Protein AF-A0A7J7JG21-F1 (afdb_monomer)

Radius of gyration: 38.75 Å; Cα contacts (8 Å, |Δi|>4): 1604; chains: 1; bounding box: 91×123×87 Å

Sequence (891 aa):
MLPPEIGNLVDLEYLNMSETSIKSLPPEIAFCEKLQELNMYGNILEMLPETMRELHELTELKINARSFHSNLDDYMNKLLRNGNIKSQHIPSVLFDIPELRTLDLDGTRINSLPEKNSCKLEELYLSNNYFLSVPKGLQTLPYLVMVDMSHNFLPAIPDNIQEFLPSIRILRLNYNLLTSLPHGLCNLITLEELELSNNKQLPQGIGNLTQLRVLRAANNRIYSLPNSLCDLLDLETLELTNNRLAELPVTMFNLTKLTHMHTFSHMKPVGLWLHKNPITEPPEIKRTEHLQPVKLILLGQQGCGKTTLNRTISSAAKCPTSSDNTQKASLHNYLSAEEKSNLMKRLPRDELIENIEEPNSYDLGGADMYKVLHQHMLDKEALTLLVYDHSQFSQQPETYHSQIGYWIDLLHLHVPGAVVKLVGTHRDLLTPESVDSSQVQESVKRQIDEYRAYLATELSKLKEKIEKVKAKSEANVQRPSSNLTEFDPMANILQLEYQAKQMKNLLDNPLKIMPKIALVSCTEGVEGVLELISDMEMIAINKELMPTGQRYIPMSWQKLKGAIKKRPGYKLNWAQVKDLGVKYKIQGEILTDALEYAHNCGDVLWLQNHHKLKEVVFHKPFKLIEALRGIIHHDISNILDFDGNKSFSSIGKLSKEQFEECRNRMLTHGEISRQLLLGLWYYLPFSTDREQLAVTYELIKDFELAYLIPQSDLPTSKTYCEPLMVVPWYVSIDSTPSDIEIYWDRAAEDGMREMEIVYTFPHTFPEGIFERMSTQLQQDADIRLDWANTIYIEAKDKKTLVRRFVNQTSSEINVQIQVRNSELRGAVQHLAQLHQIWINILGSVPGIIWKILHYTAKKLHADKLYSANTPLSATPSARYSSTATSQMSNI

Mean predicted aligned error: 18.16 Å

Nearest PDB structures (foldseek):
  7txh-assembly2_E  TM=5.819E-01  e=6.387E-11  Homo sapiens
  7sd1-assembly2_B  TM=5.349E-01  e=6.388E-10  Homo sapiens
  8ben-assembly1_A  TM=6.641E-01  e=7.359E-08  Mus musculus
  8ben-assembly4_D  TM=4.459E-01  e=7.357E-09  Mus musculus
  1gwb-assembly2_B  TM=4.276E-01  e=7.363E-06  Homo sapiens

pLDDT: mean 77.06, std 17.21, range [22.64, 97.5]

InterPro domains:
  IPR001611 Leucine-rich repeat [PF00560] (120-141)
  IPR001611 Leucine-rich repeat [PS51450] (120-142)
  IPR003591 Leucine-rich repeat, typical subtype [SM00369] (9-32)
  IPR003591 Leucine-rich repeat, typical subtype [SM00369] (97-121)
  IPR003591 Leucine-rich repeat, typical subtype [SM00369] (141-163)
  IPR003591 Leucine-rich repeat, typical subtype [SM00369] (165-188)
  IPR003591 Leucine-rich repeat, typical subtype [SM00369] (209-231)
  IPR003591 Leucine-rich repeat, typical subtype [SM00369] (232-255)
  IPR027417 P-loop containing nucleoside triphosphate hydrolase [G3DSA:3.40.50.300] (298-486)
  IPR027417 P-loop containing nucleoside triphosphate hydrolase [SSF52540] (293-445)
  IPR032675 Leucine-rich repeat domain superfamily [G3DSA:3.80.10.10] (1-297)
  IPR050216 Leucine-rich repeat domain-containing protein [PTHR48051] (120-455)

Foldseek 3Di:
DDDLCCLVPLCAQEAACALVQDAEDDLSPLSVQNHAEDHHENYQHQDYDLSLLSNQNHAYYHYYLNYLVVVDDPVNLVCLLVVVDFDPSDDLSLQNNANHAEDANANVQGAEHDLDGRYQYQEYEQHQYRHQADHNNLLNNANHAEYAHANYAHQAYDQQVCSSHVNYAYYHHHHYAHQDYHPNVLVNLNHAEYHHAPYEDDDLSVLSNLNHAYYAHANYAYAAHHLSVLNNCNHFADHHHQYAHQDYDPSVVSNVNLPDEDQDDDDDRTHHYYHNYNHPDDDDPDFDLAWFAFQEEEAWAPPLCRVLLLVLLLVVLPDDDDDDPPPPPPDDDDDDPVVVVVVVVSDDPNRRSVLSDVLRYHHLYHFPLSLLVCLQQDDQLHEYEQGFALLVCLVPVVCLCRTPVVVLVSCLWRHFQHEYAYEHEPLVVDDPVSPDCVSVLVVVVVSLVVVLVVLVVVLVVLVVVLVVLVVVVVVCVVDDDDDPPDDDSVVVSVVSVVQSVLSVVNNVGHYNYDNDHQYFYSPPDRPRSVVVVVVVVVQLPDCVSNVLRGDIDDPLLVVLLVVLLPDPDFKDFQVRLQVSCVVSVHDDVSSVVSLVSCCSSSQWRARCVQPQGNRMIGRRVVLVVLLSCLLDPSPVLVVLDCVVQVLLCPVLVDDPVQSVVQSVCCQAFVFHFPSNSRSSCVRSPSDPDPVVSVVSVVVCLSSLQKAADDPPDDDPDPPDRDGGIGGLVNNAAADPDPCVCVVVPVPQPQQKKKKKWKKWFLRDDRPCLVSSLVSVPDDPFQAWDHHNFWTWTHDDFKIWIWGWDQDPPRRIIMIMIMMIGNDPVVRVVVVVVSVVSSVVSSVSTSSTNMDTPDMDMDRRHDDDDDDDDDDDPDDDDGDHHPDDDDDDDDD

Secondary structure (DSSP, 8-state):
---GGGGG-TT--EEE-TTS---B--GGGGG-TT--EEE-TT----B--GGGGG-TT--EEE--TTTTGGG--HHHHHHHHTTSS---SS-GGGG--TT--EEE-TTS------S------SEEE-TTS--SS--GGGGG-TT--EEE--SS------TTHHHH-TT-SEEE--SS--S---GGGGG-TT--EEE-TTSS---TTGGG-TT--EEE-TTS------GGGGG-TT--EEE--SS--S---GGGGG-TT---EE-SSSS-S-EEE-TTS------------PPPPPPEEEE--TTSSHHHHHHHHHHHHTS---S--TT-SS---SS-HHHHHHHHTT--THHHHHT--GGGEEE--SSTHHHHHHHHH--TTSEEEEEEEHHHHHH-GGGHIIIIIHHHHHHHHH-TT-EEEEEEE-GGG--GGG---HHHHHHHHHHHHHHHHHHHHHHHHHHHHHHHHHHHHHHHTT-----TTS--HHHHHHHHHHHHHHHHHHHHS--EE-SSPEE--SSSTTTTHHHHHHHHHHHHH-TTT-SSTT----HHHHHHHHHHHTSSSS-EEHHHHHHHHHHTT--THHHHHHHHHHHHTTS-EE-TT-TTTTTEEES-HHHHHHHHHTTS-TTHHHH--TTT-THHHHTS---HHHHHHHHHHHHHHEEEEHHHHHHHHHHTTS-S-HHHHHHHHHHHHHTTS-EEPP-TT----TT---EEEEEEEEE---S--HHHHHHHHS---TTPEEEEEEEEESSPPPTTHHHHHHHH-----SEEEEETTEEEEEETTEEEEEEEEE-TTT--EEEEEEEEESSHHHHHHHHHHHHHHHHHHHHTSTT---EEEEEEEEE---------------PPPPS------------

Structure (mmCIF, N/CA/C/O backbone):
data_AF-A0A7J7JG21-F1
#
_entry.id   AF-A0A7J7JG21-F1
#
loop_
_atom_site.group_PDB
_atom_site.id
_atom_site.type_symbol
_atom_site.label_atom_id
_atom_site.label_alt_id
_atom_site.label_comp_id
_atom_site.label_asym_id
_atom_site.label_entity_id
_atom_site.label_seq_id
_atom_site.pdbx_PDB_ins_code
_atom_site.Cartn_x
_atom_site.Cartn_y
_atom_site.Cartn_z
_atom_site.occupancy
_atom_site.B_iso_or_equiv
_atom_site.auth_seq_id
_atom_site.auth_comp_id
_atom_site.auth_asym_id
_atom_site.auth_atom_id
_atom_site.pdbx_PDB_model_num
ATOM 1 N N . MET A 1 1 ? -42.193 -43.171 38.718 1.00 70.06 1 MET A N 1
ATOM 2 C CA . MET A 1 1 ? -40.838 -42.991 39.279 1.00 70.06 1 MET A CA 1
ATOM 3 C C . MET A 1 1 ? -40.101 -44.300 39.110 1.00 70.06 1 MET A C 1
ATOM 5 O O . MET A 1 1 ? -40.761 -45.335 39.132 1.00 70.06 1 MET A O 1
ATOM 9 N N . LEU A 1 2 ? -38.788 -44.249 38.906 1.00 83.94 2 LEU A N 1
ATOM 10 C CA . LEU A 1 2 ? -37.967 -45.455 38.877 1.00 83.94 2 LEU A CA 1
ATOM 11 C C . LEU A 1 2 ? -37.884 -46.050 40.300 1.00 83.94 2 LEU A C 1
ATOM 13 O O . LEU A 1 2 ? -37.748 -45.270 41.246 1.00 83.94 2 LEU A O 1
ATOM 17 N N . PRO A 1 3 ? -38.004 -47.376 40.474 1.00 88.88 3 PRO A N 1
ATOM 18 C CA . PRO A 1 3 ? -37.833 -48.016 41.777 1.00 88.88 3 PRO A CA 1
ATOM 19 C C . PRO A 1 3 ? -36.402 -47.840 42.334 1.00 88.88 3 PRO A C 1
ATOM 21 O O . PRO A 1 3 ? -35.455 -47.894 41.544 1.00 88.88 3 PRO A O 1
ATOM 24 N N . PRO A 1 4 ? -36.219 -47.678 43.664 1.00 91.25 4 PRO A N 1
ATOM 25 C CA . PRO A 1 4 ? -34.901 -47.660 44.318 1.00 91.25 4 PRO A CA 1
ATOM 26 C C . PRO A 1 4 ? -34.033 -48.885 43.998 1.00 91.25 4 PRO A C 1
ATOM 28 O O . PRO A 1 4 ? -32.808 -48.795 43.955 1.00 91.25 4 PRO A O 1
ATOM 31 N N . GLU A 1 5 ? -34.662 -50.023 43.701 1.00 94.06 5 GLU A N 1
ATOM 32 C CA . GLU A 1 5 ? -34.011 -51.281 43.335 1.00 94.06 5 GLU A CA 1
ATOM 33 C C . GLU A 1 5 ? -33.149 -51.187 42.065 1.00 94.06 5 GLU A C 1
ATOM 35 O O . GLU A 1 5 ? -32.357 -52.097 41.821 1.00 94.06 5 GLU A O 1
ATOM 40 N N . ILE A 1 6 ? -33.245 -50.100 41.282 1.00 91.62 6 ILE A N 1
ATOM 41 C CA . ILE A 1 6 ? -32.312 -49.824 40.179 1.00 91.62 6 ILE A CA 1
ATOM 42 C C . ILE A 1 6 ? -30.852 -49.838 40.649 1.00 91.62 6 ILE A C 1
ATOM 44 O O . ILE A 1 6 ? -29.991 -50.316 39.919 1.00 91.62 6 ILE A O 1
ATOM 48 N N . GLY A 1 7 ? -30.586 -49.407 41.889 1.00 89.00 7 GLY A N 1
ATOM 49 C CA . GLY A 1 7 ? -29.244 -49.403 42.472 1.00 89.00 7 GLY A CA 1
ATOM 50 C C . GLY A 1 7 ? -28.634 -50.798 42.645 1.00 89.00 7 GLY A C 1
ATOM 51 O O . GLY A 1 7 ? -27.430 -50.916 42.832 1.00 89.00 7 GLY A O 1
ATOM 52 N N . ASN A 1 8 ? -29.432 -51.868 42.534 1.00 93.12 8 ASN A N 1
ATOM 53 C CA . ASN A 1 8 ? -28.918 -53.239 42.536 1.00 93.12 8 ASN A CA 1
ATOM 54 C C . ASN A 1 8 ? -28.250 -53.622 41.203 1.00 93.12 8 ASN A C 1
ATOM 56 O O . ASN A 1 8 ? -27.559 -54.639 41.140 1.00 93.12 8 ASN A O 1
ATOM 60 N N . LEU A 1 9 ? -28.461 -52.846 40.133 1.00 93.44 9 LEU A N 1
ATOM 61 C CA . LEU A 1 9 ? -27.853 -53.077 38.823 1.00 93.44 9 LEU A CA 1
ATOM 62 C C . LEU A 1 9 ? -26.431 -52.487 38.773 1.00 93.44 9 LEU A C 1
ATOM 64 O O . LEU A 1 9 ? -26.136 -51.617 37.964 1.00 93.44 9 LEU A O 1
ATOM 68 N N . VAL A 1 10 ? -25.540 -52.969 39.640 1.00 91.50 10 VAL A N 1
ATOM 69 C CA . VAL A 1 10 ? -24.163 -52.449 39.798 1.00 91.50 10 VAL A CA 1
ATOM 70 C C . VAL A 1 10 ? -23.302 -52.550 38.529 1.00 91.50 10 VAL A C 1
ATOM 72 O O . VAL A 1 10 ? -22.371 -51.772 38.350 1.00 91.50 10 VAL A O 1
ATOM 75 N N . ASP A 1 11 ? -23.631 -53.482 37.630 1.00 93.88 11 ASP A N 1
ATOM 76 C CA . ASP A 1 11 ? -22.958 -53.677 36.339 1.00 93.88 11 ASP A CA 1
ATOM 77 C C . ASP A 1 11 ? -23.616 -52.900 35.179 1.00 93.88 11 ASP A C 1
ATOM 79 O O . ASP A 1 11 ? -23.301 -53.138 34.014 1.00 93.88 11 ASP A O 1
ATOM 83 N N . LEU A 1 12 ? -24.576 -52.015 35.463 1.00 95.25 12 LEU A N 1
ATOM 84 C CA . LEU A 1 12 ? -25.290 -51.255 34.439 1.00 95.25 12 LEU A CA 1
ATOM 85 C C . LEU A 1 12 ? -24.385 -50.184 33.822 1.00 95.25 12 LEU A C 1
ATOM 87 O O . LEU A 1 12 ? -24.085 -49.193 34.474 1.00 95.25 12 LEU 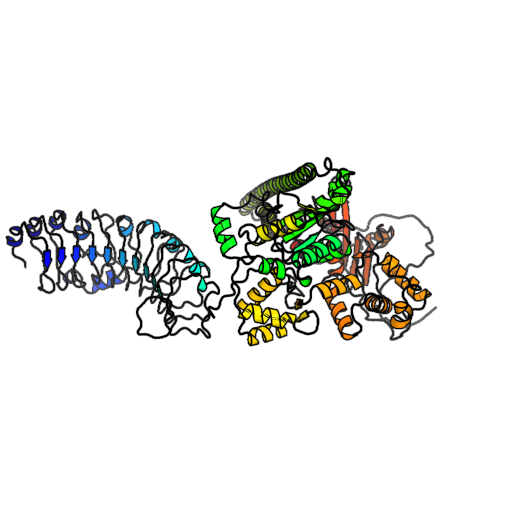A O 1
ATOM 91 N N . GLU A 1 13 ? -24.015 -50.360 32.553 1.00 95.81 13 GLU A N 1
ATOM 92 C CA . GLU A 1 13 ? -23.175 -49.410 31.803 1.00 95.81 13 GLU A CA 1
ATOM 93 C C . GLU A 1 13 ? -23.987 -48.365 31.021 1.00 95.81 13 GLU A C 1
ATOM 95 O O . GLU A 1 13 ? -23.569 -47.218 30.872 1.00 95.81 13 GLU A O 1
ATOM 100 N N . TYR A 1 14 ? -25.178 -48.730 30.543 1.00 95.88 14 TYR A N 1
ATOM 101 C CA . TYR A 1 14 ? -26.011 -47.879 29.689 1.00 95.88 14 TYR A CA 1
ATOM 102 C C . TYR A 1 14 ? -27.464 -47.944 30.141 1.00 95.88 14 TYR A C 1
ATOM 104 O O . TYR A 1 14 ? -28.067 -49.021 30.193 1.00 95.88 14 TYR A O 1
ATOM 112 N N . LEU A 1 15 ? -28.050 -46.781 30.416 1.00 94.19 15 LEU A N 1
ATOM 113 C CA . LEU A 1 15 ? -29.447 -46.661 30.812 1.00 94.19 15 LEU A CA 1
ATOM 114 C C . LEU A 1 15 ? -30.171 -45.668 29.905 1.00 94.19 15 LEU A C 1
ATOM 116 O O . LEU A 1 15 ? -30.048 -44.452 30.042 1.00 94.19 15 LEU A O 1
ATOM 120 N N . ASN A 1 16 ? -30.975 -46.202 28.987 1.00 91.94 16 ASN A N 1
ATOM 121 C CA . ASN A 1 16 ? -31.856 -45.405 28.145 1.00 91.94 16 ASN A CA 1
ATOM 122 C C . ASN A 1 16 ? -33.283 -45.435 28.696 1.00 91.94 16 ASN A C 1
ATOM 124 O O . ASN A 1 16 ? -33.961 -46.461 28.674 1.00 91.94 16 ASN A O 1
ATOM 128 N N . MET A 1 17 ? -33.735 -44.282 29.170 1.00 90.06 17 MET A N 1
ATOM 129 C CA . MET A 1 17 ? -35.090 -44.031 29.650 1.00 90.06 17 MET A CA 1
ATOM 130 C C . MET A 1 17 ? -35.754 -42.909 28.853 1.00 90.06 17 MET A C 1
ATOM 132 O O . MET A 1 17 ? -36.608 -42.187 29.381 1.00 90.06 17 MET A O 1
ATOM 136 N N . SER A 1 18 ? -35.358 -42.731 27.593 1.00 89.88 18 SER A N 1
ATOM 137 C CA . SER A 1 18 ? -35.918 -41.682 26.753 1.00 89.88 18 SER A CA 1
ATOM 138 C C . SER A 1 18 ? -37.426 -41.865 26.534 1.00 89.88 18 SER A C 1
ATOM 140 O O . SER A 1 18 ? -37.914 -42.980 26.374 1.00 89.88 18 SER A O 1
ATOM 142 N N . GLU A 1 19 ? -38.177 -40.763 26.597 1.00 88.25 19 GLU A N 1
ATOM 143 C CA . GLU A 1 19 ? -39.633 -40.706 26.371 1.00 88.25 19 GLU A CA 1
ATOM 144 C C . GLU A 1 19 ? -40.480 -41.592 27.315 1.00 88.25 19 GLU A C 1
ATOM 146 O O . GLU A 1 19 ? -41.630 -41.920 27.026 1.00 88.25 19 GLU A O 1
ATOM 151 N N . THR A 1 20 ? -39.961 -41.937 28.498 1.00 89.12 20 THR A N 1
ATOM 152 C CA . THR A 1 20 ? -40.642 -42.819 29.473 1.00 89.12 20 THR A CA 1
ATOM 153 C C . THR A 1 20 ? -41.570 -42.095 30.459 1.00 89.12 20 THR A C 1
ATOM 155 O O . THR A 1 20 ? -42.153 -42.723 31.344 1.00 89.12 20 THR A O 1
ATOM 158 N N . SER A 1 21 ? -41.746 -40.776 30.320 1.00 86.44 21 SER A N 1
ATOM 159 C CA . SER A 1 21 ? -42.514 -39.915 31.241 1.00 86.44 21 SER A CA 1
ATOM 160 C C . SER A 1 21 ? -42.017 -39.938 32.698 1.00 86.44 21 SER A C 1
ATOM 162 O O . SER A 1 21 ? -42.788 -39.718 33.638 1.00 86.44 21 SER A O 1
ATOM 164 N N . ILE A 1 22 ? -40.723 -40.192 32.908 1.00 87.75 22 ILE A N 1
ATOM 165 C CA . ILE A 1 22 ? -40.097 -40.122 34.232 1.00 87.75 22 ILE A CA 1
ATOM 166 C C . ILE A 1 22 ? -40.035 -38.672 34.728 1.00 87.75 22 ILE A C 1
ATOM 168 O O . ILE A 1 22 ? -39.777 -37.741 33.970 1.00 87.75 22 ILE A O 1
ATOM 172 N N . LYS A 1 23 ? -40.271 -38.501 36.034 1.00 87.12 23 LYS A N 1
ATOM 173 C CA . LYS A 1 23 ? -40.237 -37.204 36.728 1.00 87.12 23 LYS A CA 1
ATOM 174 C C . LYS A 1 23 ? -38.998 -36.999 37.600 1.00 87.12 23 LYS A C 1
ATOM 176 O O . LYS A 1 23 ? -38.598 -35.868 37.830 1.00 87.12 23 LYS A O 1
ATOM 181 N N . SER A 1 24 ? -38.406 -38.068 38.121 1.00 89.12 24 SER A N 1
ATOM 182 C CA . SER A 1 24 ? -37.247 -38.007 39.014 1.00 89.12 24 SER A CA 1
ATOM 183 C C . SER A 1 24 ? -36.516 -39.347 39.039 1.00 89.12 24 SER A C 1
ATOM 185 O O . SER A 1 24 ? -37.099 -40.386 38.701 1.00 89.12 24 SER A O 1
ATOM 187 N N . LEU A 1 25 ? -35.254 -39.307 39.467 1.00 90.75 25 LEU A N 1
ATOM 188 C CA . LEU A 1 25 ? -34.444 -40.486 39.760 1.00 90.75 25 LEU A CA 1
ATOM 189 C C . LEU A 1 25 ? -34.354 -40.725 41.276 1.00 90.75 25 LEU A C 1
ATOM 191 O O . LEU A 1 25 ? -34.291 -39.751 42.033 1.00 90.75 25 LEU A O 1
ATOM 195 N N . PRO A 1 26 ? -34.335 -41.992 41.724 1.00 92.50 26 PRO A N 1
ATOM 196 C CA . PRO A 1 26 ? -34.056 -42.334 43.113 1.00 92.50 26 PRO A CA 1
ATOM 197 C C . PRO A 1 26 ? -32.566 -42.089 43.446 1.00 92.50 26 PRO A C 1
ATOM 199 O O . PRO A 1 26 ? -31.721 -42.271 42.564 1.00 92.50 26 PRO A O 1
ATOM 202 N N . PRO A 1 27 ? -32.209 -41.688 44.683 1.00 92.56 27 PRO A N 1
ATOM 203 C CA . PRO A 1 27 ? -30.812 -41.502 45.099 1.00 92.56 27 PRO A CA 1
ATOM 204 C C . PRO A 1 27 ? -29.912 -42.727 44.885 1.00 92.56 27 PRO A C 1
ATOM 206 O O . PRO A 1 27 ? -28.714 -42.576 44.646 1.00 92.56 27 PRO A O 1
ATOM 209 N N . GLU A 1 28 ? -30.498 -43.922 44.926 1.00 94.50 28 GLU A N 1
ATOM 210 C CA . GLU A 1 28 ? -29.854 -45.224 44.741 1.00 94.50 28 GLU A CA 1
ATOM 211 C C . GLU A 1 28 ? -29.269 -45.427 43.335 1.00 94.50 28 GLU A C 1
ATOM 213 O O . GLU A 1 28 ? -28.475 -46.344 43.141 1.00 94.50 28 GLU A O 1
ATOM 218 N N . ILE A 1 29 ? -29.586 -44.558 42.361 1.00 92.88 29 ILE A N 1
ATOM 219 C CA . ILE A 1 29 ? -28.931 -44.570 41.041 1.00 92.88 29 ILE A CA 1
ATOM 220 C C . ILE A 1 29 ? -27.405 -44.445 41.156 1.00 92.88 29 ILE A C 1
ATOM 222 O O . ILE A 1 29 ? -26.687 -44.981 40.322 1.00 92.88 29 ILE A O 1
ATOM 226 N N . ALA A 1 30 ? -26.915 -43.803 42.223 1.00 91.44 30 ALA A N 1
ATOM 227 C CA . ALA A 1 30 ? -25.494 -43.655 42.518 1.00 91.44 30 ALA A CA 1
ATOM 228 C C . ALA A 1 30 ? -24.753 -44.986 42.738 1.00 91.44 30 ALA A C 1
ATOM 230 O O . ALA A 1 30 ? -23.537 -45.018 42.610 1.00 91.44 30 ALA A O 1
ATOM 231 N N . PHE A 1 31 ? -25.462 -46.083 43.035 1.00 92.69 31 PHE A N 1
ATOM 232 C CA . PHE A 1 31 ? -24.855 -47.413 43.182 1.00 92.69 31 PHE A CA 1
ATOM 233 C C . PHE A 1 31 ? -24.573 -48.111 41.842 1.00 92.69 31 PHE A C 1
ATOM 235 O O . PHE A 1 31 ? -23.910 -49.146 41.814 1.00 92.69 31 PHE A O 1
ATOM 242 N N . CYS A 1 32 ? -25.050 -47.560 40.723 1.00 93.38 32 CYS A N 1
ATOM 243 C CA . CYS A 1 32 ? -24.685 -48.028 39.386 1.00 93.38 32 CYS A CA 1
ATOM 244 C C . CYS A 1 32 ? -23.296 -47.477 39.013 1.00 93.38 32 CYS A C 1
ATOM 246 O O . CYS A 1 32 ? -23.180 -46.617 38.144 1.00 93.38 32 CYS A O 1
ATOM 248 N N . GLU A 1 33 ? -22.246 -47.933 39.704 1.00 88.31 33 GLU A N 1
ATOM 249 C CA . GLU A 1 33 ? -20.886 -47.367 39.619 1.00 88.31 33 GLU A CA 1
ATOM 250 C C . GLU A 1 33 ? -20.284 -47.417 38.204 1.00 88.31 33 GLU A C 1
ATOM 252 O O . GLU A 1 33 ? -19.498 -46.542 37.849 1.00 88.31 33 GLU A O 1
ATOM 257 N N . LYS A 1 34 ? -20.689 -48.398 37.385 1.00 93.62 34 LYS A N 1
ATOM 258 C CA . LYS A 1 34 ? -20.234 -48.567 35.993 1.00 93.62 34 LYS A CA 1
ATOM 259 C C . LYS A 1 34 ? -21.052 -47.793 34.958 1.00 93.62 34 LYS A C 1
ATOM 261 O O . LYS A 1 34 ? -20.835 -47.970 33.762 1.00 93.62 34 LYS A O 1
ATOM 266 N N . LEU A 1 35 ? -22.029 -46.986 35.375 1.00 95.81 35 LEU A N 1
ATOM 267 C CA . LEU A 1 35 ? -22.930 -46.306 34.446 1.00 95.81 35 LEU A CA 1
ATOM 268 C C . LEU A 1 35 ? -22.182 -45.226 33.661 1.00 95.81 35 LEU A C 1
ATOM 270 O O . LEU A 1 35 ? -21.770 -44.222 34.232 1.00 95.81 35 LEU A O 1
ATOM 274 N N . GLN A 1 36 ? -22.068 -45.420 32.348 1.00 94.94 36 GLN A N 1
ATOM 275 C CA . GLN A 1 36 ? -21.315 -44.574 31.420 1.00 94.94 36 GLN A CA 1
ATOM 276 C C . GLN A 1 36 ? -22.201 -43.640 30.597 1.00 94.94 36 GLN A C 1
ATOM 278 O O . GLN A 1 36 ? -21.813 -42.490 30.369 1.00 94.94 36 GLN A O 1
ATOM 283 N N . GLU A 1 37 ? -23.384 -44.102 30.181 1.00 94.38 37 GLU A N 1
ATOM 284 C CA . GLU A 1 37 ? -24.362 -43.301 29.434 1.00 94.38 37 GLU A CA 1
ATOM 285 C C . GLU A 1 37 ? -25.737 -43.347 30.110 1.00 94.38 37 GLU A C 1
ATOM 287 O O . GLU A 1 37 ? -26.325 -44.416 30.322 1.00 94.38 37 GLU A O 1
ATOM 292 N N . LEU A 1 38 ? -26.285 -42.164 30.393 1.00 93.75 38 LEU A N 1
ATOM 293 C CA . LEU A 1 38 ? -27.634 -41.994 30.920 1.00 93.75 38 LEU A CA 1
ATOM 294 C C . LEU A 1 38 ? -28.451 -41.103 29.983 1.00 93.75 38 LEU A C 1
ATOM 296 O O . LEU A 1 38 ? -28.298 -39.880 29.948 1.00 93.75 38 LEU A O 1
ATOM 300 N N . ASN A 1 39 ? -29.371 -41.720 29.244 1.00 90.56 39 ASN A N 1
ATOM 301 C CA . ASN A 1 39 ? -30.266 -41.007 28.342 1.00 90.56 39 ASN A CA 1
ATOM 302 C C . ASN A 1 39 ? -31.662 -40.868 28.955 1.00 90.56 39 ASN A C 1
ATOM 304 O O . ASN A 1 39 ? -32.417 -41.833 29.064 1.00 90.56 39 ASN A O 1
ATOM 308 N N . MET A 1 40 ? -32.020 -39.641 29.323 1.00 90.06 40 MET A N 1
ATOM 309 C CA . MET A 1 40 ? -33.331 -39.259 29.850 1.00 90.06 40 MET A CA 1
ATOM 310 C C . MET A 1 40 ? -34.070 -38.280 28.928 1.00 90.06 40 MET A C 1
ATOM 312 O O . MET A 1 40 ? -34.999 -37.593 29.372 1.00 90.06 40 MET A O 1
ATOM 316 N N . TYR A 1 41 ? -33.694 -38.214 27.650 1.00 86.94 41 TYR A N 1
ATOM 317 C CA . TYR A 1 41 ? -34.334 -37.352 26.660 1.00 86.94 41 TYR A CA 1
ATOM 318 C C . TYR A 1 41 ? -35.858 -37.594 26.584 1.00 86.94 41 TYR A C 1
ATOM 320 O O . TYR A 1 41 ? -36.344 -38.678 26.863 1.00 86.94 41 TYR A O 1
ATOM 328 N N . GLY A 1 42 ? -36.673 -36.594 26.246 1.00 82.81 42 GLY A N 1
ATOM 329 C CA . GLY A 1 42 ? -38.135 -36.759 26.157 1.00 82.81 42 GLY A CA 1
ATOM 330 C C . GLY A 1 42 ? -38.933 -36.817 27.481 1.00 82.81 42 GLY A C 1
ATOM 331 O O . GLY A 1 42 ? -40.154 -36.930 27.424 1.00 82.81 42 GLY A O 1
ATOM 332 N N . ASN A 1 43 ? -38.310 -36.678 28.660 1.00 87.00 43 ASN A N 1
ATOM 333 C CA . ASN A 1 43 ? -38.994 -36.708 29.973 1.00 87.00 43 ASN A CA 1
ATOM 334 C C . ASN A 1 43 ? -39.336 -35.317 30.558 1.00 87.00 43 ASN A C 1
ATOM 336 O O . ASN A 1 43 ? -38.869 -34.305 30.065 1.00 87.00 43 ASN A O 1
ATOM 340 N N . ILE A 1 44 ? -40.157 -35.215 31.610 1.00 85.69 44 ILE A N 1
ATOM 341 C CA . ILE A 1 44 ? -40.412 -33.931 32.308 1.00 85.69 44 ILE A CA 1
ATOM 342 C C . ILE A 1 44 ? -39.840 -34.055 33.717 1.00 85.69 44 ILE A C 1
ATOM 344 O O . ILE A 1 44 ? -40.561 -34.355 34.667 1.00 85.69 44 ILE A O 1
ATOM 348 N N . LEU A 1 45 ? -38.521 -33.893 33.824 1.00 86.62 45 LEU A N 1
ATOM 349 C CA . LEU A 1 45 ? -37.808 -34.027 35.091 1.00 86.62 45 LEU A CA 1
ATOM 350 C C . LEU A 1 45 ? -38.164 -32.865 36.025 1.00 86.62 45 LEU A C 1
ATOM 352 O O . LEU A 1 45 ? -38.099 -31.711 35.622 1.00 86.62 45 LEU A O 1
ATOM 356 N N . GLU A 1 46 ? -38.535 -33.154 37.265 1.00 86.00 46 GLU A N 1
ATOM 357 C CA . GLU A 1 46 ? -38.835 -32.150 38.290 1.00 86.00 46 GLU A CA 1
ATOM 358 C C . GLU A 1 46 ? -37.607 -31.925 39.186 1.00 86.00 46 GLU A C 1
ATOM 360 O O . GLU A 1 46 ? -37.285 -30.784 39.517 1.00 86.00 46 GLU A O 1
ATOM 365 N N . MET A 1 47 ? -36.891 -33.005 39.538 1.00 84.19 47 MET A N 1
ATOM 366 C CA . MET A 1 47 ? -35.714 -32.992 40.420 1.00 84.19 47 MET A CA 1
ATOM 367 C C . MET A 1 47 ? -34.722 -34.110 40.057 1.00 84.19 47 MET A C 1
ATOM 369 O O . MET A 1 47 ? -35.128 -35.167 39.566 1.00 84.19 47 MET A O 1
ATOM 373 N N . LEU A 1 48 ? -33.439 -33.902 40.367 1.00 89.31 48 LEU A N 1
ATOM 374 C CA . LEU A 1 48 ? -32.382 -34.918 40.299 1.00 89.31 48 LEU A CA 1
ATOM 375 C C . LEU A 1 48 ? -31.727 -35.095 41.677 1.00 89.31 48 LEU A C 1
ATOM 377 O O . LEU A 1 48 ? -31.608 -34.110 42.408 1.00 89.31 48 LEU A O 1
ATOM 381 N N . PRO A 1 49 ? -31.327 -36.321 42.057 1.00 90.25 49 PRO A N 1
ATOM 382 C CA . PRO A 1 49 ? -30.727 -36.564 43.356 1.00 90.25 49 PRO A CA 1
ATOM 383 C C . PRO A 1 49 ? -29.287 -36.043 43.410 1.00 90.25 49 PRO A C 1
ATOM 385 O O . PRO A 1 49 ? -28.494 -36.225 42.491 1.00 90.25 49 PRO A O 1
ATOM 388 N N . GLU A 1 50 ? -28.931 -35.459 44.551 1.00 89.44 50 GLU A N 1
ATOM 389 C CA . GLU A 1 50 ? -27.581 -34.967 44.855 1.00 89.44 50 GLU A CA 1
ATOM 390 C C . GLU A 1 50 ? -26.500 -36.060 44.802 1.00 89.44 50 GLU A C 1
ATOM 392 O O . GLU A 1 50 ? -25.316 -35.760 44.659 1.00 89.44 50 GLU A O 1
ATOM 397 N N . THR A 1 51 ? -26.897 -37.329 44.906 1.00 91.75 51 THR A N 1
ATOM 398 C CA . THR A 1 51 ? -26.007 -38.493 44.856 1.00 91.75 51 THR A CA 1
ATOM 399 C C . THR A 1 51 ? -25.443 -38.764 43.460 1.00 91.75 51 THR A C 1
ATOM 401 O O . THR A 1 51 ? -24.483 -39.517 43.347 1.00 91.75 51 THR A O 1
ATOM 404 N N . MET A 1 52 ? -25.949 -38.116 42.399 1.00 91.56 52 MET A N 1
ATOM 405 C CA . MET A 1 52 ? -25.397 -38.264 41.039 1.00 91.56 52 MET A CA 1
ATOM 406 C C . MET A 1 52 ? -23.919 -37.859 40.925 1.00 91.56 52 MET A C 1
ATOM 408 O O . MET A 1 52 ? -23.244 -38.307 40.004 1.00 91.56 52 MET A O 1
ATOM 412 N N . ARG A 1 53 ? -23.401 -37.061 41.867 1.00 89.62 53 ARG A N 1
ATOM 413 C CA . ARG A 1 53 ? -21.974 -36.707 41.962 1.00 89.62 53 ARG A CA 1
ATOM 414 C C . ARG A 1 53 ? -21.040 -37.921 42.138 1.00 89.62 53 ARG A C 1
ATOM 416 O O . ARG A 1 53 ? -19.860 -37.827 41.821 1.00 89.62 53 ARG A O 1
ATOM 423 N N . GLU A 1 54 ? -21.563 -39.035 42.654 1.00 89.62 54 GLU A N 1
ATOM 424 C CA . GLU A 1 54 ? -20.808 -40.270 42.924 1.00 89.62 54 GLU A CA 1
ATOM 425 C C . GLU A 1 54 ? -20.718 -41.185 41.685 1.00 89.62 54 GLU A C 1
ATOM 427 O O . GLU A 1 54 ? -20.049 -42.214 41.714 1.00 89.62 54 GLU A O 1
ATOM 432 N N . LEU A 1 55 ? -21.371 -40.825 40.571 1.00 91.50 55 LEU A N 1
ATOM 433 C CA . LEU A 1 55 ? -21.289 -41.569 39.311 1.00 91.50 55 LEU A CA 1
ATOM 434 C C . LEU A 1 55 ? -19.959 -41.272 38.606 1.00 91.50 55 LEU A C 1
ATOM 436 O O . LEU A 1 55 ? -19.879 -40.440 37.701 1.00 91.50 55 LEU A O 1
ATOM 440 N N . HIS A 1 56 ? -18.900 -41.941 39.055 1.00 89.88 56 HIS A N 1
ATOM 441 C CA . HIS A 1 56 ? -17.530 -41.687 38.611 1.00 89.88 56 HIS A CA 1
ATOM 442 C C . HIS A 1 56 ? -17.221 -42.159 37.186 1.00 89.88 56 HIS A C 1
ATOM 444 O O . HIS A 1 56 ? -16.233 -41.700 36.628 1.00 89.88 56 HIS A O 1
ATOM 450 N N . GLU A 1 57 ? -18.036 -43.028 36.583 1.00 93.12 57 GLU A N 1
ATOM 451 C CA . GLU A 1 57 ? -17.859 -43.457 35.186 1.00 93.12 57 GLU A CA 1
ATOM 452 C C . GLU A 1 57 ? -18.827 -42.778 34.204 1.00 93.12 57 GLU A C 1
ATOM 454 O O . GLU A 1 57 ? -18.721 -43.004 32.999 1.00 93.12 57 GLU A O 1
ATOM 459 N N . LEU A 1 58 ? -19.740 -41.916 34.674 1.00 94.12 58 LEU A N 1
ATOM 460 C CA . LEU A 1 58 ? -20.753 -41.309 33.810 1.00 94.12 58 LEU A CA 1
ATOM 461 C C . LEU A 1 58 ? -20.130 -40.248 32.903 1.00 94.12 58 LEU A C 1
ATOM 463 O O . LEU A 1 58 ? -19.769 -39.160 33.349 1.00 94.12 58 LEU A O 1
ATOM 467 N N . THR A 1 59 ? -20.060 -40.564 31.612 1.00 92.88 59 THR A N 1
ATOM 468 C CA . THR A 1 59 ? -19.437 -39.714 30.589 1.00 92.88 59 THR A CA 1
ATOM 469 C C . THR A 1 59 ? -20.446 -38.923 29.767 1.00 92.88 59 THR A C 1
ATOM 471 O O . THR A 1 59 ? -20.131 -37.816 29.330 1.00 92.88 59 THR A O 1
ATOM 474 N N . GLU A 1 60 ? -21.663 -39.438 29.587 1.00 92.31 60 GLU A N 1
ATOM 475 C CA . GLU A 1 60 ? -22.681 -38.801 28.753 1.00 92.31 60 GLU A CA 1
ATOM 476 C C . GLU A 1 60 ? -24.040 -38.742 29.459 1.00 92.31 60 GLU A C 1
ATOM 478 O O . GLU A 1 60 ? -24.591 -39.757 29.899 1.00 92.31 60 GLU A O 1
ATOM 483 N N . LEU A 1 61 ? -24.597 -37.529 29.538 1.00 92.38 61 LEU A N 1
ATOM 484 C CA . LEU A 1 61 ? -25.901 -37.268 30.135 1.00 92.38 61 LEU A CA 1
ATOM 485 C C . LEU A 1 61 ? -26.780 -36.469 29.171 1.00 92.38 61 LEU A C 1
ATOM 487 O O . LEU A 1 61 ? -26.587 -35.268 28.965 1.00 92.38 61 LEU A O 1
ATOM 491 N N . LYS A 1 62 ? -27.790 -37.145 28.616 1.00 87.56 62 LYS A N 1
ATOM 492 C CA . LYS A 1 62 ? -28.776 -36.545 27.708 1.00 87.56 62 LYS A CA 1
ATOM 493 C C . LYS A 1 62 ? -30.058 -36.248 28.473 1.00 87.56 62 LYS A C 1
ATOM 495 O O . LYS A 1 62 ? -30.755 -37.173 28.898 1.00 87.56 62 LYS A O 1
ATOM 500 N N . ILE A 1 63 ? -30.394 -34.971 28.634 1.00 88.00 63 ILE A N 1
ATOM 501 C CA . ILE A 1 63 ? -31.692 -34.542 29.173 1.00 88.00 63 ILE A CA 1
ATOM 502 C C . ILE A 1 63 ? -32.506 -33.840 28.088 1.00 88.00 63 ILE A C 1
ATOM 504 O O . ILE A 1 63 ? -32.076 -33.750 26.945 1.00 88.00 63 ILE A O 1
ATOM 508 N N . ASN A 1 64 ? -33.731 -33.418 28.397 1.00 78.44 64 ASN A N 1
ATOM 509 C CA . ASN A 1 64 ? -34.600 -32.820 27.387 1.00 78.44 64 ASN A CA 1
ATOM 510 C C . ASN A 1 64 ? -34.892 -31.338 27.647 1.00 78.44 64 ASN A C 1
ATOM 512 O O . ASN A 1 64 ? -34.845 -30.860 28.779 1.00 78.44 64 ASN A O 1
ATOM 516 N N . ALA A 1 65 ? -35.367 -30.666 26.600 1.00 71.06 65 ALA A N 1
ATOM 517 C CA . ALA A 1 65 ? -35.819 -29.280 26.653 1.00 71.06 65 ALA A CA 1
ATOM 518 C C . ALA A 1 65 ? -36.915 -29.010 27.692 1.00 71.06 65 ALA A C 1
ATOM 520 O O . ALA A 1 65 ? -37.024 -27.906 28.194 1.00 71.06 65 ALA A O 1
ATOM 521 N N . ARG A 1 66 ? -37.765 -29.992 28.019 1.00 75.81 66 ARG A N 1
ATOM 522 C CA . ARG A 1 66 ? -38.845 -29.837 29.008 1.00 75.81 66 ARG A CA 1
ATOM 523 C C . ARG A 1 66 ? -38.435 -30.131 30.449 1.00 75.81 66 ARG A C 1
ATOM 525 O O . ARG A 1 66 ? -39.282 -30.040 31.342 1.00 75.81 66 ARG A O 1
ATOM 532 N N . SER A 1 67 ? -37.174 -30.470 30.681 1.00 80.88 67 SER A N 1
ATOM 533 C CA . SER A 1 67 ? -36.661 -30.799 32.000 1.00 80.88 67 SER A CA 1
ATOM 534 C C . SER A 1 67 ? -36.690 -29.541 32.857 1.00 80.88 67 SER A C 1
ATOM 536 O O . SER A 1 67 ? -36.342 -28.449 32.414 1.00 80.88 67 SER A O 1
ATOM 538 N N . PHE A 1 68 ? -37.179 -29.693 34.080 1.00 82.81 68 PHE A N 1
ATOM 539 C CA . PHE A 1 68 ? -37.307 -28.655 35.099 1.00 82.81 68 PHE A CA 1
ATOM 540 C C . PHE A 1 68 ? -38.310 -27.535 34.766 1.00 82.81 68 PHE A C 1
ATOM 542 O O . PHE A 1 68 ? -38.395 -26.542 35.487 1.00 82.81 68 PHE A O 1
ATOM 549 N N . HIS A 1 69 ? -39.131 -27.693 33.719 1.00 79.88 69 HIS A N 1
ATOM 550 C CA . HIS A 1 69 ? -40.173 -26.723 33.362 1.00 79.88 69 HIS A CA 1
ATOM 551 C C . HIS A 1 69 ? -41.260 -26.561 34.425 1.00 79.88 69 HIS A C 1
ATOM 553 O O . HIS A 1 69 ? -41.785 -25.463 34.574 1.00 79.88 69 HIS A O 1
ATOM 559 N N . SER A 1 70 ? -41.606 -27.627 35.155 1.00 79.06 70 SER A N 1
ATOM 560 C CA . SER A 1 70 ? -42.585 -27.579 36.254 1.00 79.06 70 SER A CA 1
ATOM 561 C C . SER A 1 70 ? -42.188 -26.602 37.360 1.00 79.06 70 SER A C 1
ATOM 563 O O . SER A 1 70 ? -43.046 -26.133 38.101 1.00 79.06 70 SER A O 1
ATOM 565 N N . ASN A 1 71 ? -40.895 -26.285 37.454 1.00 78.88 71 ASN A N 1
ATOM 566 C CA . ASN A 1 71 ? -40.338 -25.392 38.462 1.00 78.88 71 ASN A CA 1
ATOM 567 C C . ASN A 1 71 ? -40.433 -23.914 38.031 1.00 78.88 71 ASN A C 1
ATOM 569 O O . ASN A 1 71 ? -39.983 -23.033 38.762 1.00 78.88 71 ASN A O 1
ATOM 573 N N . LEU A 1 72 ? -41.002 -23.633 36.850 1.00 82.88 72 LEU A N 1
ATOM 574 C CA . LEU A 1 72 ? -41.144 -22.297 36.279 1.00 82.88 72 LEU A CA 1
ATOM 575 C C . LEU A 1 72 ? -42.616 -21.983 35.997 1.00 82.88 72 LEU A C 1
ATOM 577 O O . LEU A 1 72 ? -43.241 -22.612 35.145 1.00 82.88 72 LEU A O 1
ATOM 581 N N . ASP A 1 73 ? -43.150 -20.954 36.653 1.00 86.12 73 ASP A N 1
ATOM 582 C CA . ASP A 1 73 ? -44.404 -20.332 36.227 1.00 86.12 73 ASP A CA 1
ATOM 583 C C . ASP A 1 73 ? -44.175 -19.346 35.060 1.00 86.12 73 ASP A C 1
ATOM 585 O O . ASP A 1 73 ? -43.040 -19.003 34.703 1.00 86.12 73 ASP A O 1
ATOM 589 N N . ASP A 1 74 ? -45.261 -18.882 34.434 1.00 87.69 74 ASP A N 1
ATOM 590 C CA . ASP A 1 74 ? -45.194 -17.965 33.286 1.00 87.69 74 ASP A CA 1
ATOM 591 C C . ASP A 1 74 ? -44.488 -16.640 33.619 1.00 87.69 74 ASP A C 1
ATOM 593 O O . ASP A 1 74 ? -43.845 -16.032 32.755 1.00 87.69 74 ASP A O 1
ATOM 597 N N . TYR A 1 75 ? -44.582 -16.188 34.872 1.00 87.19 75 TYR A N 1
ATOM 598 C CA . TYR A 1 75 ? -43.961 -14.949 35.324 1.00 87.19 75 TYR A CA 1
ATOM 599 C C . TYR A 1 75 ? -42.441 -15.104 35.455 1.00 87.19 75 TYR A C 1
ATOM 601 O O . TYR A 1 75 ? -41.691 -14.310 34.882 1.00 87.19 75 TYR A O 1
ATOM 609 N N . MET A 1 76 ? -41.979 -16.161 36.119 1.00 85.56 76 MET A N 1
ATOM 610 C CA . MET A 1 76 ? -40.570 -16.525 36.264 1.00 85.56 76 MET A CA 1
ATOM 611 C C . MET A 1 76 ? -39.930 -16.810 34.910 1.00 85.56 76 MET A C 1
ATOM 613 O O . MET A 1 76 ? -38.829 -16.335 34.641 1.00 85.56 76 MET A O 1
ATOM 617 N N . ASN A 1 77 ? -40.643 -17.498 34.016 1.00 88.56 77 ASN A N 1
ATOM 618 C CA . ASN A 1 77 ? -40.196 -17.720 32.645 1.00 88.56 77 ASN A CA 1
ATOM 619 C C . ASN A 1 77 ? -39.962 -16.386 31.905 1.00 88.56 77 ASN A C 1
ATOM 621 O O . ASN A 1 77 ? -38.918 -16.174 31.284 1.00 88.56 77 ASN A O 1
ATOM 625 N N . LYS A 1 78 ? -40.890 -15.429 32.043 1.00 89.38 78 LYS A N 1
ATOM 626 C CA . LYS A 1 78 ? -40.727 -14.081 31.481 1.00 89.38 78 LYS A CA 1
ATOM 627 C C . LYS A 1 78 ? -39.534 -13.337 32.093 1.00 89.38 78 LYS A C 1
ATOM 629 O O . LYS A 1 78 ? -38.807 -12.668 31.360 1.00 89.38 78 LYS A O 1
ATOM 634 N N . LEU A 1 79 ? -39.317 -13.451 33.404 1.00 88.69 79 LEU A N 1
ATOM 635 C CA . LEU A 1 79 ? -38.168 -12.842 34.080 1.00 88.69 79 LEU A CA 1
ATOM 636 C C . LEU A 1 79 ? -36.834 -13.470 33.643 1.00 88.69 79 LEU A C 1
ATOM 638 O O . LEU A 1 79 ? -35.880 -12.728 33.417 1.00 88.69 79 LEU A O 1
ATOM 642 N N . LEU A 1 80 ? -36.766 -14.796 33.476 1.00 90.31 80 LEU A N 1
ATOM 643 C CA . LEU A 1 80 ? -35.584 -15.495 32.953 1.00 90.31 80 LEU A CA 1
ATOM 644 C C . LEU A 1 80 ? -35.267 -15.044 31.530 1.00 90.31 80 LEU A C 1
ATOM 646 O O . LEU A 1 80 ? -34.135 -14.657 31.240 1.00 90.31 80 LEU A O 1
ATOM 650 N N . ARG A 1 81 ? -36.279 -15.030 30.658 1.00 89.75 81 ARG A N 1
ATOM 651 C CA . ARG A 1 81 ? -36.131 -14.619 29.259 1.00 89.75 81 ARG A CA 1
ATOM 652 C C . ARG A 1 81 ? -35.634 -13.180 29.111 1.00 89.75 81 ARG A C 1
ATOM 654 O O . ARG A 1 81 ? -34.875 -12.887 28.195 1.00 89.75 81 ARG A O 1
ATOM 661 N N . ASN A 1 82 ? -36.053 -12.294 30.012 1.00 89.44 82 ASN A N 1
ATOM 662 C CA . ASN A 1 82 ? -35.625 -10.897 30.026 1.00 89.44 82 ASN A CA 1
ATOM 663 C C . ASN A 1 82 ? -34.298 -10.669 30.780 1.00 89.44 82 ASN A C 1
ATOM 665 O O . ASN A 1 82 ? -33.803 -9.545 30.802 1.00 89.44 82 ASN A O 1
ATOM 669 N N . GLY A 1 83 ? -33.719 -11.707 31.399 1.00 87.06 83 GLY A N 1
ATOM 670 C CA . GLY A 1 83 ? -32.481 -11.609 32.179 1.00 87.06 83 GLY A CA 1
ATOM 671 C C . GLY A 1 83 ? -32.635 -10.954 33.555 1.00 87.06 83 GLY A C 1
ATOM 672 O O . GLY A 1 83 ? -31.637 -10.595 34.174 1.00 87.06 83 GLY A O 1
ATOM 673 N N . ASN A 1 84 ? -33.864 -10.788 34.052 1.00 88.06 84 ASN A N 1
ATOM 674 C CA . ASN A 1 84 ? -34.142 -10.171 35.353 1.00 88.06 84 ASN A CA 1
ATOM 675 C C . ASN A 1 84 ? -33.741 -11.071 36.531 1.00 88.06 84 ASN A C 1
ATOM 677 O O . ASN A 1 84 ? -33.476 -10.571 37.622 1.00 88.06 84 ASN A O 1
ATOM 681 N N . ILE A 1 85 ? -33.731 -12.388 36.321 1.00 90.81 85 ILE A N 1
ATOM 682 C CA . ILE A 1 85 ? -33.315 -13.393 37.302 1.00 90.81 85 ILE A CA 1
ATOM 683 C C . ILE A 1 85 ? -32.382 -14.405 36.638 1.00 90.81 85 ILE A C 1
ATOM 685 O O . ILE A 1 85 ? -32.451 -14.603 35.426 1.00 90.81 85 ILE A O 1
ATOM 689 N N . LYS A 1 86 ? -31.523 -15.051 37.430 1.00 88.38 86 LYS A N 1
ATOM 690 C CA . LYS A 1 86 ? -30.666 -16.157 36.980 1.00 88.38 86 LYS A CA 1
ATOM 691 C C . LYS A 1 86 ? -31.412 -17.491 37.086 1.00 88.38 86 LYS A C 1
ATOM 693 O O . LYS A 1 86 ? -32.178 -17.692 38.027 1.00 88.38 86 LYS A O 1
ATOM 698 N N . SER A 1 87 ? -31.162 -18.400 36.150 1.00 86.88 87 SER A N 1
ATOM 699 C CA . SER A 1 87 ? -31.680 -19.771 36.157 1.00 86.88 87 SER A CA 1
ATOM 700 C C . SER A 1 87 ? -31.154 -20.566 37.354 1.00 86.88 87 SER A C 1
ATOM 702 O O . SER A 1 87 ? -29.986 -20.940 37.389 1.00 86.88 87 SER A O 1
ATOM 704 N N . GLN A 1 88 ? -32.034 -20.826 38.323 1.00 85.00 88 GLN A N 1
ATOM 705 C CA . GLN A 1 88 ? -31.786 -21.690 39.490 1.00 85.00 88 GLN A CA 1
ATOM 706 C C . GLN A 1 88 ? -32.592 -22.997 39.431 1.00 85.00 88 GLN A C 1
ATOM 708 O O . GLN A 1 88 ? -32.475 -23.838 40.314 1.00 85.00 88 GLN A O 1
ATOM 713 N N . HIS A 1 89 ? -33.433 -23.166 38.405 1.00 84.00 89 HIS A N 1
ATOM 714 C CA . HIS A 1 89 ? -34.287 -24.343 38.235 1.00 84.00 89 HIS A CA 1
ATOM 715 C C . HIS A 1 89 ? -33.521 -25.579 37.756 1.00 84.00 89 HIS A C 1
ATOM 717 O O . HIS A 1 89 ? -34.040 -26.684 37.878 1.00 84.00 89 HIS A O 1
ATOM 723 N N . ILE A 1 90 ? -32.308 -25.397 37.228 1.00 86.44 90 ILE A N 1
ATOM 724 C CA . ILE A 1 90 ? -31.422 -26.484 36.812 1.00 86.44 90 ILE A CA 1
ATOM 725 C C . ILE A 1 90 ? -30.521 -26.865 37.994 1.00 86.44 90 ILE A C 1
ATOM 727 O O . ILE A 1 90 ? -29.789 -26.001 38.486 1.00 86.44 90 ILE A O 1
ATOM 731 N N . PRO A 1 91 ? -30.558 -28.129 38.453 1.00 85.44 91 PRO A N 1
ATOM 732 C CA . PRO A 1 91 ? -29.737 -28.598 39.565 1.00 85.44 91 PRO A CA 1
ATOM 733 C C . PRO A 1 91 ? -28.237 -28.425 39.298 1.00 85.44 91 PRO A C 1
ATOM 735 O O . PRO A 1 91 ? -27.741 -28.838 38.249 1.00 85.44 91 PRO A O 1
ATOM 738 N N . SER A 1 92 ? -27.496 -27.871 40.265 1.00 86.06 92 SER A N 1
ATOM 739 C CA . SER A 1 92 ? -26.043 -27.681 40.139 1.00 86.06 92 SER A CA 1
ATOM 740 C C . SER A 1 92 ? -25.275 -28.998 40.046 1.00 86.06 92 SER A C 1
ATOM 742 O O . SER A 1 92 ? -24.240 -29.023 39.392 1.00 86.06 92 SER A O 1
ATOM 744 N N . VAL A 1 93 ? -25.825 -30.088 40.602 1.00 88.50 93 VAL A N 1
ATOM 745 C CA . VAL A 1 93 ? -25.223 -31.433 40.571 1.00 88.50 93 VAL A CA 1
ATOM 746 C C . VAL A 1 93 ? -24.836 -31.884 39.158 1.00 88.50 93 VAL A C 1
ATOM 748 O O . VAL A 1 93 ? -23.860 -32.606 39.006 1.00 88.50 93 VAL A O 1
ATOM 751 N N . LEU A 1 94 ? -25.527 -31.408 38.112 1.00 89.12 94 LEU A N 1
ATOM 752 C CA . LEU A 1 94 ? -25.197 -31.697 36.707 1.00 89.12 94 LEU A CA 1
ATOM 753 C C . LEU A 1 94 ? -23.782 -31.251 36.306 1.00 89.12 94 LEU A C 1
ATOM 755 O O . LEU A 1 94 ? -23.198 -31.820 35.391 1.00 89.12 94 LEU A O 1
ATOM 759 N N . PHE A 1 95 ? -23.241 -30.241 36.985 1.00 89.56 95 PHE A N 1
ATOM 760 C CA . PHE A 1 95 ? -21.913 -29.683 36.734 1.00 89.56 95 PHE A CA 1
ATOM 761 C C . PHE A 1 95 ? -20.849 -30.204 37.714 1.00 89.56 95 PHE A C 1
ATOM 763 O O . PHE A 1 95 ? -19.676 -29.838 37.594 1.00 89.56 95 PHE A O 1
ATOM 770 N N . ASP A 1 96 ? -21.248 -31.069 38.650 1.00 89.69 96 ASP A N 1
ATOM 771 C CA . ASP A 1 96 ? -20.383 -31.641 39.684 1.00 89.69 96 ASP A CA 1
ATOM 772 C C . ASP A 1 96 ? -20.043 -33.126 39.419 1.00 89.69 96 ASP A C 1
ATOM 774 O O . ASP A 1 96 ? -19.296 -33.736 40.183 1.00 89.69 96 ASP A O 1
ATOM 778 N N . ILE A 1 97 ? -20.547 -33.708 38.321 1.00 91.12 97 ILE A N 1
ATOM 779 C CA . ILE A 1 97 ? -20.260 -35.093 37.905 1.00 91.12 97 ILE A CA 1
ATOM 780 C C . ILE A 1 97 ? -18.825 -35.169 37.335 1.00 91.12 97 ILE A C 1
ATOM 782 O O . ILE A 1 97 ? -18.558 -34.528 36.316 1.00 91.12 97 ILE A O 1
ATOM 786 N N . PRO A 1 98 ? -17.886 -35.920 37.948 1.00 88.88 98 PRO A N 1
ATOM 787 C CA . PRO A 1 98 ? -16.448 -35.749 37.697 1.00 88.88 98 PRO A CA 1
ATOM 788 C C . PRO A 1 98 ? -15.986 -36.076 36.270 1.00 88.88 98 PRO A C 1
ATOM 790 O O . PRO A 1 98 ? -15.229 -35.309 35.675 1.00 88.88 98 PRO A O 1
ATOM 793 N N . GLU A 1 99 ? -16.436 -37.204 35.716 1.00 92.56 99 GLU A N 1
ATOM 794 C CA . GLU A 1 99 ? -15.996 -37.702 34.402 1.00 92.56 99 GLU A CA 1
ATOM 795 C C . GLU A 1 99 ? -16.977 -37.366 33.268 1.00 92.56 99 GLU A C 1
ATOM 797 O O . GLU A 1 99 ? -16.833 -37.873 32.156 1.00 92.56 99 GLU A O 1
ATOM 802 N N . LEU A 1 100 ? -17.948 -36.479 33.520 1.00 93.75 100 LEU A N 1
ATOM 803 C CA . LEU A 1 100 ? -18.920 -36.074 32.511 1.00 93.75 100 LEU A CA 1
ATOM 804 C C . LEU A 1 100 ? -18.226 -35.302 31.382 1.00 93.75 100 LEU A C 1
ATOM 806 O O . LEU A 1 100 ? -17.635 -34.246 31.618 1.00 93.75 100 LEU A O 1
ATOM 810 N N . ARG A 1 101 ? -18.331 -35.831 30.160 1.00 93.88 101 ARG A N 1
ATOM 811 C CA . ARG A 1 101 ? -17.742 -35.289 28.925 1.00 93.88 101 ARG A CA 1
ATOM 812 C C . ARG A 1 101 ? -18.772 -34.558 28.081 1.00 93.88 101 ARG A C 1
ATOM 814 O O . ARG A 1 101 ? -18.466 -33.487 27.565 1.00 93.88 101 ARG A O 1
ATOM 821 N N . THR A 1 102 ? -19.984 -35.100 27.990 1.00 93.81 102 THR A N 1
ATOM 822 C CA . THR A 1 102 ? -21.048 -34.556 27.141 1.00 93.81 102 THR A CA 1
ATOM 823 C C . THR A 1 102 ? -22.285 -34.232 27.964 1.00 93.81 102 THR A C 1
ATOM 825 O O . THR A 1 102 ? -22.844 -35.103 28.640 1.00 93.81 102 THR A O 1
ATOM 828 N N . LEU A 1 103 ? -22.728 -32.976 27.876 1.00 92.81 103 LEU A N 1
ATOM 829 C CA . LEU A 1 103 ? -23.933 -32.488 28.540 1.00 92.81 103 LEU A CA 1
ATOM 830 C C . LEU A 1 103 ? -24.830 -31.731 27.555 1.00 92.81 103 LEU A C 1
ATOM 832 O O . LEU A 1 103 ? -24.449 -30.693 27.009 1.00 92.81 103 LEU A O 1
ATOM 836 N N . ASP A 1 104 ? -26.045 -32.245 27.369 1.00 90.12 104 ASP A N 1
ATOM 837 C CA . ASP A 1 104 ? -27.070 -31.633 26.523 1.00 90.12 104 ASP A CA 1
ATOM 838 C C . ASP A 1 104 ? -28.114 -30.890 27.369 1.00 90.12 104 ASP A C 1
ATOM 840 O O . ASP A 1 104 ? -28.891 -31.514 28.093 1.00 90.12 104 ASP A O 1
ATOM 844 N N . LEU A 1 105 ? -28.126 -29.554 27.289 1.00 89.44 105 LEU A N 1
ATOM 845 C CA . LEU A 1 105 ? -29.092 -28.665 27.948 1.00 89.44 105 LEU A CA 1
ATOM 846 C C . LEU A 1 105 ? -29.925 -27.871 26.930 1.00 89.44 105 LEU A C 1
ATOM 848 O O . LEU A 1 105 ? -30.443 -26.785 27.251 1.00 89.44 105 LEU A O 1
ATOM 852 N N . ASP A 1 106 ? -30.073 -28.383 25.712 1.00 89.38 106 ASP A N 1
ATOM 853 C CA . ASP A 1 106 ? -30.822 -27.710 24.662 1.00 89.38 106 ASP A CA 1
ATOM 854 C C . ASP A 1 106 ? -32.289 -27.508 25.053 1.00 89.38 106 ASP A C 1
ATOM 856 O O . ASP A 1 106 ? -32.991 -28.411 25.513 1.00 89.38 106 ASP A O 1
ATOM 860 N N . GLY A 1 107 ? -32.779 -26.284 24.863 1.00 87.69 107 GLY A N 1
ATOM 861 C CA . GLY A 1 107 ? -34.179 -25.939 25.086 1.00 87.69 107 GLY A CA 1
ATOM 862 C C . GLY A 1 107 ? -34.638 -25.905 26.547 1.00 87.69 107 GLY A C 1
ATOM 863 O O . GLY A 1 107 ? -35.838 -25.771 26.771 1.00 87.69 107 GLY A O 1
ATOM 864 N N . THR A 1 108 ? -33.731 -25.991 27.528 1.00 88.62 108 THR A N 1
ATOM 865 C CA . THR A 1 108 ? -34.034 -26.062 28.979 1.00 88.62 108 THR A CA 1
ATOM 866 C C . THR A 1 108 ? -34.391 -24.719 29.637 1.00 88.62 108 THR A C 1
ATOM 868 O O . THR A 1 108 ? -34.564 -24.630 30.860 1.00 88.62 108 THR A O 1
ATOM 871 N N . ARG A 1 109 ? -34.520 -23.648 28.842 1.00 89.50 109 ARG A N 1
ATOM 872 C CA . ARG A 1 109 ? -34.845 -22.276 29.284 1.00 89.50 109 ARG A CA 1
ATOM 873 C C . ARG A 1 109 ? -33.824 -21.691 30.267 1.00 89.50 109 ARG A C 1
ATOM 875 O O . ARG A 1 109 ? -34.167 -20.864 31.117 1.00 89.50 109 ARG A O 1
ATOM 882 N N . ILE A 1 110 ? -32.569 -22.119 30.171 1.00 90.69 110 ILE A N 1
ATOM 883 C CA . ILE A 1 110 ? -31.472 -21.615 31.001 1.00 90.69 110 ILE A CA 1
ATOM 884 C C . ILE A 1 110 ? -30.993 -20.242 30.501 1.00 90.69 110 ILE A C 1
ATOM 886 O O . ILE A 1 110 ? -31.062 -19.947 29.309 1.00 90.69 110 ILE A O 1
ATOM 890 N N . ASN A 1 111 ? -30.519 -19.378 31.403 1.00 92.19 111 ASN A N 1
ATOM 891 C CA . ASN A 1 111 ? -29.897 -18.095 31.038 1.00 92.19 111 ASN A CA 1
ATOM 892 C C . ASN A 1 111 ? -28.569 -17.820 31.769 1.00 92.19 111 ASN A C 1
ATOM 894 O O . ASN A 1 111 ? -27.950 -16.776 31.560 1.00 92.19 111 ASN A O 1
ATOM 898 N N . SER A 1 112 ? -28.132 -18.735 32.637 1.00 92.25 112 SER A N 1
ATOM 899 C CA . SER A 1 112 ? -26.880 -18.644 33.386 1.00 92.25 112 SER A CA 1
ATOM 900 C C . SER A 1 112 ? -26.349 -20.034 33.736 1.00 92.25 112 SER A C 1
ATOM 902 O O . SER A 1 112 ? -27.131 -20.949 33.963 1.00 92.25 112 SER A O 1
ATOM 904 N N . LEU A 1 113 ? -25.026 -20.173 33.802 1.00 91.19 113 LEU A N 1
ATOM 905 C CA . LEU A 1 113 ? -24.338 -21.380 34.270 1.00 91.19 113 LEU A CA 1
ATOM 906 C C . LEU A 1 113 ? -23.750 -21.141 35.670 1.00 91.19 113 LEU A C 1
ATOM 908 O O . LEU A 1 113 ? -23.451 -19.984 35.998 1.00 91.19 113 LEU A O 1
ATOM 912 N N . PRO A 1 114 ? -23.567 -22.192 36.491 1.00 88.00 114 PRO A N 1
ATOM 913 C CA . PRO A 1 114 ? -22.892 -22.062 37.777 1.00 88.00 114 PRO A CA 1
ATOM 914 C C . PRO A 1 114 ? -21.438 -21.605 37.598 1.00 88.00 114 PRO A C 1
ATOM 916 O O . PRO A 1 114 ? -20.771 -21.942 36.624 1.00 88.00 114 PRO A O 1
ATOM 919 N N . GLU A 1 115 ? -20.944 -20.810 38.550 1.00 84.44 115 GLU A N 1
ATOM 920 C CA . GLU A 1 115 ? -19.587 -20.240 38.494 1.00 84.44 115 GLU A CA 1
ATOM 921 C C . GLU A 1 115 ? -18.502 -21.239 38.924 1.00 84.44 115 GLU A C 1
ATOM 923 O O . GLU A 1 115 ? -17.328 -21.028 38.641 1.00 84.44 115 GLU A O 1
ATOM 928 N N . LYS A 1 116 ? -18.885 -22.329 39.593 1.00 82.69 116 LYS A N 1
ATOM 929 C CA . LYS A 1 116 ? -18.000 -23.429 39.985 1.00 82.69 116 LYS A CA 1
ATOM 930 C C . LYS A 1 116 ? -18.543 -24.729 39.408 1.00 82.69 116 LYS A C 1
ATOM 932 O O . LYS A 1 116 ? -19.751 -24.939 39.443 1.00 82.69 116 LYS A O 1
ATOM 937 N N . ASN A 1 117 ? -17.645 -25.557 38.894 1.00 83.44 117 ASN A N 1
ATOM 938 C CA . ASN A 1 117 ? -17.918 -26.893 38.380 1.00 83.44 117 ASN A CA 1
ATOM 939 C C . ASN A 1 117 ? -16.679 -27.772 38.612 1.00 83.44 117 ASN A C 1
ATOM 941 O O . ASN A 1 117 ? -15.572 -27.257 38.803 1.00 83.44 117 ASN A O 1
ATOM 945 N N . SER A 1 118 ? -16.881 -29.086 38.653 1.00 82.25 118 SER A N 1
ATOM 946 C CA . SER A 1 118 ? -15.811 -30.088 38.795 1.00 82.25 118 SER A CA 1
ATOM 947 C C . SER A 1 118 ? -15.817 -31.135 37.680 1.00 82.25 118 SER A C 1
ATOM 949 O O . SER A 1 118 ? -15.066 -32.105 37.750 1.00 82.25 118 SER A O 1
ATOM 951 N N . CYS A 1 119 ? -16.657 -30.942 36.663 1.00 85.44 119 CYS A N 1
ATOM 952 C CA . CYS A 1 119 ? -16.783 -31.829 35.514 1.00 85.44 119 CYS A CA 1
ATOM 953 C C . CYS A 1 119 ? -15.711 -31.564 34.446 1.00 85.44 119 CYS A C 1
ATOM 955 O O . CYS A 1 119 ? -15.230 -30.442 34.265 1.00 85.44 119 CYS A O 1
ATOM 957 N N . LYS A 1 120 ? -15.360 -32.611 33.697 1.00 91.06 120 LYS A N 1
ATOM 958 C CA . LYS A 1 120 ? -14.409 -32.562 32.576 1.00 91.06 120 LYS A CA 1
ATOM 959 C C . LYS A 1 120 ? -15.126 -32.443 31.228 1.00 91.06 120 LYS A C 1
ATOM 961 O O . LYS A 1 120 ? -14.821 -33.186 30.299 1.00 91.06 120 LYS A O 1
ATOM 966 N N . LEU A 1 121 ? -16.083 -31.518 31.127 1.00 93.75 121 LEU A N 1
ATOM 967 C CA . LEU A 1 121 ? -16.898 -31.374 29.920 1.00 93.75 121 LEU A CA 1
ATOM 968 C C . LEU A 1 121 ? -16.044 -31.031 28.694 1.00 93.75 121 LEU A C 1
ATOM 970 O O . LEU A 1 121 ? -15.278 -30.066 28.701 1.00 93.75 121 LEU A O 1
ATOM 974 N N . GLU A 1 122 ? -16.245 -31.811 27.638 1.00 95.25 122 GLU A N 1
ATOM 975 C CA . GLU A 1 122 ? -15.656 -31.661 26.307 1.00 95.25 122 GLU A CA 1
ATOM 976 C C . GLU A 1 122 ? -16.697 -31.104 25.321 1.00 95.25 122 GLU A C 1
ATOM 978 O O . GLU A 1 122 ? -16.357 -30.262 24.485 1.00 95.25 122 GLU A O 1
ATOM 983 N N . GLU A 1 123 ? -17.970 -31.492 25.466 1.00 95.94 123 GLU A N 1
ATOM 984 C CA . GLU A 1 123 ? -19.088 -31.039 24.632 1.00 95.94 123 GLU A CA 1
ATOM 985 C C . GLU A 1 123 ? -20.249 -30.496 25.475 1.00 95.94 123 GLU A C 1
ATOM 987 O O . GLU A 1 123 ? -20.763 -31.167 26.376 1.00 95.94 123 GLU A O 1
ATOM 992 N N . LEU A 1 124 ? -20.693 -29.277 25.157 1.00 95.12 124 LEU A N 1
ATOM 993 C CA . LEU A 1 124 ? -21.800 -28.619 25.847 1.00 95.12 124 LEU A CA 1
ATOM 994 C C . LEU A 1 124 ? -22.800 -28.020 24.851 1.00 95.12 124 LEU A C 1
ATOM 996 O O . LEU A 1 124 ? -22.476 -27.095 24.096 1.00 95.12 124 LEU A O 1
ATOM 1000 N N . TYR A 1 125 ? -24.034 -28.518 24.898 1.00 94.31 125 TYR A N 1
ATOM 1001 C CA . TYR A 1 125 ? -25.136 -28.061 24.052 1.00 94.31 125 TYR A CA 1
ATOM 1002 C C . TYR A 1 125 ? -26.059 -27.138 24.863 1.00 94.31 125 TYR A C 1
ATOM 1004 O O . TYR A 1 125 ? -26.581 -27.510 25.916 1.00 94.31 125 TYR A O 1
ATOM 1012 N N . LEU A 1 126 ? -26.177 -25.884 24.421 1.00 94.25 126 LEU A N 1
ATOM 1013 C CA . LEU A 1 126 ? -26.940 -24.800 25.054 1.00 94.25 126 LEU A CA 1
ATOM 1014 C C . LEU A 1 126 ? -27.885 -24.116 24.059 1.00 94.25 126 LEU A C 1
ATOM 1016 O O . LEU A 1 126 ? -28.306 -22.969 24.278 1.00 94.25 126 LEU A O 1
ATOM 1020 N N . SER A 1 127 ? -28.227 -24.782 22.964 1.00 93.69 127 SER A N 1
ATOM 1021 C CA . SER A 1 127 ? -29.080 -24.232 21.927 1.00 93.69 127 SER A CA 1
ATOM 1022 C C . SER A 1 127 ? -30.512 -23.990 22.427 1.00 93.69 127 SER A C 1
ATOM 1024 O O . SER A 1 127 ? -30.987 -24.620 23.372 1.00 93.69 127 SER A O 1
ATOM 1026 N N . ASN A 1 128 ? -31.231 -23.055 21.801 1.00 92.69 128 ASN A N 1
ATOM 1027 C CA . ASN A 1 128 ? -32.647 -22.772 22.097 1.00 92.69 128 ASN A CA 1
ATOM 1028 C C . ASN A 1 128 ? -32.927 -22.339 23.554 1.00 92.69 128 ASN A C 1
ATOM 1030 O O . ASN A 1 128 ? -33.949 -22.699 24.141 1.00 92.69 128 ASN A O 1
ATOM 1034 N N . ASN A 1 129 ? -32.035 -21.538 24.137 1.00 93.44 129 ASN A N 1
ATOM 1035 C CA . ASN A 1 129 ? -32.120 -21.069 25.520 1.00 93.44 129 ASN A CA 1
ATOM 1036 C C . ASN A 1 129 ? -32.303 -19.539 25.612 1.00 93.44 129 ASN A C 1
ATOM 1038 O O . ASN A 1 129 ? -32.669 -18.869 24.642 1.00 93.44 129 ASN A O 1
ATOM 1042 N N . TYR A 1 130 ? -32.138 -18.975 26.812 1.00 94.00 130 TYR A N 1
ATOM 1043 C CA . TYR A 1 130 ? -32.382 -17.561 27.121 1.00 94.00 130 TYR A CA 1
ATOM 1044 C C . TYR A 1 130 ? -31.099 -16.775 27.419 1.00 94.00 130 TYR A C 1
ATOM 1046 O O . TYR A 1 130 ? -31.139 -15.773 28.136 1.00 94.00 130 TYR A O 1
ATOM 1054 N N . PHE A 1 131 ? -29.949 -17.192 26.881 1.00 94.81 131 PHE A N 1
ATOM 1055 C CA . PHE A 1 131 ? -28.700 -16.464 27.096 1.00 94.81 131 PHE A CA 1
ATOM 1056 C C . PHE A 1 131 ? -28.724 -15.093 26.401 1.00 94.81 131 PHE A C 1
ATOM 1058 O O . PHE A 1 131 ? -28.904 -14.991 25.187 1.00 94.81 131 PHE A O 1
ATOM 1065 N N . LEU A 1 132 ? -28.514 -14.039 27.196 1.00 93.62 132 LEU A N 1
ATOM 1066 C CA . LEU A 1 132 ? -28.353 -12.644 26.755 1.00 93.62 132 LEU A CA 1
ATOM 1067 C C . LEU A 1 132 ? -26.882 -12.198 26.742 1.00 93.62 132 LEU A C 1
ATOM 1069 O O . LEU A 1 132 ? -26.564 -11.097 26.302 1.00 93.62 132 LEU A O 1
ATOM 1073 N N . SER A 1 133 ? -25.979 -13.036 27.242 1.00 92.81 133 SER A N 1
ATOM 1074 C CA . SER A 1 133 ? -24.531 -12.859 27.190 1.00 92.81 133 SER A CA 1
ATOM 1075 C C . SER A 1 133 ? -23.848 -14.221 27.291 1.00 92.81 133 SER A C 1
ATOM 1077 O O . SER A 1 133 ? -24.461 -15.198 27.727 1.00 92.81 133 SER A O 1
ATOM 1079 N N . VAL A 1 134 ? -22.578 -14.292 26.885 1.00 93.19 134 VAL A N 1
ATOM 1080 C CA . VAL A 1 134 ? -21.762 -15.497 27.077 1.00 93.19 134 VAL A CA 1
ATOM 1081 C C . VAL A 1 134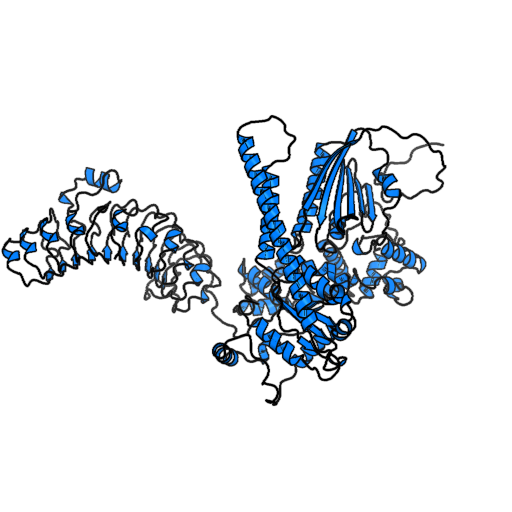 ? -21.592 -15.740 28.588 1.00 93.19 134 VAL A C 1
ATOM 1083 O O . VAL A 1 134 ? -21.117 -14.841 29.294 1.00 93.19 134 VAL A O 1
ATOM 1086 N N . PRO A 1 135 ? -22.003 -16.905 29.122 1.00 91.06 135 PRO A N 1
ATOM 1087 C CA . PRO A 1 135 ? -22.030 -17.138 30.562 1.00 91.06 135 PRO A CA 1
ATOM 1088 C C . PRO A 1 135 ? -20.622 -17.305 31.151 1.00 91.06 135 PRO A C 1
ATOM 1090 O O . PRO A 1 135 ? -19.803 -18.065 30.644 1.00 91.06 135 PRO A O 1
ATOM 1093 N N . LYS A 1 136 ? -20.365 -16.648 32.292 1.00 88.12 136 LYS A N 1
ATOM 1094 C CA . LYS A 1 136 ? -19.073 -16.714 33.009 1.00 88.12 136 LYS A CA 1
ATOM 1095 C C . LYS A 1 136 ? -18.667 -18.122 33.444 1.00 88.12 136 LYS A C 1
ATOM 1097 O O . LYS A 1 136 ? -17.479 -18.398 33.512 1.00 88.12 136 LYS A O 1
ATOM 1102 N N . GLY A 1 137 ? -19.633 -19.010 33.684 1.00 88.00 137 GLY A N 1
ATOM 1103 C CA . GLY A 1 137 ? -19.372 -20.409 34.034 1.00 88.00 137 GLY A CA 1
ATOM 1104 C C . GLY A 1 137 ? -18.632 -21.212 32.956 1.00 88.00 137 GLY A C 1
ATOM 1105 O O . GLY A 1 137 ? -18.100 -22.267 33.268 1.00 88.00 137 GLY A O 1
ATOM 1106 N N . LEU A 1 138 ? -18.538 -20.724 31.709 1.00 91.88 138 LEU A N 1
ATOM 1107 C CA . LEU A 1 138 ? -17.706 -21.372 30.683 1.00 91.88 138 LEU A CA 1
ATOM 1108 C C . LEU A 1 138 ? -16.208 -21.259 30.990 1.00 91.88 138 LEU A C 1
ATOM 1110 O O . LEU A 1 138 ? -15.457 -22.171 30.675 1.00 91.88 138 LEU A O 1
ATOM 1114 N N . GLN A 1 139 ? -15.783 -20.187 31.668 1.00 88.81 139 GLN A N 1
ATOM 1115 C CA . GLN A 1 139 ? -14.375 -19.957 32.009 1.00 88.81 139 GLN A CA 1
ATOM 1116 C C . GLN A 1 139 ? -13.798 -21.044 32.930 1.00 88.81 139 GLN A C 1
ATOM 1118 O O . GLN A 1 139 ? -12.587 -21.250 32.969 1.00 88.81 139 GLN A O 1
ATOM 1123 N N . THR A 1 140 ? -14.650 -21.738 33.683 1.00 87.50 140 THR A N 1
ATOM 1124 C CA . THR A 1 140 ? -14.248 -22.811 34.597 1.00 87.50 140 THR A CA 1
ATOM 1125 C C . THR A 1 140 ? -14.262 -24.201 33.958 1.00 87.50 140 THR A C 1
ATOM 1127 O O . THR A 1 140 ? -13.878 -25.150 34.628 1.00 87.50 140 THR A O 1
ATOM 1130 N N . LEU A 1 141 ? -14.598 -24.319 32.664 1.00 90.44 141 LEU A N 1
ATOM 1131 C CA . LEU A 1 141 ? -14.593 -25.567 31.887 1.00 90.44 141 LEU A CA 1
ATOM 1132 C C . LEU A 1 141 ? -13.400 -25.603 30.901 1.00 90.44 141 LEU A C 1
ATOM 1134 O O . LEU A 1 141 ? -13.569 -25.348 29.709 1.00 90.44 141 LEU A O 1
ATOM 1138 N N . PRO A 1 142 ? -12.167 -25.910 31.352 1.00 85.69 142 PRO A N 1
ATOM 1139 C CA . PRO A 1 142 ? -10.960 -25.774 30.526 1.00 85.69 142 PRO A CA 1
ATOM 1140 C C . PRO A 1 142 ? -10.829 -26.822 29.406 1.00 85.69 142 PRO A C 1
ATOM 1142 O O . PRO A 1 142 ? -10.059 -26.618 28.464 1.00 85.69 142 PRO A O 1
ATOM 1145 N N . TYR A 1 143 ? -11.556 -27.939 29.509 1.00 91.12 143 TYR A N 1
ATOM 1146 C CA . TYR A 1 143 ? -11.505 -29.065 28.567 1.00 91.12 143 TYR A CA 1
ATOM 1147 C C . TYR A 1 143 ? -12.497 -28.940 27.409 1.00 91.12 143 TYR A C 1
ATOM 1149 O O . TYR A 1 143 ? -12.572 -29.830 26.570 1.00 91.12 143 TYR A O 1
ATOM 1157 N N . LEU A 1 144 ? -13.241 -27.838 27.347 1.00 94.81 144 LEU A N 1
ATOM 1158 C CA . LEU A 1 144 ? -14.342 -27.683 26.415 1.00 94.81 144 LEU A CA 1
ATOM 1159 C C . LEU A 1 144 ? -13.834 -27.533 24.974 1.00 94.81 144 LEU A C 1
ATOM 1161 O O . LEU A 1 144 ? -13.142 -26.570 24.631 1.00 94.81 144 LEU A O 1
ATOM 1165 N N . VAL A 1 145 ? -14.197 -28.498 24.133 1.00 96.62 145 VAL A N 1
ATOM 1166 C CA . VAL A 1 145 ? -13.807 -28.596 22.721 1.00 96.62 145 VAL A CA 1
ATOM 1167 C C . VAL A 1 145 ? -14.941 -28.138 21.807 1.00 96.62 145 VAL A C 1
ATOM 1169 O O . VAL A 1 145 ? -14.679 -27.532 20.762 1.00 96.62 145 VAL A O 1
ATOM 1172 N N . MET A 1 146 ? -16.190 -28.384 22.204 1.00 96.88 146 MET A N 1
ATOM 1173 C CA . MET A 1 146 ? -17.380 -28.036 21.437 1.00 96.88 146 MET A CA 1
ATOM 1174 C C . MET A 1 146 ? -18.403 -27.296 22.301 1.00 96.88 146 MET A C 1
ATOM 1176 O O . MET A 1 146 ? -18.784 -27.763 23.374 1.00 96.88 146 MET A O 1
ATOM 1180 N N . VAL A 1 147 ? -18.888 -26.159 21.798 1.00 96.75 147 VAL A N 1
ATOM 1181 C CA . VAL A 1 147 ? -20.014 -25.429 22.392 1.00 96.75 147 VAL A CA 1
ATOM 1182 C C . VAL A 1 147 ? -21.018 -25.049 21.323 1.00 96.75 147 VAL A C 1
ATOM 1184 O O . VAL A 1 147 ? -20.669 -24.397 20.333 1.00 96.75 147 VAL A O 1
ATOM 1187 N N . ASP A 1 148 ? -22.282 -25.380 21.574 1.00 96.75 148 ASP A N 1
ATOM 1188 C CA . ASP A 1 148 ? -23.406 -24.862 20.804 1.00 96.75 148 ASP A CA 1
ATOM 1189 C C . ASP A 1 148 ? -24.224 -23.871 21.632 1.00 96.75 148 ASP A C 1
ATOM 1191 O O . ASP A 1 148 ? -24.885 -24.244 22.591 1.00 96.75 148 ASP A O 1
ATOM 1195 N N . MET A 1 149 ? -24.195 -22.593 21.256 1.00 95.62 149 MET A N 1
ATOM 1196 C CA . MET A 1 149 ? -25.045 -21.537 21.821 1.00 95.62 149 MET A CA 1
ATOM 1197 C C . MET A 1 149 ? -25.995 -20.961 20.758 1.00 95.62 149 MET A C 1
ATOM 1199 O O . MET A 1 149 ? -26.415 -19.800 20.838 1.00 95.62 149 MET A O 1
ATOM 1203 N N . SER A 1 150 ? -26.347 -21.749 19.742 1.00 96.00 150 SER A N 1
ATOM 1204 C CA . SER A 1 150 ? -27.274 -21.338 18.685 1.00 96.00 150 SER A CA 1
ATOM 1205 C C . SER A 1 150 ? -28.686 -21.069 19.225 1.00 96.00 150 SER A C 1
ATOM 1207 O O . SER A 1 150 ? -29.072 -21.571 20.276 1.00 96.00 150 SER A O 1
ATOM 1209 N N . HIS A 1 151 ? -29.496 -20.282 18.516 1.00 94.81 151 HIS A N 1
ATOM 1210 C CA . HIS A 1 151 ? -30.880 -19.978 18.915 1.00 94.81 151 HIS A CA 1
ATOM 1211 C C . HIS A 1 151 ? -31.006 -19.375 20.329 1.00 94.81 151 HIS A C 1
ATOM 1213 O O . HIS A 1 151 ? -31.916 -19.709 21.087 1.00 94.81 151 HIS A O 1
ATOM 1219 N N . ASN A 1 152 ? -30.088 -18.476 20.677 1.00 95.38 152 ASN A N 1
ATOM 1220 C CA . ASN A 1 152 ? -30.137 -17.670 21.894 1.00 95.38 152 ASN A CA 1
ATOM 1221 C C . ASN A 1 152 ? -30.371 -16.189 21.545 1.00 95.38 152 ASN A C 1
ATOM 1223 O O . ASN A 1 152 ? -30.699 -15.828 20.412 1.00 95.38 152 ASN A O 1
ATOM 1227 N N . PHE A 1 153 ? -30.241 -15.307 22.535 1.00 93.62 153 PHE A N 1
ATOM 1228 C CA . PHE A 1 153 ? -30.479 -13.872 22.389 1.00 93.62 153 PHE A CA 1
ATOM 1229 C C . PHE A 1 153 ? -29.191 -13.060 22.567 1.00 93.62 153 PHE A C 1
ATOM 1231 O O . PHE A 1 153 ? -29.251 -11.918 23.021 1.00 93.62 153 PHE A O 1
ATOM 1238 N N . LEU A 1 154 ? -28.030 -13.626 22.212 1.00 93.44 154 LEU A N 1
ATOM 1239 C CA . LEU A 1 154 ? -26.728 -12.976 22.387 1.00 93.44 154 LEU A CA 1
ATOM 1240 C C . LEU A 1 154 ? -26.626 -11.724 21.493 1.00 93.44 154 LEU A C 1
ATOM 1242 O O . LEU A 1 154 ? -26.641 -11.867 20.267 1.00 93.44 154 LEU A O 1
ATOM 1246 N N . PRO A 1 155 ? -26.501 -10.505 22.055 1.00 90.81 155 PRO A N 1
ATOM 1247 C CA . PRO A 1 155 ? -26.333 -9.284 21.269 1.00 90.81 155 PRO A CA 1
ATOM 1248 C C . PRO A 1 155 ? -24.874 -9.063 20.844 1.00 90.81 155 PRO A C 1
ATOM 1250 O O . PRO A 1 155 ? -24.617 -8.419 19.828 1.00 90.81 155 PRO A O 1
ATOM 1253 N N . ALA A 1 156 ? -23.922 -9.589 21.620 1.00 91.50 156 ALA A N 1
ATOM 1254 C CA . ALA A 1 156 ? -22.487 -9.484 21.390 1.00 91.50 156 ALA A CA 1
ATOM 1255 C C . ALA A 1 156 ? -21.735 -10.641 22.071 1.00 91.50 156 ALA A C 1
ATOM 1257 O O . ALA A 1 156 ? -22.255 -11.288 22.984 1.00 91.50 156 ALA A O 1
ATOM 1258 N N . ILE A 1 157 ? -20.492 -10.854 21.641 1.00 91.56 157 ILE A N 1
ATOM 1259 C CA . ILE A 1 157 ? -19.516 -11.758 22.263 1.00 91.56 157 ILE A CA 1
ATOM 1260 C C . ILE A 1 157 ? -18.468 -10.884 22.974 1.00 91.56 157 ILE A C 1
ATOM 1262 O O . ILE A 1 157 ? -18.102 -9.846 22.420 1.00 91.56 157 ILE A O 1
ATOM 1266 N N . PRO A 1 158 ? -17.994 -11.251 24.178 1.00 90.44 158 PRO A N 1
ATOM 1267 C CA . PRO A 1 158 ? -16.962 -10.492 24.883 1.00 90.44 158 PRO A CA 1
ATOM 1268 C C . PRO A 1 158 ? -15.624 -10.474 24.127 1.00 90.44 158 PRO A C 1
ATOM 1270 O O . PRO A 1 158 ? -15.236 -11.466 23.509 1.00 90.44 158 PRO A O 1
ATOM 1273 N N . ASP A 1 159 ? -14.887 -9.362 24.227 1.00 88.06 159 ASP A N 1
ATOM 1274 C CA . ASP A 1 159 ? -13.591 -9.186 23.551 1.00 88.06 159 ASP A CA 1
ATOM 1275 C C . ASP A 1 159 ? -12.524 -10.189 24.000 1.00 88.06 159 ASP A C 1
ATOM 1277 O O . ASP A 1 159 ? -11.631 -10.518 23.229 1.00 88.06 159 ASP A O 1
ATOM 1281 N N . ASN A 1 160 ? -12.625 -10.714 25.217 1.00 88.81 160 ASN A N 1
ATOM 1282 C CA . ASN A 1 160 ? -11.708 -11.695 25.789 1.00 88.81 160 ASN A CA 1
ATOM 1283 C C . ASN A 1 160 ? -12.253 -13.135 25.724 1.00 88.81 160 ASN A C 1
ATOM 1285 O O . ASN A 1 160 ? -11.948 -13.940 26.597 1.00 88.81 160 ASN A O 1
ATOM 1289 N N . ILE A 1 161 ? -13.047 -13.492 24.705 1.00 91.50 161 ILE A N 1
ATOM 1290 C CA . ILE A 1 161 ? -13.651 -14.836 24.566 1.00 91.50 161 ILE A CA 1
ATOM 1291 C C . ILE A 1 161 ? -12.637 -15.993 24.643 1.00 91.50 161 ILE A C 1
ATOM 1293 O O . ILE A 1 161 ? -12.965 -17.065 25.142 1.00 91.50 161 ILE A O 1
ATOM 1297 N N . GLN A 1 162 ? -11.389 -15.758 24.233 1.00 88.38 162 GLN A N 1
ATOM 1298 C CA . GLN A 1 162 ? -10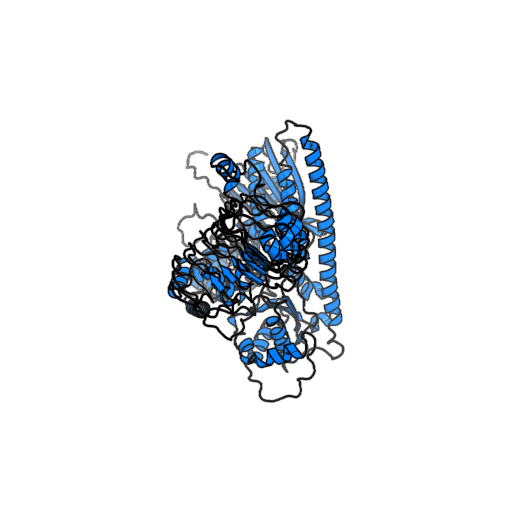.268 -16.696 24.374 1.00 88.38 162 GLN A CA 1
ATOM 1299 C C . GLN A 1 162 ? -9.982 -17.125 25.826 1.00 88.38 162 GLN A C 1
ATOM 1301 O O . GLN A 1 162 ? -9.492 -18.223 26.052 1.00 88.38 162 GLN A O 1
ATOM 1306 N N . GLU A 1 163 ? -10.308 -16.284 26.813 1.00 87.88 163 GLU A N 1
ATOM 1307 C CA . GLU A 1 163 ? -10.178 -16.612 28.239 1.00 87.88 163 GLU A CA 1
ATOM 1308 C C . GLU A 1 163 ? -11.321 -17.512 28.722 1.00 87.88 163 GLU A C 1
ATOM 1310 O O . GLU A 1 163 ? -11.151 -18.247 29.689 1.00 87.88 163 GLU A O 1
ATOM 1315 N N . PHE A 1 164 ? -12.481 -17.456 28.059 1.00 88.44 164 PHE A N 1
ATOM 1316 C CA . PHE A 1 164 ? -13.636 -18.300 28.371 1.00 88.44 164 PHE A CA 1
ATOM 1317 C C . PHE A 1 164 ? -13.528 -19.673 27.707 1.00 88.44 164 PHE A C 1
ATOM 1319 O O . PHE A 1 164 ? -14.044 -20.638 28.252 1.00 88.44 164 PHE A O 1
ATOM 1326 N N . LEU A 1 165 ? -12.909 -19.748 26.524 1.00 91.19 165 LEU A N 1
ATOM 1327 C CA . LEU A 1 165 ? -12.896 -20.931 25.658 1.00 91.19 165 LEU A CA 1
ATOM 1328 C C . LEU A 1 165 ? -11.484 -21.203 25.093 1.00 91.19 165 LEU A C 1
ATOM 1330 O O . LEU A 1 165 ? -11.282 -21.115 23.882 1.00 91.19 165 LEU A O 1
ATOM 1334 N N . PRO A 1 166 ? -10.484 -21.516 25.937 1.00 87.06 166 PRO A N 1
ATOM 1335 C CA . PRO A 1 166 ? -9.086 -21.613 25.505 1.00 87.06 166 PRO A CA 1
ATOM 1336 C C . PRO A 1 166 ? -8.782 -22.814 24.592 1.00 87.06 166 PRO A C 1
ATOM 1338 O O . PRO A 1 166 ? -7.833 -22.757 23.816 1.00 87.06 166 PRO A O 1
ATOM 1341 N N . SER A 1 167 ? -9.575 -23.888 24.680 1.00 90.31 167 SER A N 1
ATOM 1342 C CA . SER A 1 167 ? -9.338 -25.174 23.995 1.00 90.31 167 SER A CA 1
ATOM 1343 C C . SER A 1 167 ? -10.349 -25.472 22.878 1.00 90.31 167 SER A C 1
ATOM 1345 O O . SER A 1 167 ? -10.404 -26.590 22.365 1.00 90.31 167 SER A O 1
ATOM 1347 N N . ILE A 1 168 ? -11.181 -24.493 22.512 1.00 95.81 168 ILE A N 1
ATOM 1348 C CA . ILE A 1 168 ? -12.337 -24.713 21.639 1.00 95.81 168 ILE A CA 1
ATOM 1349 C C . ILE A 1 168 ? -11.914 -25.048 20.205 1.00 95.81 168 ILE A C 1
ATOM 1351 O O . ILE A 1 168 ? -11.040 -24.398 19.625 1.00 95.81 168 ILE A O 1
ATOM 1355 N N . ARG A 1 169 ? -12.568 -26.051 19.617 1.00 96.81 169 ARG A N 1
ATOM 1356 C CA . ARG A 1 169 ? -12.414 -26.448 18.207 1.00 96.81 169 ARG A CA 1
ATOM 1357 C C . ARG A 1 169 ? -13.695 -26.219 17.413 1.00 96.81 169 ARG A C 1
ATOM 1359 O O . ARG A 1 169 ? -13.613 -25.890 16.235 1.00 96.81 169 ARG A O 1
ATOM 1366 N N . ILE A 1 170 ? -14.862 -26.341 18.044 1.00 97.50 170 ILE A N 1
ATOM 1367 C CA . ILE A 1 170 ? -16.165 -26.179 17.390 1.00 97.50 170 ILE A CA 1
ATOM 1368 C C . ILE A 1 170 ? -16.998 -25.159 18.165 1.00 97.50 170 ILE A C 1
ATOM 1370 O O . ILE A 1 170 ? -17.342 -25.381 19.326 1.00 97.50 170 ILE A O 1
ATOM 1374 N N . LEU A 1 171 ? -17.350 -24.050 17.516 1.00 96.56 171 LEU A N 1
ATOM 1375 C CA . LEU A 1 171 ? -18.173 -22.996 18.107 1.00 96.56 171 LEU A CA 1
ATOM 1376 C C . LEU A 1 171 ? -19.380 -22.694 17.217 1.00 96.56 171 LEU A C 1
ATOM 1378 O O . LEU A 1 171 ? -19.233 -22.163 16.111 1.00 96.56 171 LEU A O 1
ATOM 1382 N N . ARG A 1 172 ? -20.582 -22.985 17.725 1.00 96.56 172 ARG A N 1
ATOM 1383 C CA . ARG A 1 172 ? -21.843 -22.711 17.022 1.00 96.56 172 ARG A CA 1
ATOM 1384 C C . ARG A 1 172 ? -22.618 -21.580 17.685 1.00 96.56 172 ARG A C 1
ATOM 1386 O O . ARG A 1 172 ? -22.894 -21.598 18.883 1.00 96.56 172 ARG A O 1
ATOM 1393 N N . LEU A 1 173 ? -22.951 -20.572 16.884 1.00 94.81 173 LEU A N 1
ATOM 1394 C CA . LEU A 1 173 ? -23.585 -19.319 17.305 1.00 94.81 173 LEU A CA 1
ATOM 1395 C C . LEU A 1 173 ? -24.699 -18.897 16.335 1.00 94.81 173 LEU A C 1
ATOM 1397 O O . LEU A 1 173 ? -25.033 -17.709 16.225 1.00 94.81 173 LEU A O 1
ATOM 1401 N N . ASN A 1 174 ? -25.281 -19.852 15.610 1.00 94.25 174 ASN A N 1
ATOM 1402 C CA . ASN A 1 174 ? -26.319 -19.562 14.627 1.00 94.25 174 ASN A CA 1
ATOM 1403 C C . ASN A 1 174 ? -27.553 -18.939 15.292 1.00 94.25 174 ASN A C 1
ATOM 1405 O O . ASN A 1 174 ? -27.853 -19.225 16.448 1.00 94.25 174 ASN A O 1
ATOM 1409 N N . TYR A 1 175 ? -28.312 -18.131 14.550 1.00 93.50 175 TYR A N 1
ATOM 1410 C CA . TYR A 1 175 ? -29.593 -17.584 15.022 1.00 93.50 175 TYR A CA 1
ATOM 1411 C C . TYR A 1 175 ? -29.490 -16.857 16.376 1.00 93.50 175 TYR A C 1
ATOM 1413 O O . TYR A 1 175 ? -30.266 -17.116 17.294 1.00 93.50 175 TYR A O 1
ATOM 1421 N N . ASN A 1 176 ? -28.528 -15.942 16.492 1.00 93.81 176 ASN A N 1
ATOM 1422 C CA . ASN A 1 176 ? -28.402 -15.019 17.619 1.00 93.81 176 ASN A CA 1
ATOM 1423 C C . ASN A 1 176 ? -28.710 -13.575 17.173 1.00 93.81 176 ASN A C 1
ATOM 1425 O O . ASN A 1 176 ? -29.198 -13.327 16.068 1.00 93.81 176 ASN A O 1
ATOM 1429 N N . LEU A 1 177 ? -28.467 -12.596 18.048 1.00 89.75 177 LEU A N 1
ATOM 1430 C CA . LEU A 1 177 ? -28.675 -11.170 17.775 1.00 89.75 177 LEU A CA 1
ATOM 1431 C C . LEU A 1 177 ? -27.352 -10.423 17.539 1.00 89.75 177 LEU A C 1
ATOM 1433 O O . LEU A 1 177 ? -27.306 -9.200 17.692 1.00 89.75 177 LEU A O 1
ATOM 1437 N N . LEU A 1 178 ? -26.293 -11.139 17.141 1.00 89.38 178 LEU A N 1
ATOM 1438 C CA . LEU A 1 178 ? -24.942 -10.595 17.029 1.00 89.38 178 LEU A CA 1
ATOM 1439 C C . LEU A 1 178 ? -24.879 -9.509 15.950 1.00 89.38 178 LEU A C 1
ATOM 1441 O O . LEU A 1 178 ? -25.123 -9.753 14.761 1.00 89.38 178 LEU A O 1
ATOM 1445 N N . THR A 1 179 ? -24.554 -8.287 16.369 1.00 82.38 179 THR A N 1
ATOM 1446 C CA . THR A 1 179 ? -24.377 -7.136 15.470 1.00 82.38 179 THR A CA 1
ATOM 1447 C C . THR A 1 179 ? -22.945 -6.988 14.978 1.00 82.38 179 THR A C 1
ATOM 1449 O O . THR A 1 179 ? -22.748 -6.571 13.837 1.00 82.38 179 THR A O 1
ATOM 1452 N N . SER A 1 180 ? -21.975 -7.356 15.810 1.00 82.88 180 SER A N 1
ATOM 1453 C CA . SER A 1 180 ? -20.542 -7.363 15.524 1.00 82.88 180 SER A CA 1
ATOM 1454 C C . SER A 1 180 ? -19.879 -8.574 16.180 1.00 82.88 180 SER A C 1
ATOM 1456 O O . SER A 1 180 ? -20.424 -9.172 17.110 1.00 82.88 180 SER A O 1
ATOM 1458 N N . LEU A 1 181 ? -18.694 -8.934 15.685 1.00 85.12 181 LEU A N 1
ATOM 1459 C CA . LEU A 1 181 ? -17.851 -9.975 16.265 1.00 85.12 181 LEU A CA 1
ATOM 1460 C C . LEU A 1 181 ? -16.547 -9.345 16.769 1.00 85.12 181 LEU A C 1
ATOM 1462 O O . LEU A 1 181 ? -15.944 -8.562 16.030 1.00 85.12 181 LEU A O 1
ATOM 1466 N N . PRO A 1 182 ? -16.130 -9.644 18.010 1.00 86.25 182 PRO A N 1
ATOM 1467 C CA . PRO A 1 182 ? -14.955 -9.039 18.617 1.00 86.25 182 PRO A CA 1
ATOM 1468 C C . PRO A 1 182 ? -13.662 -9.545 17.975 1.00 86.25 182 PRO A C 1
ATOM 1470 O O . PRO A 1 182 ? -13.596 -10.676 17.489 1.00 86.25 182 PRO A O 1
ATOM 1473 N N . HIS A 1 183 ? -12.595 -8.745 18.053 1.00 82.12 183 HIS A N 1
ATOM 1474 C CA . HIS A 1 183 ? -11.271 -9.165 17.581 1.00 82.12 183 HIS A CA 1
ATOM 1475 C C . HIS A 1 183 ? -10.739 -10.395 18.330 1.00 82.12 183 HIS A C 1
ATOM 1477 O O . HIS A 1 183 ? -10.045 -11.203 17.722 1.00 82.12 183 HIS A O 1
ATOM 1483 N N . GLY A 1 184 ? -11.096 -10.584 19.606 1.00 84.56 184 GLY A N 1
ATOM 1484 C CA . GLY A 1 184 ? -10.664 -11.756 20.372 1.00 84.56 184 GLY A CA 1
ATOM 1485 C C . GLY A 1 184 ? -11.231 -13.088 19.890 1.00 84.56 184 GLY A C 1
ATOM 1486 O O . GLY A 1 184 ? -10.631 -14.123 20.157 1.00 84.56 184 GLY A O 1
ATOM 1487 N N . LEU A 1 185 ? -12.322 -13.091 19.112 1.00 89.69 185 LEU A N 1
ATOM 1488 C CA . LEU A 1 185 ? -12.784 -14.308 18.434 1.00 89.69 185 LEU A CA 1
ATOM 1489 C C . LEU A 1 185 ? -11.698 -14.846 17.490 1.00 89.69 185 LEU A C 1
ATOM 1491 O O . LEU A 1 185 ? -11.495 -16.050 17.396 1.00 89.69 185 LEU A O 1
ATOM 1495 N N . CYS A 1 186 ? -10.962 -13.945 16.836 1.00 88.44 186 CYS A N 1
ATOM 1496 C CA . CYS A 1 186 ? -9.890 -14.272 15.899 1.00 88.44 186 CYS A CA 1
ATOM 1497 C C . CYS A 1 186 ? -8.617 -14.799 16.585 1.00 88.44 186 CYS A C 1
ATOM 1499 O O . CYS A 1 186 ? -7.678 -15.177 15.891 1.00 88.44 186 CYS A O 1
ATOM 1501 N N . ASN A 1 187 ? -8.569 -14.818 17.922 1.00 90.38 187 ASN A N 1
ATOM 1502 C CA . ASN A 1 187 ? -7.452 -15.364 18.696 1.00 90.38 187 ASN A CA 1
ATOM 1503 C C . ASN A 1 187 ? -7.674 -16.832 19.103 1.00 90.38 187 ASN A C 1
ATOM 1505 O O . ASN A 1 187 ? -6.786 -17.438 19.700 1.00 90.38 187 ASN A O 1
ATOM 1509 N N . LEU A 1 188 ? -8.833 -17.418 18.779 1.00 92.31 188 LEU A N 1
ATOM 1510 C CA . LEU A 1 188 ? -9.138 -18.836 18.991 1.00 92.31 188 LEU A CA 1
ATOM 1511 C C . LEU A 1 188 ? -8.414 -19.702 17.943 1.00 92.31 188 LEU A C 1
ATOM 1513 O O . LEU A 1 188 ? -9.034 -20.318 17.083 1.00 92.31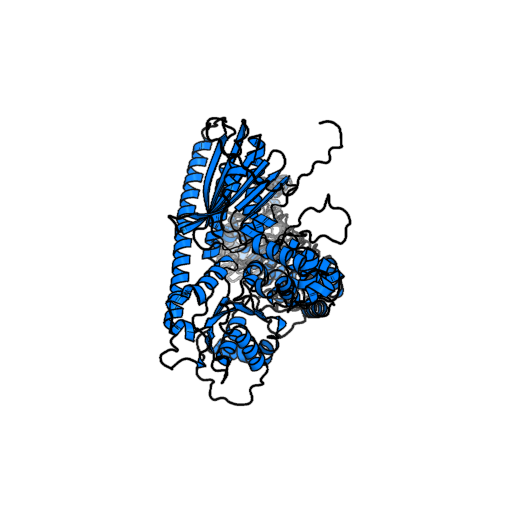 188 LEU A O 1
ATOM 1517 N N . ILE A 1 189 ? -7.082 -19.732 17.984 1.00 89.38 189 ILE A N 1
ATOM 1518 C CA . ILE A 1 189 ? -6.225 -20.380 16.970 1.00 89.38 189 ILE A CA 1
ATOM 1519 C C . ILE A 1 189 ? -6.402 -21.907 16.858 1.00 89.38 189 ILE A C 1
ATOM 1521 O O . ILE A 1 189 ? -5.876 -22.523 15.931 1.00 89.38 189 ILE A O 1
ATOM 1525 N N . THR A 1 190 ? -7.113 -22.525 17.804 1.00 92.56 190 THR A N 1
ATOM 1526 C CA . THR A 1 190 ? -7.491 -23.948 17.810 1.00 92.56 190 THR A CA 1
ATOM 1527 C C . THR A 1 190 ? -8.808 -24.225 17.086 1.00 92.56 190 THR A C 1
ATOM 1529 O O . THR A 1 190 ? -9.171 -25.387 16.923 1.00 92.56 190 THR A O 1
ATOM 1532 N N . LEU A 1 191 ? -9.541 -23.186 16.674 1.00 96.38 191 LEU A N 1
ATOM 1533 C CA . LEU A 1 191 ? -10.878 -23.320 16.110 1.00 96.38 191 LEU A CA 1
ATOM 1534 C C . LEU A 1 191 ? -10.836 -23.952 14.711 1.00 96.38 191 LEU A C 1
ATOM 1536 O O . LEU A 1 191 ? -10.159 -23.457 13.813 1.00 96.38 191 LEU A O 1
ATOM 1540 N N . GLU A 1 192 ? -11.607 -25.022 14.526 1.00 96.62 192 GLU A N 1
ATOM 1541 C CA . GLU A 1 192 ? -11.728 -25.797 13.286 1.00 96.62 192 GLU A CA 1
ATOM 1542 C C . GLU A 1 192 ? -13.089 -25.598 12.605 1.00 96.62 192 GLU A C 1
ATOM 1544 O O . GLU A 1 192 ? -13.165 -25.577 11.374 1.00 96.62 192 GLU A O 1
ATOM 1549 N N . GLU A 1 193 ? -14.159 -25.407 13.382 1.00 96.62 193 GLU A N 1
ATOM 1550 C CA . GLU A 1 193 ? -15.518 -25.161 12.890 1.00 96.62 193 GLU A CA 1
ATOM 1551 C C . GLU A 1 193 ? -16.124 -23.929 13.568 1.00 96.62 193 GLU A C 1
ATOM 1553 O O . GLU A 1 193 ? -16.214 -23.846 14.796 1.00 96.62 193 GLU A O 1
ATOM 1558 N N . LEU A 1 194 ? -16.570 -22.979 12.745 1.00 95.69 194 LEU A N 1
ATOM 1559 C CA . LEU A 1 194 ? -17.255 -21.770 13.185 1.00 95.69 194 LEU A CA 1
ATOM 1560 C C . LEU A 1 194 ? -18.570 -21.596 12.431 1.00 95.69 194 LEU A C 1
ATOM 1562 O O . LEU A 1 194 ? -18.590 -21.427 11.206 1.00 95.69 194 LEU A O 1
ATOM 1566 N N . GLU A 1 195 ? -19.671 -21.561 13.179 1.00 94.75 195 GLU A N 1
ATOM 1567 C CA . GLU A 1 195 ? -21.003 -21.335 12.623 1.00 94.75 195 GLU A CA 1
ATOM 1568 C C . GLU A 1 195 ? -21.631 -20.039 13.143 1.00 94.75 195 GLU A C 1
ATOM 1570 O O . GLU A 1 195 ? -21.844 -19.846 14.340 1.00 94.75 195 GLU A O 1
ATOM 1575 N N . LEU A 1 196 ? -21.938 -19.141 12.210 1.00 93.69 196 LEU A N 1
ATOM 1576 C CA . LEU A 1 196 ? -22.407 -17.773 12.429 1.00 93.69 196 LEU A CA 1
ATOM 1577 C C . LEU A 1 196 ? -23.617 -17.434 11.545 1.00 93.69 196 LEU A C 1
ATOM 1579 O O . LEU A 1 196 ? -23.896 -16.260 11.280 1.00 93.69 196 LEU A O 1
ATOM 1583 N N . SER A 1 197 ? -24.342 -18.431 11.046 1.00 92.50 197 SER A N 1
ATOM 1584 C CA . SER A 1 197 ? -25.477 -18.210 10.149 1.00 92.50 197 SER A CA 1
ATOM 1585 C C . SER A 1 197 ? -26.612 -17.444 10.842 1.00 92.50 197 SER A C 1
ATOM 1587 O O . SER A 1 197 ? -26.878 -17.641 12.026 1.00 92.50 197 SER A O 1
ATOM 1589 N N . ASN A 1 198 ? -27.322 -16.594 10.094 1.00 90.50 198 ASN A N 1
ATOM 1590 C CA . ASN A 1 198 ? -28.400 -15.730 10.603 1.00 90.50 198 ASN A CA 1
ATOM 1591 C C . ASN A 1 198 ? -27.954 -14.730 11.693 1.00 90.50 198 ASN A C 1
ATOM 1593 O O . ASN A 1 198 ? -28.657 -14.527 12.680 1.00 90.50 198 ASN A O 1
ATOM 1597 N N . ASN A 1 199 ? -26.810 -14.074 11.493 1.00 86.38 199 ASN A N 1
ATOM 1598 C CA . ASN A 1 199 ? -26.345 -12.922 12.274 1.00 86.38 199 ASN A CA 1
ATOM 1599 C C . ASN A 1 199 ? -26.173 -11.695 11.342 1.00 86.38 199 ASN A C 1
ATOM 1601 O O . ASN A 1 199 ? -26.928 -11.537 10.371 1.00 86.38 199 ASN A O 1
ATOM 1605 N N . LYS A 1 200 ? -25.223 -10.782 11.614 1.00 74.62 200 LYS A N 1
ATOM 1606 C CA . LYS A 1 200 ? -25.017 -9.584 10.775 1.00 74.62 200 LYS A CA 1
ATOM 1607 C C . LYS A 1 200 ? -23.668 -9.463 10.053 1.00 74.62 200 LYS A C 1
ATOM 1609 O O . LYS A 1 200 ? -23.702 -8.901 8.958 1.00 74.62 200 LYS A O 1
ATOM 1614 N N . GLN A 1 201 ? -22.526 -9.938 10.574 1.00 76.62 201 GLN A N 1
ATOM 1615 C CA . GLN A 1 201 ? -21.188 -9.687 9.980 1.00 76.62 201 GLN A CA 1
ATOM 1616 C C . GLN A 1 201 ? -20.128 -10.761 10.322 1.00 76.62 201 GLN A C 1
ATOM 1618 O O . GLN A 1 201 ? -20.302 -11.504 11.282 1.00 76.62 201 GLN A O 1
ATOM 1623 N N . LEU A 1 202 ? -19.023 -10.795 9.555 1.00 82.56 202 LEU A N 1
ATOM 1624 C CA . LEU A 1 202 ? -17.756 -11.491 9.864 1.00 82.56 202 LEU A CA 1
ATOM 1625 C C . LEU A 1 202 ? -16.705 -10.479 10.382 1.00 82.56 202 LEU A C 1
ATOM 1627 O O . LEU A 1 202 ? -16.732 -9.329 9.936 1.00 82.56 202 LEU A O 1
ATOM 1631 N N . PRO A 1 203 ? -15.763 -10.862 11.268 1.00 82.62 203 PRO A N 1
ATOM 1632 C CA . PRO A 1 203 ? -14.691 -9.973 11.717 1.00 82.62 203 PRO A CA 1
ATOM 1633 C C . PRO A 1 203 ? -13.591 -9.838 10.647 1.00 82.62 203 PRO A C 1
ATOM 1635 O O . PRO A 1 203 ? -13.280 -10.795 9.939 1.00 82.62 203 PRO A O 1
ATOM 1638 N N . GLN A 1 204 ? -12.933 -8.673 10.556 1.00 74.81 204 GLN A N 1
ATOM 1639 C CA . GLN A 1 204 ? -11.827 -8.456 9.599 1.00 74.81 204 GLN A CA 1
ATOM 1640 C C . GLN A 1 204 ? -10.620 -9.386 9.840 1.00 74.81 204 GLN A C 1
ATOM 1642 O O . GLN A 1 204 ? -9.886 -9.704 8.907 1.00 74.81 204 GLN A O 1
ATOM 1647 N N . GLY A 1 205 ? -10.424 -9.841 11.081 1.00 81.94 205 GLY A N 1
ATOM 1648 C CA . GLY A 1 205 ? -9.320 -10.723 11.476 1.00 81.94 205 GLY A CA 1
ATOM 1649 C C . GLY A 1 205 ? -9.572 -12.221 11.277 1.00 81.94 205 GLY A C 1
ATOM 1650 O O . GLY A 1 205 ? -8.814 -13.012 11.825 1.00 81.94 205 GLY A O 1
ATOM 1651 N N . ILE A 1 206 ? -10.619 -12.630 10.546 1.00 89.62 206 ILE A N 1
ATOM 1652 C CA . ILE A 1 206 ? -10.997 -14.050 10.406 1.00 89.62 206 ILE A CA 1
ATOM 1653 C C . ILE A 1 206 ? -9.855 -14.939 9.872 1.00 89.62 206 ILE A C 1
ATOM 1655 O O . ILE A 1 206 ? -9.792 -16.115 10.214 1.00 89.62 206 ILE A O 1
ATOM 1659 N N . GLY A 1 207 ? -8.920 -14.368 9.101 1.00 86.25 207 GLY A N 1
ATOM 1660 C CA . GLY A 1 207 ? -7.728 -15.056 8.592 1.00 86.25 207 GLY A CA 1
ATOM 1661 C C . GLY A 1 207 ? -6.744 -15.559 9.653 1.00 86.25 207 GLY A C 1
ATOM 1662 O O . GLY A 1 207 ? -5.920 -16.414 9.353 1.00 86.25 207 GLY A O 1
ATOM 1663 N N . ASN A 1 208 ? -6.837 -15.087 10.901 1.00 90.19 208 ASN A N 1
ATOM 1664 C CA . ASN A 1 208 ? -5.972 -15.554 11.992 1.00 90.19 208 ASN A CA 1
ATOM 1665 C C . ASN A 1 208 ? -6.333 -16.964 12.491 1.00 90.19 208 ASN A C 1
ATOM 1667 O O . ASN A 1 208 ? -5.539 -17.587 13.195 1.00 90.19 208 ASN A O 1
ATOM 1671 N N . LEU A 1 209 ? -7.519 -17.473 12.146 1.00 93.12 209 LEU A N 1
ATOM 1672 C CA . LEU A 1 209 ? -8.001 -18.794 12.552 1.00 93.12 209 LEU A CA 1
ATOM 1673 C C . LEU A 1 209 ? -7.392 -19.887 11.665 1.00 93.12 209 LEU A C 1
ATOM 1675 O O . LEU A 1 209 ? -8.101 -20.579 10.947 1.00 93.12 209 LEU A O 1
ATOM 1679 N N . THR A 1 210 ? -6.070 -20.030 11.673 1.00 89.06 210 THR A N 1
ATOM 1680 C CA . THR A 1 210 ? -5.326 -20.833 10.685 1.00 89.06 210 THR A CA 1
ATOM 1681 C C . THR A 1 210 ? -5.697 -22.320 10.639 1.00 89.06 210 THR A C 1
ATOM 1683 O O . THR A 1 210 ? -5.441 -22.962 9.626 1.00 89.06 210 THR A O 1
ATOM 1686 N N . GLN A 1 211 ? -6.326 -22.861 11.689 1.00 94.00 211 GLN A N 1
ATOM 1687 C CA . GLN A 1 211 ? -6.829 -24.242 11.736 1.00 94.00 211 GLN A CA 1
ATOM 1688 C C . GLN A 1 211 ? -8.281 -24.401 11.253 1.00 94.00 211 GLN A C 1
ATOM 1690 O O . GLN A 1 211 ? -8.797 -25.521 11.227 1.00 94.00 211 GLN A O 1
ATOM 1695 N N . LEU A 1 212 ? -8.946 -23.313 10.854 1.00 96.00 212 LEU A N 1
ATOM 1696 C CA . LEU A 1 212 ? -10.353 -23.326 10.471 1.00 96.00 212 LEU A CA 1
ATOM 1697 C C . LEU A 1 212 ? -10.565 -24.120 9.177 1.00 96.00 212 LEU A C 1
ATOM 1699 O O . LEU A 1 212 ? -10.020 -23.792 8.123 1.00 96.00 212 LEU A O 1
ATOM 1703 N N . ARG A 1 213 ? -11.416 -25.145 9.254 1.00 94.81 213 ARG A N 1
ATOM 1704 C CA . ARG A 1 213 ? -11.799 -26.020 8.135 1.00 94.81 213 ARG A CA 1
ATOM 1705 C C . ARG A 1 213 ? -13.211 -25.748 7.645 1.00 94.81 213 ARG A C 1
ATOM 1707 O O . ARG A 1 213 ? -13.486 -25.891 6.453 1.00 94.81 213 ARG A O 1
ATOM 1714 N N . VAL A 1 214 ? -14.104 -25.345 8.546 1.00 94.75 214 VAL A N 1
ATOM 1715 C CA . VAL A 1 214 ? -15.520 -25.116 8.251 1.00 94.75 214 VAL A CA 1
ATOM 1716 C C . VAL A 1 214 ? -15.931 -23.733 8.743 1.00 94.75 214 VAL A C 1
ATOM 1718 O O . VAL A 1 214 ? -15.904 -23.452 9.939 1.00 94.75 214 VAL A O 1
ATOM 1721 N N . LEU A 1 215 ? -16.359 -22.876 7.814 1.00 94.94 215 LEU A N 1
ATOM 1722 C CA . LEU A 1 215 ? -16.962 -21.580 8.115 1.00 94.94 215 LEU A CA 1
ATOM 1723 C C . LEU A 1 215 ? -18.361 -21.505 7.504 1.00 94.94 215 LEU A C 1
ATOM 1725 O O . LEU A 1 215 ? -18.508 -21.442 6.280 1.00 94.94 215 LEU A O 1
ATOM 1729 N N . ARG A 1 216 ? -19.391 -21.465 8.356 1.00 93.25 216 ARG A N 1
ATOM 1730 C CA . ARG A 1 216 ? -20.786 -21.283 7.929 1.00 93.25 216 ARG A CA 1
ATOM 1731 C C . ARG A 1 216 ? -21.308 -19.918 8.344 1.00 93.25 216 ARG A C 1
ATOM 1733 O O . ARG A 1 216 ? -21.455 -19.633 9.526 1.00 93.25 216 ARG A O 1
ATOM 1740 N N . ALA A 1 217 ? -21.620 -19.074 7.369 1.00 93.19 217 ALA A N 1
ATOM 1741 C CA . ALA A 1 217 ? -22.144 -17.727 7.575 1.00 93.19 217 ALA A CA 1
ATOM 1742 C C . ALA A 1 217 ? -23.290 -17.414 6.596 1.00 93.19 217 ALA A C 1
ATOM 1744 O O . ALA A 1 217 ? -23.398 -16.304 6.056 1.00 93.19 217 ALA A O 1
ATOM 1745 N N . ALA A 1 218 ? -24.191 -18.376 6.393 1.00 91.19 218 ALA A N 1
ATOM 1746 C CA . ALA A 1 218 ? -25.370 -18.208 5.552 1.00 91.19 218 ALA A CA 1
ATOM 1747 C C . ALA A 1 218 ? -26.391 -17.227 6.160 1.00 91.19 218 ALA A C 1
ATOM 1749 O O . ALA A 1 218 ? -26.465 -17.050 7.376 1.00 91.19 218 ALA A O 1
ATOM 1750 N N . ASN A 1 219 ? -27.233 -16.620 5.318 1.00 91.19 219 ASN A N 1
ATOM 1751 C CA . ASN A 1 219 ? -28.328 -15.729 5.728 1.00 91.19 219 ASN A CA 1
ATOM 1752 C C . ASN A 1 219 ? -27.872 -14.534 6.591 1.00 91.19 219 ASN A C 1
ATOM 1754 O O . ASN A 1 219 ? -28.579 -14.103 7.502 1.00 91.19 219 ASN A O 1
ATOM 1758 N N . ASN A 1 220 ? -26.681 -14.005 6.315 1.00 89.94 220 ASN A N 1
ATOM 1759 C CA . ASN A 1 220 ? -26.151 -12.807 6.959 1.00 89.94 220 ASN A CA 1
ATOM 1760 C C . ASN A 1 220 ? -26.369 -11.563 6.065 1.00 89.94 220 ASN A C 1
ATOM 1762 O O . ASN A 1 220 ? -27.089 -11.587 5.063 1.00 89.94 220 ASN A O 1
ATOM 1766 N N . ARG A 1 221 ? -25.772 -10.426 6.443 1.00 86.94 221 ARG A N 1
ATOM 1767 C CA . ARG A 1 221 ? -25.766 -9.180 5.649 1.00 86.94 221 ARG A CA 1
ATOM 1768 C C . ARG A 1 221 ? -24.355 -8.824 5.171 1.00 86.94 221 ARG A C 1
ATOM 1770 O O . ARG A 1 221 ? -23.989 -7.652 5.179 1.00 86.94 221 ARG A O 1
ATOM 1777 N N . ILE A 1 222 ? -23.562 -9.826 4.793 1.00 88.00 222 ILE A N 1
ATOM 1778 C CA . ILE A 1 222 ? -22.165 -9.643 4.376 1.00 88.00 222 ILE A CA 1
ATOM 1779 C C . ILE A 1 222 ? -22.133 -9.038 2.965 1.00 88.00 222 ILE A C 1
ATOM 1781 O O . ILE A 1 222 ? -22.766 -9.576 2.058 1.00 88.00 222 ILE A O 1
ATOM 1785 N N . TYR A 1 223 ? -21.415 -7.922 2.799 1.00 84.94 223 TYR A N 1
ATOM 1786 C CA . TYR A 1 223 ? -21.275 -7.196 1.523 1.00 84.94 223 TYR A CA 1
ATOM 1787 C C . TYR A 1 223 ? -19.965 -7.503 0.793 1.00 84.94 223 TYR A C 1
ATOM 1789 O O . TYR A 1 223 ? -19.946 -7.565 -0.431 1.00 84.94 223 TYR A O 1
ATOM 1797 N N . SER A 1 224 ? -18.891 -7.727 1.548 1.00 84.69 224 SER A N 1
ATOM 1798 C CA . SER A 1 224 ? -17.570 -8.102 1.051 1.00 84.69 224 SER A CA 1
ATOM 1799 C C . SER A 1 224 ? -16.899 -9.054 2.040 1.00 84.69 224 SER A C 1
ATOM 1801 O O . SER A 1 224 ? -17.281 -9.122 3.214 1.00 84.69 224 SER A O 1
ATOM 1803 N N . LEU A 1 225 ? -15.916 -9.813 1.559 1.00 85.88 225 LEU A N 1
ATOM 1804 C CA . LEU A 1 225 ? -15.082 -10.682 2.387 1.00 85.88 225 LEU A CA 1
ATOM 1805 C C . LEU A 1 225 ? -13.698 -10.042 2.535 1.00 85.88 225 LEU A C 1
ATOM 1807 O O . LEU A 1 225 ? -13.207 -9.457 1.571 1.00 85.88 225 LEU A O 1
ATOM 1811 N N . PRO A 1 226 ? -13.050 -10.143 3.705 1.00 83.56 226 PRO A N 1
ATOM 1812 C CA . PRO A 1 226 ? -11.691 -9.646 3.863 1.00 83.56 226 PRO A CA 1
ATOM 1813 C C . PRO A 1 226 ? -10.698 -10.536 3.099 1.00 83.56 226 PRO A C 1
ATOM 1815 O O . PRO A 1 226 ? -10.841 -11.758 3.095 1.00 83.56 226 PRO A O 1
ATOM 1818 N N . ASN A 1 227 ? -9.650 -9.940 2.517 1.00 78.75 227 ASN A N 1
ATOM 1819 C CA . ASN A 1 227 ? -8.588 -10.687 1.822 1.00 78.75 227 ASN A CA 1
ATOM 1820 C C . ASN A 1 227 ? -7.892 -11.714 2.733 1.00 78.75 227 ASN A C 1
ATOM 1822 O O . ASN A 1 227 ? -7.458 -12.753 2.246 1.00 78.75 227 ASN A O 1
ATOM 1826 N N . SER A 1 228 ? -7.847 -11.451 4.045 1.00 83.81 228 SER A N 1
ATOM 1827 C CA . SER A 1 228 ? -7.283 -12.347 5.063 1.00 83.81 228 SER A CA 1
ATOM 1828 C C . SER A 1 228 ? -8.019 -13.685 5.173 1.00 83.81 228 SER A C 1
ATOM 1830 O O . SER A 1 228 ? -7.426 -14.684 5.560 1.00 83.81 228 SER A O 1
ATOM 1832 N N . LEU A 1 229 ? -9.301 -13.761 4.790 1.00 88.62 229 LEU A N 1
ATOM 1833 C CA . LEU A 1 229 ? -10.031 -15.034 4.747 1.00 88.62 229 LEU A CA 1
ATOM 1834 C C . LEU A 1 229 ? -9.350 -16.039 3.803 1.00 88.62 229 LEU A C 1
ATOM 1836 O O . LEU A 1 229 ? -9.442 -17.246 4.008 1.00 88.62 229 LEU A O 1
ATOM 1840 N N . CYS A 1 230 ? -8.650 -15.543 2.783 1.00 83.62 230 CYS A N 1
ATOM 1841 C CA . CYS A 1 230 ? -7.937 -16.363 1.813 1.00 83.62 230 CYS A CA 1
ATOM 1842 C C . CYS A 1 230 ? -6.617 -16.945 2.346 1.00 83.62 230 CYS A C 1
ATOM 1844 O O . CYS A 1 230 ? -5.994 -17.739 1.645 1.00 83.62 230 CYS A O 1
ATOM 1846 N N . ASP A 1 231 ? -6.210 -16.591 3.567 1.00 85.94 231 ASP A N 1
ATOM 1847 C CA . ASP A 1 231 ? -5.036 -17.159 4.240 1.00 85.94 231 ASP A CA 1
ATOM 1848 C C . ASP A 1 231 ? -5.365 -18.481 4.966 1.00 85.94 231 ASP A C 1
ATOM 1850 O O . ASP A 1 231 ? -4.468 -19.193 5.416 1.00 85.94 231 ASP A O 1
ATOM 1854 N N . LEU A 1 232 ? -6.649 -18.855 5.037 1.00 90.75 232 LEU A N 1
ATOM 1855 C CA . LEU A 1 232 ? -7.141 -20.094 5.646 1.00 90.75 232 LEU A CA 1
ATOM 1856 C C . LEU A 1 232 ? -6.929 -21.301 4.716 1.00 90.75 232 LEU A C 1
ATOM 1858 O O . LEU A 1 232 ? -7.874 -21.865 4.169 1.00 90.75 232 LEU A O 1
ATOM 1862 N N . LEU A 1 233 ? -5.674 -21.697 4.504 1.00 86.88 233 LEU A N 1
ATOM 1863 C CA . LEU A 1 233 ? -5.291 -22.718 3.513 1.00 86.88 233 LEU A CA 1
ATOM 1864 C C . LEU A 1 233 ? -5.939 -24.096 3.746 1.00 86.88 233 LEU A C 1
ATOM 1866 O O . LEU A 1 233 ? -6.079 -24.881 2.803 1.00 86.88 233 LEU A O 1
ATOM 1870 N N . ASP A 1 234 ? -6.349 -24.372 4.985 1.00 90.25 234 ASP A N 1
ATOM 1871 C CA . ASP A 1 234 ? -7.012 -25.609 5.386 1.00 90.25 234 ASP A CA 1
ATOM 1872 C C . ASP A 1 234 ? -8.547 -25.574 5.267 1.00 90.25 234 ASP A C 1
ATOM 1874 O O . ASP A 1 234 ? -9.195 -26.575 5.574 1.00 90.25 234 ASP A O 1
ATOM 1878 N N . LEU A 1 235 ? -9.135 -24.476 4.775 1.00 93.50 235 LEU A N 1
ATOM 1879 C CA . LEU A 1 235 ? -10.585 -24.312 4.674 1.00 93.50 235 LEU A CA 1
ATOM 1880 C C . LEU A 1 235 ? -11.198 -25.245 3.614 1.00 93.50 235 LEU A C 1
ATOM 1882 O O . LEU A 1 235 ? -10.968 -25.109 2.411 1.00 93.50 235 LEU A O 1
ATOM 1886 N N . GLU A 1 236 ? -12.027 -26.181 4.069 1.00 91.00 236 GLU A N 1
ATOM 1887 C CA . GLU A 1 236 ? -12.705 -27.195 3.252 1.00 91.00 236 GLU A CA 1
ATOM 1888 C C . GLU A 1 236 ? -14.143 -26.792 2.904 1.00 91.00 236 GLU A C 1
ATOM 1890 O O . GLU A 1 236 ? -14.675 -27.183 1.860 1.00 91.00 236 GLU A O 1
ATOM 1895 N N . THR A 1 237 ? -14.781 -25.995 3.764 1.00 91.62 237 THR A N 1
ATOM 1896 C CA . THR A 1 237 ? -16.166 -25.545 3.592 1.00 91.62 237 THR A CA 1
ATOM 1897 C C . THR A 1 237 ? -16.298 -24.062 3.907 1.00 91.62 237 THR A C 1
ATOM 1899 O O . THR A 1 237 ? -16.032 -23.636 5.030 1.00 91.62 237 THR A O 1
ATOM 1902 N N . LEU A 1 238 ? -16.774 -23.291 2.926 1.00 93.00 238 LEU A N 1
ATOM 1903 C CA . LEU A 1 238 ? -17.126 -21.883 3.081 1.00 93.00 238 LEU A CA 1
ATOM 1904 C C . LEU A 1 238 ? -18.564 -21.659 2.621 1.00 93.00 238 LEU A C 1
ATOM 1906 O O . LEU A 1 238 ? -18.847 -21.602 1.420 1.00 93.00 238 LEU A O 1
ATOM 1910 N N . GLU A 1 239 ? -19.474 -21.515 3.581 1.00 90.88 239 GLU A N 1
ATOM 1911 C CA . GLU A 1 239 ? -20.889 -21.303 3.306 1.00 90.88 239 GLU A CA 1
ATOM 1912 C C . GLU A 1 239 ? -21.307 -19.840 3.479 1.00 90.88 239 GLU A C 1
ATOM 1914 O O . GLU A 1 239 ? -21.387 -19.327 4.592 1.00 90.88 239 GLU A O 1
ATOM 1919 N N . LEU A 1 240 ? -21.608 -19.166 2.366 1.00 90.81 240 LEU A N 1
ATOM 1920 C CA . LEU A 1 240 ? -21.963 -17.740 2.307 1.00 90.81 240 LEU A CA 1
ATOM 1921 C C . LEU A 1 240 ? -23.297 -17.494 1.591 1.00 90.81 240 LEU A C 1
ATOM 1923 O O . LEU A 1 240 ? -23.598 -16.384 1.143 1.00 90.81 240 LEU A O 1
ATOM 1927 N N . THR A 1 241 ? -24.118 -18.531 1.502 1.00 88.62 241 THR A N 1
ATOM 1928 C CA . THR A 1 241 ? -25.470 -18.514 0.950 1.00 88.62 241 THR A CA 1
ATOM 1929 C C . THR A 1 241 ? -26.319 -17.347 1.471 1.00 88.62 241 THR A C 1
ATOM 1931 O O . THR A 1 241 ? -26.339 -17.075 2.669 1.00 88.62 241 THR A O 1
ATOM 1934 N N . ASN A 1 242 ? -27.095 -16.714 0.584 1.00 89.31 242 ASN A N 1
ATOM 1935 C CA . ASN A 1 242 ? -28.080 -15.675 0.917 1.00 89.31 242 ASN A CA 1
ATOM 1936 C C . ASN A 1 242 ? -27.482 -14.502 1.719 1.00 89.31 242 ASN A C 1
ATOM 1938 O O . ASN A 1 242 ? -27.960 -14.153 2.798 1.00 89.31 242 ASN A O 1
ATOM 1942 N N . ASN A 1 243 ? -26.410 -13.922 1.182 1.00 90.31 243 ASN A N 1
ATOM 1943 C CA . ASN A 1 243 ? -25.777 -12.699 1.668 1.00 90.31 243 ASN A CA 1
ATOM 1944 C C . ASN A 1 243 ? -25.975 -11.558 0.646 1.00 90.31 243 ASN A C 1
ATOM 1946 O O . ASN A 1 243 ? -26.857 -11.610 -0.213 1.00 90.31 243 ASN A O 1
ATOM 1950 N N . ARG A 1 244 ? -25.190 -10.482 0.759 1.00 86.88 244 ARG A N 1
ATOM 1951 C CA . ARG A 1 244 ? -25.207 -9.322 -0.146 1.00 86.88 244 ARG A CA 1
ATOM 1952 C C . ARG A 1 244 ? -23.872 -9.151 -0.875 1.00 86.88 244 ARG A C 1
ATOM 1954 O O . ARG A 1 244 ? -23.519 -8.030 -1.228 1.00 86.88 244 ARG A O 1
ATOM 1961 N N . LEU A 1 245 ? -23.139 -10.247 -1.080 1.00 84.88 245 LEU A N 1
ATOM 1962 C CA . LEU A 1 245 ? -21.836 -10.231 -1.741 1.00 84.88 245 LEU A CA 1
ATOM 1963 C C . LEU A 1 245 ? -22.000 -9.841 -3.211 1.00 84.88 245 LEU A C 1
ATOM 1965 O O . LEU A 1 245 ? -22.676 -10.543 -3.961 1.00 84.88 245 LEU A O 1
ATOM 1969 N N . ALA A 1 246 ? -21.394 -8.728 -3.615 1.00 77.88 246 ALA A N 1
ATOM 1970 C CA . ALA A 1 246 ? -21.338 -8.315 -5.019 1.00 77.88 246 ALA A CA 1
ATOM 1971 C C . ALA A 1 246 ? -20.097 -8.876 -5.735 1.00 77.88 246 ALA A C 1
ATOM 1973 O O . ALA A 1 246 ? -20.127 -9.113 -6.942 1.00 77.88 246 ALA A O 1
ATOM 1974 N N . GLU A 1 247 ? -19.031 -9.129 -4.976 1.00 73.19 247 GLU A N 1
ATOM 1975 C CA . GLU A 1 247 ? -17.729 -9.586 -5.454 1.00 73.19 247 GLU A CA 1
ATOM 1976 C C . GLU A 1 247 ? -17.064 -10.523 -4.435 1.00 73.19 247 GLU A C 1
ATOM 1978 O O . GLU A 1 247 ? -17.482 -10.616 -3.276 1.00 73.19 247 GLU A O 1
ATOM 1983 N N . LEU A 1 248 ? -16.031 -11.235 -4.883 1.00 77.19 248 LEU A N 1
ATOM 1984 C CA . LEU A 1 248 ? -15.192 -12.102 -4.059 1.00 77.19 248 LEU A CA 1
ATOM 1985 C C . LEU A 1 248 ? -13.746 -11.588 -4.101 1.00 77.19 248 LEU A C 1
ATOM 1987 O O . LEU A 1 248 ? -13.327 -11.114 -5.158 1.00 77.19 248 LEU A O 1
ATOM 1991 N N . PRO A 1 249 ? -12.968 -11.727 -3.010 1.00 74.19 249 PRO A N 1
ATOM 1992 C CA . PRO A 1 249 ? -11.547 -11.407 -3.000 1.00 74.19 249 PRO A CA 1
ATOM 1993 C C . PRO A 1 249 ? -10.807 -12.042 -4.171 1.00 74.19 249 PRO A C 1
ATOM 1995 O O . PRO A 1 249 ? -10.962 -13.237 -4.441 1.00 74.19 249 PRO A O 1
ATOM 1998 N N . VAL A 1 250 ? -9.940 -11.267 -4.823 1.00 62.28 250 VAL A N 1
ATOM 1999 C CA . VAL A 1 250 ? -9.093 -11.778 -5.909 1.00 62.28 250 VAL A CA 1
ATOM 2000 C C . VAL A 1 250 ? -8.213 -12.935 -5.441 1.00 62.28 250 VAL A C 1
ATOM 2002 O O . VAL A 1 250 ? -7.928 -13.819 -6.234 1.00 62.28 250 VAL A O 1
ATOM 2005 N N . THR A 1 251 ? -7.851 -12.981 -4.155 1.00 66.44 251 THR A N 1
ATOM 2006 C CA . THR A 1 251 ? -7.033 -14.023 -3.516 1.00 66.44 251 THR A CA 1
ATOM 2007 C C . THR A 1 251 ? -7.797 -15.295 -3.141 1.00 66.44 251 THR A C 1
ATOM 2009 O O . THR A 1 251 ? -7.182 -16.230 -2.631 1.00 66.44 251 THR A O 1
ATOM 2012 N N . MET A 1 252 ? -9.104 -15.403 -3.431 1.00 75.75 252 MET A N 1
ATOM 2013 C CA . MET A 1 252 ? -9.922 -16.586 -3.093 1.00 75.75 252 MET A CA 1
ATOM 2014 C C . MET A 1 252 ? -9.346 -17.900 -3.655 1.00 75.75 252 MET A C 1
ATOM 2016 O O . MET A 1 252 ? -9.593 -18.975 -3.113 1.00 75.75 252 MET A O 1
ATOM 2020 N N . PHE A 1 253 ? -8.526 -17.826 -4.708 1.00 63.59 253 PHE A N 1
ATOM 2021 C CA . PHE A 1 253 ? -7.827 -18.980 -5.279 1.00 63.59 253 PHE A CA 1
ATOM 2022 C C . PHE A 1 253 ? -6.816 -19.653 -4.331 1.00 63.59 253 PHE A C 1
ATOM 2024 O O . PHE A 1 253 ? -6.432 -20.793 -4.597 1.00 63.59 253 PHE A O 1
ATOM 2031 N N . ASN A 1 254 ? -6.375 -18.993 -3.252 1.00 70.00 254 ASN A N 1
ATOM 2032 C CA . ASN A 1 254 ? -5.480 -19.591 -2.250 1.00 70.00 254 ASN A CA 1
ATOM 2033 C C . ASN A 1 254 ? -6.137 -20.763 -1.499 1.00 70.00 254 ASN A C 1
ATOM 2035 O O . ASN A 1 254 ? -5.443 -21.656 -1.010 1.00 70.00 254 ASN A O 1
ATOM 2039 N N . LEU A 1 255 ? -7.472 -20.797 -1.446 1.00 81.81 255 LEU A N 1
ATOM 2040 C CA . LEU A 1 255 ? -8.261 -21.803 -0.737 1.00 81.81 255 LEU A CA 1
ATOM 2041 C C . LEU A 1 255 ? -8.379 -23.098 -1.552 1.00 81.81 255 LEU A C 1
ATOM 2043 O O . LEU A 1 255 ? -9.449 -23.487 -2.019 1.00 81.81 255 LEU A O 1
ATOM 2047 N N . THR A 1 256 ? -7.247 -23.773 -1.748 1.00 76.50 256 THR A N 1
ATOM 2048 C CA . THR A 1 256 ? -7.128 -24.941 -2.641 1.00 76.50 256 THR A CA 1
ATOM 2049 C C . THR A 1 256 ? -7.965 -26.153 -2.221 1.00 76.50 256 THR A C 1
ATOM 2051 O O . THR A 1 256 ? -8.262 -27.003 -3.062 1.00 76.50 256 THR A O 1
ATOM 2054 N N . LYS A 1 257 ? -8.378 -26.230 -0.949 1.00 81.00 257 LYS A N 1
ATOM 2055 C CA . LYS A 1 257 ? -9.244 -27.294 -0.421 1.00 81.00 257 LYS A CA 1
ATOM 2056 C C . LYS A 1 257 ? -10.738 -27.071 -0.678 1.00 81.00 257 LYS A C 1
ATOM 2058 O O . LYS A 1 257 ? -11.518 -28.014 -0.529 1.00 81.00 257 LYS A O 1
ATOM 2063 N N . LEU A 1 258 ? -11.150 -25.889 -1.147 1.00 81.38 258 LEU A N 1
ATOM 2064 C CA . LEU A 1 258 ? -12.513 -25.650 -1.630 1.00 81.38 258 LEU A CA 1
ATOM 2065 C C . LEU A 1 258 ? -12.695 -26.318 -3.001 1.00 81.38 258 LEU A C 1
ATOM 2067 O O . LEU A 1 258 ? -12.614 -25.694 -4.055 1.00 81.38 258 LEU A O 1
ATOM 2071 N N . THR A 1 259 ? -12.915 -27.631 -2.980 1.00 64.25 259 THR A N 1
ATOM 2072 C CA . THR A 1 259 ? -12.898 -28.487 -4.179 1.00 64.25 259 THR A CA 1
ATOM 2073 C C . THR A 1 259 ? -14.065 -28.257 -5.144 1.00 64.25 259 THR A C 1
ATOM 2075 O O . THR A 1 259 ? -13.954 -28.591 -6.321 1.00 64.25 259 THR A O 1
ATOM 2078 N N . HIS A 1 260 ? -15.184 -27.701 -4.673 1.00 66.94 260 HIS A N 1
ATOM 2079 C CA . HIS A 1 260 ? -16.409 -27.530 -5.456 1.00 66.94 260 HIS A CA 1
ATOM 2080 C C . HIS A 1 260 ? -17.046 -26.167 -5.171 1.00 66.94 260 HIS A C 1
ATOM 2082 O O . HIS A 1 260 ? -17.044 -25.712 -4.032 1.00 66.94 260 HIS A O 1
ATOM 2088 N N . MET A 1 261 ? -17.610 -25.516 -6.191 1.00 64.25 261 MET A N 1
ATOM 2089 C CA . MET A 1 261 ? -18.382 -24.279 -6.035 1.00 64.25 261 MET A CA 1
ATOM 2090 C C . MET A 1 261 ? -19.859 -24.568 -6.302 1.00 64.25 261 MET A C 1
ATOM 2092 O O . MET A 1 261 ? -20.209 -25.066 -7.372 1.00 64.25 261 MET A O 1
ATOM 2096 N N . HIS A 1 262 ? -20.718 -24.245 -5.337 1.00 64.56 262 HIS A N 1
ATOM 2097 C CA . HIS A 1 262 ? -22.138 -24.583 -5.353 1.00 64.56 262 HIS A CA 1
ATOM 2098 C C . HIS A 1 262 ? -23.006 -23.335 -5.485 1.00 64.56 262 HIS A C 1
ATOM 2100 O O . HIS A 1 262 ? -22.968 -22.412 -4.665 1.00 64.56 262 HIS A O 1
ATOM 2106 N N . THR A 1 263 ? -23.842 -23.335 -6.520 1.00 55.84 263 THR A N 1
ATOM 2107 C CA . THR A 1 263 ? -24.829 -22.283 -6.806 1.00 55.84 263 THR A CA 1
ATOM 2108 C C . THR A 1 263 ? -26.277 -22.757 -6.619 1.00 55.84 263 THR A C 1
ATOM 2110 O O . THR A 1 263 ? -27.203 -21.968 -6.801 1.00 55.84 263 THR A O 1
ATOM 2113 N N . PHE A 1 264 ? -26.488 -24.015 -6.204 1.00 57.09 264 PHE A N 1
ATOM 2114 C CA . PHE A 1 264 ? -27.799 -24.661 -6.050 1.00 57.09 264 PHE A CA 1
ATOM 2115 C C . PHE A 1 264 ? -27.983 -25.275 -4.649 1.00 57.09 264 PHE A C 1
ATOM 2117 O O . PHE A 1 264 ? -27.013 -25.623 -3.984 1.00 57.09 264 PHE A O 1
ATOM 2124 N N . SER A 1 265 ? -29.232 -25.444 -4.204 1.00 52.44 265 SER A N 1
ATOM 2125 C CA . SER A 1 265 ? -29.607 -25.715 -2.803 1.00 52.44 265 SER A CA 1
ATOM 2126 C C . SER A 1 265 ? -29.574 -27.184 -2.334 1.00 52.44 265 SER A C 1
ATOM 2128 O O . SER A 1 265 ? -30.097 -27.468 -1.261 1.00 52.44 265 SER A O 1
ATOM 2130 N N . HIS A 1 266 ? -29.000 -28.134 -3.089 1.00 53.00 266 HIS A N 1
ATOM 2131 C CA . HIS A 1 266 ? -29.120 -29.580 -2.780 1.00 53.00 266 HIS A CA 1
ATOM 2132 C C . HIS A 1 266 ? -27.827 -30.407 -2.941 1.00 53.00 266 HIS A C 1
ATOM 2134 O O . HIS A 1 266 ? -27.880 -31.566 -3.346 1.00 53.00 266 HIS A O 1
ATOM 2140 N N . MET A 1 267 ? -26.656 -29.840 -2.635 1.00 58.75 267 MET A N 1
ATOM 2141 C CA . MET A 1 267 ? -25.364 -30.549 -2.717 1.00 58.75 267 MET A CA 1
ATOM 2142 C C . MET A 1 267 ? -24.752 -30.864 -1.338 1.00 58.75 267 MET A C 1
ATOM 2144 O O . MET A 1 267 ? -25.222 -30.386 -0.310 1.00 58.75 267 MET A O 1
ATOM 2148 N N . LYS A 1 268 ? -23.720 -31.721 -1.296 1.00 59.94 268 LYS A N 1
ATOM 2149 C CA . LYS A 1 268 ? -22.981 -32.030 -0.055 1.00 59.94 268 LYS A CA 1
ATOM 2150 C C . LYS A 1 268 ? -22.269 -30.768 0.450 1.00 59.94 268 LYS A C 1
ATOM 2152 O O . LYS A 1 268 ? -21.597 -30.160 -0.381 1.00 59.94 268 LYS A O 1
ATOM 2157 N N . PRO A 1 269 ? -22.344 -30.411 1.749 1.00 61.44 269 PRO A N 1
ATOM 2158 C CA . PRO A 1 269 ? -21.897 -29.128 2.311 1.00 61.44 269 PRO A CA 1
ATOM 2159 C C . PRO A 1 269 ? -20.368 -29.022 2.413 1.00 61.44 269 PRO A C 1
ATOM 2161 O O . PRO A 1 269 ? -19.831 -28.808 3.489 1.00 61.44 269 PRO A O 1
ATOM 2164 N N . VAL A 1 270 ? -19.672 -29.209 1.292 1.00 70.38 270 VAL A N 1
ATOM 2165 C CA . VAL A 1 270 ? -18.215 -29.126 1.152 1.00 70.38 270 VAL A CA 1
ATOM 2166 C C . VAL A 1 270 ? -17.912 -28.250 -0.056 1.00 70.38 270 VAL A C 1
ATOM 2168 O O . VAL A 1 270 ? -18.526 -28.428 -1.112 1.00 70.38 270 VAL A O 1
ATOM 2171 N N . GLY A 1 271 ? -16.979 -27.312 0.093 1.00 80.38 271 GLY A N 1
ATOM 2172 C CA . GLY A 1 271 ? -16.639 -26.326 -0.928 1.00 80.38 271 GLY A CA 1
ATOM 2173 C C . GLY A 1 271 ? -17.244 -24.939 -0.687 1.00 80.38 271 GLY A C 1
ATOM 2174 O O . GLY A 1 271 ? -17.605 -24.584 0.434 1.00 80.38 271 GLY A O 1
ATOM 2175 N N . LEU A 1 272 ? -17.307 -24.130 -1.745 1.00 85.38 272 LEU A N 1
ATOM 2176 C CA . LEU A 1 272 ? -17.701 -22.721 -1.721 1.00 85.38 272 LEU A CA 1
ATOM 2177 C C . LEU A 1 272 ? -19.176 -22.547 -2.096 1.00 85.38 272 LEU A C 1
ATOM 2179 O O . LEU A 1 272 ? -19.559 -22.830 -3.231 1.00 85.38 272 LEU A O 1
ATOM 2183 N N . TRP A 1 273 ? -19.995 -22.024 -1.186 1.00 84.88 273 TRP A N 1
ATOM 2184 C CA . TRP A 1 273 ? -21.434 -21.846 -1.401 1.00 84.88 273 TRP A CA 1
ATOM 2185 C C . TRP A 1 273 ? -21.826 -20.377 -1.466 1.00 84.88 273 TRP A C 1
ATOM 2187 O O . TRP A 1 273 ? -21.644 -19.633 -0.502 1.00 84.88 273 TRP A O 1
ATOM 2197 N N . LEU A 1 274 ? -22.401 -19.966 -2.597 1.00 82.81 274 LEU A N 1
ATOM 2198 C CA . LEU A 1 274 ? -22.624 -18.547 -2.904 1.00 82.81 274 LEU A CA 1
ATOM 2199 C C . LEU A 1 274 ? -24.035 -18.220 -3.393 1.00 82.81 274 LEU A C 1
ATOM 2201 O O . LEU A 1 274 ? -24.316 -17.072 -3.741 1.00 82.81 274 LEU A O 1
ATOM 2205 N N . HIS A 1 275 ? -24.942 -19.195 -3.440 1.00 81.75 275 HIS A N 1
ATOM 2206 C CA . HIS A 1 275 ? -26.262 -18.977 -4.024 1.00 81.75 275 HIS A CA 1
ATOM 2207 C C . HIS A 1 275 ? -27.040 -17.853 -3.313 1.00 81.75 275 HIS A C 1
ATOM 2209 O O . HIS A 1 275 ? -26.880 -17.627 -2.114 1.00 81.75 275 HIS A O 1
ATOM 2215 N N . LYS A 1 276 ? -27.916 -17.154 -4.053 1.00 80.06 276 LYS A N 1
ATOM 2216 C CA . LYS A 1 276 ? -28.674 -15.977 -3.572 1.00 80.06 276 LYS A CA 1
ATOM 2217 C C . LYS A 1 276 ? -27.800 -14.791 -3.110 1.00 80.06 276 LYS A C 1
ATOM 2219 O O . LYS A 1 276 ? -28.232 -14.018 -2.265 1.00 80.06 276 LYS A O 1
ATOM 2224 N N . ASN A 1 277 ? -26.609 -14.623 -3.684 1.00 80.12 277 ASN A N 1
ATOM 2225 C CA . ASN A 1 277 ? -25.840 -13.375 -3.618 1.00 80.12 277 ASN A CA 1
ATOM 2226 C C . ASN A 1 277 ? -25.927 -12.614 -4.958 1.00 80.12 277 ASN A C 1
ATOM 2228 O O . ASN A 1 277 ? -26.061 -13.264 -5.997 1.00 80.12 277 ASN A O 1
ATOM 2232 N N . PRO A 1 278 ? -25.821 -11.272 -4.978 1.00 75.25 278 PRO A N 1
ATOM 2233 C CA . PRO A 1 278 ? -25.796 -10.460 -6.201 1.00 75.25 278 PRO A CA 1
ATOM 2234 C C . PRO A 1 278 ? -24.457 -10.533 -6.974 1.00 75.25 278 PRO A C 1
ATOM 2236 O O . PRO A 1 278 ? -24.029 -9.546 -7.569 1.00 75.25 278 PRO A O 1
ATOM 2239 N N . ILE A 1 279 ? -23.792 -11.693 -6.979 1.00 67.94 279 ILE A N 1
ATOM 2240 C CA . ILE A 1 279 ? -22.511 -11.904 -7.666 1.00 67.94 279 ILE A CA 1
ATOM 2241 C C . ILE A 1 279 ? -22.778 -12.010 -9.165 1.00 67.94 279 ILE A C 1
ATOM 2243 O O . ILE A 1 279 ? -23.564 -12.849 -9.608 1.00 67.94 279 ILE A O 1
ATOM 2247 N N . THR A 1 280 ? -22.131 -11.150 -9.946 1.00 54.94 280 THR A N 1
ATOM 2248 C CA . THR A 1 280 ? -22.390 -11.027 -11.387 1.00 54.94 280 THR A CA 1
ATOM 2249 C C . THR A 1 280 ? -21.509 -11.931 -12.255 1.00 54.94 280 THR A C 1
ATOM 2251 O O . THR A 1 280 ? -21.959 -12.298 -13.337 1.00 54.94 280 THR A O 1
ATOM 2254 N N . GLU A 1 281 ? -20.335 -12.387 -11.786 1.00 50.31 281 GLU A N 1
ATOM 2255 C CA . GLU A 1 281 ? -19.499 -13.400 -12.463 1.00 50.31 281 GLU A CA 1
ATOM 2256 C C . GLU A 1 281 ? -18.673 -14.254 -11.461 1.00 50.31 281 GLU A C 1
ATOM 2258 O O . GLU A 1 281 ? -18.228 -13.730 -10.439 1.00 50.31 281 GLU A O 1
ATOM 2263 N N . PRO A 1 282 ? -18.441 -15.562 -11.715 1.00 44.84 282 PRO A N 1
ATOM 2264 C CA . PRO A 1 282 ? -17.488 -16.375 -10.951 1.00 44.84 282 PRO A CA 1
ATOM 2265 C C . PRO A 1 282 ? -16.029 -16.092 -11.380 1.00 44.84 282 PRO A C 1
ATOM 2267 O O . PRO A 1 282 ? -15.792 -15.804 -12.555 1.00 44.84 282 PRO A O 1
ATOM 2270 N N . PRO A 1 283 ? -15.029 -16.212 -10.482 1.00 47.38 283 PRO A N 1
ATOM 2271 C CA . PRO A 1 283 ? -13.630 -15.949 -10.821 1.00 47.38 283 PRO A CA 1
ATOM 2272 C C . PRO A 1 283 ? -13.093 -16.979 -11.830 1.00 47.38 283 PRO A C 1
ATOM 2274 O O . PRO A 1 283 ? -13.175 -18.187 -11.608 1.00 47.38 283 PRO A O 1
ATOM 2277 N N . GLU A 1 284 ? -12.520 -16.517 -12.946 1.00 42.50 284 GLU A N 1
ATOM 2278 C CA . GLU A 1 284 ? -11.822 -17.381 -13.906 1.00 42.50 284 GLU A CA 1
ATOM 2279 C C . GLU A 1 284 ? -10.528 -17.940 -13.278 1.00 42.50 284 GLU A C 1
ATOM 2281 O O . GLU A 1 284 ? -9.491 -17.281 -13.243 1.00 42.50 284 GLU A O 1
ATOM 2286 N N . ILE A 1 285 ? -10.567 -19.195 -12.819 1.00 44.22 285 ILE A N 1
ATOM 2287 C CA . ILE A 1 285 ? -9.412 -19.943 -12.285 1.00 44.22 285 ILE A CA 1
ATOM 2288 C C . ILE A 1 285 ? -8.573 -20.517 -13.447 1.00 44.22 285 ILE A C 1
ATOM 2290 O O . ILE A 1 285 ? -8.412 -21.732 -13.578 1.00 44.22 285 ILE A O 1
ATOM 2294 N N . LYS A 1 286 ? -8.065 -19.678 -14.359 1.00 40.12 286 LYS A N 1
ATOM 2295 C CA . LYS A 1 286 ? -7.081 -20.114 -15.373 1.00 40.12 286 LYS A CA 1
ATOM 2296 C C . LYS A 1 286 ? -5.744 -19.406 -15.168 1.00 40.12 286 LYS A C 1
ATOM 2298 O O . LYS A 1 286 ? -5.648 -18.189 -15.298 1.00 40.12 286 LYS A O 1
ATOM 2303 N N . ARG A 1 287 ? -4.743 -20.225 -14.821 1.00 44.75 287 ARG A N 1
ATOM 2304 C CA . ARG A 1 287 ? -3.358 -19.875 -14.468 1.00 44.75 287 ARG A CA 1
ATOM 2305 C C . ARG A 1 287 ? -2.525 -19.513 -15.701 1.00 44.75 287 ARG A C 1
ATOM 2307 O O . ARG A 1 287 ? -2.758 -20.056 -16.778 1.00 44.75 287 ARG A O 1
ATOM 2314 N N . THR A 1 288 ? -1.497 -18.695 -15.493 1.00 42.41 288 THR A N 1
ATOM 2315 C CA . THR A 1 288 ? -0.282 -18.657 -16.320 1.00 42.41 288 THR A CA 1
ATOM 2316 C C . THR A 1 288 ? 0.849 -19.286 -15.512 1.00 42.41 288 THR A C 1
ATOM 2318 O O . THR A 1 288 ? 1.012 -18.936 -14.345 1.00 42.41 288 THR A O 1
ATOM 2321 N N . GLU A 1 289 ? 1.615 -20.205 -16.098 1.00 44.69 289 GLU A N 1
ATOM 2322 C CA . GLU A 1 289 ? 2.796 -20.817 -15.455 1.00 44.69 289 GLU A CA 1
ATOM 2323 C C . GLU A 1 289 ? 4.024 -19.883 -15.449 1.00 44.69 289 GLU A C 1
ATOM 2325 O O . GLU A 1 289 ? 5.040 -20.200 -14.844 1.00 44.69 289 GLU A O 1
ATOM 2330 N N . HIS A 1 290 ? 3.909 -18.709 -16.073 1.00 50.25 290 HIS A N 1
ATOM 2331 C CA . HIS A 1 290 ? 5.013 -17.779 -16.288 1.00 50.25 290 HIS A CA 1
ATOM 2332 C C . HIS A 1 290 ? 5.292 -16.896 -15.065 1.00 50.25 290 HIS A C 1
ATOM 2334 O O . HIS A 1 290 ? 4.372 -16.301 -14.490 1.00 50.25 290 HIS A O 1
ATOM 2340 N N . LEU A 1 291 ? 6.574 -16.783 -14.705 1.00 52.66 291 LEU A N 1
ATOM 2341 C CA . LEU A 1 291 ? 7.070 -15.809 -13.732 1.00 52.66 291 LEU A CA 1
ATOM 2342 C C . LEU A 1 291 ? 6.881 -14.372 -14.230 1.00 52.66 291 LEU A C 1
ATOM 2344 O O . LEU A 1 291 ? 6.794 -14.107 -15.431 1.00 52.66 291 LEU A O 1
ATOM 2348 N N . GLN A 1 292 ? 6.827 -13.432 -13.288 1.00 62.41 292 GLN A N 1
ATOM 2349 C CA . GLN A 1 292 ? 6.669 -12.022 -13.618 1.00 62.41 292 GLN A CA 1
ATOM 2350 C C . GLN A 1 292 ? 7.976 -11.424 -14.159 1.00 62.41 292 GLN A C 1
ATOM 2352 O O . GLN A 1 292 ? 9.042 -11.694 -13.598 1.00 62.41 292 GLN A O 1
ATOM 2357 N N . PRO A 1 293 ? 7.916 -10.559 -15.187 1.00 67.06 293 PRO A N 1
ATOM 2358 C CA . PRO A 1 293 ? 9.067 -9.763 -15.580 1.00 67.06 293 PRO A CA 1
ATOM 2359 C C . PRO A 1 293 ? 9.379 -8.715 -14.513 1.00 67.06 293 PRO A C 1
ATOM 2361 O O . PRO A 1 293 ? 8.488 -7.997 -14.052 1.00 67.06 293 PRO A O 1
ATOM 2364 N N . VAL A 1 294 ? 10.656 -8.611 -14.152 1.00 73.62 294 VAL A N 1
ATOM 2365 C CA . VAL A 1 294 ? 11.154 -7.602 -13.214 1.00 73.62 294 VAL A CA 1
ATOM 2366 C C . VAL A 1 294 ? 11.568 -6.349 -13.980 1.00 73.62 294 VAL A C 1
ATOM 2368 O O . VAL A 1 294 ? 12.358 -6.418 -14.922 1.00 73.62 294 VAL A O 1
ATOM 2371 N N . LYS A 1 295 ? 11.061 -5.191 -13.550 1.00 81.56 295 LYS A N 1
ATOM 2372 C CA . LYS A 1 295 ? 11.488 -3.879 -14.048 1.00 81.56 295 LYS A CA 1
ATOM 2373 C C . LYS A 1 295 ? 12.945 -3.622 -13.666 1.00 81.56 295 LYS A C 1
ATOM 2375 O O . LYS A 1 295 ? 13.311 -3.761 -12.498 1.00 81.56 295 LYS A O 1
ATOM 2380 N N . LEU A 1 296 ? 13.761 -3.229 -14.644 1.00 83.75 296 LEU A N 1
ATOM 2381 C CA . LEU A 1 296 ? 15.193 -2.985 -14.463 1.00 83.75 296 LEU A CA 1
ATOM 2382 C C . LEU A 1 296 ? 15.497 -1.487 -14.556 1.00 83.75 296 LEU A C 1
ATOM 2384 O O . LEU A 1 296 ? 15.145 -0.831 -15.539 1.00 83.75 296 LEU A O 1
ATOM 2388 N N . ILE A 1 297 ? 16.185 -0.942 -13.557 1.00 86.50 297 ILE A N 1
ATOM 2389 C CA . ILE A 1 297 ? 16.606 0.465 -13.536 1.00 86.50 297 ILE A CA 1
ATOM 2390 C C . ILE A 1 297 ? 18.133 0.532 -13.512 1.00 86.50 297 ILE A C 1
ATOM 2392 O O . ILE A 1 297 ? 18.764 -0.078 -12.654 1.00 86.50 297 ILE A O 1
ATOM 2396 N N . LEU A 1 298 ? 18.728 1.287 -14.437 1.00 87.38 298 LEU A N 1
ATOM 2397 C CA . LEU A 1 298 ? 20.171 1.521 -14.519 1.00 87.38 298 LEU A CA 1
ATOM 2398 C C . LEU A 1 298 ? 20.496 2.933 -14.014 1.00 87.38 298 LEU A C 1
ATOM 2400 O O . LEU A 1 298 ? 20.028 3.926 -14.580 1.00 87.38 298 LEU A O 1
ATOM 2404 N N . LEU A 1 299 ? 21.327 3.024 -12.974 1.00 90.00 299 LEU A N 1
ATOM 2405 C CA . LEU A 1 299 ? 21.819 4.280 -12.395 1.00 90.00 299 LEU A CA 1
ATOM 2406 C C . LEU A 1 299 ? 23.346 4.322 -12.401 1.00 90.00 299 LEU A C 1
ATOM 2408 O O . LEU A 1 299 ? 23.993 3.282 -12.403 1.00 90.00 299 LEU A O 1
ATOM 2412 N N . GLY A 1 300 ? 23.927 5.522 -12.422 1.00 88.38 300 GLY A N 1
ATOM 2413 C CA . GLY A 1 300 ? 25.380 5.707 -12.453 1.00 88.38 300 GLY A CA 1
ATOM 2414 C C . GLY A 1 300 ? 25.811 6.957 -13.214 1.00 88.38 300 GLY A C 1
ATOM 2415 O O . GLY A 1 300 ? 25.048 7.490 -14.026 1.00 88.38 300 GLY A O 1
ATOM 2416 N N . GLN A 1 301 ? 27.043 7.412 -12.985 1.00 87.12 301 GLN A N 1
ATOM 2417 C CA . GLN A 1 301 ? 27.615 8.626 -13.587 1.00 87.12 301 GLN A CA 1
ATOM 2418 C C . GLN A 1 301 ? 27.649 8.585 -15.131 1.00 87.12 301 GLN A C 1
ATOM 2420 O O . GLN A 1 301 ? 27.543 7.526 -15.755 1.00 87.12 301 GLN A O 1
ATOM 2425 N N . GLN A 1 302 ? 27.751 9.744 -15.788 1.00 84.19 302 GLN A N 1
ATOM 2426 C CA . GLN A 1 302 ? 27.951 9.799 -17.239 1.00 84.19 302 GLN A CA 1
ATOM 2427 C C . GLN A 1 302 ? 29.194 8.996 -17.637 1.00 84.19 302 GLN A C 1
ATOM 2429 O O . GLN A 1 302 ? 30.212 9.062 -16.960 1.00 84.19 302 GLN A O 1
ATOM 2434 N N . GLY A 1 303 ? 29.112 8.237 -18.729 1.00 80.62 303 GLY A N 1
ATOM 2435 C CA . GLY A 1 303 ? 30.266 7.509 -19.262 1.00 80.62 303 GLY A CA 1
ATOM 2436 C C . GLY A 1 303 ? 30.621 6.194 -18.558 1.00 80.62 303 GLY A C 1
ATOM 2437 O O . GLY A 1 303 ? 31.392 5.435 -19.125 1.00 80.62 303 GLY A O 1
ATOM 2438 N N . CYS A 1 304 ? 30.002 5.829 -17.426 1.00 85.56 304 CYS A N 1
ATOM 2439 C CA . CYS A 1 304 ? 30.332 4.591 -16.692 1.00 85.56 304 CYS A CA 1
ATOM 2440 C C . CYS A 1 304 ? 29.879 3.270 -17.363 1.00 85.56 304 CYS A C 1
ATOM 2442 O O . CYS A 1 304 ? 29.775 2.244 -16.705 1.00 85.56 304 CYS A O 1
ATOM 2444 N N . GLY A 1 305 ? 29.541 3.272 -18.657 1.00 82.06 305 GLY A N 1
ATOM 2445 C CA . GLY A 1 305 ? 29.230 2.045 -19.403 1.00 82.06 305 GLY A CA 1
ATOM 2446 C C . GLY A 1 305 ? 27.792 1.507 -19.309 1.00 82.06 305 GLY A C 1
ATOM 2447 O O . GLY A 1 305 ? 27.550 0.407 -19.793 1.00 82.06 305 GLY A O 1
ATOM 2448 N N . LYS A 1 306 ? 26.816 2.250 -18.760 1.00 84.38 306 LYS A N 1
ATOM 2449 C CA . LYS A 1 306 ? 25.399 1.813 -18.631 1.00 84.38 306 LYS A CA 1
ATOM 2450 C C . LYS A 1 306 ? 24.751 1.349 -19.939 1.00 84.38 306 LYS A C 1
ATOM 2452 O O . LYS A 1 306 ? 24.173 0.268 -20.000 1.00 84.38 306 LYS A O 1
ATOM 2457 N N . THR A 1 307 ? 24.835 2.168 -20.988 1.00 78.62 307 THR A N 1
ATOM 2458 C CA . THR A 1 307 ? 24.229 1.874 -22.297 1.00 78.62 307 THR A CA 1
ATOM 2459 C C . THR A 1 307 ? 24.867 0.650 -22.940 1.00 78.62 307 THR A C 1
ATOM 2461 O O . THR A 1 307 ? 24.162 -0.180 -23.514 1.00 78.62 307 THR A O 1
ATOM 2464 N N . THR A 1 308 ? 26.187 0.514 -22.814 1.00 80.56 308 THR A N 1
ATOM 2465 C CA . THR A 1 308 ? 26.934 -0.657 -23.276 1.00 80.56 308 THR A CA 1
ATOM 2466 C C . THR A 1 308 ? 26.527 -1.900 -22.491 1.00 80.56 308 THR A C 1
ATOM 2468 O O . THR A 1 308 ? 26.161 -2.895 -23.105 1.00 80.56 308 THR A O 1
ATOM 2471 N N . LEU A 1 309 ? 26.466 -1.819 -21.158 1.00 82.75 309 LEU A N 1
ATOM 2472 C CA . LEU A 1 309 ? 26.025 -2.911 -20.291 1.00 82.75 309 LEU A CA 1
ATOM 2473 C C . LEU A 1 309 ? 24.616 -3.396 -20.657 1.00 82.75 309 LEU A C 1
ATOM 2475 O O . LEU A 1 309 ? 24.408 -4.596 -20.797 1.00 82.75 309 LEU A O 1
ATOM 2479 N N . ASN A 1 310 ? 23.665 -2.481 -20.872 1.00 80.25 310 ASN A N 1
ATOM 2480 C CA . ASN A 1 310 ? 22.295 -2.848 -21.235 1.00 80.25 310 ASN A CA 1
ATOM 2481 C C . ASN A 1 310 ? 22.230 -3.611 -22.568 1.00 80.25 310 ASN A C 1
ATOM 2483 O O . ASN A 1 310 ? 21.525 -4.614 -22.689 1.00 80.25 310 ASN A O 1
ATOM 2487 N N . ARG A 1 311 ? 23.007 -3.167 -23.568 1.00 76.00 311 ARG A N 1
ATOM 2488 C CA . ARG A 1 311 ? 23.117 -3.862 -24.861 1.00 76.00 311 ARG A CA 1
ATOM 2489 C C . ARG A 1 311 ? 23.745 -5.243 -24.701 1.00 76.00 311 ARG A C 1
ATOM 2491 O O . ARG A 1 311 ? 23.254 -6.186 -25.313 1.00 76.00 311 ARG A O 1
ATOM 2498 N N . THR A 1 312 ? 24.786 -5.366 -23.878 1.00 76.25 312 THR A N 1
ATOM 2499 C CA . THR A 1 312 ? 25.486 -6.635 -23.634 1.00 76.25 312 THR A CA 1
ATOM 2500 C C . THR A 1 312 ? 24.622 -7.629 -22.860 1.00 76.25 312 THR A C 1
ATOM 2502 O O . THR A 1 312 ? 24.598 -8.804 -23.207 1.00 76.25 312 THR A O 1
ATOM 2505 N N . ILE A 1 313 ? 23.854 -7.176 -21.863 1.00 76.44 313 ILE A N 1
ATOM 2506 C CA . ILE A 1 313 ? 22.861 -8.016 -21.172 1.00 76.44 313 ILE A CA 1
ATOM 2507 C C . ILE A 1 313 ? 21.803 -8.487 -22.175 1.00 76.44 313 ILE A C 1
ATOM 2509 O O . ILE A 1 313 ? 21.522 -9.678 -22.249 1.00 76.44 313 ILE A O 1
ATOM 2513 N N . SER A 1 314 ? 21.278 -7.575 -22.998 1.00 72.38 314 SER A N 1
ATOM 2514 C CA . SER A 1 314 ? 20.240 -7.884 -23.992 1.00 72.38 314 SER A CA 1
ATOM 2515 C C . SER A 1 314 ? 20.720 -8.833 -25.097 1.00 72.38 314 SER A C 1
ATOM 2517 O O . SER A 1 314 ? 19.925 -9.610 -25.623 1.00 72.38 314 SER A O 1
ATOM 2519 N N . SER A 1 315 ? 21.996 -8.773 -25.490 1.00 69.56 315 SER A N 1
ATOM 2520 C CA . SER A 1 315 ? 22.571 -9.689 -26.482 1.00 69.56 315 SER A CA 1
ATOM 2521 C C . SER A 1 315 ? 22.918 -11.048 -25.873 1.00 69.56 315 SER A C 1
ATOM 2523 O O . SER A 1 315 ? 22.592 -12.070 -26.474 1.00 69.56 315 SER A O 1
ATOM 2525 N N . ALA A 1 316 ? 23.503 -11.077 -24.671 1.00 65.69 316 ALA A N 1
ATOM 2526 C CA . ALA A 1 316 ? 23.818 -12.309 -23.947 1.00 65.69 316 ALA A CA 1
ATOM 2527 C C . ALA A 1 316 ? 22.550 -13.096 -23.576 1.00 65.69 316 ALA A C 1
ATOM 2529 O O . ALA A 1 316 ? 22.532 -14.319 -23.695 1.00 65.69 316 ALA A O 1
ATOM 2530 N N . ALA A 1 317 ? 21.475 -12.389 -23.219 1.00 59.72 317 ALA A N 1
ATOM 2531 C CA . ALA A 1 317 ? 20.147 -12.938 -22.958 1.00 59.72 317 ALA A CA 1
ATOM 2532 C C . ALA A 1 317 ? 19.540 -13.689 -24.160 1.00 59.72 317 ALA A C 1
ATOM 2534 O O . ALA A 1 317 ? 18.806 -14.656 -23.984 1.00 59.72 317 ALA A O 1
ATOM 2535 N N . LYS A 1 318 ? 19.854 -13.268 -25.392 1.00 56.72 318 LYS A N 1
ATOM 2536 C CA . LYS A 1 318 ? 19.301 -13.843 -26.632 1.00 56.72 318 LYS A CA 1
ATOM 2537 C C . LYS A 1 318 ? 20.088 -15.052 -27.157 1.00 56.72 318 LYS A C 1
ATOM 2539 O O . LYS A 1 318 ? 19.665 -15.659 -28.139 1.00 56.72 318 LYS A O 1
ATOM 2544 N N . CYS A 1 319 ? 21.230 -15.396 -26.556 1.00 46.72 319 CYS A N 1
ATOM 2545 C CA . CYS A 1 319 ? 22.051 -16.528 -26.988 1.00 46.72 319 CYS A CA 1
ATOM 2546 C C . CYS A 1 319 ? 21.573 -17.841 -26.336 1.00 46.72 319 CYS A C 1
ATOM 2548 O O . CYS A 1 319 ? 21.762 -18.017 -25.131 1.00 46.72 319 CYS A O 1
ATOM 2550 N N . PRO A 1 320 ? 21.027 -18.812 -27.098 1.00 39.88 320 PRO A N 1
ATOM 2551 C CA . PRO A 1 320 ? 20.739 -20.137 -26.563 1.00 39.88 320 PRO A CA 1
ATOM 2552 C C . PRO A 1 320 ? 22.063 -20.818 -26.205 1.00 39.88 320 PRO A C 1
ATOM 2554 O O . PRO A 1 320 ? 22.923 -21.033 -27.063 1.00 39.88 320 PRO A O 1
ATOM 2557 N N . THR A 1 321 ? 22.255 -21.139 -24.926 1.00 39.31 321 THR A N 1
ATOM 2558 C CA . THR A 1 321 ? 23.470 -21.824 -24.468 1.00 39.31 321 THR A CA 1
ATOM 2559 C C . THR A 1 321 ? 23.511 -23.246 -25.032 1.00 39.31 321 THR A C 1
ATOM 2561 O O . THR A 1 321 ? 22.905 -24.179 -24.511 1.00 39.31 321 THR A O 1
ATOM 2564 N N . SER A 1 322 ? 24.249 -23.424 -26.128 1.00 34.75 322 SER A N 1
ATOM 2565 C CA . SER A 1 322 ? 24.721 -24.737 -26.554 1.00 34.75 322 SER A CA 1
ATOM 2566 C C . SER A 1 322 ? 25.863 -25.163 -25.631 1.00 34.75 322 SER A C 1
ATOM 2568 O O . SER A 1 322 ? 26.873 -24.483 -25.508 1.00 34.75 322 SER A O 1
ATOM 2570 N N . SER A 1 323 ? 25.632 -26.267 -24.920 1.00 37.56 323 SER A N 1
ATOM 2571 C CA . SER A 1 323 ? 26.635 -27.228 -24.449 1.00 37.56 323 SER A CA 1
ATOM 2572 C C . SER A 1 323 ? 28.031 -26.693 -24.086 1.00 37.56 323 SER A C 1
ATOM 2574 O O . SER A 1 323 ? 28.975 -26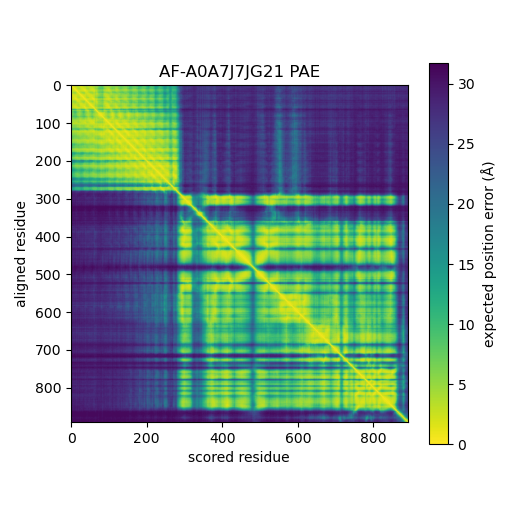.945 -24.821 1.00 37.56 323 SER A O 1
ATOM 2576 N N . ASP A 1 324 ? 28.202 -26.108 -22.899 1.00 30.06 324 ASP A N 1
ATOM 2577 C CA . ASP A 1 324 ? 29.447 -26.331 -22.156 1.00 30.06 324 ASP A CA 1
ATOM 2578 C C . ASP A 1 324 ? 29.217 -26.296 -20.639 1.00 30.06 324 ASP A C 1
ATOM 2580 O O . ASP A 1 324 ? 28.799 -25.310 -20.033 1.00 30.06 324 ASP A O 1
ATOM 2584 N N . ASN A 1 325 ? 29.423 -27.458 -20.017 1.00 32.62 325 ASN A N 1
ATOM 2585 C CA . ASN A 1 325 ? 29.120 -27.753 -18.613 1.00 32.62 325 ASN A CA 1
ATOM 2586 C C . ASN A 1 325 ? 30.280 -27.416 -17.655 1.00 32.62 325 ASN A C 1
ATOM 2588 O O . ASN A 1 325 ? 30.232 -27.791 -16.485 1.00 32.62 325 ASN A O 1
ATOM 2592 N N . THR A 1 326 ? 31.324 -26.723 -18.108 1.00 30.22 326 THR A N 1
ATOM 2593 C CA . THR A 1 326 ? 32.608 -26.630 -17.388 1.00 30.22 326 THR A CA 1
ATOM 2594 C C . THR A 1 326 ? 32.826 -25.346 -16.581 1.00 30.22 326 THR A C 1
ATOM 2596 O O . THR A 1 326 ? 33.764 -25.300 -15.795 1.00 30.22 326 THR A O 1
ATOM 2599 N N . GLN A 1 327 ? 31.930 -24.353 -16.641 1.00 33.31 327 GLN A N 1
ATOM 2600 C CA . GLN A 1 327 ? 31.979 -23.149 -15.780 1.00 33.31 327 GLN A CA 1
ATOM 2601 C C . GLN A 1 327 ? 30.868 -23.096 -14.709 1.00 33.31 327 GLN A C 1
ATOM 2603 O O . GLN A 1 327 ? 30.561 -22.045 -14.156 1.00 33.31 327 GLN A O 1
ATOM 2608 N N . LYS A 1 328 ? 30.250 -24.237 -14.371 1.00 34.44 328 LYS A N 1
ATOM 2609 C CA . LYS A 1 328 ? 29.129 -24.322 -13.406 1.00 34.44 328 LYS A CA 1
ATOM 2610 C C . LYS A 1 328 ? 29.536 -24.442 -11.923 1.00 34.44 328 LYS A C 1
ATOM 2612 O O . LYS A 1 328 ? 28.672 -24.698 -11.090 1.00 34.44 328 LYS A O 1
ATOM 2617 N N . ALA A 1 329 ? 30.811 -24.276 -11.568 1.00 30.64 329 ALA A N 1
ATOM 2618 C CA . ALA A 1 329 ? 31.327 -24.678 -10.250 1.00 30.64 329 ALA A CA 1
ATOM 2619 C C . ALA A 1 329 ? 31.460 -23.567 -9.183 1.00 30.64 329 ALA A C 1
ATOM 2621 O O . ALA A 1 329 ? 31.913 -23.860 -8.080 1.00 30.64 329 ALA A O 1
ATOM 2622 N N . SER A 1 330 ? 31.040 -22.323 -9.443 1.00 34.72 330 SER A N 1
ATOM 2623 C CA . SER A 1 330 ? 31.384 -21.197 -8.549 1.00 34.72 330 SER A CA 1
ATOM 2624 C C . SER A 1 330 ? 30.213 -20.269 -8.202 1.00 34.72 330 SER A C 1
ATOM 2626 O O . SER A 1 330 ? 30.381 -19.057 -8.190 1.00 34.72 330 SER A O 1
ATOM 2628 N N . LEU A 1 331 ? 29.008 -20.783 -7.929 1.00 34.38 331 LEU A N 1
ATOM 2629 C CA . LEU A 1 331 ? 27.871 -19.938 -7.516 1.00 34.38 331 LEU A CA 1
ATOM 2630 C C . LEU A 1 331 ? 26.980 -20.636 -6.488 1.00 34.38 331 LEU A C 1
ATOM 2632 O O . LEU A 1 331 ? 25.935 -21.211 -6.797 1.00 34.38 331 LEU A O 1
ATOM 2636 N N . HIS A 1 332 ? 27.376 -20.579 -5.224 1.00 43.47 332 HIS A N 1
ATOM 2637 C CA . HIS A 1 332 ? 26.597 -21.148 -4.132 1.00 43.47 332 HIS A CA 1
ATOM 2638 C C . HIS A 1 332 ? 26.672 -20.201 -2.944 1.00 43.47 332 HIS A C 1
ATOM 2640 O O . HIS A 1 332 ? 27.749 -20.144 -2.380 1.00 43.47 332 HIS A O 1
ATOM 2646 N N . ASN A 1 333 ? 25.594 -19.464 -2.597 1.00 40.69 333 ASN A N 1
ATOM 2647 C CA . ASN A 1 333 ? 25.381 -18.954 -1.219 1.00 40.69 333 ASN A CA 1
ATOM 2648 C C . ASN A 1 333 ? 24.031 -18.272 -0.861 1.00 40.69 333 ASN A C 1
ATOM 2650 O O . ASN A 1 333 ? 23.972 -17.649 0.189 1.00 40.69 333 ASN A O 1
ATOM 2654 N N . TYR A 1 334 ? 22.925 -18.406 -1.614 1.00 36.62 334 TYR A N 1
ATOM 2655 C CA . TYR A 1 334 ? 21.662 -17.723 -1.221 1.00 36.62 334 TYR A CA 1
ATOM 2656 C C . TYR A 1 334 ? 20.407 -18.596 -1.033 1.00 36.62 334 TYR A C 1
ATOM 2658 O O . TYR A 1 334 ? 19.362 -18.058 -0.703 1.00 36.62 334 TYR A O 1
ATOM 2666 N N . LEU A 1 335 ? 20.484 -19.926 -1.187 1.00 40.78 335 LEU A N 1
ATOM 2667 C CA . LEU A 1 335 ? 19.361 -20.859 -0.942 1.00 40.78 335 LEU A CA 1
ATOM 2668 C C . LEU A 1 335 ? 19.878 -22.226 -0.453 1.00 40.78 335 LEU A C 1
ATOM 2670 O O . LEU A 1 335 ? 21.027 -22.588 -0.758 1.00 40.78 335 LEU A O 1
ATOM 2674 N N . SER A 1 336 ? 19.049 -23.015 0.238 1.00 42.78 336 SER A N 1
ATOM 2675 C CA . SER A 1 336 ? 19.383 -24.405 0.592 1.00 42.78 336 SER A CA 1
ATOM 2676 C C . SER A 1 336 ? 19.442 -25.307 -0.659 1.00 42.78 336 SER A C 1
ATOM 2678 O O . SER A 1 336 ? 18.860 -25.000 -1.702 1.00 42.78 336 SER A O 1
ATOM 2680 N N . ALA A 1 337 ? 20.190 -26.416 -0.611 1.00 41.44 337 ALA A N 1
ATOM 2681 C CA . ALA A 1 337 ? 20.349 -27.328 -1.758 1.00 41.44 337 ALA A CA 1
ATOM 2682 C C . ALA A 1 337 ? 19.019 -27.958 -2.227 1.00 41.44 337 ALA A C 1
ATOM 2684 O O . ALA A 1 337 ? 18.850 -28.273 -3.407 1.00 41.44 337 ALA A O 1
ATOM 2685 N N . GLU A 1 338 ? 18.066 -28.094 -1.310 1.00 39.28 338 GLU A N 1
ATOM 2686 C CA . GLU A 1 338 ? 16.775 -28.746 -1.520 1.00 39.28 338 GLU A CA 1
ATOM 2687 C C . GLU A 1 338 ? 15.759 -27.804 -2.191 1.00 39.28 338 GLU A C 1
ATOM 2689 O O . GLU A 1 338 ? 15.094 -28.185 -3.159 1.00 39.28 338 GLU A O 1
ATOM 2694 N N . GLU A 1 339 ? 15.734 -26.530 -1.781 1.00 42.28 339 GLU A N 1
ATOM 2695 C CA . GLU A 1 339 ? 14.947 -25.473 -2.433 1.00 42.28 339 GLU A CA 1
ATOM 2696 C C . GLU A 1 339 ? 15.410 -25.240 -3.875 1.00 42.28 339 GLU A C 1
ATOM 2698 O O . GLU A 1 339 ? 14.582 -25.125 -4.778 1.00 42.28 339 GLU A O 1
ATOM 2703 N N . LYS A 1 340 ? 16.728 -25.268 -4.121 1.00 46.75 340 LYS A N 1
ATOM 2704 C CA . LYS A 1 340 ? 17.334 -25.129 -5.460 1.00 46.75 340 LYS A CA 1
ATOM 2705 C C . LYS A 1 340 ? 16.908 -26.236 -6.425 1.00 46.75 340 LYS A C 1
ATOM 2707 O O . LYS A 1 340 ? 16.590 -25.954 -7.578 1.00 46.75 340 LYS A O 1
ATOM 2712 N N . SER A 1 341 ? 16.908 -27.489 -5.963 1.00 42.28 341 SER A N 1
ATOM 2713 C CA . SER A 1 341 ? 16.516 -28.656 -6.769 1.00 42.28 341 SER A CA 1
ATOM 2714 C C . SER A 1 341 ? 15.029 -28.615 -7.132 1.00 42.28 341 SER A C 1
ATOM 2716 O O . SER A 1 341 ? 14.650 -28.919 -8.265 1.00 42.28 341 SER A O 1
ATOM 2718 N N . ASN A 1 342 ? 14.185 -28.164 -6.200 1.00 43.59 342 ASN A N 1
ATOM 2719 C CA . ASN A 1 342 ? 12.747 -28.024 -6.424 1.00 43.59 342 ASN A CA 1
ATOM 2720 C C . ASN A 1 342 ? 12.381 -26.801 -7.289 1.00 43.59 342 ASN A C 1
ATOM 2722 O O . ASN A 1 342 ? 11.419 -26.879 -8.054 1.00 43.59 342 ASN A O 1
ATOM 2726 N N . LEU A 1 343 ? 13.149 -25.705 -7.224 1.00 44.28 343 LEU A N 1
ATOM 2727 C CA . LEU A 1 343 ? 12.980 -24.509 -8.066 1.00 44.28 343 LEU A CA 1
ATOM 2728 C C . LEU A 1 343 ? 13.482 -24.718 -9.501 1.00 44.28 343 LEU A C 1
ATOM 2730 O O . LEU A 1 343 ? 12.762 -24.394 -10.442 1.00 44.28 343 LEU A O 1
ATOM 2734 N N . MET A 1 344 ? 14.660 -25.326 -9.694 1.00 39.94 344 MET A N 1
ATOM 2735 C CA . MET A 1 344 ? 15.196 -25.598 -11.040 1.00 39.94 344 MET A CA 1
ATOM 2736 C C . MET A 1 344 ? 14.388 -26.643 -11.821 1.00 39.94 344 MET A C 1
ATOM 2738 O O . MET A 1 344 ? 14.419 -26.641 -13.045 1.00 39.94 344 MET A O 1
ATOM 2742 N N . LYS A 1 345 ? 13.627 -27.513 -11.143 1.00 42.19 345 LYS A N 1
ATOM 2743 C CA . LYS A 1 345 ? 12.671 -28.424 -11.799 1.00 42.19 345 LYS A CA 1
ATOM 2744 C C . LYS A 1 345 ? 11.377 -27.738 -12.254 1.00 42.19 345 LYS A C 1
ATOM 2746 O O . LYS A 1 345 ? 10.628 -28.339 -13.015 1.00 42.19 345 LYS A O 1
ATOM 2751 N N . ARG A 1 346 ? 11.091 -26.524 -11.768 1.00 40.81 346 ARG A N 1
ATOM 2752 C CA . ARG A 1 346 ? 9.842 -25.780 -12.015 1.00 40.81 346 ARG A CA 1
ATOM 2753 C C . ARG A 1 346 ? 9.983 -24.627 -13.014 1.00 40.81 346 ARG A C 1
ATOM 2755 O O . ARG A 1 346 ? 8.973 -24.016 -13.332 1.00 40.81 346 ARG A O 1
ATOM 2762 N N . LEU A 1 347 ? 11.193 -24.320 -13.483 1.00 42.28 347 LEU A N 1
ATOM 2763 C CA . LEU A 1 347 ? 11.481 -23.118 -14.267 1.00 42.28 347 LEU A CA 1
ATOM 2764 C C . LEU A 1 347 ? 12.294 -23.455 -15.523 1.00 42.28 347 LEU A C 1
ATOM 2766 O O . LEU A 1 347 ? 13.459 -23.843 -15.397 1.00 42.28 347 LEU A O 1
ATOM 2770 N N . PRO A 1 348 ? 11.742 -23.278 -16.735 1.00 42.75 348 PRO A N 1
ATOM 2771 C CA . PRO A 1 348 ? 12.562 -23.111 -17.925 1.00 42.75 348 PRO A CA 1
ATOM 2772 C C . PRO A 1 348 ? 13.342 -21.798 -17.767 1.00 42.75 348 PRO A C 1
ATOM 2774 O O . PRO A 1 348 ? 12.742 -20.736 -17.610 1.00 42.75 348 PRO A O 1
ATOM 2777 N N . ARG A 1 349 ? 14.681 -21.856 -17.784 1.00 41.81 349 ARG A N 1
ATOM 2778 C CA . ARG A 1 349 ? 15.552 -20.660 -17.728 1.00 41.81 349 ARG A CA 1
ATOM 2779 C C . ARG A 1 349 ? 15.241 -19.646 -18.837 1.00 41.81 349 ARG A C 1
ATOM 2781 O O . ARG A 1 349 ? 15.487 -18.460 -18.669 1.00 41.81 349 ARG A O 1
ATOM 2788 N N . ASP A 1 350 ? 14.655 -20.118 -19.929 1.00 42.41 350 ASP A N 1
ATOM 2789 C CA . ASP A 1 350 ? 14.382 -19.328 -21.122 1.00 42.41 350 ASP A CA 1
ATOM 2790 C C . ASP A 1 350 ? 13.302 -18.242 -20.886 1.00 42.41 350 ASP A C 1
ATOM 2792 O O . ASP A 1 350 ? 13.357 -17.184 -21.504 1.00 42.41 350 ASP A O 1
ATOM 2796 N N . GLU A 1 351 ? 12.381 -18.410 -19.923 1.00 44.78 351 GLU A N 1
ATOM 2797 C CA . GLU A 1 351 ? 11.230 -17.496 -19.760 1.00 44.78 351 GLU A CA 1
ATOM 2798 C C . GLU A 1 351 ? 11.506 -16.228 -18.927 1.00 44.78 351 GLU A C 1
ATOM 2800 O O . GLU A 1 351 ? 10.848 -15.202 -19.114 1.00 44.78 351 GLU A O 1
ATOM 2805 N N . LEU A 1 352 ? 12.466 -16.261 -17.998 1.00 48.09 352 LEU A N 1
ATOM 2806 C CA . LEU A 1 352 ? 12.842 -15.088 -17.186 1.00 48.09 352 LEU A CA 1
ATOM 2807 C C . LEU A 1 352 ? 13.662 -14.089 -18.019 1.00 48.09 352 LEU A C 1
ATOM 2809 O O . LEU A 1 352 ? 13.507 -12.876 -17.873 1.00 48.09 352 LEU A O 1
ATOM 2813 N N . ILE A 1 353 ? 14.492 -14.628 -18.918 1.00 45.34 353 ILE A N 1
ATOM 2814 C CA . ILE A 1 353 ? 15.434 -13.906 -19.776 1.00 45.34 353 ILE A CA 1
ATOM 2815 C C . ILE A 1 353 ? 14.759 -13.390 -21.058 1.00 45.34 353 ILE A C 1
ATOM 2817 O O . ILE A 1 353 ? 15.006 -12.242 -21.430 1.00 45.34 353 ILE A O 1
ATOM 2821 N N . GLU A 1 354 ? 13.865 -14.159 -21.702 1.00 41.75 354 GLU A N 1
ATOM 2822 C CA . GLU A 1 354 ? 13.113 -13.685 -22.886 1.00 41.75 354 GLU A CA 1
ATOM 2823 C C . GLU A 1 354 ? 12.267 -12.435 -22.593 1.00 41.75 354 GLU A C 1
ATOM 2825 O O . GLU A 1 354 ? 12.012 -11.634 -23.490 1.00 41.75 354 GLU A O 1
ATOM 2830 N N . ASN A 1 355 ? 11.875 -12.225 -21.333 1.00 42.66 355 ASN A N 1
ATOM 2831 C CA . ASN A 1 355 ? 11.104 -11.058 -20.914 1.00 42.66 355 ASN A CA 1
ATOM 2832 C C . ASN A 1 355 ? 11.953 -9.831 -20.522 1.00 42.66 355 ASN A C 1
ATOM 2834 O O . ASN A 1 355 ? 11.385 -8.759 -20.271 1.00 42.66 355 ASN A O 1
ATOM 2838 N N . ILE A 1 356 ? 13.290 -9.937 -20.527 1.00 48.12 356 ILE A N 1
ATOM 2839 C CA . ILE A 1 356 ? 14.198 -8.778 -20.583 1.00 48.12 356 ILE A CA 1
ATOM 2840 C C . ILE A 1 356 ? 14.224 -8.291 -22.041 1.00 48.12 356 ILE A C 1
ATOM 2842 O O . ILE A 1 356 ? 15.251 -8.237 -22.714 1.00 48.12 356 ILE A O 1
ATOM 2846 N N . GLU A 1 357 ? 13.048 -7.980 -22.583 1.00 42.75 357 GLU A N 1
ATOM 2847 C CA . GLU A 1 357 ? 12.973 -7.200 -23.804 1.00 42.75 357 GLU A CA 1
ATOM 2848 C C . GLU A 1 357 ? 13.509 -5.783 -23.488 1.00 42.75 357 GLU A C 1
ATOM 2850 O O . GLU A 1 357 ? 13.337 -5.254 -22.383 1.00 42.75 357 GLU A O 1
ATOM 2855 N N . GLU A 1 358 ? 14.053 -5.098 -24.496 1.00 49.97 358 GLU A N 1
ATOM 2856 C CA . GLU A 1 358 ? 14.515 -3.702 -24.410 1.00 49.97 358 GLU A CA 1
ATOM 2857 C C . GLU A 1 358 ? 13.514 -2.660 -23.818 1.00 49.97 358 GLU A C 1
ATOM 2859 O O . GLU A 1 358 ? 14.000 -1.640 -23.322 1.00 49.97 358 GLU A O 1
ATOM 2864 N N . PRO A 1 359 ? 12.161 -2.814 -23.794 1.00 47.72 359 PRO A N 1
ATOM 2865 C CA . PRO A 1 359 ? 11.273 -1.780 -23.263 1.00 47.72 359 PRO A CA 1
ATOM 2866 C C . PRO A 1 359 ? 11.155 -1.727 -21.728 1.00 47.72 359 PRO A C 1
ATOM 2868 O O . PRO A 1 359 ? 10.575 -0.759 -21.239 1.00 47.72 359 PRO A O 1
ATOM 2871 N N . ASN A 1 360 ? 11.685 -2.699 -20.969 1.00 58.53 360 ASN A N 1
ATOM 2872 C CA . ASN A 1 360 ? 11.548 -2.735 -19.497 1.00 58.53 360 ASN A CA 1
ATOM 2873 C C . ASN A 1 360 ? 12.784 -2.214 -18.733 1.00 58.53 360 ASN A C 1
ATOM 2875 O O . ASN A 1 360 ? 12.787 -2.202 -17.498 1.00 58.53 360 ASN A O 1
ATOM 2879 N N . SER A 1 361 ? 13.827 -1.786 -19.453 1.00 64.81 361 SER A N 1
ATOM 2880 C CA . SER A 1 361 ? 15.033 -1.179 -18.880 1.00 64.81 361 SER A CA 1
ATOM 2881 C C . SER A 1 361 ? 14.982 0.348 -18.958 1.00 64.81 361 SER A C 1
ATOM 2883 O O . SER A 1 361 ? 14.786 0.904 -20.041 1.00 64.81 361 SER A O 1
ATOM 2885 N N . TYR A 1 362 ? 15.216 1.031 -17.837 1.00 70.56 362 TYR A N 1
ATOM 2886 C CA . TYR A 1 362 ? 15.292 2.493 -17.780 1.00 70.56 362 TYR A CA 1
ATOM 2887 C C . TYR A 1 362 ? 16.732 2.955 -17.526 1.00 70.56 362 TYR A C 1
ATOM 2889 O O . TYR A 1 362 ? 17.277 2.706 -16.453 1.00 70.56 362 TYR A O 1
ATOM 2897 N N . ASP A 1 363 ? 17.338 3.657 -18.490 1.00 73.31 363 ASP A N 1
ATOM 2898 C CA . ASP A 1 363 ? 18.604 4.376 -18.287 1.00 73.31 363 ASP A CA 1
ATOM 2899 C C . ASP A 1 363 ? 18.305 5.789 -17.780 1.00 73.31 363 ASP A C 1
ATOM 2901 O O . ASP A 1 363 ? 17.949 6.683 -18.552 1.00 73.31 363 ASP A O 1
ATOM 2905 N N . LEU A 1 364 ? 18.381 5.952 -16.459 1.00 67.94 364 LEU A N 1
ATOM 2906 C CA . LEU A 1 364 ? 18.068 7.201 -15.759 1.00 67.94 364 LEU A CA 1
ATOM 2907 C C . LEU A 1 364 ? 19.327 7.840 -15.156 1.00 67.94 364 LEU A C 1
ATOM 2909 O O . LEU A 1 364 ? 19.231 8.814 -14.415 1.00 67.94 364 LEU A O 1
ATOM 2913 N N . GLY A 1 365 ? 20.515 7.298 -15.427 1.00 63.66 365 GLY A N 1
ATOM 2914 C CA . GLY A 1 365 ? 21.765 7.751 -14.821 1.00 63.66 365 GLY A CA 1
ATOM 2915 C C . GLY A 1 365 ? 22.593 8.670 -15.721 1.00 63.66 365 GLY A C 1
ATOM 2916 O O . GLY A 1 365 ? 22.654 8.504 -16.937 1.00 63.66 365 GLY A O 1
ATOM 2917 N N . GLY A 1 366 ? 23.343 9.586 -15.112 1.00 63.12 366 GLY A N 1
ATOM 2918 C CA . GLY A 1 366 ? 24.491 10.234 -15.750 1.00 63.12 366 GLY A CA 1
ATOM 2919 C C . GLY A 1 366 ? 24.215 11.445 -16.639 1.00 63.12 366 GLY A C 1
ATOM 2920 O O . GLY A 1 366 ? 25.162 11.968 -17.198 1.00 63.12 366 GLY A O 1
ATOM 2921 N N . ALA A 1 367 ? 22.979 11.920 -16.767 1.00 63.16 367 ALA A N 1
ATOM 2922 C CA . ALA A 1 367 ? 22.697 13.231 -17.356 1.00 63.16 367 ALA A CA 1
ATOM 2923 C C . ALA A 1 367 ? 21.778 14.016 -16.413 1.00 63.16 367 ALA A C 1
ATOM 2925 O O . ALA A 1 367 ? 20.812 13.444 -15.905 1.00 63.16 367 ALA A O 1
ATOM 2926 N N . ASP A 1 368 ? 22.051 15.307 -16.201 1.00 60.50 368 ASP A N 1
ATOM 2927 C CA . ASP A 1 368 ? 21.334 16.140 -15.215 1.00 60.50 368 ASP A CA 1
ATOM 2928 C C . ASP A 1 368 ? 19.822 16.210 -15.462 1.00 60.50 368 ASP A C 1
ATOM 2930 O O . ASP A 1 368 ? 19.026 16.254 -14.530 1.00 60.50 368 ASP A O 1
ATOM 2934 N N . MET A 1 369 ? 19.408 16.088 -16.721 1.00 63.59 369 MET A N 1
ATOM 2935 C CA . MET A 1 369 ? 18.008 15.972 -17.131 1.00 63.59 369 MET A CA 1
ATOM 2936 C C . MET A 1 369 ? 17.232 14.869 -16.397 1.00 63.59 369 MET A C 1
ATOM 2938 O O . MET A 1 369 ? 16.046 15.034 -16.114 1.00 63.59 369 MET A O 1
ATOM 2942 N N . TYR A 1 370 ? 17.853 13.718 -16.121 1.00 70.88 370 TYR A N 1
ATOM 2943 C CA . TYR A 1 370 ? 17.128 12.607 -15.501 1.00 70.88 370 TYR A CA 1
ATOM 2944 C C . TYR A 1 370 ? 16.805 12.858 -14.040 1.00 70.88 370 TYR A C 1
ATOM 2946 O O . TYR A 1 370 ? 15.879 12.232 -13.530 1.00 70.88 370 TYR A O 1
ATOM 2954 N N . LYS A 1 371 ? 17.507 13.789 -13.392 1.00 72.12 371 LYS A N 1
ATOM 2955 C CA . LYS A 1 371 ? 17.285 14.126 -11.987 1.00 72.12 371 LYS A CA 1
ATOM 2956 C C . LYS A 1 371 ? 15.852 14.578 -11.736 1.00 72.12 371 LYS A C 1
ATOM 2958 O O . LYS A 1 371 ? 15.250 14.200 -10.738 1.00 72.12 371 LYS A O 1
ATOM 2963 N N . VAL A 1 372 ? 15.250 15.256 -12.714 1.00 67.62 372 VAL A N 1
ATOM 2964 C CA . VAL A 1 372 ? 13.836 15.646 -12.649 1.00 67.62 372 VAL A CA 1
ATOM 2965 C C . VAL A 1 372 ? 12.886 14.452 -12.763 1.00 67.62 372 VAL A C 1
ATOM 2967 O O . VAL A 1 372 ? 11.787 14.447 -12.215 1.00 67.62 372 VAL A O 1
ATOM 2970 N N . LEU A 1 373 ? 13.307 13.420 -13.490 1.00 72.62 373 LEU A N 1
ATOM 2971 C CA . LEU A 1 373 ? 12.504 12.229 -13.752 1.00 72.62 373 LEU A CA 1
ATOM 2972 C C . LEU A 1 373 ? 12.643 11.180 -12.654 1.00 72.62 373 LEU A C 1
ATOM 2974 O O . LEU A 1 373 ? 11.762 10.330 -12.537 1.00 72.62 373 LEU A O 1
ATOM 2978 N N . HIS A 1 374 ? 13.704 11.228 -11.844 1.00 78.06 374 HIS A N 1
ATOM 2979 C CA . HIS A 1 374 ? 13.947 10.264 -10.767 1.00 78.06 374 HIS A CA 1
ATOM 2980 C C . HIS A 1 374 ? 12.763 10.163 -9.815 1.00 78.06 374 HIS A C 1
ATOM 2982 O O . HIS A 1 374 ? 12.342 9.057 -9.487 1.00 78.06 374 HIS A O 1
ATOM 2988 N N . GLN A 1 375 ? 12.148 11.295 -9.476 1.00 74.88 375 GLN A N 1
ATOM 2989 C CA . GLN A 1 375 ? 10.974 11.331 -8.609 1.00 74.88 375 GLN A CA 1
ATOM 2990 C C . GLN A 1 375 ? 9.769 10.544 -9.164 1.00 74.88 375 GLN A C 1
ATOM 2992 O O . GLN A 1 375 ? 8.920 10.087 -8.401 1.00 74.88 375 GLN A O 1
ATOM 2997 N N . HIS A 1 376 ? 9.670 10.399 -10.486 1.00 75.75 376 HIS A N 1
ATOM 2998 C CA . HIS A 1 376 ? 8.519 9.785 -11.152 1.00 75.75 376 HIS A CA 1
ATOM 2999 C C . HIS A 1 376 ? 8.813 8.405 -11.746 1.00 75.75 376 HIS A C 1
ATOM 3001 O O . HIS A 1 376 ? 7.882 7.641 -11.987 1.00 75.75 376 HIS A O 1
ATOM 3007 N N . MET A 1 377 ? 10.080 8.099 -12.026 1.00 77.00 377 MET A N 1
ATOM 3008 C CA . MET A 1 377 ? 10.493 6.895 -12.754 1.00 77.00 377 MET A CA 1
ATOM 3009 C C . MET A 1 377 ? 11.153 5.846 -11.856 1.00 77.00 377 MET A C 1
ATOM 3011 O O . MET A 1 377 ? 11.139 4.664 -12.211 1.00 77.00 377 MET A O 1
ATOM 3015 N N . LEU A 1 378 ? 11.729 6.257 -10.717 1.00 84.44 378 LEU A N 1
ATOM 3016 C CA . LEU A 1 378 ? 12.270 5.318 -9.738 1.00 84.44 378 LEU A CA 1
ATOM 3017 C C . LEU A 1 378 ? 11.142 4.558 -9.049 1.00 84.44 378 LEU A C 1
ATOM 3019 O O . LEU A 1 378 ? 10.071 5.097 -8.784 1.00 84.44 378 LEU A O 1
ATOM 3023 N N . ASP A 1 379 ? 11.406 3.290 -8.765 1.00 82.62 379 ASP A N 1
ATOM 3024 C CA . ASP A 1 379 ? 10.408 2.360 -8.264 1.00 82.62 379 ASP A CA 1
ATOM 3025 C C . ASP A 1 379 ? 11.036 1.429 -7.230 1.00 82.62 379 ASP A C 1
ATOM 3027 O O . ASP A 1 379 ? 12.097 0.849 -7.464 1.00 82.62 379 ASP A O 1
ATOM 3031 N N . LYS A 1 380 ? 10.380 1.299 -6.075 1.00 83.19 380 LYS A N 1
ATOM 3032 C CA . LYS A 1 380 ? 10.839 0.448 -4.970 1.00 83.19 380 LYS A CA 1
ATOM 3033 C C . LYS A 1 380 ? 10.734 -1.045 -5.298 1.00 83.19 380 LYS A C 1
ATOM 3035 O O . LYS A 1 380 ? 11.418 -1.843 -4.664 1.00 83.19 380 LYS A O 1
ATOM 3040 N N . GLU A 1 381 ? 9.870 -1.417 -6.245 1.00 81.31 381 GLU A N 1
ATOM 3041 C CA . GLU A 1 381 ? 9.660 -2.805 -6.674 1.00 81.31 381 GLU A CA 1
ATOM 3042 C C . GLU A 1 381 ? 10.497 -3.184 -7.902 1.00 81.31 381 GLU A C 1
ATOM 3044 O O . GLU A 1 381 ? 10.395 -4.304 -8.398 1.00 81.31 381 GLU A O 1
ATOM 3049 N N . ALA A 1 382 ? 11.336 -2.270 -8.394 1.00 86.06 382 ALA A N 1
ATOM 3050 C CA . ALA A 1 382 ? 12.270 -2.537 -9.477 1.00 86.06 382 ALA A CA 1
ATOM 3051 C C . ALA A 1 382 ? 13.625 -3.034 -8.955 1.00 86.06 382 ALA A C 1
ATOM 3053 O O . ALA A 1 382 ? 14.094 -2.639 -7.883 1.00 86.06 382 ALA A O 1
ATOM 3054 N N . LEU A 1 383 ? 14.305 -3.843 -9.768 1.00 88.38 383 LEU A N 1
ATOM 3055 C CA . LEU A 1 383 ? 15.709 -4.168 -9.547 1.00 88.38 383 LEU A CA 1
ATOM 3056 C C . LEU A 1 383 ? 16.573 -3.010 -10.053 1.00 88.38 383 LEU A C 1
ATOM 3058 O O . LEU A 1 383 ? 16.601 -2.718 -11.250 1.00 88.38 383 LEU A O 1
ATOM 3062 N N . THR A 1 384 ? 17.296 -2.358 -9.145 1.00 91.75 384 THR A N 1
ATOM 3063 C CA . THR A 1 384 ? 18.187 -1.247 -9.491 1.00 91.75 384 THR A CA 1
ATOM 3064 C C . THR A 1 384 ? 19.621 -1.746 -9.637 1.00 91.75 384 THR A C 1
ATOM 3066 O O . THR A 1 384 ? 20.212 -2.238 -8.675 1.00 91.75 384 THR A O 1
ATOM 3069 N N . LEU A 1 385 ? 20.211 -1.596 -10.824 1.00 92.19 385 LEU A N 1
ATOM 3070 C CA . LEU A 1 385 ? 21.646 -1.780 -11.032 1.00 92.19 385 LEU A CA 1
ATOM 3071 C C . LEU A 1 385 ? 22.343 -0.427 -10.891 1.00 92.19 385 LEU A C 1
ATOM 3073 O O . LEU A 1 385 ? 22.120 0.485 -11.693 1.00 92.19 385 LEU A O 1
ATOM 3077 N N . LEU A 1 386 ? 23.197 -0.306 -9.878 1.00 93.81 386 LEU A N 1
ATOM 3078 C CA . LEU A 1 386 ? 24.053 0.860 -9.698 1.00 93.81 386 LEU A CA 1
ATOM 3079 C C . LEU A 1 386 ? 25.408 0.580 -10.353 1.00 93.81 386 LEU A C 1
ATOM 3081 O O . LEU A 1 386 ? 26.194 -0.237 -9.869 1.00 93.81 386 LEU A O 1
ATOM 3085 N N . VAL A 1 387 ? 25.634 1.238 -11.485 1.00 92.19 387 VAL A N 1
ATOM 3086 C CA . VAL A 1 387 ? 26.745 1.011 -12.404 1.00 92.19 387 VAL A CA 1
ATOM 3087 C C . VAL A 1 387 ? 27.820 2.069 -12.192 1.00 92.19 387 VAL A C 1
ATOM 3089 O O . VAL A 1 387 ? 27.545 3.268 -12.268 1.00 92.19 387 VAL A O 1
ATOM 3092 N N . TYR A 1 388 ? 29.057 1.632 -11.987 1.00 92.12 388 TYR A N 1
ATOM 3093 C CA . TYR A 1 388 ? 30.209 2.518 -11.839 1.00 92.12 388 TYR A CA 1
ATOM 3094 C C . TYR A 1 388 ? 31.393 2.033 -12.679 1.00 92.12 388 TYR A C 1
ATOM 3096 O O . TYR A 1 388 ? 31.415 0.889 -13.148 1.00 92.12 388 TYR A O 1
ATOM 3104 N N . ASP A 1 389 ? 32.359 2.919 -12.912 1.00 89.94 389 ASP A N 1
ATOM 3105 C CA . ASP A 1 389 ? 33.598 2.571 -13.602 1.00 89.94 389 ASP A CA 1
ATOM 3106 C C . ASP A 1 389 ? 34.605 2.062 -12.568 1.00 89.94 389 ASP A C 1
ATOM 3108 O O . ASP A 1 389 ? 35.159 2.826 -11.772 1.00 89.94 389 ASP A O 1
ATOM 3112 N N . HIS A 1 390 ? 34.820 0.747 -12.557 1.00 88.75 390 HIS A N 1
ATOM 3113 C CA . HIS A 1 390 ? 35.724 0.148 -11.586 1.00 88.75 390 HIS A CA 1
ATOM 3114 C C . HIS A 1 390 ? 37.185 0.501 -11.885 1.00 88.75 390 HIS A C 1
ATOM 3116 O O . HIS A 1 390 ? 37.955 0.703 -10.954 1.00 88.75 390 HIS A O 1
ATOM 3122 N N . SER A 1 391 ? 37.561 0.646 -13.158 1.00 84.75 391 SER A N 1
ATOM 3123 C CA . SER A 1 391 ? 38.919 1.040 -13.549 1.00 84.75 391 SER A CA 1
ATOM 3124 C C . SER A 1 391 ? 39.259 2.439 -13.045 1.00 84.75 391 SER A C 1
ATOM 3126 O O . SER A 1 391 ? 40.302 2.641 -12.414 1.00 84.75 391 SER A O 1
ATOM 3128 N N . GLN A 1 392 ? 38.342 3.388 -13.236 1.00 84.31 392 GLN A N 1
ATOM 3129 C CA . GLN A 1 392 ? 38.509 4.750 -12.739 1.00 84.31 392 GLN A CA 1
ATOM 3130 C C . GLN A 1 392 ? 38.527 4.798 -11.206 1.00 84.31 392 GLN A C 1
ATOM 3132 O O . GLN A 1 392 ? 39.359 5.497 -10.623 1.00 84.31 392 GLN A O 1
ATOM 3137 N N . PHE A 1 393 ? 37.640 4.049 -10.543 1.00 84.69 393 PHE A N 1
ATOM 3138 C CA . PHE A 1 393 ? 37.597 3.999 -9.081 1.00 84.69 393 PHE A CA 1
ATOM 3139 C C . PHE A 1 393 ? 38.891 3.431 -8.480 1.00 84.69 393 PHE A C 1
ATOM 3141 O O . PHE A 1 393 ? 39.443 4.033 -7.560 1.00 84.69 393 PHE A O 1
ATOM 3148 N N . SER A 1 394 ? 39.412 2.325 -9.024 1.00 79.56 394 SER A N 1
ATOM 3149 C CA . SER A 1 394 ? 40.644 1.690 -8.533 1.00 79.56 394 SER A CA 1
ATOM 3150 C C . SER A 1 394 ? 41.867 2.605 -8.649 1.00 79.56 394 SER A C 1
ATOM 3152 O O . SER A 1 394 ? 42.792 2.503 -7.846 1.00 79.56 394 SER A O 1
ATOM 3154 N N . GLN A 1 395 ? 41.873 3.528 -9.616 1.00 79.94 395 GLN A N 1
ATOM 3155 C CA . GLN A 1 395 ? 42.928 4.537 -9.761 1.00 79.94 395 GLN A CA 1
ATOM 3156 C C . GLN A 1 395 ? 42.706 5.768 -8.869 1.00 79.94 395 GLN A C 1
ATOM 3158 O O . GLN A 1 395 ? 43.676 6.393 -8.438 1.00 79.94 395 GLN A O 1
ATOM 3163 N N . GLN A 1 396 ? 41.449 6.140 -8.605 1.00 82.94 396 GLN A N 1
ATOM 3164 C CA . GLN A 1 396 ? 41.074 7.349 -7.863 1.00 82.94 396 GLN A CA 1
ATOM 3165 C C . GLN A 1 396 ? 39.950 7.076 -6.840 1.00 82.94 396 GLN A C 1
ATOM 3167 O O . GLN A 1 396 ? 38.794 7.455 -7.073 1.00 82.94 396 GLN A O 1
ATOM 3172 N N . PRO A 1 397 ? 40.270 6.496 -5.665 1.00 79.69 397 PRO A N 1
ATOM 3173 C CA . PRO A 1 397 ? 39.268 6.161 -4.645 1.00 79.69 397 PRO A CA 1
ATOM 3174 C C . PRO A 1 397 ? 38.510 7.371 -4.074 1.00 79.69 397 PRO A C 1
ATOM 3176 O O . PRO A 1 397 ? 37.389 7.236 -3.588 1.00 79.69 397 PRO A O 1
ATOM 3179 N N . GLU A 1 398 ? 39.082 8.577 -4.170 1.00 83.75 398 GLU A N 1
ATOM 3180 C CA . GLU A 1 398 ? 38.443 9.832 -3.741 1.00 83.75 398 GLU A CA 1
ATOM 3181 C C . GLU A 1 398 ? 37.163 10.157 -4.538 1.00 83.75 398 GLU A C 1
ATOM 3183 O O . GLU A 1 398 ? 36.307 10.909 -4.073 1.00 83.75 398 GLU A O 1
ATOM 3188 N N . THR A 1 399 ? 36.973 9.533 -5.706 1.00 85.00 399 THR A N 1
ATOM 3189 C CA . THR A 1 399 ? 35.773 9.693 -6.546 1.00 85.00 399 THR A CA 1
ATOM 3190 C C . THR A 1 399 ? 34.568 8.869 -6.071 1.00 85.00 399 THR A C 1
ATOM 3192 O O . THR A 1 399 ? 33.524 8.864 -6.728 1.00 85.00 399 THR A O 1
ATOM 3195 N N . TYR A 1 400 ? 34.662 8.198 -4.912 1.00 89.44 400 TYR A N 1
ATOM 3196 C CA . TYR A 1 400 ? 33.577 7.392 -4.336 1.00 89.44 400 TYR A CA 1
ATOM 3197 C C . TYR A 1 400 ? 32.225 8.117 -4.334 1.00 89.44 400 TYR A C 1
ATOM 3199 O O . TYR A 1 400 ? 31.220 7.572 -4.797 1.00 89.44 400 TYR A O 1
ATOM 3207 N N . HIS A 1 401 ? 32.192 9.357 -3.833 1.00 88.38 401 HIS A N 1
ATOM 3208 C CA . HIS A 1 401 ? 30.940 10.095 -3.693 1.00 88.38 401 HIS A CA 1
ATOM 3209 C C . HIS A 1 401 ? 30.300 10.398 -5.056 1.00 88.38 401 HIS A C 1
ATOM 3211 O O . HIS A 1 401 ? 29.100 10.214 -5.214 1.00 88.38 401 HIS A O 1
ATOM 3217 N N . SER A 1 402 ? 31.075 10.802 -6.068 1.00 87.62 402 SER A N 1
ATOM 3218 C CA . SER A 1 402 ? 30.530 11.109 -7.400 1.00 87.62 402 SER A CA 1
ATOM 3219 C C . SER A 1 402 ? 30.066 9.862 -8.157 1.00 87.62 402 SER A C 1
ATOM 3221 O O . SER A 1 402 ? 29.065 9.911 -8.874 1.00 87.62 402 SER A O 1
ATOM 3223 N N . GLN A 1 403 ? 30.779 8.744 -7.998 1.00 86.81 403 GLN A N 1
ATOM 3224 C CA . GLN A 1 403 ? 30.493 7.515 -8.738 1.00 86.81 403 GLN A CA 1
ATOM 3225 C C . GLN A 1 403 ? 29.387 6.668 -8.100 1.00 86.81 403 GLN A C 1
ATOM 3227 O O . GLN A 1 403 ? 28.584 6.075 -8.820 1.00 86.81 403 GLN A O 1
ATOM 3232 N N . ILE A 1 404 ? 29.345 6.600 -6.765 1.00 91.50 404 ILE A N 1
ATOM 3233 C CA . ILE A 1 404 ? 28.492 5.669 -6.010 1.00 91.50 404 ILE A CA 1
ATOM 3234 C C . ILE A 1 404 ? 27.693 6.410 -4.935 1.00 91.50 404 ILE A C 1
ATOM 3236 O O . ILE A 1 404 ? 26.467 6.295 -4.908 1.00 91.50 404 ILE A O 1
ATOM 3240 N N . GLY A 1 405 ? 28.366 7.184 -4.076 1.00 90.88 405 GLY A N 1
ATOM 3241 C CA . GLY A 1 405 ? 27.756 7.752 -2.868 1.00 90.88 405 GLY A CA 1
ATOM 3242 C C . GLY A 1 405 ? 26.531 8.628 -3.141 1.00 90.88 405 GLY A C 1
ATOM 3243 O O . GLY A 1 405 ? 25.479 8.402 -2.547 1.00 90.88 405 GLY A O 1
ATOM 3244 N N . TYR A 1 406 ? 26.625 9.529 -4.118 1.00 90.38 406 TYR A N 1
ATOM 3245 C CA . TYR A 1 406 ? 25.529 10.390 -4.568 1.00 90.38 406 TYR A CA 1
ATOM 3246 C C . TYR A 1 406 ? 24.286 9.588 -4.979 1.00 90.38 406 TYR A C 1
ATOM 3248 O O . TYR A 1 406 ? 23.163 9.942 -4.629 1.00 90.38 406 TYR A O 1
ATOM 3256 N N . TRP A 1 407 ? 24.469 8.477 -5.698 1.00 90.88 407 TRP A N 1
ATOM 3257 C CA . TRP A 1 407 ? 23.358 7.646 -6.167 1.00 90.88 407 TRP A CA 1
ATOM 3258 C C . TRP A 1 407 ? 22.702 6.860 -5.032 1.00 90.88 407 TRP A C 1
ATOM 3260 O O . TRP A 1 407 ? 21.491 6.650 -5.057 1.00 90.88 407 TRP A O 1
ATOM 3270 N N . ILE A 1 408 ? 23.477 6.450 -4.026 1.00 92.25 408 ILE A N 1
ATOM 3271 C CA . ILE A 1 408 ? 22.943 5.821 -2.813 1.00 92.25 408 ILE A CA 1
ATOM 3272 C C . ILE A 1 408 ? 22.088 6.819 -2.029 1.00 92.25 408 ILE A C 1
ATOM 3274 O O . ILE A 1 408 ? 20.981 6.470 -1.615 1.00 92.25 408 ILE A O 1
ATOM 3278 N N . ASP A 1 409 ? 22.555 8.055 -1.858 1.00 90.25 409 ASP A N 1
ATOM 3279 C CA . ASP A 1 409 ? 21.787 9.110 -1.184 1.00 90.25 409 ASP A CA 1
ATOM 3280 C C . ASP A 1 409 ? 20.494 9.427 -1.948 1.00 90.25 409 ASP A C 1
ATOM 3282 O O . ASP A 1 409 ? 19.419 9.548 -1.358 1.00 90.25 409 ASP A O 1
ATOM 3286 N N . LEU A 1 410 ? 20.567 9.459 -3.281 1.00 89.50 410 LEU A N 1
ATOM 3287 C CA . LEU A 1 410 ? 19.415 9.659 -4.158 1.00 89.50 410 LEU A CA 1
ATOM 3288 C C . LEU A 1 410 ? 18.372 8.536 -4.028 1.00 89.50 410 LEU A C 1
ATOM 3290 O O . LEU A 1 410 ? 17.168 8.802 -3.988 1.00 89.50 410 LEU A O 1
ATOM 3294 N N . LEU A 1 411 ? 18.813 7.279 -3.922 1.00 91.31 411 LEU A N 1
ATOM 3295 C CA . LEU A 1 411 ? 17.923 6.136 -3.708 1.00 91.31 411 LEU A CA 1
ATOM 3296 C C . LEU A 1 411 ? 17.272 6.165 -2.321 1.00 91.31 411 LEU A C 1
ATOM 3298 O O . LEU A 1 411 ? 16.068 5.925 -2.225 1.00 91.31 411 LEU A O 1
ATOM 3302 N N . HIS A 1 412 ? 18.016 6.516 -1.266 1.00 90.19 412 HIS A N 1
ATOM 3303 C CA . HIS A 1 412 ? 17.435 6.725 0.067 1.00 90.19 412 HIS A CA 1
ATOM 3304 C C . HIS A 1 412 ? 16.353 7.810 0.050 1.00 90.19 412 HIS A C 1
ATOM 3306 O O . HIS A 1 412 ? 15.332 7.679 0.726 1.00 90.19 412 HIS A O 1
ATOM 3312 N N . LEU A 1 413 ? 16.566 8.860 -0.746 1.00 88.38 413 LEU A N 1
ATOM 3313 C CA . LEU A 1 413 ? 15.678 10.009 -0.850 1.00 88.38 413 LEU A CA 1
ATOM 3314 C C . LEU A 1 413 ? 14.369 9.696 -1.592 1.00 88.38 413 LEU A C 1
ATOM 3316 O O . LEU A 1 413 ? 13.295 10.095 -1.140 1.00 88.38 413 LEU A O 1
ATOM 3320 N N . HIS A 1 414 ? 14.435 8.988 -2.721 1.00 86.81 414 HIS A N 1
ATOM 3321 C CA . HIS A 1 414 ? 13.264 8.767 -3.579 1.00 86.81 414 HIS A CA 1
ATOM 3322 C C . HIS A 1 414 ? 12.577 7.410 -3.381 1.00 86.81 414 HIS A C 1
ATOM 3324 O O . HIS A 1 414 ? 11.352 7.343 -3.483 1.00 86.81 414 HIS A O 1
ATOM 3330 N N . VAL A 1 415 ? 13.325 6.341 -3.093 1.00 89.75 415 VAL A N 1
ATOM 3331 C CA . VAL A 1 415 ? 12.810 4.959 -3.050 1.00 89.75 415 VAL A CA 1
ATOM 3332 C C . VAL A 1 415 ? 13.411 4.160 -1.881 1.00 89.75 415 VAL A C 1
ATOM 3334 O O . VAL A 1 415 ? 14.154 3.195 -2.092 1.00 89.75 415 VAL A O 1
ATOM 3337 N N . PRO A 1 416 ? 13.087 4.519 -0.622 1.00 89.12 416 PRO A N 1
ATOM 3338 C CA . PRO A 1 416 ? 13.514 3.731 0.531 1.00 89.12 416 PRO A CA 1
ATOM 3339 C C . PRO A 1 416 ? 13.025 2.280 0.403 1.00 89.12 416 PRO A C 1
ATOM 3341 O O . PRO A 1 416 ? 11.907 2.019 -0.046 1.00 89.12 416 PRO A O 1
ATOM 3344 N N . GLY A 1 417 ? 13.879 1.326 0.775 1.00 89.44 417 GLY A N 1
ATOM 3345 C CA . GLY A 1 417 ? 13.607 -0.108 0.643 1.00 89.44 417 GLY A CA 1
ATOM 3346 C C . GLY A 1 417 ? 13.950 -0.730 -0.716 1.00 89.44 417 GLY A C 1
ATOM 3347 O O . GLY A 1 417 ? 13.780 -1.943 -0.863 1.00 89.44 417 GLY A O 1
ATOM 3348 N N . ALA A 1 418 ? 14.440 0.050 -1.690 1.00 91.19 418 ALA A N 1
ATOM 3349 C CA . ALA A 1 418 ? 14.792 -0.457 -3.018 1.00 91.19 418 ALA A CA 1
ATOM 3350 C C . ALA A 1 418 ? 15.884 -1.542 -2.979 1.00 91.19 418 ALA A C 1
ATOM 3352 O O . ALA A 1 418 ? 16.796 -1.521 -2.141 1.00 91.19 418 ALA A O 1
ATOM 3353 N N . VAL A 1 419 ? 15.798 -2.481 -3.925 1.00 91.44 419 VAL A N 1
ATOM 3354 C CA . VAL A 1 419 ? 16.782 -3.553 -4.122 1.00 91.44 419 VAL A CA 1
ATOM 3355 C C . VAL A 1 419 ? 17.865 -3.077 -5.082 1.00 91.44 419 VAL A C 1
ATOM 3357 O O . VAL A 1 419 ? 17.579 -2.737 -6.232 1.00 91.44 419 VAL A O 1
ATOM 3360 N N . VAL A 1 420 ? 19.115 -3.066 -4.613 1.00 94.06 420 VAL A N 1
ATOM 3361 C CA . VAL A 1 420 ? 20.249 -2.495 -5.350 1.00 94.06 420 VAL A CA 1
ATOM 3362 C C . VAL A 1 420 ? 21.343 -3.536 -5.553 1.00 94.06 420 VAL A C 1
ATOM 3364 O O . VAL A 1 420 ? 21.837 -4.137 -4.597 1.00 94.06 420 VAL A O 1
ATOM 3367 N N . LYS A 1 421 ? 21.776 -3.718 -6.800 1.00 93.44 421 LYS A N 1
ATOM 3368 C CA . LYS A 1 421 ? 22.942 -4.527 -7.171 1.00 93.44 421 LYS A CA 1
ATOM 3369 C C . LYS A 1 421 ? 24.030 -3.614 -7.730 1.00 93.44 421 LYS A C 1
ATOM 3371 O O . LYS A 1 421 ? 23.813 -2.913 -8.714 1.00 93.44 421 LYS A O 1
ATOM 3376 N N . LEU A 1 422 ? 25.201 -3.631 -7.100 1.00 93.88 422 LEU A N 1
ATOM 3377 C CA . LEU A 1 422 ? 26.373 -2.890 -7.565 1.00 93.88 422 LEU A CA 1
ATOM 3378 C C . LEU A 1 422 ? 27.044 -3.623 -8.731 1.00 93.88 422 LEU A C 1
ATOM 3380 O O . LEU A 1 422 ? 27.306 -4.830 -8.640 1.00 93.88 422 LEU A O 1
ATOM 3384 N N . VAL A 1 423 ? 27.338 -2.880 -9.798 1.00 92.06 423 VAL A N 1
ATOM 3385 C CA . VAL A 1 423 ? 27.989 -3.389 -11.010 1.00 92.06 423 VAL A CA 1
ATOM 3386 C C . VAL A 1 423 ? 29.180 -2.502 -11.371 1.00 92.06 423 VAL A C 1
ATOM 3388 O O . VAL A 1 423 ? 29.010 -1.344 -11.745 1.00 92.06 423 VAL A O 1
ATOM 3391 N N . GLY A 1 424 ? 30.388 -3.051 -11.267 1.00 91.44 424 GLY A N 1
ATOM 3392 C CA . GLY A 1 424 ? 31.614 -2.402 -11.723 1.00 91.44 424 GLY A CA 1
ATOM 3393 C C . GLY A 1 424 ? 31.905 -2.773 -13.174 1.00 91.44 424 GLY A C 1
ATOM 3394 O O . GLY A 1 424 ? 32.013 -3.952 -13.504 1.00 91.44 424 GLY A O 1
ATOM 3395 N N . THR A 1 425 ? 32.009 -1.775 -14.043 1.00 88.94 425 THR A N 1
ATOM 3396 C CA . THR A 1 425 ? 32.314 -1.943 -15.475 1.00 88.94 425 THR A CA 1
ATOM 3397 C C . THR A 1 425 ? 33.807 -1.779 -15.756 1.00 88.94 425 THR A C 1
ATOM 3399 O O . THR A 1 425 ? 34.576 -1.461 -14.849 1.00 88.94 425 THR A O 1
ATOM 3402 N N . HIS A 1 426 ? 34.207 -1.972 -17.019 1.00 86.62 426 HIS A N 1
ATOM 3403 C CA . HIS A 1 426 ? 35.589 -1.819 -17.494 1.00 86.62 426 HIS A CA 1
ATOM 3404 C C . HIS A 1 426 ? 36.577 -2.776 -16.816 1.00 86.62 426 HIS A C 1
ATOM 3406 O O . HIS A 1 426 ? 37.756 -2.463 -16.644 1.00 86.62 426 HIS A O 1
ATOM 3412 N N . ARG A 1 427 ? 36.104 -3.973 -16.445 1.00 82.94 427 ARG A N 1
ATOM 3413 C CA . ARG A 1 427 ? 36.949 -5.028 -15.868 1.00 82.94 427 ARG A CA 1
ATOM 3414 C C . ARG A 1 427 ? 38.111 -5.421 -16.785 1.00 82.94 427 ARG A C 1
ATOM 3416 O O . ARG A 1 427 ? 39.176 -5.771 -16.295 1.00 82.94 427 ARG A O 1
ATOM 3423 N N . ASP A 1 428 ? 37.910 -5.332 -18.095 1.00 80.50 428 ASP A N 1
ATOM 3424 C CA . ASP A 1 428 ? 38.914 -5.570 -19.139 1.00 80.50 428 ASP A CA 1
ATOM 3425 C C . ASP A 1 428 ? 40.148 -4.662 -19.038 1.00 80.50 428 ASP A C 1
ATOM 3427 O O . ASP A 1 428 ? 41.216 -5.026 -19.523 1.00 80.50 428 ASP A O 1
ATOM 3431 N N . LEU A 1 429 ? 40.030 -3.508 -18.377 1.00 81.06 429 LEU A N 1
ATOM 3432 C CA . LEU A 1 429 ? 41.129 -2.559 -18.197 1.00 81.06 429 LEU A CA 1
ATOM 3433 C C . LEU A 1 429 ? 41.921 -2.789 -16.895 1.00 81.06 429 LEU A C 1
ATOM 3435 O O . LEU A 1 429 ? 42.822 -2.007 -16.586 1.00 81.06 429 LEU A O 1
ATOM 3439 N N . LEU A 1 430 ? 41.583 -3.818 -16.109 1.00 78.19 430 LEU A N 1
ATOM 3440 C CA . LEU A 1 430 ? 42.161 -4.083 -14.788 1.00 78.19 430 LEU A CA 1
ATOM 3441 C C . LEU A 1 430 ? 43.210 -5.200 -14.823 1.00 78.19 430 LEU A C 1
ATOM 3443 O O . LEU A 1 430 ? 43.062 -6.212 -15.505 1.00 78.19 430 LEU A O 1
ATOM 3447 N N . THR A 1 431 ? 44.249 -5.061 -14.000 1.00 73.25 431 THR A N 1
ATOM 3448 C CA . THR A 1 431 ? 45.169 -6.162 -13.671 1.00 73.25 431 THR A CA 1
ATOM 3449 C C . THR A 1 431 ? 44.559 -7.063 -12.584 1.00 73.25 431 THR A C 1
ATOM 3451 O O . THR A 1 431 ? 43.777 -6.559 -11.778 1.00 73.25 431 THR A O 1
ATOM 3454 N N . PRO A 1 432 ? 44.929 -8.357 -12.469 1.00 66.69 432 PRO A N 1
ATOM 3455 C CA . PRO A 1 432 ? 44.356 -9.292 -11.484 1.00 66.69 432 PRO A CA 1
ATOM 3456 C C . PRO A 1 432 ? 44.413 -8.832 -10.015 1.00 66.69 432 PRO A C 1
ATOM 3458 O O . PRO A 1 432 ? 43.557 -9.215 -9.224 1.00 66.69 432 PRO A O 1
ATOM 3461 N N . GLU A 1 433 ? 45.390 -7.995 -9.654 1.00 58.78 433 GLU A N 1
ATOM 3462 C CA . GLU A 1 433 ? 45.549 -7.404 -8.314 1.00 58.78 433 GLU A CA 1
ATOM 3463 C C . GLU A 1 433 ? 44.594 -6.218 -8.057 1.00 58.78 433 GLU A C 1
ATOM 3465 O O . GLU A 1 433 ? 44.309 -5.897 -6.909 1.00 58.78 433 GLU A O 1
ATOM 3470 N N . SER A 1 434 ? 44.064 -5.589 -9.113 1.00 62.16 434 SER A N 1
ATOM 3471 C CA . SER A 1 434 ? 43.181 -4.406 -9.060 1.00 62.16 434 SER A CA 1
ATOM 3472 C C . SER A 1 434 ? 41.686 -4.722 -9.225 1.00 62.16 434 SER A C 1
ATOM 3474 O O . SER A 1 434 ? 40.872 -3.809 -9.325 1.00 62.16 434 SER A O 1
ATOM 3476 N N . VAL A 1 435 ? 41.329 -6.013 -9.241 1.00 67.00 435 VAL A N 1
ATOM 3477 C CA . VAL A 1 435 ? 39.942 -6.524 -9.321 1.00 67.00 435 VAL A CA 1
ATOM 3478 C C . VAL A 1 435 ? 39.264 -6.547 -7.937 1.00 67.00 435 VAL A C 1
ATOM 3480 O O . VAL A 1 435 ? 38.102 -6.934 -7.810 1.00 67.00 435 VAL A O 1
ATOM 3483 N N . ASP A 1 436 ? 39.971 -6.162 -6.869 1.00 75.75 436 ASP A N 1
ATOM 3484 C CA . ASP A 1 436 ? 39.397 -6.155 -5.526 1.00 75.75 436 ASP A CA 1
ATOM 3485 C C . ASP A 1 436 ? 38.299 -5.088 -5.385 1.00 75.75 436 ASP A C 1
ATOM 3487 O O . ASP A 1 436 ? 38.484 -3.906 -5.662 1.00 75.75 436 ASP A O 1
ATOM 3491 N N . SER A 1 437 ? 37.134 -5.523 -4.911 1.00 80.38 437 SER A N 1
ATOM 3492 C CA . SER A 1 437 ? 35.958 -4.675 -4.694 1.00 80.38 437 SER A CA 1
ATOM 3493 C C . SER A 1 437 ? 35.644 -4.461 -3.207 1.00 80.38 437 SER A C 1
ATOM 3495 O O . SER A 1 437 ? 34.658 -3.799 -2.873 1.00 80.38 437 SER A O 1
ATOM 3497 N N . SER A 1 438 ? 36.505 -4.961 -2.311 1.00 84.56 438 SER A N 1
ATOM 3498 C CA . SER A 1 438 ? 36.340 -4.879 -0.853 1.00 84.56 438 SER A CA 1
ATOM 3499 C C . SER A 1 438 ? 36.269 -3.434 -0.352 1.00 84.56 438 SER A C 1
ATOM 3501 O O . SER A 1 438 ? 35.415 -3.112 0.473 1.00 84.56 438 SER A O 1
ATOM 3503 N N . GLN A 1 439 ? 37.090 -2.535 -0.907 1.00 83.94 439 GLN A N 1
ATOM 3504 C CA . GLN A 1 439 ? 37.067 -1.113 -0.546 1.00 83.94 439 GLN A CA 1
ATOM 3505 C C . GLN A 1 439 ? 35.713 -0.462 -0.867 1.00 83.94 439 GLN A C 1
ATOM 3507 O O . GLN A 1 439 ? 35.171 0.279 -0.049 1.00 83.94 439 GLN A O 1
ATOM 3512 N N . VAL A 1 440 ? 35.127 -0.776 -2.029 1.00 85.88 440 VAL A N 1
ATOM 3513 C CA . VAL A 1 440 ? 33.798 -0.273 -2.412 1.00 85.88 440 VAL A CA 1
ATOM 3514 C C . VAL A 1 440 ? 32.732 -0.804 -1.456 1.00 85.88 440 VAL A C 1
ATOM 3516 O O . VAL A 1 440 ? 31.893 -0.035 -0.989 1.00 85.88 440 VAL A O 1
ATOM 3519 N N . GLN A 1 441 ? 32.774 -2.099 -1.126 1.00 87.38 441 GLN A N 1
ATOM 3520 C CA . GLN A 1 441 ? 31.836 -2.705 -0.175 1.00 87.38 441 GLN A CA 1
ATOM 3521 C C . GLN A 1 441 ? 31.912 -2.039 1.204 1.00 87.38 441 GLN A C 1
ATOM 3523 O O . GLN A 1 441 ? 30.873 -1.764 1.808 1.00 87.38 441 GLN A O 1
ATOM 3528 N N . GLU A 1 442 ? 33.121 -1.756 1.694 1.00 88.12 442 GLU A N 1
ATOM 3529 C CA . GLU A 1 442 ? 33.332 -1.095 2.982 1.00 88.12 442 GLU A CA 1
ATOM 3530 C C . GLU A 1 442 ? 32.825 0.352 2.971 1.00 88.12 442 GLU A C 1
ATOM 3532 O O . GLU A 1 442 ? 32.090 0.741 3.882 1.00 88.12 442 GLU A O 1
ATOM 3537 N N . SER A 1 443 ? 33.133 1.132 1.928 1.00 89.31 443 SER A N 1
ATOM 3538 C CA . SER A 1 443 ? 32.641 2.511 1.788 1.00 89.31 443 SER A CA 1
ATOM 3539 C C . SER A 1 443 ? 31.112 2.580 1.710 1.00 89.31 443 SER A C 1
ATOM 3541 O O . SER A 1 443 ? 30.503 3.407 2.390 1.00 89.31 443 SER A O 1
ATOM 3543 N N . VAL A 1 444 ? 30.484 1.671 0.957 1.00 91.25 444 VAL A N 1
ATOM 3544 C CA . VAL A 1 444 ? 29.018 1.572 0.855 1.00 91.25 444 VAL A CA 1
ATOM 3545 C C . VAL A 1 444 ? 28.394 1.207 2.194 1.00 91.25 444 VAL A C 1
ATOM 3547 O O . VAL A 1 444 ? 27.441 1.852 2.634 1.00 91.25 444 VAL A O 1
ATOM 3550 N N . LYS A 1 445 ? 28.943 0.196 2.874 1.00 91.12 445 LYS A N 1
ATOM 3551 C CA . LYS A 1 445 ? 28.464 -0.211 4.196 1.00 91.12 445 LYS A CA 1
ATOM 3552 C C . LYS A 1 445 ? 28.571 0.939 5.197 1.00 91.12 445 LYS A C 1
ATOM 3554 O O . LYS A 1 445 ? 27.602 1.226 5.895 1.00 91.12 445 LYS A O 1
ATOM 3559 N N . ARG A 1 446 ? 29.714 1.629 5.214 1.00 92.44 446 ARG A N 1
ATOM 3560 C CA . ARG A 1 446 ? 29.957 2.784 6.078 1.00 92.44 446 ARG A CA 1
ATOM 3561 C C . ARG A 1 446 ? 28.924 3.889 5.855 1.00 92.44 446 ARG A C 1
ATOM 3563 O O . ARG A 1 446 ? 28.347 4.357 6.830 1.00 92.44 446 ARG A O 1
ATOM 3570 N N . GLN A 1 447 ? 28.646 4.257 4.605 1.00 92.31 447 GLN A N 1
ATOM 3571 C CA . GLN A 1 447 ? 27.650 5.286 4.282 1.00 92.31 447 GLN A CA 1
ATOM 3572 C C . GLN A 1 447 ? 26.245 4.913 4.791 1.00 92.31 447 GLN A C 1
ATOM 3574 O O . GLN A 1 447 ? 25.556 5.744 5.381 1.00 92.31 447 GLN A O 1
ATOM 3579 N N . ILE A 1 448 ? 25.823 3.654 4.614 1.00 90.56 448 ILE A N 1
ATOM 3580 C CA . ILE A 1 448 ? 24.514 3.173 5.095 1.00 90.56 448 ILE A CA 1
ATOM 3581 C C . ILE A 1 448 ? 24.448 3.192 6.625 1.00 90.56 448 ILE A C 1
ATOM 3583 O O . ILE A 1 448 ? 23.440 3.619 7.194 1.00 90.56 448 ILE A O 1
ATOM 3587 N N . ASP A 1 449 ? 25.501 2.724 7.294 1.00 91.44 449 ASP A N 1
ATOM 3588 C CA . ASP A 1 449 ? 25.561 2.667 8.755 1.00 91.44 449 ASP A CA 1
ATOM 3589 C C . ASP A 1 449 ? 25.563 4.082 9.365 1.00 91.44 449 ASP A C 1
ATOM 3591 O O . ASP A 1 449 ? 24.831 4.338 10.327 1.00 91.44 449 ASP A O 1
ATOM 3595 N N . GLU A 1 450 ? 26.301 5.026 8.769 1.00 91.12 450 GLU A N 1
ATOM 3596 C CA . GLU A 1 450 ? 26.307 6.444 9.157 1.00 91.12 450 GLU A CA 1
ATOM 3597 C C . GLU A 1 450 ? 24.913 7.080 8.997 1.00 91.12 450 GLU A C 1
ATOM 3599 O O . GLU A 1 450 ? 24.412 7.718 9.931 1.00 91.12 450 GLU A O 1
ATOM 3604 N N . TYR A 1 451 ? 24.233 6.844 7.868 1.00 89.62 451 TYR A N 1
ATOM 3605 C CA . TYR A 1 451 ? 22.876 7.351 7.633 1.00 89.62 451 TYR A CA 1
ATOM 3606 C C . TYR A 1 451 ? 21.851 6.772 8.626 1.00 89.62 451 TYR A C 1
ATOM 3608 O O . TYR A 1 451 ? 21.029 7.503 9.191 1.00 89.62 451 TYR A O 1
ATOM 3616 N N . ARG A 1 452 ? 21.927 5.468 8.922 1.00 90.94 452 ARG A N 1
ATOM 3617 C CA . ARG A 1 452 ? 21.065 4.815 9.926 1.00 90.94 452 ARG A CA 1
ATOM 3618 C C . ARG A 1 452 ? 21.305 5.360 11.335 1.00 90.94 452 ARG A C 1
ATOM 3620 O O . ARG A 1 452 ? 20.341 5.626 12.057 1.00 90.94 452 ARG A O 1
ATOM 3627 N N . ALA A 1 453 ? 22.565 5.544 11.729 1.00 92.06 453 ALA A N 1
ATOM 3628 C CA . ALA A 1 453 ? 22.921 6.099 13.035 1.00 92.06 453 ALA A CA 1
ATOM 3629 C C . ALA A 1 453 ? 22.407 7.538 13.200 1.00 92.06 453 ALA A C 1
ATOM 3631 O O . ALA A 1 453 ? 21.882 7.902 14.260 1.00 92.06 453 ALA A O 1
ATOM 3632 N N . TYR A 1 454 ? 22.493 8.336 12.134 1.00 89.81 454 TYR A N 1
ATOM 3633 C CA . TYR A 1 454 ? 21.915 9.673 12.087 1.00 89.81 454 TYR A CA 1
ATOM 3634 C C . TYR A 1 454 ? 20.392 9.640 12.284 1.00 89.81 454 TYR A C 1
ATOM 3636 O O . TYR A 1 454 ? 19.877 10.280 13.206 1.00 89.81 454 TYR A O 1
ATOM 3644 N N . LEU A 1 455 ? 19.675 8.842 11.482 1.00 88.94 455 LEU A N 1
ATOM 3645 C CA . LEU A 1 455 ? 18.217 8.696 11.568 1.00 88.94 455 LEU A CA 1
ATOM 3646 C C . LEU A 1 455 ? 17.753 8.262 12.966 1.00 88.94 455 LEU A C 1
ATOM 3648 O O . LEU A 1 455 ? 16.796 8.823 13.503 1.00 88.94 455 LEU A O 1
ATOM 3652 N N . ALA A 1 456 ? 18.441 7.297 13.579 1.00 91.56 456 ALA A N 1
ATOM 3653 C CA . ALA A 1 456 ? 18.123 6.817 14.923 1.00 91.56 456 ALA A CA 1
ATOM 3654 C C . ALA A 1 456 ? 18.316 7.911 15.985 1.00 91.56 456 ALA A C 1
ATOM 3656 O O . ALA A 1 456 ? 17.468 8.091 16.866 1.00 91.56 456 ALA A O 1
ATOM 3657 N N . THR A 1 457 ? 19.402 8.678 15.870 1.00 91.88 457 THR A N 1
ATOM 3658 C CA . THR A 1 457 ? 19.714 9.785 16.780 1.00 91.88 457 THR A CA 1
ATOM 3659 C C . THR A 1 457 ? 18.667 10.895 16.675 1.00 91.88 457 THR A C 1
ATOM 3661 O O . THR A 1 457 ? 18.165 11.384 17.691 1.00 91.88 457 THR A O 1
ATOM 3664 N N . GLU A 1 458 ? 18.289 11.280 15.457 1.00 87.44 458 GLU A N 1
ATOM 3665 C CA . GLU A 1 458 ? 17.286 12.322 15.225 1.00 87.44 458 GLU A CA 1
ATOM 3666 C C . GLU A 1 458 ? 15.878 11.889 15.631 1.00 87.44 458 GLU A C 1
ATOM 3668 O O . GLU A 1 458 ? 15.161 12.667 16.265 1.00 87.44 458 GLU A O 1
ATOM 3673 N N . LEU A 1 459 ? 15.506 10.631 15.379 1.00 90.06 459 LEU A N 1
ATOM 3674 C CA . LEU A 1 459 ? 14.244 10.075 15.860 1.00 90.06 459 LEU A CA 1
ATOM 3675 C C . LEU A 1 459 ? 14.165 10.114 17.395 1.00 90.06 459 LEU A C 1
ATOM 3677 O O . LEU A 1 459 ? 13.111 10.441 17.944 1.00 90.06 459 LEU A O 1
ATOM 3681 N N . SER A 1 460 ? 15.269 9.824 18.093 1.00 91.00 460 SER A N 1
ATOM 3682 C CA . SER A 1 460 ? 15.336 9.922 19.557 1.00 91.00 460 SER A CA 1
ATOM 3683 C C . SER A 1 460 ? 15.117 11.358 20.042 1.00 91.00 460 SER A C 1
ATOM 3685 O O . SER A 1 460 ? 14.277 11.590 20.913 1.00 91.00 460 SER A O 1
ATOM 3687 N N . LYS A 1 461 ? 15.809 12.338 19.443 1.00 88.88 461 LYS A N 1
ATOM 3688 C CA . LYS A 1 461 ? 15.637 13.766 19.776 1.00 88.88 461 LYS A CA 1
ATOM 3689 C C . LYS A 1 461 ? 14.204 14.241 19.528 1.00 88.88 461 LYS A C 1
ATOM 3691 O O . LYS A 1 461 ? 13.660 15.024 20.308 1.00 88.88 461 LYS A O 1
ATOM 3696 N N . LEU A 1 462 ? 13.583 13.779 18.443 1.00 85.69 462 LEU A N 1
ATOM 3697 C CA . LEU A 1 462 ? 12.222 14.168 18.092 1.00 85.69 462 LEU A CA 1
ATOM 3698 C C . LEU A 1 462 ? 11.194 13.580 19.067 1.00 85.69 462 LEU A C 1
ATOM 3700 O O . LEU A 1 462 ? 10.290 14.299 19.488 1.00 85.69 462 LEU A O 1
ATOM 3704 N N . LYS A 1 463 ? 11.360 12.315 19.478 1.00 87.94 463 LYS A N 1
ATOM 3705 C CA . LYS A 1 463 ? 10.529 11.682 20.518 1.00 87.94 463 LYS A CA 1
ATOM 3706 C C . LYS A 1 463 ? 10.611 12.440 21.841 1.00 87.94 463 LYS A C 1
ATOM 3708 O O . LYS A 1 463 ? 9.573 12.787 22.396 1.00 87.94 463 LYS A O 1
ATOM 3713 N N . GLU A 1 464 ? 11.818 12.796 22.278 1.00 88.94 464 GLU A N 1
ATOM 3714 C CA . GLU A 1 464 ? 12.018 13.596 23.493 1.00 88.94 464 GLU A CA 1
ATOM 3715 C C . GLU A 1 464 ? 11.341 14.977 23.380 1.00 88.94 464 GLU A C 1
ATOM 3717 O O . GLU A 1 464 ? 10.715 15.465 24.325 1.00 88.94 464 GLU A O 1
ATOM 3722 N N . LYS A 1 465 ? 11.413 15.617 22.204 1.00 84.06 465 LYS A N 1
ATOM 3723 C CA . LYS A 1 465 ? 10.722 16.889 21.943 1.00 84.06 465 LYS A CA 1
ATOM 3724 C C . LYS A 1 465 ? 9.199 16.731 22.000 1.00 84.06 465 LYS A C 1
ATOM 3726 O O . LYS A 1 465 ? 8.541 17.587 22.590 1.00 84.06 465 LYS A O 1
ATOM 3731 N N . ILE A 1 466 ? 8.647 15.659 21.429 1.00 84.25 466 ILE A N 1
ATOM 3732 C CA . ILE A 1 466 ? 7.208 15.355 21.475 1.00 84.25 466 ILE A CA 1
ATOM 3733 C C . ILE A 1 466 ? 6.753 15.156 22.925 1.00 84.25 466 ILE A C 1
ATOM 3735 O O . ILE A 1 466 ? 5.768 15.769 23.330 1.00 84.25 466 ILE A O 1
ATOM 3739 N N . GLU A 1 467 ? 7.484 14.380 23.727 1.00 85.56 467 GLU A N 1
ATOM 3740 C CA . GLU A 1 467 ? 7.175 14.168 25.150 1.00 85.56 467 GLU A CA 1
ATOM 3741 C C . GLU A 1 467 ? 7.199 15.480 25.944 1.00 85.56 467 GLU A C 1
ATOM 3743 O O . GLU A 1 467 ? 6.264 15.771 26.692 1.00 85.56 467 GLU A O 1
ATOM 3748 N N . LYS A 1 468 ? 8.208 16.334 25.720 1.00 83.88 468 LYS A N 1
ATOM 3749 C CA . LYS A 1 468 ? 8.290 17.663 26.352 1.00 83.88 468 LYS A CA 1
ATOM 3750 C C . LYS A 1 468 ? 7.109 18.564 25.987 1.00 83.88 468 LYS A C 1
ATOM 3752 O O . LYS A 1 468 ? 6.632 19.311 26.841 1.00 83.88 468 LYS A O 1
ATOM 3757 N N . VAL A 1 469 ? 6.655 18.540 24.732 1.00 77.88 469 VAL A N 1
ATOM 3758 C CA . VAL A 1 469 ? 5.500 19.340 24.287 1.00 77.88 469 VAL A CA 1
ATOM 3759 C C . VAL A 1 469 ? 4.195 18.770 24.853 1.00 77.88 469 VAL A C 1
ATOM 3761 O O . VAL A 1 469 ? 3.380 19.548 25.347 1.00 77.88 469 VAL A O 1
ATOM 3764 N N . LYS A 1 470 ? 4.030 17.440 24.881 1.00 79.25 470 LYS A N 1
ATOM 3765 C CA . LYS A 1 470 ? 2.875 16.770 25.506 1.00 79.25 470 LYS A CA 1
ATOM 3766 C C . LYS A 1 470 ? 2.765 17.110 26.993 1.00 79.25 470 LYS A C 1
ATOM 3768 O O . LYS A 1 470 ? 1.731 17.626 27.411 1.00 79.25 470 LYS A O 1
ATOM 3773 N N . ALA A 1 471 ? 3.860 16.992 27.744 1.00 78.94 471 ALA A N 1
ATOM 3774 C CA . ALA A 1 471 ? 3.906 17.351 29.163 1.00 78.94 471 ALA A CA 1
ATOM 3775 C C . ALA A 1 471 ? 3.557 18.834 29.422 1.00 78.94 471 ALA A C 1
ATOM 3777 O O . ALA A 1 471 ? 2.860 19.158 30.382 1.00 78.94 471 ALA A O 1
ATOM 3778 N N . LYS A 1 472 ? 3.997 19.756 28.550 1.00 71.06 472 LYS A N 1
ATOM 3779 C CA . LYS A 1 472 ? 3.623 21.183 28.632 1.00 71.06 472 LYS A CA 1
ATOM 3780 C C . LYS A 1 472 ? 2.155 21.436 28.280 1.00 71.06 472 LYS A C 1
ATOM 3782 O O . LYS A 1 472 ? 1.536 22.307 28.886 1.00 71.06 472 LYS A O 1
ATOM 3787 N N . SER A 1 473 ? 1.602 20.698 27.317 1.00 64.38 473 SER A N 1
ATOM 3788 C CA . SER A 1 473 ? 0.187 20.811 26.946 1.00 64.38 473 SER A CA 1
ATOM 3789 C C . SER A 1 473 ? -0.731 20.333 28.074 1.00 64.38 473 SER A C 1
ATOM 3791 O O . SER A 1 473 ? -1.674 21.038 28.420 1.00 64.38 473 SER A O 1
ATOM 3793 N N . GLU A 1 474 ? -0.388 19.226 28.738 1.00 63.59 474 GLU A N 1
ATOM 3794 C CA . GLU A 1 474 ? -1.112 18.699 29.902 1.00 63.59 474 GLU A CA 1
ATOM 3795 C C . GLU A 1 474 ? -1.059 19.664 31.099 1.00 63.59 474 GLU A C 1
ATOM 3797 O O . GLU A 1 474 ? -2.058 19.842 31.797 1.00 63.59 474 GLU A O 1
ATOM 3802 N N . ALA A 1 475 ? 0.062 20.372 31.289 1.00 58.50 475 ALA A N 1
ATOM 3803 C CA . ALA A 1 475 ? 0.197 21.409 32.314 1.00 58.50 475 ALA A CA 1
ATOM 3804 C C . ALA A 1 475 ? -0.642 22.677 32.029 1.00 58.50 475 ALA A C 1
ATOM 3806 O O . ALA A 1 475 ? -1.103 23.334 32.964 1.00 58.50 475 ALA A O 1
ATOM 3807 N N . ASN A 1 476 ? -0.879 23.020 30.755 1.00 54.28 476 ASN A N 1
ATOM 3808 C CA . ASN A 1 476 ? -1.665 24.196 30.354 1.00 54.28 476 ASN A CA 1
ATOM 3809 C C . ASN A 1 476 ? -3.188 23.964 30.355 1.00 54.28 476 ASN A C 1
ATOM 3811 O O . ASN A 1 476 ? -3.939 24.933 30.446 1.00 54.28 476 ASN A O 1
ATOM 3815 N N . VAL A 1 477 ? -3.674 22.714 30.353 1.00 50.84 477 VAL A N 1
ATOM 3816 C CA . VAL A 1 477 ? -5.118 22.407 30.511 1.00 50.84 477 VAL A CA 1
ATOM 3817 C C . VAL A 1 477 ? -5.662 22.882 31.875 1.00 50.84 477 VAL A C 1
ATOM 3819 O O . VAL A 1 477 ? -6.862 23.092 32.031 1.00 50.84 477 VAL A O 1
ATOM 3822 N N . GLN A 1 478 ? -4.790 23.145 32.856 1.00 43.50 478 GLN A N 1
ATOM 3823 C CA . GLN A 1 478 ? -5.172 23.642 34.183 1.00 43.50 478 GLN A CA 1
ATOM 3824 C C . GLN A 1 478 ? -5.261 25.179 34.304 1.00 43.50 478 GLN A C 1
ATOM 3826 O O . GLN A 1 478 ? -5.636 25.672 35.370 1.00 43.50 478 GLN A O 1
ATOM 3831 N N . ARG A 1 479 ? -4.956 25.964 33.255 1.00 43.09 479 ARG A N 1
ATOM 3832 C CA . ARG A 1 479 ? -5.122 27.434 33.266 1.00 43.09 479 ARG A CA 1
ATOM 3833 C C . ARG A 1 479 ? -5.592 27.966 31.904 1.00 43.09 479 ARG A C 1
ATOM 3835 O O . ARG A 1 479 ? -4.804 27.964 30.964 1.00 43.09 479 ARG A O 1
ATOM 3842 N N . PRO A 1 480 ? -6.821 28.500 31.782 1.00 33.19 480 PRO A N 1
ATOM 3843 C CA . PRO A 1 480 ? -7.255 29.141 30.549 1.00 33.19 480 PRO A CA 1
ATOM 3844 C C . PRO A 1 480 ? -6.628 30.541 30.460 1.00 33.19 480 PRO A C 1
ATOM 3846 O O . PRO A 1 480 ? -6.957 31.420 31.258 1.00 33.19 480 PRO A O 1
ATOM 3849 N N . SER A 1 481 ? -5.717 30.766 29.512 1.00 37.25 481 SER A N 1
ATOM 3850 C CA . SER A 1 481 ? -5.221 32.104 29.169 1.00 37.25 481 SER A CA 1
ATOM 3851 C C . SER A 1 481 ? -5.858 32.606 27.868 1.00 37.25 481 SER A C 1
ATOM 3853 O O . SER A 1 481 ? -6.032 31.886 26.890 1.00 37.25 481 SER A O 1
ATOM 3855 N N . SER A 1 482 ? -6.247 33.878 27.890 1.00 35.97 482 SER A N 1
ATOM 3856 C CA . SER A 1 482 ? -7.116 34.568 26.935 1.00 35.97 482 SER A CA 1
ATOM 3857 C C . SER A 1 482 ? -6.373 35.245 25.772 1.00 35.97 482 SER A C 1
ATOM 3859 O O . SER A 1 482 ? -6.751 36.346 25.377 1.00 35.97 482 SER A O 1
ATOM 3861 N N . ASN A 1 483 ? -5.323 34.630 25.220 1.00 36.34 483 ASN A N 1
ATOM 3862 C CA . ASN A 1 483 ? -4.550 35.226 24.122 1.00 36.34 483 ASN A CA 1
ATOM 3863 C C . ASN A 1 483 ? -4.659 34.384 22.840 1.00 36.34 483 ASN A C 1
ATOM 3865 O O . ASN A 1 483 ? -3.957 33.396 22.655 1.00 36.34 483 ASN A O 1
ATOM 3869 N N . LEU A 1 484 ? -5.532 34.823 21.929 1.00 35.06 484 LEU A N 1
ATOM 3870 C CA . LEU A 1 484 ? -5.771 34.280 20.581 1.00 35.06 484 LEU A CA 1
ATOM 3871 C C . LEU A 1 484 ? -4.622 34.585 19.587 1.00 35.06 484 LEU A C 1
ATOM 3873 O O . LEU A 1 484 ? -4.866 35.013 18.460 1.00 35.06 484 LEU A O 1
ATOM 3877 N N . THR A 1 485 ? -3.362 34.404 19.990 1.00 36.38 485 THR A N 1
ATOM 3878 C CA . THR A 1 485 ? -2.188 34.656 19.124 1.00 36.38 485 THR A CA 1
ATOM 3879 C C . THR A 1 485 ? -1.182 33.511 19.061 1.00 36.38 485 THR A C 1
ATOM 3881 O O . THR A 1 485 ? -0.217 33.608 18.307 1.00 36.38 485 THR A O 1
ATOM 3884 N N . GLU A 1 486 ? -1.384 32.420 19.797 1.00 38.16 486 GLU A N 1
ATOM 3885 C CA . GLU A 1 486 ? -0.513 31.248 19.702 1.00 38.16 486 GLU A CA 1
ATOM 3886 C C . GLU A 1 486 ? -1.119 30.216 18.748 1.00 38.16 486 GLU A C 1
ATOM 3888 O O . GLU A 1 486 ? -2.224 29.718 18.951 1.00 38.16 486 GLU A O 1
ATOM 3893 N N . PHE A 1 487 ? -0.381 29.944 17.669 1.00 41.50 487 PHE A N 1
ATOM 3894 C CA . PHE A 1 487 ? -0.570 28.803 16.778 1.00 41.50 487 PHE A CA 1
ATOM 3895 C C . PHE A 1 487 ? -0.848 27.539 17.608 1.00 41.50 487 PHE A C 1
ATOM 3897 O O . PHE A 1 487 ? -0.109 27.246 18.546 1.00 41.50 487 PHE A O 1
ATOM 3904 N N . ASP A 1 488 ? -1.911 26.815 17.257 1.00 43.28 488 ASP A N 1
ATOM 3905 C CA . ASP A 1 488 ? -2.433 25.663 17.995 1.00 43.28 488 ASP A CA 1
ATOM 3906 C C . ASP A 1 488 ? -1.315 24.662 18.386 1.00 43.28 488 ASP A C 1
ATOM 3908 O O . ASP A 1 488 ? -0.687 24.063 17.502 1.00 43.28 488 ASP A O 1
ATOM 3912 N N . PRO A 1 489 ? -1.045 24.445 19.692 1.00 42.59 489 PRO A N 1
ATOM 3913 C CA . PRO A 1 489 ? -0.071 23.459 20.162 1.00 42.59 489 PRO A CA 1
ATOM 3914 C C . PRO A 1 489 ? -0.327 22.056 19.596 1.00 42.59 489 PRO A C 1
ATOM 3916 O O . PRO A 1 489 ? 0.623 21.296 19.387 1.00 42.59 489 PRO A O 1
ATOM 3919 N N . MET A 1 490 ? -1.590 21.725 19.301 1.00 39.38 490 MET A N 1
ATOM 3920 C CA . MET A 1 490 ? -1.986 20.424 18.766 1.00 39.38 490 MET A CA 1
ATOM 3921 C C . MET A 1 490 ? -1.556 20.240 17.302 1.00 39.38 490 MET A C 1
ATOM 3923 O O . MET A 1 490 ? -1.111 19.156 16.922 1.00 39.38 490 MET A O 1
ATOM 3927 N N . ALA A 1 491 ? -1.577 21.307 16.494 1.00 49.22 491 ALA A N 1
ATOM 3928 C CA . ALA A 1 491 ? -1.065 21.280 15.121 1.00 49.22 491 ALA A CA 1
ATOM 3929 C C . ALA A 1 491 ? 0.459 21.043 15.082 1.00 49.22 491 ALA A C 1
ATOM 3931 O O . ALA A 1 491 ? 0.963 20.336 14.209 1.00 49.22 491 ALA A O 1
ATOM 3932 N N . ASN A 1 492 ? 1.188 21.568 16.074 1.00 62.84 492 ASN A N 1
ATOM 3933 C CA . ASN A 1 492 ? 2.637 21.395 16.203 1.00 62.84 492 ASN A CA 1
ATOM 3934 C C . ASN A 1 492 ? 3.015 19.960 16.634 1.00 62.84 492 ASN A C 1
ATOM 3936 O O . ASN A 1 492 ? 3.973 19.388 16.115 1.00 62.84 492 ASN A O 1
ATOM 3940 N N . ILE A 1 493 ? 2.236 19.332 17.530 1.00 67.62 493 ILE A N 1
ATOM 3941 C CA . ILE A 1 493 ? 2.436 17.921 17.918 1.00 67.62 493 ILE A CA 1
ATOM 3942 C C . ILE A 1 493 ? 2.207 16.992 16.724 1.00 67.62 493 ILE A C 1
ATOM 3944 O O . ILE A 1 493 ? 3.060 16.152 16.455 1.00 67.62 493 ILE A O 1
ATOM 3948 N N . LEU A 1 494 ? 1.110 17.165 15.979 1.00 66.38 494 LEU A N 1
ATOM 3949 C CA . LEU A 1 494 ? 0.796 16.326 14.815 1.00 66.38 494 LEU A CA 1
ATOM 3950 C C . LEU A 1 494 ? 1.887 16.398 13.736 1.00 66.38 494 LEU A C 1
ATOM 3952 O O . LEU A 1 494 ? 2.245 15.380 13.143 1.00 66.38 494 LEU A O 1
ATOM 3956 N N . GLN A 1 495 ? 2.457 17.584 13.508 1.00 69.94 495 GLN A N 1
ATOM 3957 C CA . GLN A 1 495 ? 3.565 17.767 12.570 1.00 69.94 495 GLN A CA 1
ATOM 3958 C C . GLN A 1 495 ? 4.843 17.054 13.037 1.00 69.94 495 GLN A C 1
ATOM 3960 O O . GLN A 1 495 ? 5.504 16.385 12.238 1.00 69.94 495 GLN A O 1
ATOM 3965 N N . LEU A 1 496 ? 5.185 17.157 14.325 1.00 73.75 496 LEU A N 1
ATOM 3966 C CA . LEU A 1 496 ? 6.328 16.440 14.897 1.00 73.75 496 LEU A CA 1
ATOM 3967 C C . LEU A 1 496 ? 6.099 14.920 14.869 1.00 73.75 496 LEU A C 1
ATOM 3969 O O . LEU A 1 496 ? 6.990 14.167 14.492 1.00 73.75 496 LEU A O 1
ATOM 3973 N N . GLU A 1 497 ? 4.901 14.444 15.198 1.00 78.75 497 GLU A N 1
ATOM 3974 C CA . GLU A 1 497 ? 4.557 13.020 15.119 1.00 78.75 497 GLU A CA 1
ATOM 3975 C C . GLU A 1 497 ? 4.631 12.490 13.682 1.00 78.75 497 GLU A C 1
ATOM 3977 O O . GLU A 1 497 ? 5.140 11.388 13.460 1.00 78.75 497 GLU A O 1
ATOM 3982 N N . TYR A 1 498 ? 4.208 13.287 12.694 1.00 78.69 498 TYR A N 1
ATOM 3983 C CA . TYR A 1 498 ? 4.378 12.961 11.279 1.00 78.69 498 TYR A CA 1
ATOM 3984 C C . TYR A 1 498 ? 5.859 12.818 10.907 1.00 78.69 498 TYR A C 1
ATOM 3986 O O . TYR A 1 498 ? 6.243 11.815 10.305 1.00 78.69 498 TYR A O 1
ATOM 3994 N N . GLN A 1 499 ? 6.711 13.761 11.319 1.00 77.75 499 GLN A N 1
ATOM 3995 C CA . GLN A 1 499 ? 8.156 13.689 11.078 1.00 77.75 499 GLN A CA 1
ATOM 3996 C C . GLN A 1 499 ? 8.800 12.460 11.746 1.00 77.75 499 GLN A C 1
ATOM 3998 O O . GLN A 1 499 ? 9.596 11.769 11.108 1.00 77.75 499 GLN A O 1
ATOM 4003 N N . ALA A 1 500 ? 8.412 12.120 12.982 1.00 83.88 500 ALA A N 1
ATOM 4004 C CA . ALA A 1 500 ? 8.874 10.898 13.652 1.00 83.88 500 ALA A CA 1
ATOM 4005 C C . ALA A 1 500 ? 8.435 9.640 12.900 1.00 83.88 500 ALA A C 1
ATOM 4007 O O . ALA A 1 500 ? 9.219 8.701 12.754 1.00 83.88 500 ALA A O 1
ATOM 4008 N N . LYS A 1 501 ? 7.189 9.613 12.415 1.00 85.50 501 LYS A N 1
ATOM 4009 C CA . LYS A 1 501 ? 6.661 8.490 11.637 1.00 85.50 501 LYS A CA 1
ATOM 4010 C C . LYS A 1 501 ? 7.435 8.305 10.332 1.00 85.50 501 LYS A C 1
ATOM 4012 O O . LYS A 1 501 ? 7.760 7.168 10.004 1.00 85.50 501 LYS A O 1
ATOM 4017 N N . GLN A 1 502 ? 7.767 9.391 9.631 1.00 83.62 502 GLN A N 1
ATOM 4018 C CA . GLN A 1 502 ? 8.587 9.333 8.416 1.00 83.62 502 GLN A CA 1
ATOM 4019 C C . GLN A 1 502 ? 9.997 8.804 8.710 1.00 83.62 502 GLN A C 1
ATOM 4021 O O . GLN A 1 502 ? 10.420 7.834 8.091 1.00 83.62 502 GLN A O 1
ATOM 4026 N N . MET A 1 503 ? 10.692 9.343 9.717 1.00 86.25 503 MET A N 1
ATOM 4027 C CA . MET A 1 503 ? 12.031 8.857 10.097 1.00 86.25 503 MET A CA 1
ATOM 4028 C C . MET A 1 503 ? 12.027 7.385 10.524 1.00 86.25 503 MET A C 1
ATOM 4030 O O . MET A 1 503 ? 12.929 6.633 10.163 1.00 86.25 503 MET A O 1
ATOM 4034 N N . LYS A 1 504 ? 10.998 6.954 11.265 1.00 88.75 504 LYS A N 1
ATOM 4035 C CA . LYS A 1 504 ? 10.821 5.544 11.625 1.00 88.75 504 LYS A CA 1
ATOM 4036 C C . LYS A 1 504 ? 10.619 4.674 10.379 1.00 88.75 504 LYS A C 1
ATOM 4038 O O . LYS A 1 504 ? 11.258 3.639 10.266 1.00 88.75 504 LYS A O 1
ATOM 4043 N N . ASN A 1 505 ? 9.794 5.118 9.431 1.00 88.00 505 ASN A N 1
ATOM 4044 C CA . ASN A 1 505 ? 9.560 4.405 8.176 1.00 88.00 505 ASN A CA 1
ATOM 4045 C C . ASN A 1 505 ? 10.855 4.204 7.362 1.00 88.00 505 ASN A C 1
ATOM 4047 O O . ASN A 1 505 ? 11.056 3.134 6.795 1.00 88.00 505 ASN A O 1
ATOM 4051 N N . LEU A 1 506 ? 11.751 5.199 7.346 1.00 87.88 506 LEU A N 1
ATOM 4052 C CA . LEU A 1 506 ? 13.060 5.095 6.686 1.00 87.88 506 LEU A CA 1
ATOM 4053 C C . LEU A 1 506 ? 14.003 4.104 7.383 1.00 87.88 506 LEU A C 1
ATOM 4055 O O . LEU A 1 506 ? 14.736 3.385 6.710 1.00 87.88 506 LEU A O 1
ATOM 4059 N N . LEU A 1 507 ? 13.963 4.030 8.718 1.00 89.62 507 LEU A N 1
ATOM 4060 C CA . LEU A 1 507 ? 14.717 3.032 9.487 1.00 89.62 507 LEU A CA 1
ATOM 4061 C C . LEU A 1 507 ? 14.178 1.611 9.286 1.00 89.62 507 LEU A C 1
ATOM 4063 O O . LEU A 1 507 ? 14.969 0.673 9.189 1.00 89.62 507 LEU A O 1
ATOM 4067 N N . ASP A 1 508 ? 12.854 1.463 9.214 1.00 89.19 508 ASP A N 1
ATOM 4068 C CA . ASP A 1 508 ? 12.180 0.175 9.029 1.00 89.19 508 ASP A CA 1
ATOM 4069 C C . ASP A 1 508 ? 12.351 -0.359 7.586 1.00 89.19 508 ASP A C 1
ATOM 4071 O O . ASP A 1 508 ? 12.286 -1.567 7.366 1.00 89.19 508 ASP A O 1
ATOM 4075 N N . ASN A 1 509 ? 12.620 0.520 6.607 1.00 88.31 509 ASN A N 1
ATOM 4076 C CA . ASN A 1 509 ? 12.780 0.177 5.186 1.00 88.31 509 ASN A CA 1
ATOM 4077 C C . ASN A 1 509 ? 14.129 0.648 4.603 1.00 88.31 509 ASN A C 1
ATOM 4079 O O . ASN A 1 509 ? 14.163 1.526 3.734 1.00 88.31 509 ASN A O 1
ATOM 4083 N N . PRO A 1 510 ? 15.264 0.073 5.035 1.00 89.94 510 PRO A N 1
ATOM 4084 C CA . PRO A 1 510 ? 16.563 0.435 4.486 1.00 89.94 510 PRO A CA 1
ATOM 4085 C C . PRO A 1 510 ? 16.760 -0.111 3.066 1.00 89.94 510 PRO A C 1
ATOM 4087 O O . PRO A 1 510 ? 16.166 -1.123 2.690 1.00 89.94 510 PRO A O 1
ATOM 4090 N N . LEU A 1 511 ? 17.662 0.507 2.295 1.00 91.75 511 LEU A N 1
ATOM 4091 C CA . LEU A 1 511 ? 18.079 -0.040 1.000 1.00 91.75 511 LEU A CA 1
ATOM 4092 C C . LEU A 1 511 ? 18.630 -1.465 1.154 1.00 91.75 511 LEU A C 1
ATOM 4094 O O . LEU A 1 511 ? 19.438 -1.753 2.044 1.00 91.75 511 LEU A O 1
ATOM 4098 N N . LYS A 1 512 ? 18.206 -2.352 0.253 1.00 91.75 512 LYS A N 1
ATOM 4099 C CA . LYS A 1 512 ? 18.611 -3.760 0.213 1.00 91.75 512 LYS A CA 1
ATOM 4100 C C . LYS A 1 512 ? 19.756 -3.919 -0.790 1.00 91.75 512 LYS A C 1
ATOM 4102 O O . LYS A 1 512 ? 19.532 -4.296 -1.940 1.00 91.75 512 LYS A O 1
ATOM 4107 N N . ILE A 1 513 ? 20.978 -3.589 -0.370 1.00 90.88 513 ILE A N 1
ATOM 4108 C CA . ILE A 1 513 ? 22.166 -3.684 -1.234 1.00 90.88 513 ILE A CA 1
ATOM 4109 C C . ILE A 1 513 ? 22.721 -5.109 -1.232 1.00 90.88 513 ILE A C 1
ATOM 4111 O O . ILE A 1 513 ? 22.977 -5.693 -0.179 1.00 90.88 513 ILE A O 1
ATOM 4115 N N . MET A 1 514 ? 22.921 -5.670 -2.423 1.00 90.75 514 MET A N 1
ATOM 4116 C CA . MET A 1 514 ? 23.495 -7.003 -2.595 1.00 90.75 514 MET A CA 1
ATOM 4117 C C . MET A 1 514 ? 24.996 -6.994 -2.272 1.00 90.75 514 MET A C 1
ATOM 4119 O O . MET A 1 514 ? 25.727 -6.183 -2.841 1.00 90.75 514 MET A O 1
ATOM 4123 N N . PRO A 1 515 ? 25.492 -7.906 -1.415 1.00 80.50 515 PRO A N 1
ATOM 4124 C CA . PRO A 1 515 ? 26.857 -7.820 -0.898 1.00 80.50 515 PRO A CA 1
ATOM 4125 C C . PRO A 1 515 ? 27.911 -8.165 -1.958 1.00 80.50 515 PRO A C 1
ATOM 4127 O O . PRO A 1 515 ? 28.971 -7.551 -1.983 1.00 80.50 515 PRO A O 1
ATOM 4130 N N . LYS A 1 516 ? 27.640 -9.108 -2.876 1.00 85.31 516 LYS A N 1
ATOM 4131 C CA . LYS A 1 516 ? 28.563 -9.432 -3.979 1.00 85.31 516 LYS A CA 1
ATOM 4132 C C . LYS A 1 516 ? 28.467 -8.354 -5.063 1.00 85.31 516 LYS A C 1
ATOM 4134 O O . LYS A 1 516 ? 27.414 -8.227 -5.692 1.00 85.31 516 LYS A O 1
ATOM 4139 N N . ILE A 1 517 ? 29.565 -7.647 -5.324 1.00 88.25 517 ILE A N 1
ATOM 4140 C CA . ILE A 1 517 ? 29.684 -6.720 -6.458 1.00 88.25 517 ILE A CA 1
ATOM 4141 C C . ILE A 1 517 ? 29.942 -7.536 -7.728 1.00 88.25 517 ILE A C 1
ATOM 4143 O O . ILE A 1 517 ? 30.776 -8.443 -7.728 1.00 88.25 517 ILE A O 1
ATOM 4147 N N . ALA A 1 518 ? 29.199 -7.252 -8.798 1.00 87.75 518 ALA A N 1
ATOM 4148 C CA . ALA A 1 518 ? 29.431 -7.883 -10.095 1.00 87.75 518 ALA A CA 1
ATOM 4149 C C . ALA A 1 518 ? 30.435 -7.049 -10.897 1.00 87.75 518 ALA A C 1
ATOM 4151 O O . ALA A 1 518 ? 30.186 -5.872 -11.144 1.00 87.75 518 ALA A O 1
ATOM 4152 N N . LEU A 1 519 ? 31.555 -7.647 -11.303 1.00 87.19 519 LEU A N 1
ATOM 4153 C CA . LEU A 1 519 ? 32.558 -6.991 -12.142 1.00 87.19 519 LEU A CA 1
ATOM 4154 C C . LEU A 1 519 ? 32.470 -7.530 -13.564 1.00 87.19 519 LEU A C 1
ATOM 4156 O O . LEU A 1 519 ? 32.672 -8.730 -13.784 1.00 87.19 519 LEU A O 1
ATOM 4160 N N . VAL A 1 520 ? 32.177 -6.638 -14.506 1.00 85.75 520 VAL A N 1
ATOM 4161 C CA . VAL A 1 520 ? 31.828 -6.980 -15.886 1.00 85.75 520 VAL A CA 1
ATOM 4162 C C . VAL A 1 520 ? 32.736 -6.286 -16.896 1.00 85.75 520 VAL A C 1
ATOM 4164 O O . VAL A 1 520 ? 33.123 -5.127 -16.716 1.00 85.75 520 VAL A O 1
ATOM 4167 N N . SER A 1 521 ? 33.054 -6.997 -17.978 1.00 80.50 521 SER A N 1
ATOM 4168 C CA . SER A 1 521 ? 33.630 -6.392 -19.181 1.00 80.50 521 SER A CA 1
ATOM 4169 C C . SER A 1 521 ? 32.529 -6.063 -20.190 1.00 80.50 521 SER A C 1
ATOM 4171 O O . SER A 1 521 ? 31.596 -6.843 -20.398 1.00 80.50 521 SER A O 1
ATOM 4173 N N . CYS A 1 522 ? 32.644 -4.891 -20.816 1.00 67.81 522 CYS A N 1
ATOM 4174 C CA . CYS A 1 522 ? 31.641 -4.350 -21.734 1.00 67.81 522 CYS A CA 1
ATOM 4175 C C . CYS A 1 522 ? 32.114 -4.287 -23.202 1.00 67.81 522 CYS A C 1
ATOM 4177 O O . CYS A 1 522 ? 31.358 -3.805 -24.044 1.00 67.81 522 CYS A O 1
ATOM 4179 N N . THR A 1 523 ? 33.334 -4.738 -23.514 1.00 62.84 523 THR A N 1
ATOM 4180 C CA . THR A 1 523 ? 34.012 -4.528 -24.811 1.00 62.84 523 THR A CA 1
ATOM 4181 C C . THR A 1 523 ? 34.373 -5.848 -25.506 1.00 62.84 523 THR A C 1
ATOM 4183 O O . THR A 1 523 ? 33.900 -6.081 -26.618 1.00 62.84 523 THR A O 1
ATOM 4186 N N . GLU A 1 524 ? 35.129 -6.742 -24.854 1.00 54.78 524 GLU A N 1
ATOM 4187 C CA . GLU A 1 524 ? 35.541 -8.054 -25.384 1.00 54.78 524 GLU A CA 1
ATOM 4188 C C . GLU A 1 524 ? 35.418 -9.165 -24.317 1.00 54.78 524 GLU A C 1
ATOM 4190 O O . GLU A 1 524 ? 35.661 -8.952 -23.135 1.00 54.78 524 GLU A O 1
ATOM 4195 N N . GLY A 1 525 ? 34.983 -10.368 -24.717 1.00 56.47 525 GLY A N 1
ATOM 4196 C CA . GLY A 1 525 ? 34.889 -11.551 -23.840 1.00 56.47 525 GLY A CA 1
ATOM 4197 C C . GLY A 1 525 ? 33.626 -11.669 -22.972 1.00 56.47 525 GLY A C 1
ATOM 4198 O O . GLY A 1 525 ? 33.313 -12.772 -22.531 1.00 56.47 525 GLY A O 1
ATOM 4199 N N . VAL A 1 526 ? 32.861 -10.582 -22.768 1.00 65.75 526 VAL A N 1
ATOM 4200 C CA . VAL A 1 526 ? 31.591 -10.561 -21.990 1.00 65.75 526 VAL A CA 1
ATOM 4201 C C . VAL A 1 526 ? 31.766 -11.179 -20.585 1.00 65.75 526 VAL A C 1
ATOM 4203 O O . VAL A 1 526 ? 30.850 -11.754 -19.990 1.00 65.75 526 VAL A O 1
ATOM 4206 N N . GLU A 1 527 ? 32.979 -11.072 -20.038 1.00 70.62 527 GLU A N 1
ATOM 4207 C CA . GLU A 1 527 ? 33.328 -11.680 -18.760 1.00 70.62 527 GLU A CA 1
ATOM 4208 C C . GLU A 1 527 ? 32.485 -11.086 -17.628 1.00 70.62 527 GLU A C 1
ATOM 4210 O O . GLU A 1 527 ? 32.289 -9.872 -17.539 1.00 70.62 527 GLU A O 1
ATOM 4215 N N . GLY A 1 528 ? 31.970 -11.951 -16.752 1.00 75.62 528 GLY A N 1
ATOM 4216 C CA . GLY A 1 528 ? 31.154 -11.563 -15.598 1.00 75.62 528 GLY A CA 1
ATOM 4217 C C . GLY A 1 528 ? 29.693 -11.207 -15.906 1.00 75.62 528 GLY A C 1
ATOM 4218 O O . GLY A 1 528 ? 28.883 -11.186 -14.982 1.00 75.62 528 GLY A O 1
ATOM 4219 N N . VAL A 1 529 ? 29.305 -10.988 -17.169 1.00 77.56 529 VAL A N 1
ATOM 4220 C CA . VAL A 1 529 ? 27.910 -10.639 -17.519 1.00 77.56 529 VAL A CA 1
ATOM 4221 C C . VAL A 1 529 ? 26.962 -11.825 -17.327 1.00 77.56 529 VAL A C 1
ATOM 4223 O O . VAL A 1 529 ? 25.855 -11.641 -16.831 1.00 77.56 529 VAL A O 1
ATOM 4226 N N . LEU A 1 530 ? 27.391 -13.054 -17.637 1.00 74.69 530 LEU A N 1
ATOM 4227 C CA . LEU A 1 530 ? 26.583 -14.256 -17.372 1.00 74.69 530 LEU A CA 1
ATOM 4228 C C . LEU A 1 530 ? 26.372 -14.491 -15.868 1.00 74.69 530 LEU A C 1
ATOM 4230 O O . LEU A 1 530 ? 25.285 -14.889 -15.452 1.00 74.69 530 LEU A O 1
ATOM 4234 N N . GLU A 1 531 ? 27.385 -14.203 -15.042 1.00 78.75 531 GLU A N 1
ATOM 4235 C CA . GLU A 1 531 ? 27.234 -14.235 -13.582 1.00 78.75 531 GLU A CA 1
ATOM 4236 C C . GLU A 1 531 ? 26.252 -13.165 -13.101 1.00 78.75 531 GLU A C 1
ATOM 4238 O O . GLU A 1 531 ? 25.413 -13.451 -12.251 1.00 78.75 531 GLU A O 1
ATOM 4243 N N . LEU A 1 532 ? 26.320 -11.953 -13.665 1.00 82.94 532 LEU A N 1
ATOM 4244 C CA . LEU A 1 532 ? 25.381 -10.875 -13.359 1.00 82.94 532 LEU A CA 1
ATOM 4245 C C . LEU A 1 532 ? 23.939 -11.268 -13.708 1.00 82.94 532 LEU A C 1
ATOM 4247 O O . LEU A 1 532 ? 23.054 -11.056 -12.884 1.00 82.94 532 LEU A O 1
ATOM 4251 N N . ILE A 1 533 ? 23.701 -11.874 -14.876 1.00 76.75 533 ILE A N 1
ATOM 4252 C CA . ILE A 1 533 ? 22.368 -12.360 -15.269 1.00 76.75 533 ILE A CA 1
ATOM 4253 C C . ILE A 1 533 ? 21.869 -13.405 -14.266 1.00 76.75 533 ILE A C 1
ATOM 4255 O O . ILE A 1 533 ? 20.751 -13.286 -13.770 1.00 76.75 533 ILE A O 1
ATOM 4259 N N . SER A 1 534 ? 22.709 -14.372 -13.888 1.00 74.44 534 SER A N 1
ATOM 4260 C CA . SER A 1 534 ? 22.328 -15.380 -12.892 1.00 74.44 534 SER A CA 1
ATOM 4261 C C . SER A 1 534 ? 22.027 -14.763 -11.519 1.00 74.44 534 SER A C 1
ATOM 4263 O O . SER A 1 534 ? 21.061 -15.157 -10.865 1.00 74.44 534 SER A O 1
ATOM 4265 N N . ASP A 1 535 ? 22.804 -13.765 -11.087 1.00 80.75 535 ASP A N 1
ATOM 4266 C CA . ASP A 1 535 ? 22.531 -13.020 -9.855 1.00 80.75 535 ASP A CA 1
ATOM 4267 C C . ASP A 1 535 ? 21.181 -12.278 -9.940 1.00 80.75 535 ASP A C 1
ATOM 4269 O O . ASP A 1 535 ? 20.411 -12.293 -8.979 1.00 80.75 535 ASP A O 1
ATOM 4273 N N . MET A 1 536 ? 20.867 -11.657 -11.083 1.00 80.81 536 MET A N 1
ATOM 4274 C CA . MET A 1 536 ? 19.591 -10.966 -11.313 1.00 80.81 536 MET A CA 1
ATOM 4275 C C . MET A 1 536 ? 18.397 -11.927 -11.248 1.00 80.81 536 MET A C 1
ATOM 4277 O O . MET A 1 536 ? 17.406 -11.611 -10.589 1.00 80.81 536 MET A O 1
ATOM 4281 N N . GLU A 1 537 ? 18.495 -13.109 -11.862 1.00 74.38 537 GLU A N 1
ATOM 4282 C CA . GLU A 1 537 ? 17.456 -14.150 -11.793 1.00 74.38 537 GLU A CA 1
ATOM 4283 C C . GLU A 1 537 ? 17.193 -14.588 -10.349 1.00 74.38 537 GLU A C 1
ATOM 4285 O O . GLU A 1 537 ? 16.047 -14.698 -9.910 1.00 74.38 537 GLU A O 1
ATOM 4290 N N . MET A 1 538 ? 18.262 -14.799 -9.581 1.00 74.81 538 MET A N 1
ATOM 4291 C CA . MET A 1 538 ? 18.159 -15.201 -8.180 1.00 74.81 538 MET A CA 1
ATOM 4292 C C . MET A 1 538 ? 17.483 -14.129 -7.321 1.00 74.81 538 MET A C 1
ATOM 4294 O O . MET A 1 538 ? 16.685 -14.461 -6.443 1.00 74.81 538 MET A O 1
ATOM 4298 N N . ILE A 1 539 ? 17.770 -12.850 -7.582 1.00 79.12 539 ILE A N 1
ATOM 4299 C CA . ILE A 1 539 ? 17.119 -11.726 -6.898 1.00 79.12 539 ILE A CA 1
ATOM 4300 C C . ILE A 1 539 ? 15.639 -11.645 -7.286 1.00 79.12 539 ILE A C 1
ATOM 4302 O O . ILE A 1 539 ? 14.793 -11.501 -6.404 1.00 79.12 539 ILE A O 1
ATOM 4306 N N . ALA A 1 540 ? 15.321 -11.792 -8.575 1.00 74.31 540 ALA A N 1
ATOM 4307 C CA . ALA A 1 540 ? 13.954 -11.757 -9.095 1.00 74.31 540 ALA A CA 1
ATOM 4308 C C . ALA A 1 540 ? 13.059 -12.851 -8.488 1.00 74.31 540 ALA A C 1
ATOM 4310 O O . ALA A 1 540 ? 11.878 -12.621 -8.227 1.00 74.31 540 ALA A O 1
ATOM 4311 N N . ILE A 1 541 ? 13.625 -14.033 -8.228 1.00 70.56 541 ILE A N 1
ATOM 4312 C CA . ILE A 1 541 ? 12.911 -15.165 -7.627 1.00 70.56 541 ILE A CA 1
ATOM 4313 C C . ILE A 1 541 ? 12.802 -15.018 -6.100 1.00 70.56 541 ILE A C 1
ATOM 4315 O O . ILE A 1 541 ? 11.959 -15.660 -5.482 1.00 70.56 541 ILE A O 1
ATOM 4319 N N . ASN A 1 542 ? 13.605 -14.196 -5.433 1.00 73.69 542 ASN A N 1
ATOM 4320 C CA . ASN A 1 542 ? 13.563 -14.124 -3.975 1.00 73.69 542 ASN A CA 1
ATOM 4321 C C . ASN A 1 542 ? 12.321 -13.349 -3.477 1.00 73.69 542 ASN A C 1
ATOM 4323 O O . ASN A 1 542 ? 12.242 -12.135 -3.641 1.00 73.69 542 ASN A O 1
ATOM 4327 N N . LYS A 1 543 ? 11.383 -14.033 -2.799 1.00 69.69 543 LYS A N 1
ATOM 4328 C CA . LYS A 1 543 ? 10.140 -13.434 -2.261 1.00 69.69 543 LYS A CA 1
ATOM 4329 C C . LYS A 1 543 ? 10.364 -12.330 -1.219 1.00 69.69 543 LYS A C 1
ATOM 4331 O O . LYS A 1 543 ? 9.510 -11.461 -1.080 1.00 69.69 543 LYS A O 1
ATOM 4336 N N . GLU A 1 544 ? 11.460 -12.364 -0.464 1.00 77.75 544 GLU A N 1
ATOM 4337 C CA . GLU A 1 544 ? 11.758 -11.352 0.563 1.00 77.75 544 GLU A CA 1
ATOM 4338 C C . GLU A 1 544 ? 12.337 -10.070 -0.054 1.00 77.75 544 GLU A C 1
ATOM 4340 O O . GLU A 1 544 ? 12.090 -8.951 0.416 1.00 77.75 544 GLU A O 1
ATOM 4345 N N . LEU A 1 545 ? 13.116 -10.225 -1.128 1.00 78.00 545 LEU A N 1
ATOM 4346 C CA . LEU A 1 545 ? 13.673 -9.101 -1.878 1.00 78.00 545 LEU A CA 1
ATOM 4347 C C . LEU A 1 545 ? 12.615 -8.499 -2.808 1.00 78.00 545 LEU A C 1
ATOM 4349 O O . LEU A 1 545 ? 12.399 -7.290 -2.758 1.00 78.00 545 LEU A O 1
ATOM 4353 N N . MET A 1 546 ? 11.931 -9.354 -3.574 1.00 74.00 546 MET A N 1
ATOM 4354 C CA . MET A 1 546 ? 10.981 -9.023 -4.640 1.00 74.00 546 MET A CA 1
ATOM 4355 C C . MET A 1 546 ? 9.627 -9.725 -4.397 1.00 74.00 546 MET A C 1
ATOM 4357 O O . MET A 1 546 ? 9.293 -10.706 -5.068 1.00 74.00 546 MET A O 1
ATOM 4361 N N . PRO A 1 547 ? 8.807 -9.247 -3.441 1.00 66.06 547 PRO A N 1
ATOM 4362 C CA . PRO A 1 547 ? 7.542 -9.893 -3.069 1.00 66.06 547 PRO A CA 1
ATOM 4363 C C . PRO A 1 547 ? 6.499 -9.907 -4.193 1.00 66.06 547 PRO A C 1
ATOM 4365 O O . PRO A 1 547 ? 5.585 -10.734 -4.181 1.00 66.06 547 PRO A O 1
ATOM 4368 N N . THR A 1 548 ? 6.615 -9.007 -5.170 1.00 61.28 548 THR A N 1
ATOM 4369 C CA . THR A 1 548 ? 5.709 -8.948 -6.317 1.00 61.28 548 THR A CA 1
ATOM 4370 C C . THR A 1 548 ? 6.076 -9.944 -7.412 1.00 61.28 548 THR A C 1
ATOM 4372 O O . THR A 1 548 ? 5.164 -10.569 -7.944 1.00 61.28 548 THR A O 1
ATOM 4375 N N . GLY A 1 549 ? 7.365 -10.245 -7.616 1.00 56.94 549 GLY A N 1
ATOM 4376 C CA . GLY A 1 549 ? 7.883 -11.091 -8.705 1.00 56.94 549 GLY A CA 1
ATOM 4377 C C . GLY A 1 549 ? 7.367 -12.540 -8.769 1.00 56.94 549 GLY A C 1
ATOM 4378 O O . GLY A 1 549 ? 7.538 -13.209 -9.786 1.00 56.94 549 GLY A O 1
ATOM 4379 N N . GLN A 1 550 ? 6.688 -13.028 -7.723 1.00 55.12 550 GLN A N 1
ATOM 4380 C CA . GLN A 1 550 ? 6.084 -14.368 -7.677 1.00 55.12 550 GLN A CA 1
ATOM 4381 C C . GLN A 1 550 ? 4.543 -14.383 -7.636 1.00 55.12 550 GLN A C 1
ATOM 4383 O O . GLN A 1 550 ? 3.944 -15.426 -7.356 1.00 55.12 550 GLN A O 1
ATOM 4388 N N . ARG A 1 551 ? 3.865 -13.254 -7.878 1.00 56.75 551 ARG A N 1
ATOM 4389 C CA . ARG A 1 551 ? 2.392 -13.237 -7.906 1.00 56.75 551 ARG A CA 1
ATOM 4390 C C . ARG A 1 551 ? 1.865 -13.913 -9.178 1.00 56.75 551 ARG A C 1
ATOM 4392 O O . ARG A 1 551 ? 2.278 -13.587 -10.289 1.00 56.75 551 ARG A O 1
ATOM 4399 N N . TYR A 1 552 ? 0.904 -14.822 -9.024 1.00 58.81 552 TYR A N 1
ATOM 4400 C CA . TYR A 1 552 ? 0.171 -15.396 -10.155 1.00 58.81 552 TYR A CA 1
ATOM 4401 C C . TYR A 1 552 ? -0.737 -14.340 -10.794 1.00 58.81 552 TYR A C 1
ATOM 4403 O O . TYR A 1 552 ? -1.405 -13.590 -10.083 1.00 58.81 552 TYR A O 1
ATOM 4411 N N . ILE A 1 553 ? -0.779 -14.293 -12.128 1.00 63.62 553 ILE A N 1
ATOM 4412 C CA . ILE A 1 553 ? -1.501 -13.251 -12.869 1.00 63.62 553 ILE A CA 1
ATOM 4413 C C . ILE A 1 553 ? -2.682 -13.867 -13.628 1.00 63.62 553 ILE A C 1
ATOM 4415 O O . ILE A 1 553 ? -2.510 -14.876 -14.317 1.00 63.62 553 ILE A O 1
ATOM 4419 N N . PRO A 1 554 ? -3.880 -13.261 -13.575 1.00 66.38 554 PRO A N 1
ATOM 4420 C CA . PRO A 1 554 ? -5.003 -13.688 -14.400 1.00 66.38 554 PRO A CA 1
ATOM 4421 C C . PRO A 1 554 ? -4.731 -13.521 -15.905 1.00 66.38 554 PRO A C 1
ATOM 4423 O O . PRO A 1 554 ? -4.209 -12.498 -16.357 1.00 66.38 554 PRO A O 1
ATOM 4426 N N . MET A 1 555 ? -5.200 -14.464 -16.729 1.00 70.12 555 MET A N 1
ATOM 4427 C CA . MET A 1 555 ? -5.124 -14.351 -18.200 1.00 70.12 555 MET A CA 1
ATOM 4428 C C . MET A 1 555 ? -5.799 -13.082 -18.749 1.00 70.12 555 MET A C 1
ATOM 4430 O O . MET A 1 555 ? -5.404 -12.561 -19.796 1.00 70.12 555 MET A O 1
ATOM 4434 N N . SER A 1 556 ? -6.829 -12.574 -18.068 1.00 73.62 556 SER A N 1
ATOM 4435 C CA . SER A 1 556 ? -7.503 -11.323 -18.425 1.00 73.62 556 SER A CA 1
ATOM 4436 C C . SER A 1 556 ? -6.556 -10.120 -18.329 1.00 73.62 556 SER A C 1
ATOM 4438 O O . SER A 1 556 ? -6.580 -9.264 -19.215 1.00 73.62 556 SER A O 1
ATOM 4440 N N . TRP A 1 557 ? -5.662 -10.087 -17.335 1.00 81.56 557 TRP A N 1
ATOM 4441 C CA . TRP A 1 557 ? -4.683 -9.012 -17.149 1.00 81.56 557 TRP A CA 1
ATOM 4442 C C . TRP A 1 557 ? -3.619 -9.033 -18.243 1.00 81.56 557 TRP A C 1
ATOM 4444 O O . TRP A 1 557 ? -3.294 -7.988 -18.800 1.00 81.56 557 TRP A O 1
ATOM 4454 N N . GLN A 1 558 ? -3.137 -10.217 -18.636 1.00 76.38 558 GLN A N 1
ATOM 4455 C CA . GLN A 1 558 ? -2.217 -10.341 -19.773 1.00 76.38 558 GLN A CA 1
ATOM 4456 C C . GLN A 1 558 ? -2.855 -9.857 -21.083 1.00 76.38 558 GLN A C 1
ATOM 4458 O O . GLN A 1 558 ? -2.225 -9.137 -21.864 1.00 76.38 558 GLN A O 1
ATOM 4463 N N . LYS A 1 559 ? -4.128 -10.201 -21.317 1.00 81.69 559 LYS A N 1
ATOM 4464 C CA . LYS A 1 559 ? -4.884 -9.717 -22.483 1.00 81.69 559 LYS A CA 1
ATOM 4465 C C . LYS A 1 559 ? -5.071 -8.198 -22.450 1.00 81.69 559 LYS A C 1
ATOM 4467 O O . LYS A 1 559 ? -4.878 -7.556 -23.484 1.00 81.69 559 LYS A O 1
ATOM 4472 N N . LEU A 1 560 ? -5.392 -7.626 -21.285 1.00 85.69 560 LEU A N 1
ATOM 4473 C CA . LEU A 1 560 ? -5.498 -6.178 -21.082 1.00 85.69 560 LEU A CA 1
ATOM 4474 C C . LEU A 1 560 ? -4.154 -5.483 -21.347 1.00 85.69 560 LEU A C 1
ATOM 4476 O O . LEU A 1 560 ? -4.102 -4.559 -22.158 1.00 85.69 560 LEU A O 1
ATOM 4480 N N . LYS A 1 561 ? -3.062 -5.975 -20.750 1.00 83.56 561 LYS A N 1
ATOM 4481 C CA . LYS A 1 561 ? -1.684 -5.504 -20.972 1.00 83.56 561 LYS A CA 1
ATOM 4482 C C . LYS A 1 561 ? -1.327 -5.505 -22.460 1.00 83.56 561 LYS A C 1
ATOM 4484 O O . LYS A 1 561 ? -0.912 -4.480 -23.001 1.00 83.56 561 LYS A O 1
ATOM 4489 N N . GLY A 1 562 ? -1.550 -6.623 -23.153 1.00 83.19 562 GLY A N 1
ATOM 4490 C CA . GLY A 1 562 ? -1.302 -6.730 -24.593 1.00 83.19 562 GLY A CA 1
ATOM 4491 C C . GLY A 1 562 ? -2.151 -5.760 -25.423 1.00 83.19 562 GLY A C 1
ATOM 4492 O O . GLY A 1 562 ? -1.674 -5.209 -26.416 1.00 83.19 562 GLY A O 1
ATOM 4493 N N . ALA A 1 563 ? -3.395 -5.506 -25.015 1.00 87.56 563 ALA A N 1
ATOM 4494 C CA . ALA A 1 563 ? -4.273 -4.551 -25.683 1.00 87.56 563 ALA A CA 1
ATOM 4495 C C . ALA A 1 563 ? -3.843 -3.096 -25.470 1.00 87.56 563 ALA A C 1
ATOM 4497 O O . ALA A 1 563 ? -3.882 -2.315 -26.421 1.00 87.56 563 ALA A O 1
ATOM 4498 N N . ILE A 1 564 ? -3.409 -2.749 -24.256 1.00 88.75 564 ILE A N 1
ATOM 4499 C CA . ILE A 1 564 ? -2.867 -1.432 -23.910 1.00 88.75 564 ILE A CA 1
ATOM 4500 C C . ILE A 1 564 ? -1.603 -1.156 -24.737 1.00 88.75 564 ILE A C 1
ATOM 4502 O O . ILE A 1 564 ? -1.540 -0.136 -25.424 1.00 88.75 564 ILE A O 1
ATOM 4506 N N . LYS A 1 565 ? -0.645 -2.095 -24.780 1.00 83.69 565 LYS A N 1
ATOM 4507 C CA . LYS A 1 565 ? 0.600 -1.943 -25.560 1.00 83.69 565 LYS A CA 1
ATOM 4508 C C . LYS A 1 565 ? 0.353 -1.713 -27.057 1.00 83.69 565 LYS A C 1
ATOM 4510 O O . LYS A 1 565 ? 1.040 -0.898 -27.674 1.00 83.69 565 LYS A O 1
ATOM 4515 N N . LYS A 1 566 ? -0.646 -2.391 -27.637 1.00 85.31 566 LYS A N 1
ATOM 4516 C CA . LYS A 1 566 ? -0.991 -2.308 -29.070 1.00 85.31 566 LYS A CA 1
ATOM 4517 C C . LYS A 1 566 ? -1.668 -0.996 -29.484 1.00 85.31 566 LYS A C 1
ATOM 4519 O O . LYS A 1 566 ? -1.826 -0.767 -30.683 1.00 85.31 566 LYS A O 1
ATOM 4524 N N . ARG A 1 567 ? -2.091 -0.137 -28.548 1.00 85.25 567 ARG A N 1
ATOM 4525 C CA . ARG A 1 567 ? -2.749 1.130 -28.902 1.00 85.25 567 ARG A CA 1
ATOM 4526 C C . ARG A 1 567 ? -1.790 2.085 -29.648 1.00 85.25 567 ARG A C 1
ATOM 4528 O O . ARG A 1 567 ? -0.580 2.100 -29.384 1.00 85.25 567 ARG A O 1
ATOM 4535 N N . PRO A 1 568 ? -2.306 2.877 -30.609 1.00 79.31 568 PRO A N 1
ATOM 4536 C CA . PRO A 1 568 ? -1.541 3.963 -31.213 1.00 79.31 568 PRO A CA 1
ATOM 4537 C C . PRO A 1 568 ? -1.283 5.071 -30.178 1.00 79.31 568 PRO A C 1
ATOM 4539 O O . PRO A 1 568 ? -2.021 5.197 -29.207 1.00 79.31 568 PRO A O 1
ATOM 4542 N N . GLY A 1 569 ? -0.235 5.871 -30.386 1.00 77.56 569 GLY A N 1
ATOM 4543 C CA . GLY A 1 569 ? 0.203 6.883 -29.416 1.00 77.56 569 GLY A CA 1
ATOM 4544 C C . GLY A 1 569 ? 1.131 6.323 -28.332 1.00 77.56 569 GLY A C 1
ATOM 4545 O O . GLY A 1 569 ? 1.715 5.247 -28.509 1.00 77.56 569 GLY A O 1
ATOM 4546 N N . TYR A 1 570 ? 1.320 7.097 -27.261 1.00 78.56 570 TYR A N 1
ATOM 4547 C CA . TYR A 1 570 ? 2.203 6.778 -26.128 1.00 78.56 570 TYR A CA 1
ATOM 4548 C C . TYR A 1 570 ? 1.521 6.873 -24.750 1.00 78.56 570 TYR A C 1
ATOM 4550 O O . TYR A 1 570 ? 2.104 6.443 -23.751 1.00 78.56 570 TYR A O 1
ATOM 4558 N N . LYS A 1 571 ? 0.291 7.404 -24.688 1.00 84.50 571 LYS A N 1
ATOM 4559 C CA . LYS A 1 571 ? -0.521 7.535 -23.472 1.00 84.50 571 LYS A CA 1
ATOM 4560 C C . LYS A 1 571 ? -1.992 7.226 -23.743 1.00 84.50 571 LYS A C 1
ATOM 4562 O O . LYS A 1 571 ? -2.468 7.430 -24.857 1.00 84.50 571 LYS A O 1
ATOM 4567 N N . LEU A 1 572 ? -2.697 6.776 -22.711 1.00 87.88 572 LEU A N 1
ATOM 4568 C CA . LEU A 1 572 ? -4.142 6.558 -22.688 1.00 87.88 572 LEU A CA 1
ATOM 4569 C C . LEU A 1 572 ? -4.751 7.364 -21.541 1.00 87.88 572 LEU A C 1
ATOM 4571 O O . LEU A 1 572 ? -4.150 7.472 -20.471 1.00 87.88 572 LEU A O 1
ATOM 4575 N N . ASN A 1 573 ? -5.941 7.918 -21.759 1.00 88.19 573 ASN A N 1
ATOM 4576 C CA . ASN A 1 573 ? -6.719 8.521 -20.678 1.00 88.19 573 ASN A CA 1
ATOM 4577 C C . ASN A 1 573 ? -7.505 7.448 -19.904 1.00 88.19 573 ASN A C 1
ATOM 4579 O O . ASN A 1 573 ? -7.717 6.331 -20.386 1.00 88.19 573 ASN A O 1
ATOM 4583 N N . TRP A 1 574 ? -7.969 7.793 -18.706 1.00 89.12 574 TRP A N 1
ATOM 4584 C CA . TRP A 1 574 ? -8.673 6.853 -17.838 1.00 89.12 574 TRP A CA 1
ATOM 4585 C C . TRP A 1 574 ? -9.954 6.277 -18.455 1.00 89.12 574 TRP A C 1
ATOM 4587 O O . TRP A 1 574 ? -10.267 5.110 -18.237 1.00 89.12 574 TRP A O 1
ATOM 4597 N N . ALA A 1 575 ? -10.674 7.053 -19.273 1.00 89.38 575 ALA A N 1
ATOM 4598 C CA . ALA A 1 575 ? -11.866 6.574 -19.975 1.00 89.38 575 ALA A CA 1
ATOM 4599 C C . ALA A 1 575 ? -11.526 5.450 -20.972 1.00 89.38 575 ALA A C 1
ATOM 4601 O O . ALA A 1 575 ? -12.134 4.386 -20.935 1.00 89.38 575 ALA A O 1
ATOM 4602 N N . GLN A 1 576 ? -10.481 5.631 -21.782 1.00 90.38 576 GLN A N 1
ATOM 4603 C CA . GLN A 1 576 ? -9.991 4.619 -22.7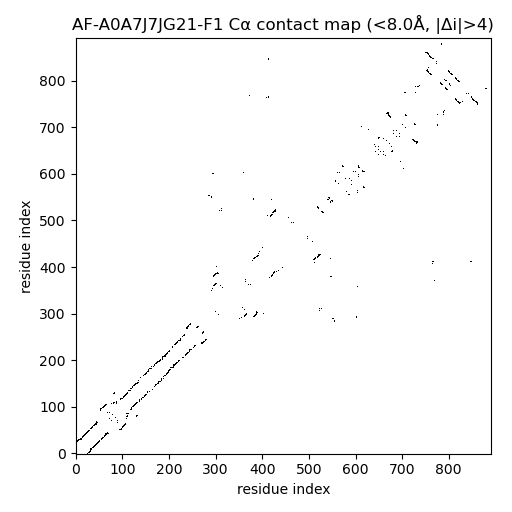23 1.00 90.38 576 GLN A CA 1
ATOM 4604 C C . GLN A 1 576 ? -9.503 3.355 -22.007 1.00 90.38 576 GLN A C 1
ATOM 4606 O O . GLN A 1 576 ? -9.683 2.244 -22.512 1.00 90.38 576 GLN A O 1
ATOM 4611 N N . VAL A 1 577 ? -8.873 3.514 -20.841 1.00 90.38 577 VAL A N 1
ATOM 4612 C CA . VAL A 1 577 ? -8.421 2.392 -20.011 1.00 90.38 577 VAL A CA 1
ATOM 4613 C C . VAL A 1 577 ? -9.612 1.651 -19.402 1.00 90.38 577 VAL A C 1
ATOM 4615 O O . VAL A 1 577 ? -9.638 0.423 -19.448 1.00 90.38 577 VAL A O 1
ATOM 4618 N N . LYS A 1 578 ? -10.636 2.367 -18.924 1.00 89.62 578 LYS A N 1
ATOM 4619 C CA . LYS A 1 578 ? -11.904 1.780 -18.465 1.00 89.62 578 LYS A CA 1
ATOM 4620 C C . LYS A 1 578 ? -12.621 1.019 -19.573 1.00 89.62 578 LYS A C 1
ATOM 4622 O O . LYS A 1 578 ? -13.038 -0.106 -19.333 1.00 89.62 578 LYS A O 1
ATOM 4627 N N . ASP A 1 579 ? -12.700 1.568 -20.783 1.00 90.88 579 ASP A N 1
ATOM 4628 C CA . ASP A 1 579 ? -13.321 0.889 -21.928 1.00 90.88 579 ASP A CA 1
ATOM 4629 C C . ASP A 1 579 ? -12.592 -0.417 -22.277 1.00 90.88 579 ASP A C 1
ATOM 4631 O O . ASP A 1 579 ? -13.212 -1.440 -22.584 1.00 90.88 579 ASP A O 1
ATOM 4635 N N . LEU A 1 580 ? -11.256 -0.406 -22.199 1.00 89.38 580 LEU A N 1
ATOM 4636 C CA . LEU A 1 580 ? -10.446 -1.615 -22.336 1.00 89.38 580 LEU A CA 1
ATOM 4637 C C . LEU A 1 580 ? -10.702 -2.593 -21.184 1.00 89.38 580 LEU A C 1
ATOM 4639 O O . LEU A 1 580 ? -10.880 -3.782 -21.443 1.00 89.38 580 LEU A O 1
ATOM 4643 N N . GLY A 1 581 ? -10.776 -2.107 -19.947 1.00 84.88 581 GLY A N 1
ATOM 4644 C CA . GLY A 1 581 ? -11.144 -2.900 -18.777 1.00 84.88 581 GLY A CA 1
ATOM 4645 C C . GLY A 1 581 ? -12.486 -3.603 -18.971 1.00 84.88 581 GLY A C 1
ATOM 4646 O O . GLY A 1 581 ? -12.547 -4.829 -18.912 1.00 84.88 581 GLY A O 1
ATOM 4647 N N . VAL A 1 582 ? -13.537 -2.864 -19.342 1.00 85.12 582 VAL A N 1
ATOM 4648 C CA . VAL A 1 582 ? -14.876 -3.402 -19.642 1.00 85.12 582 VAL A CA 1
ATOM 4649 C C . VAL A 1 582 ? -14.805 -4.487 -20.717 1.00 85.12 582 VAL A C 1
ATOM 4651 O O . VAL A 1 582 ? -15.376 -5.563 -20.539 1.00 85.12 582 VAL A O 1
ATOM 4654 N N . LYS A 1 583 ? -14.051 -4.257 -21.800 1.00 85.81 583 LYS A N 1
ATOM 4655 C CA . LYS A 1 583 ? -13.864 -5.239 -22.881 1.00 85.81 583 LYS A CA 1
ATOM 4656 C C . LYS A 1 583 ? -13.228 -6.549 -22.399 1.00 85.81 583 LYS A C 1
ATOM 4658 O O . LYS A 1 583 ? -13.578 -7.612 -22.910 1.00 85.81 583 LYS A O 1
ATOM 4663 N N . TYR A 1 584 ? -12.292 -6.478 -21.455 1.00 80.62 584 TYR A N 1
ATOM 4664 C CA . TYR A 1 584 ? -11.621 -7.645 -20.870 1.00 80.62 584 TYR A CA 1
ATOM 4665 C C . TYR A 1 584 ? -12.236 -8.097 -19.540 1.00 80.62 584 TYR A C 1
ATOM 4667 O O . TYR A 1 584 ? -11.642 -8.942 -18.875 1.00 80.62 584 TYR A O 1
ATOM 4675 N N . LYS A 1 585 ? -13.426 -7.583 -19.188 1.00 75.75 585 LYS A N 1
ATOM 4676 C CA . LYS A 1 585 ? -14.162 -7.888 -17.950 1.00 75.75 585 LYS A CA 1
ATOM 4677 C C . LYS A 1 585 ? -13.382 -7.579 -16.663 1.00 75.75 585 LYS A C 1
ATOM 4679 O O . LYS A 1 585 ? -13.511 -8.268 -15.661 1.00 75.75 585 LYS A O 1
ATOM 4684 N N . ILE A 1 586 ? -12.563 -6.533 -16.690 1.00 73.56 586 ILE A N 1
ATOM 4685 C CA . ILE A 1 586 ? -11.799 -6.029 -15.548 1.00 73.56 586 ILE A CA 1
ATOM 4686 C C . ILE A 1 586 ? -12.338 -4.637 -15.213 1.00 73.56 586 ILE A C 1
ATOM 4688 O O . ILE A 1 586 ? -12.225 -3.713 -16.019 1.00 73.56 586 ILE A O 1
ATOM 4692 N N . GLN A 1 587 ? -12.955 -4.481 -14.044 1.00 76.31 587 GLN A N 1
ATOM 4693 C CA . GLN A 1 587 ? -13.602 -3.235 -13.624 1.00 76.31 587 GLN A CA 1
ATOM 4694 C C . GLN A 1 587 ? -13.293 -2.930 -12.153 1.00 76.31 587 GLN A C 1
ATOM 4696 O O . GLN A 1 587 ? -12.800 -3.791 -11.429 1.00 76.31 587 GLN A O 1
ATOM 4701 N N . GLY A 1 588 ? -13.585 -1.702 -11.720 1.00 74.38 588 GLY A N 1
ATOM 4702 C CA . GLY A 1 588 ? -13.400 -1.285 -10.327 1.00 74.38 588 GLY A CA 1
ATOM 4703 C C . GLY A 1 588 ? -11.942 -1.363 -9.870 1.00 74.38 588 GLY A C 1
ATOM 4704 O O . GLY A 1 588 ? -11.037 -1.004 -10.624 1.00 74.38 588 GLY A O 1
ATOM 4705 N N . GLU A 1 589 ? -11.735 -1.841 -8.644 1.00 71.69 589 GLU A N 1
ATOM 4706 C CA . GLU A 1 589 ? -10.415 -1.977 -8.005 1.00 71.69 589 GLU A CA 1
ATOM 4707 C C . GLU A 1 589 ? -9.520 -3.007 -8.721 1.00 71.69 589 GLU A C 1
ATOM 4709 O O . GLU A 1 589 ? -8.312 -2.836 -8.837 1.00 71.69 589 GLU A O 1
ATOM 4714 N N . ILE A 1 590 ? -10.111 -4.015 -9.365 1.00 70.44 590 ILE A N 1
ATOM 4715 C CA . ILE A 1 590 ? -9.347 -5.019 -10.123 1.00 70.44 590 ILE A CA 1
ATOM 4716 C C . ILE A 1 590 ? -8.631 -4.374 -11.324 1.00 70.44 590 ILE A C 1
ATOM 4718 O O . ILE A 1 590 ? -7.554 -4.811 -11.729 1.00 70.44 590 ILE A O 1
ATOM 4722 N N . LEU A 1 591 ? -9.212 -3.320 -11.914 1.00 79.69 591 LEU A N 1
ATOM 4723 C CA . LEU A 1 591 ? -8.566 -2.578 -12.999 1.00 79.69 591 LEU A CA 1
ATOM 4724 C C . LEU A 1 591 ? -7.374 -1.766 -12.494 1.00 79.69 591 LEU A C 1
ATOM 4726 O O . LEU A 1 591 ? -6.370 -1.683 -13.200 1.00 79.69 591 LEU A O 1
ATOM 4730 N N . THR A 1 592 ? -7.473 -1.180 -11.299 1.00 79.50 592 THR A N 1
ATOM 4731 C CA . THR A 1 592 ? -6.345 -0.465 -10.692 1.00 79.50 592 THR A CA 1
ATOM 4732 C C . THR A 1 592 ? -5.218 -1.428 -10.350 1.00 79.50 592 THR A C 1
ATOM 4734 O O . THR A 1 592 ? -4.086 -1.157 -10.738 1.00 79.50 592 THR A O 1
ATOM 4737 N N . ASP A 1 593 ? -5.529 -2.594 -9.783 1.00 78.56 593 ASP A N 1
ATOM 4738 C CA . ASP A 1 593 ? -4.527 -3.612 -9.450 1.00 78.56 593 ASP A CA 1
ATOM 4739 C C . ASP A 1 593 ? -3.828 -4.155 -10.707 1.00 78.56 593 ASP A C 1
ATOM 4741 O O . ASP A 1 593 ? -2.614 -4.356 -10.727 1.00 78.56 593 ASP A O 1
ATOM 4745 N N . ALA A 1 594 ? -4.580 -4.346 -11.799 1.00 80.12 594 ALA A N 1
ATOM 4746 C CA . ALA A 1 594 ? -4.026 -4.791 -13.077 1.00 80.12 594 ALA A CA 1
ATOM 4747 C C . ALA A 1 594 ? -3.057 -3.770 -13.694 1.00 80.12 594 ALA A C 1
ATOM 4749 O O . ALA A 1 594 ? -2.082 -4.150 -14.352 1.00 80.12 594 ALA A O 1
ATOM 4750 N N . LEU A 1 595 ? -3.331 -2.476 -13.515 1.00 83.75 595 LEU A N 1
ATOM 4751 C CA . LEU A 1 595 ? -2.479 -1.391 -14.003 1.00 83.75 595 LEU A CA 1
ATOM 4752 C C . LEU A 1 595 ? -1.272 -1.159 -13.104 1.00 83.75 595 LEU A C 1
ATOM 4754 O O . LEU A 1 595 ? -0.192 -0.912 -13.631 1.00 83.75 595 LEU A O 1
ATOM 4758 N N . GLU A 1 596 ? -1.437 -1.265 -11.787 1.00 82.06 596 GLU A N 1
ATOM 4759 C CA . GLU A 1 596 ? -0.332 -1.250 -10.828 1.00 82.06 596 GLU A CA 1
ATOM 4760 C C . GLU A 1 596 ? 0.627 -2.404 -11.121 1.00 82.06 596 GLU A C 1
ATOM 4762 O O . GLU A 1 596 ? 1.826 -2.199 -11.277 1.00 82.06 596 GLU A O 1
ATOM 4767 N N . TYR A 1 597 ? 0.094 -3.600 -11.367 1.00 78.62 597 TYR A N 1
ATOM 4768 C CA . TYR A 1 597 ? 0.890 -4.731 -11.823 1.00 78.62 597 TYR A CA 1
ATOM 4769 C C . TYR A 1 597 ? 1.663 -4.424 -13.119 1.00 78.62 597 TYR A C 1
ATOM 4771 O O . TYR A 1 597 ? 2.874 -4.633 -13.191 1.00 78.62 597 TYR A O 1
ATOM 4779 N N . ALA A 1 598 ? 0.991 -3.883 -14.140 1.00 79.88 598 ALA A N 1
ATOM 4780 C CA . ALA A 1 598 ? 1.659 -3.499 -15.384 1.00 79.88 598 ALA A CA 1
ATOM 4781 C C . ALA A 1 598 ? 2.716 -2.394 -15.170 1.00 79.88 598 ALA A C 1
ATOM 4783 O O . ALA A 1 598 ? 3.700 -2.333 -15.911 1.00 79.88 598 ALA A O 1
ATOM 4784 N N . HIS A 1 599 ? 2.521 -1.523 -14.177 1.00 84.38 599 HIS A N 1
ATOM 4785 C CA . HIS A 1 599 ? 3.472 -0.484 -13.805 1.00 84.38 599 HIS A CA 1
ATOM 4786 C C . HIS A 1 599 ? 4.735 -1.058 -13.157 1.00 84.38 599 HIS A C 1
ATOM 4788 O O . HIS A 1 599 ? 5.846 -0.720 -13.581 1.00 84.38 599 HIS A O 1
ATOM 4794 N N . ASN A 1 600 ? 4.562 -1.981 -12.213 1.00 78.00 600 ASN A N 1
ATOM 4795 C CA . ASN A 1 600 ? 5.652 -2.611 -11.468 1.00 78.00 600 ASN A CA 1
ATOM 4796 C C . ASN A 1 600 ? 6.495 -3.525 -12.376 1.00 78.00 600 ASN A C 1
ATOM 4798 O O . ASN A 1 600 ? 7.706 -3.634 -12.205 1.00 78.00 600 ASN A O 1
ATOM 4802 N N . CYS A 1 601 ? 5.889 -4.106 -13.417 1.00 74.38 601 CYS A N 1
ATOM 4803 C CA . CYS A 1 601 ? 6.608 -4.819 -14.480 1.00 74.38 601 CYS A CA 1
ATOM 4804 C C . CYS A 1 601 ? 7.366 -3.904 -15.458 1.00 74.38 601 CYS A C 1
ATOM 4806 O O . CYS A 1 601 ? 8.126 -4.393 -16.292 1.00 74.38 601 CYS A O 1
ATOM 4808 N N . GLY A 1 602 ? 7.152 -2.586 -15.400 1.00 74.81 602 GLY A N 1
ATOM 4809 C CA . GLY A 1 602 ? 7.764 -1.619 -16.314 1.00 74.81 602 GLY A CA 1
ATOM 4810 C C . GLY A 1 602 ? 7.079 -1.497 -17.677 1.00 74.81 602 GLY A C 1
ATOM 4811 O O . GLY A 1 602 ? 7.531 -0.702 -18.500 1.00 74.81 602 GLY A O 1
ATOM 4812 N N . ASP A 1 603 ? 5.968 -2.207 -17.907 1.00 77.38 603 ASP A N 1
ATOM 4813 C CA . ASP A 1 603 ? 5.236 -2.188 -19.179 1.00 77.38 603 ASP A CA 1
ATOM 4814 C C . ASP A 1 603 ? 4.500 -0.869 -19.428 1.00 77.38 603 ASP A C 1
ATOM 4816 O O . ASP A 1 603 ? 4.286 -0.473 -20.579 1.00 77.38 603 ASP A O 1
ATOM 4820 N N . VAL A 1 604 ? 4.053 -0.228 -18.348 1.00 84.88 604 VAL A N 1
ATOM 4821 C CA . VAL A 1 604 ? 3.398 1.079 -18.367 1.00 84.88 604 VAL A CA 1
ATOM 4822 C C . VAL A 1 604 ? 3.977 1.969 -17.269 1.00 84.88 604 VAL A C 1
ATOM 4824 O O . VAL A 1 604 ? 4.481 1.506 -16.251 1.00 84.88 604 VAL A O 1
ATOM 4827 N N . LEU A 1 605 ? 3.875 3.278 -17.443 1.00 85.38 605 LEU A N 1
ATOM 4828 C CA . LEU A 1 605 ? 4.123 4.248 -16.386 1.00 85.38 605 LEU A CA 1
ATOM 4829 C C . LEU A 1 605 ? 2.779 4.842 -15.973 1.00 85.38 605 LEU A C 1
ATOM 4831 O O . LEU A 1 605 ? 2.106 5.486 -16.783 1.00 85.38 605 LEU A O 1
ATOM 4835 N N . TRP A 1 606 ? 2.381 4.608 -14.724 1.00 87.62 606 TRP A N 1
ATOM 4836 C CA . TRP A 1 606 ? 1.143 5.135 -14.165 1.00 87.62 606 TRP A CA 1
ATOM 4837 C C . TRP A 1 606 ? 1.430 5.854 -12.847 1.00 87.62 606 TRP A C 1
ATOM 4839 O O . TRP A 1 606 ? 1.870 5.256 -11.873 1.00 87.62 606 TRP A O 1
ATOM 4849 N N . LEU A 1 607 ? 1.203 7.167 -12.833 1.00 82.44 607 LEU A N 1
ATOM 4850 C CA . LEU A 1 607 ? 1.562 8.041 -11.717 1.00 82.44 607 LEU A CA 1
ATOM 4851 C C . LEU A 1 607 ? 0.355 8.261 -10.796 1.00 82.44 607 LEU A C 1
ATOM 4853 O O . LEU A 1 607 ? -0.198 9.359 -10.735 1.00 82.44 607 LEU A O 1
ATOM 4857 N N . GLN A 1 608 ? -0.066 7.214 -10.083 1.00 75.94 608 GLN A N 1
ATOM 4858 C CA . GLN A 1 608 ? -1.282 7.227 -9.253 1.00 75.94 608 GLN A CA 1
ATOM 4859 C C . GLN A 1 608 ? -1.277 8.331 -8.179 1.00 75.94 608 GLN A C 1
ATOM 4861 O O . GLN A 1 608 ? -2.305 8.954 -7.917 1.00 75.94 608 GLN A O 1
ATOM 4866 N N . ASN A 1 609 ? -0.107 8.614 -7.601 1.00 72.50 609 ASN A N 1
ATOM 4867 C CA . ASN A 1 609 ? 0.064 9.621 -6.548 1.00 72.50 609 ASN A CA 1
ATOM 4868 C C . ASN A 1 609 ? 0.193 11.056 -7.089 1.00 72.50 609 ASN A C 1
ATOM 4870 O O . ASN A 1 609 ? 0.302 12.006 -6.314 1.00 72.50 609 ASN A O 1
ATOM 4874 N N . HIS A 1 610 ? 0.182 11.242 -8.413 1.00 76.06 610 HIS A N 1
ATOM 4875 C CA . HIS A 1 610 ? 0.318 12.557 -9.023 1.00 76.06 610 HIS A CA 1
ATOM 4876 C C . HIS A 1 610 ? -1.044 13.241 -9.184 1.00 76.06 610 HIS A C 1
ATOM 4878 O O . HIS A 1 610 ? -1.913 12.771 -9.917 1.00 76.06 610 HIS A O 1
ATOM 4884 N N . HIS A 1 611 ? -1.216 14.410 -8.567 1.00 73.44 611 HIS A N 1
ATOM 4885 C CA . HIS A 1 611 ? -2.490 15.139 -8.525 1.00 73.44 611 HIS A CA 1
ATOM 4886 C C . HIS A 1 611 ? -3.122 15.412 -9.911 1.00 73.44 611 HIS A C 1
ATOM 4888 O O . HIS A 1 611 ? -4.339 15.289 -10.045 1.00 73.44 611 HIS A O 1
ATOM 4894 N N . LYS A 1 612 ? -2.313 15.714 -10.941 1.00 75.12 612 LYS A N 1
ATOM 4895 C CA . LYS A 1 612 ? -2.768 15.928 -12.337 1.00 75.12 612 LYS A CA 1
ATOM 4896 C C . LYS A 1 612 ? -2.733 14.689 -13.243 1.00 75.12 612 LYS A C 1
ATOM 4898 O O . LYS A 1 612 ? -3.534 14.588 -14.162 1.00 75.12 612 LYS A O 1
ATOM 4903 N N . LEU A 1 613 ? -1.821 13.742 -13.001 1.00 80.69 613 LEU A N 1
ATOM 4904 C CA . LEU A 1 613 ? -1.497 12.664 -13.953 1.00 80.69 613 LEU A CA 1
ATOM 4905 C C . LEU A 1 613 ? -2.053 11.297 -13.539 1.00 80.69 613 LEU A C 1
ATOM 4907 O O . LEU A 1 613 ? -1.931 10.341 -14.300 1.00 80.69 613 LEU A O 1
ATOM 4911 N N . LYS A 1 614 ? -2.724 11.200 -12.385 1.00 82.88 614 LYS A N 1
ATOM 4912 C CA . LYS A 1 614 ? -3.344 9.957 -11.894 1.00 82.88 614 LYS A CA 1
ATOM 4913 C C . LYS A 1 614 ? -4.333 9.311 -12.874 1.00 82.88 614 LYS A C 1
ATOM 4915 O O . LYS A 1 614 ? -4.548 8.106 -12.817 1.00 82.88 614 LYS A O 1
ATOM 4920 N N . GLU A 1 615 ? -4.923 10.090 -13.783 1.00 84.81 615 GLU A N 1
ATOM 4921 C CA . GLU A 1 615 ? -5.881 9.613 -14.795 1.00 84.81 615 GLU A CA 1
ATOM 4922 C C . GLU A 1 615 ? -5.236 9.323 -16.163 1.00 84.81 615 GLU A C 1
ATOM 4924 O O . GLU A 1 615 ? -5.935 9.078 -17.151 1.00 84.81 615 GLU A O 1
ATOM 4929 N N . VAL A 1 616 ? -3.905 9.357 -16.245 1.00 86.25 616 VAL A N 1
ATOM 4930 C CA . VAL A 1 616 ? -3.146 9.144 -17.480 1.00 86.25 616 VAL A CA 1
ATOM 4931 C C . VAL A 1 616 ? -2.237 7.930 -17.320 1.00 86.25 616 VAL A C 1
ATOM 4933 O O . VAL A 1 616 ? -1.431 7.859 -16.396 1.00 86.25 616 VAL A O 1
ATOM 4936 N N . VAL A 1 617 ? -2.337 6.983 -18.253 1.00 88.06 617 VAL A N 1
ATOM 4937 C CA . VAL A 1 617 ? -1.491 5.781 -18.299 1.00 88.06 617 VAL A CA 1
ATOM 4938 C C . VAL A 1 617 ? -0.568 5.865 -19.510 1.00 88.06 617 VAL A C 1
ATOM 4940 O O . VAL A 1 617 ? -1.025 5.834 -20.657 1.00 88.06 617 VAL A O 1
ATOM 4943 N N . PHE A 1 618 ? 0.740 5.954 -19.282 1.00 86.44 618 PHE A N 1
ATOM 4944 C CA . PHE A 1 618 ? 1.741 5.984 -20.347 1.00 86.44 618 PHE A CA 1
ATOM 4945 C C . PHE A 1 618 ? 2.144 4.557 -20.719 1.00 86.44 618 PHE A C 1
ATOM 4947 O O . PHE A 1 618 ? 2.946 3.925 -20.042 1.00 86.44 618 PHE A O 1
ATOM 4954 N N . HIS A 1 619 ? 1.599 4.038 -21.815 1.00 84.62 619 HIS A N 1
ATOM 4955 C CA . HIS A 1 619 ? 1.886 2.676 -22.281 1.00 84.62 619 HIS A CA 1
ATOM 4956 C C . HIS A 1 619 ? 3.119 2.572 -23.195 1.00 84.62 619 HIS A C 1
ATOM 4958 O O . HIS A 1 619 ? 3.448 1.484 -23.667 1.00 84.62 619 HIS A O 1
ATOM 4964 N N . LYS A 1 620 ? 3.786 3.702 -23.480 1.00 81.19 620 LYS A N 1
ATOM 4965 C CA . LYS A 1 620 ? 5.132 3.753 -24.081 1.00 81.19 620 LYS A CA 1
ATOM 4966 C C . LYS A 1 620 ? 6.008 4.752 -23.312 1.00 81.19 620 LYS A C 1
ATOM 4968 O O . LYS A 1 620 ? 6.243 5.852 -23.816 1.00 81.19 620 LYS A O 1
ATOM 4973 N N . PRO A 1 621 ? 6.480 4.394 -22.104 1.00 76.81 621 PRO A N 1
ATOM 4974 C CA . PRO A 1 621 ? 7.239 5.294 -21.231 1.00 76.81 621 PRO A CA 1
ATOM 4975 C C . PRO A 1 621 ? 8.500 5.880 -21.882 1.00 76.81 621 PRO A C 1
ATOM 4977 O O . PRO A 1 621 ? 8.800 7.053 -21.687 1.00 76.81 621 PRO A O 1
ATOM 4980 N N . PHE A 1 622 ? 9.195 5.119 -22.735 1.00 73.75 622 PHE A N 1
ATOM 4981 C CA . PHE A 1 622 ? 10.381 5.613 -23.447 1.00 73.75 622 PHE A CA 1
ATOM 4982 C C . PHE A 1 622 ? 10.090 6.845 -24.317 1.00 73.75 622 PHE A C 1
ATOM 4984 O O . PHE A 1 622 ? 10.861 7.797 -24.310 1.00 73.75 622 PHE A O 1
ATOM 4991 N N . LYS A 1 623 ? 8.926 6.889 -24.982 1.00 74.44 623 LYS A N 1
ATOM 4992 C CA . LYS A 1 623 ? 8.518 8.056 -25.780 1.00 74.44 623 LYS A CA 1
ATOM 4993 C C . LYS A 1 623 ? 8.258 9.291 -24.921 1.00 74.44 623 LYS A C 1
ATOM 4995 O O . LYS A 1 623 ? 8.461 10.405 -25.388 1.00 74.44 623 LYS A O 1
ATOM 5000 N N . LEU A 1 624 ? 7.808 9.108 -23.677 1.00 74.56 624 LEU A N 1
ATOM 5001 C CA . LEU A 1 624 ? 7.704 10.204 -22.716 1.00 74.56 624 LEU A CA 1
ATOM 5002 C C . LEU A 1 624 ? 9.099 10.703 -22.330 1.00 74.56 624 LEU A C 1
ATOM 5004 O O . LEU A 1 624 ? 9.320 11.906 -22.324 1.00 74.56 624 LEU A O 1
ATOM 5008 N N . ILE A 1 625 ? 10.045 9.801 -22.056 1.00 72.06 625 ILE A N 1
ATOM 5009 C CA . ILE A 1 625 ? 11.429 10.188 -21.754 1.00 72.06 625 ILE A CA 1
ATOM 5010 C C . ILE A 1 625 ? 12.017 10.980 -22.926 1.00 72.06 625 ILE A C 1
ATOM 5012 O O . ILE A 1 625 ? 12.539 12.066 -22.700 1.00 72.06 625 ILE A O 1
ATOM 5016 N N . GLU A 1 626 ? 11.862 10.506 -24.167 1.00 70.69 626 GLU A N 1
ATOM 5017 C CA . GLU A 1 626 ? 12.256 11.244 -25.379 1.00 70.69 626 GLU A CA 1
ATOM 5018 C C . GLU A 1 626 ? 11.577 12.617 -25.488 1.00 70.69 626 GLU A C 1
ATOM 5020 O O . GLU A 1 626 ? 12.246 13.592 -25.828 1.00 70.69 626 GLU A O 1
ATOM 5025 N N . ALA A 1 627 ? 10.287 12.719 -25.141 1.00 70.25 627 ALA A N 1
ATOM 5026 C CA . ALA A 1 627 ? 9.569 13.996 -25.077 1.00 70.25 627 ALA A CA 1
ATOM 5027 C C . ALA A 1 627 ? 10.267 14.985 -24.157 1.00 70.25 627 ALA A C 1
ATOM 5029 O O . ALA A 1 627 ? 10.504 16.130 -24.532 1.00 70.25 627 ALA A O 1
ATOM 5030 N N . LEU A 1 628 ? 10.601 14.522 -22.955 1.00 71.19 628 LEU A N 1
ATOM 5031 C CA . LEU A 1 628 ? 11.197 15.337 -21.909 1.00 71.19 628 LEU A CA 1
ATOM 5032 C C . LEU A 1 628 ? 12.652 15.698 -22.247 1.00 71.19 628 LEU A C 1
ATOM 5034 O O . LEU A 1 628 ? 13.051 16.837 -21.989 1.00 71.19 628 LEU A O 1
ATOM 5038 N N . ARG A 1 629 ? 13.388 14.815 -22.950 1.00 68.50 629 ARG A N 1
ATOM 5039 C CA . ARG A 1 629 ? 14.706 15.144 -23.537 1.00 68.50 629 ARG A CA 1
ATOM 5040 C C . ARG A 1 629 ? 14.649 16.314 -24.516 1.00 68.50 629 ARG A C 1
ATOM 5042 O O . ARG A 1 629 ? 15.645 17.008 -24.689 1.00 68.50 629 ARG A O 1
ATOM 5049 N N . GLY A 1 630 ? 13.494 16.523 -25.145 1.00 64.38 630 GLY A N 1
ATOM 5050 C CA . GLY A 1 630 ? 13.228 17.631 -26.057 1.00 64.38 630 GLY A CA 1
ATOM 5051 C C . GLY A 1 630 ? 13.310 19.022 -25.423 1.00 64.38 630 GLY A C 1
ATOM 5052 O O . GLY A 1 630 ? 13.541 19.993 -26.139 1.00 64.38 630 GLY A O 1
ATOM 5053 N N . ILE A 1 631 ? 13.097 19.124 -24.106 1.00 68.50 631 ILE A N 1
ATOM 5054 C CA . ILE A 1 631 ? 13.028 20.403 -23.381 1.00 68.50 631 ILE A CA 1
ATOM 5055 C C . ILE A 1 631 ? 14.190 20.543 -22.416 1.00 68.50 631 ILE A C 1
ATOM 5057 O O . ILE A 1 631 ? 14.864 21.564 -22.442 1.00 68.50 631 ILE A O 1
ATOM 5061 N N . ILE A 1 632 ? 14.429 19.525 -21.590 1.00 70.00 632 ILE A N 1
ATOM 5062 C CA . ILE A 1 632 ? 15.524 19.524 -20.626 1.00 70.00 632 ILE A CA 1
ATOM 5063 C C . ILE A 1 632 ? 16.628 18.656 -21.221 1.00 70.00 632 ILE A C 1
ATOM 5065 O O . ILE A 1 632 ? 16.668 17.467 -20.978 1.00 70.00 632 ILE A O 1
ATOM 5069 N N . HIS A 1 633 ? 17.504 19.204 -22.053 1.00 71.69 633 HIS A N 1
ATOM 5070 C CA . HIS A 1 633 ? 18.706 18.517 -22.517 1.00 71.69 633 HIS A CA 1
ATOM 5071 C C . HIS A 1 633 ? 19.937 18.903 -21.679 1.00 71.69 633 HIS A C 1
ATOM 5073 O O . HIS A 1 633 ? 20.147 20.078 -21.379 1.00 71.69 633 HIS A O 1
ATOM 5079 N N . HIS A 1 634 ? 20.775 17.918 -21.340 1.00 67.31 634 HIS A N 1
ATOM 5080 C CA . HIS A 1 634 ? 22.024 18.122 -20.585 1.00 67.31 634 HIS A CA 1
ATOM 5081 C C . HIS A 1 634 ? 23.045 18.995 -21.330 1.00 67.31 634 HIS A C 1
ATOM 5083 O O . HIS A 1 634 ? 23.827 19.701 -20.713 1.00 67.31 634 HIS A O 1
ATOM 5089 N N . ASP A 1 635 ? 23.003 18.967 -22.662 1.00 71.12 635 ASP A N 1
ATOM 5090 C CA . ASP A 1 635 ? 23.879 19.744 -23.541 1.00 71.12 635 ASP A CA 1
ATOM 5091 C C . ASP A 1 635 ? 23.086 20.715 -24.432 1.00 71.12 635 ASP A C 1
ATOM 5093 O O . ASP A 1 635 ? 23.210 20.743 -25.658 1.00 71.12 635 ASP A O 1
ATOM 5097 N N . ILE A 1 636 ? 22.149 21.448 -23.827 1.00 77.00 636 ILE A N 1
ATOM 5098 C CA . ILE A 1 636 ? 21.282 22.368 -24.575 1.00 77.00 636 ILE A CA 1
ATOM 5099 C C . ILE A 1 636 ? 22.087 23.482 -25.265 1.00 77.00 636 ILE A C 1
ATOM 5101 O O . ILE A 1 636 ? 21.747 23.893 -26.371 1.00 77.00 636 ILE A O 1
ATOM 5105 N N . SER A 1 637 ? 23.193 23.918 -24.655 1.00 79.81 637 SER A N 1
ATOM 5106 C CA . SER A 1 637 ? 24.063 24.981 -25.167 1.00 79.81 637 SER A CA 1
ATOM 5107 C C . SER A 1 637 ? 24.666 24.657 -26.533 1.00 79.81 637 SER A C 1
ATOM 5109 O O . SER A 1 637 ? 24.773 25.568 -27.359 1.00 79.81 637 SER A O 1
ATOM 5111 N N . ASN A 1 638 ? 25.019 23.386 -26.771 1.00 81.25 638 ASN A N 1
ATOM 5112 C CA . ASN A 1 638 ? 25.537 22.910 -28.056 1.00 81.25 638 ASN A CA 1
ATOM 5113 C C . ASN A 1 638 ? 24.417 22.570 -29.052 1.00 81.25 638 ASN A C 1
ATOM 5115 O O . ASN A 1 638 ? 24.607 22.721 -30.254 1.00 81.25 638 ASN A O 1
ATOM 5119 N N . ILE A 1 639 ? 23.239 22.139 -28.580 1.00 81.81 639 ILE A N 1
ATOM 5120 C CA . ILE A 1 639 ? 22.071 21.895 -29.452 1.00 81.81 639 ILE A CA 1
ATOM 5121 C C . ILE A 1 639 ? 21.537 23.194 -30.062 1.00 81.81 639 ILE A C 1
ATOM 5123 O O . ILE A 1 639 ? 21.028 23.193 -31.187 1.00 81.81 639 ILE A O 1
ATOM 5127 N N . LEU A 1 640 ? 21.634 24.300 -29.324 1.00 83.81 640 LEU A N 1
ATOM 5128 C CA . LEU A 1 640 ? 21.275 25.635 -29.786 1.00 83.81 640 LEU A CA 1
ATOM 5129 C C . LEU A 1 640 ? 22.343 26.194 -30.746 1.00 83.81 640 LEU A C 1
ATOM 5131 O O . LEU A 1 640 ? 22.960 27.223 -30.469 1.00 83.81 640 LEU A O 1
ATOM 5135 N N . ASP A 1 641 ? 22.513 25.526 -31.888 1.00 84.62 641 ASP A N 1
ATOM 5136 C CA . ASP A 1 641 ? 23.376 25.920 -33.004 1.00 84.62 641 ASP A CA 1
ATOM 5137 C C . ASP A 1 641 ? 22.530 26.250 -34.244 1.00 84.62 641 ASP A C 1
ATOM 5139 O O . ASP A 1 641 ? 21.916 25.375 -34.860 1.00 84.62 641 ASP A O 1
ATOM 5143 N N . PHE A 1 642 ? 22.500 27.529 -34.624 1.00 85.38 642 PHE A N 1
ATOM 5144 C CA . PHE A 1 642 ? 21.735 28.001 -35.780 1.00 85.38 642 PHE A CA 1
ATOM 5145 C C . PHE A 1 642 ? 22.249 27.446 -37.113 1.00 85.38 642 PHE A C 1
ATOM 5147 O O . PHE A 1 642 ? 21.457 27.191 -38.025 1.00 85.38 642 PHE A O 1
ATOM 5154 N N . ASP A 1 643 ? 23.568 27.288 -37.247 1.00 83.38 643 ASP A N 1
ATOM 5155 C CA . ASP A 1 643 ? 24.206 26.930 -38.514 1.00 83.38 643 ASP A CA 1
ATOM 5156 C C . ASP A 1 643 ? 24.207 25.399 -38.701 1.00 83.38 643 ASP A C 1
ATOM 5158 O O . ASP A 1 643 ? 23.935 24.905 -39.804 1.00 83.38 643 ASP A O 1
ATOM 5162 N N . GLY A 1 644 ? 24.433 24.643 -37.619 1.00 81.25 644 GLY A N 1
ATOM 5163 C CA . GLY A 1 644 ? 24.354 23.179 -37.597 1.00 81.25 644 GLY A CA 1
ATOM 5164 C C . GLY A 1 644 ? 22.925 22.632 -37.659 1.00 81.25 644 GLY A C 1
ATOM 5165 O O . GLY A 1 644 ? 22.696 21.572 -38.251 1.00 81.25 644 GLY A O 1
ATOM 5166 N N . ASN A 1 645 ? 21.940 23.366 -37.128 1.00 82.38 645 ASN A N 1
ATOM 5167 C CA . ASN A 1 645 ? 20.546 22.938 -37.101 1.00 82.38 645 ASN A CA 1
ATOM 5168 C C . ASN A 1 645 ? 19.609 23.858 -37.907 1.00 82.38 645 ASN A C 1
ATOM 5170 O O . ASN A 1 645 ? 19.024 24.829 -37.420 1.00 82.38 645 ASN A O 1
ATOM 5174 N N . LYS A 1 646 ? 19.347 23.452 -39.154 1.00 83.62 646 LYS A N 1
ATOM 5175 C CA . LYS A 1 646 ? 18.442 24.163 -40.071 1.00 83.62 646 LYS A CA 1
ATOM 5176 C C . LYS A 1 646 ? 16.969 24.156 -39.640 1.00 83.62 646 LYS A C 1
ATOM 5178 O O . LYS A 1 646 ? 16.166 24.841 -40.279 1.00 83.62 646 LYS A O 1
ATOM 5183 N N . SER A 1 647 ? 16.563 23.412 -38.603 1.00 83.56 647 SER A N 1
ATOM 5184 C CA . SER A 1 647 ? 15.171 23.434 -38.124 1.00 83.56 647 SER A CA 1
ATOM 5185 C C . SER A 1 647 ? 14.786 24.808 -37.559 1.00 83.56 647 SER A C 1
ATOM 5187 O O . SER A 1 647 ? 13.653 25.255 -37.750 1.00 83.56 647 SER A O 1
ATOM 5189 N N . PHE A 1 648 ? 15.729 25.531 -36.946 1.00 85.19 648 PHE A N 1
ATOM 5190 C CA . PHE A 1 648 ? 15.478 26.854 -36.369 1.00 85.19 648 PHE A CA 1
ATOM 5191 C C . PHE A 1 648 ? 15.139 27.905 -37.435 1.00 85.19 648 PHE A C 1
ATOM 5193 O O . PHE A 1 648 ? 14.218 28.704 -37.246 1.00 85.19 648 PHE A O 1
ATOM 5200 N N . SER A 1 649 ? 15.803 27.853 -38.593 1.00 85.25 649 SER A N 1
ATOM 5201 C CA . SER A 1 649 ? 15.528 28.750 -39.722 1.00 85.25 649 SER A CA 1
ATOM 5202 C C . SER A 1 649 ? 14.332 28.296 -40.567 1.00 85.25 649 SER A C 1
ATOM 5204 O O . SER A 1 649 ? 13.503 29.117 -40.955 1.00 85.25 649 SER A O 1
ATOM 5206 N N . SER A 1 650 ? 14.188 26.994 -40.831 1.00 82.75 650 SER A N 1
ATOM 5207 C CA . SER A 1 650 ? 13.127 26.472 -41.710 1.00 82.75 650 SER A CA 1
ATOM 5208 C C . SER A 1 650 ? 11.756 26.333 -41.033 1.00 82.75 650 SER A C 1
ATOM 5210 O O . SER A 1 650 ? 10.732 26.617 -41.658 1.00 82.75 650 SER A O 1
ATOM 5212 N N . ILE A 1 651 ? 11.718 25.928 -39.759 1.00 81.62 651 ILE A N 1
ATOM 5213 C CA . ILE A 1 651 ? 10.482 25.622 -39.015 1.00 81.62 651 ILE A CA 1
ATOM 5214 C C . ILE A 1 651 ? 10.201 26.689 -37.970 1.00 81.62 651 ILE A C 1
ATOM 5216 O O . ILE A 1 651 ? 9.090 27.222 -37.932 1.00 81.62 651 ILE A O 1
ATOM 5220 N N . GLY A 1 652 ? 11.214 27.031 -37.170 1.00 78.19 652 GLY A N 1
ATOM 5221 C CA . GLY A 1 652 ? 11.139 28.147 -36.227 1.00 78.19 652 GLY A CA 1
ATOM 5222 C C . GLY A 1 652 ? 10.973 29.497 -36.932 1.00 78.19 652 GLY A C 1
ATOM 5223 O O . GLY A 1 652 ? 10.416 30.422 -36.347 1.00 78.19 652 GLY A O 1
ATOM 5224 N N . LYS A 1 653 ? 11.383 29.590 -38.210 1.00 83.62 653 LYS A N 1
ATOM 5225 C CA . LYS A 1 653 ? 11.383 30.821 -39.020 1.00 83.62 653 LYS A CA 1
ATOM 5226 C C . LYS A 1 653 ? 12.134 31.972 -38.344 1.00 83.62 653 LYS A C 1
ATOM 5228 O O . LYS A 1 653 ? 11.746 33.128 -38.492 1.00 83.62 653 LYS A O 1
ATOM 5233 N N . LEU A 1 654 ? 13.187 31.645 -37.596 1.00 84.31 654 LEU A N 1
ATOM 5234 C CA . LEU A 1 654 ? 14.031 32.621 -36.916 1.00 84.31 654 LEU A CA 1
ATOM 5235 C C . LEU A 1 654 ? 15.102 33.154 -37.871 1.00 84.31 654 LEU A C 1
ATOM 5237 O O . LEU A 1 654 ? 15.733 32.380 -38.598 1.00 84.31 654 LEU A O 1
ATOM 5241 N N . SER A 1 655 ? 15.333 34.469 -37.847 1.00 88.12 655 SER A N 1
ATOM 5242 C CA . SER A 1 655 ? 16.592 35.026 -38.350 1.00 88.12 655 SER A CA 1
ATOM 5243 C C . SER A 1 655 ? 17.741 34.665 -37.399 1.00 88.12 655 SER A C 1
ATOM 5245 O O . SER A 1 655 ? 17.508 34.310 -36.243 1.00 88.12 655 SER A O 1
ATOM 5247 N N . LYS A 1 656 ? 18.991 34.778 -37.862 1.00 87.56 656 LYS A N 1
ATOM 5248 C CA . LYS A 1 656 ? 20.169 34.505 -37.021 1.00 87.56 656 LYS A CA 1
ATOM 5249 C C . LYS A 1 656 ? 20.207 35.407 -35.780 1.00 87.56 656 LYS A C 1
ATOM 5251 O O . LYS A 1 656 ? 20.456 34.932 -34.683 1.00 87.56 656 LYS A O 1
ATOM 5256 N N . GLU A 1 657 ? 19.874 36.686 -35.945 1.00 86.62 657 GLU A N 1
ATOM 5257 C CA . GLU A 1 657 ? 19.802 37.665 -34.850 1.00 86.62 657 GLU A CA 1
ATOM 5258 C C . GLU A 1 657 ? 18.706 37.313 -33.832 1.00 86.62 657 GLU A C 1
ATOM 5260 O O . GLU A 1 657 ? 18.961 37.292 -32.631 1.00 86.62 657 GLU A O 1
ATOM 5265 N N . GLN A 1 658 ? 17.505 36.963 -34.309 1.00 85.94 658 GLN A N 1
ATOM 5266 C CA . GLN A 1 658 ? 16.396 36.543 -33.442 1.00 85.94 658 GLN A CA 1
ATOM 5267 C C . GLN A 1 658 ? 16.704 35.235 -32.709 1.00 85.94 658 GLN A C 1
ATOM 5269 O O . GLN A 1 658 ? 16.292 35.051 -31.564 1.00 85.94 658 GLN A O 1
ATOM 5274 N N . PHE A 1 659 ? 17.410 34.312 -33.367 1.00 89.38 659 PHE A N 1
ATOM 5275 C CA . PHE A 1 659 ? 17.843 33.071 -32.745 1.00 89.38 659 PHE A CA 1
ATOM 5276 C C . PHE A 1 659 ? 18.834 33.329 -31.613 1.00 89.38 659 PHE A C 1
ATOM 5278 O O . PHE A 1 659 ? 18.622 32.801 -30.528 1.00 89.38 659 PHE A O 1
ATOM 5285 N N . GLU A 1 660 ? 19.864 34.152 -31.827 1.00 88.56 660 GLU A N 1
ATOM 5286 C CA . GLU A 1 660 ? 20.846 34.465 -30.780 1.00 88.56 660 GLU A CA 1
ATOM 5287 C C . GLU A 1 660 ? 20.207 35.175 -29.582 1.00 88.56 660 GLU A C 1
ATOM 5289 O O . GLU A 1 660 ? 20.520 34.867 -28.432 1.00 88.56 660 GLU A O 1
ATOM 5294 N N . GLU A 1 661 ? 19.252 36.074 -29.824 1.00 86.62 661 GLU A N 1
ATOM 5295 C CA . GLU A 1 661 ? 18.482 36.698 -28.748 1.00 86.62 661 GLU A CA 1
ATOM 5296 C C . GLU A 1 661 ? 17.697 35.657 -27.933 1.00 86.62 661 GLU A C 1
ATOM 5298 O O . GLU A 1 661 ? 17.797 35.619 -26.705 1.00 86.62 661 GLU A O 1
ATOM 5303 N N . CYS A 1 662 ? 16.956 34.773 -28.606 1.00 86.50 662 CYS A N 1
ATOM 5304 C CA . CYS A 1 662 ? 16.174 33.731 -27.945 1.00 86.50 662 CYS A CA 1
ATOM 5305 C C . CYS A 1 662 ? 17.057 32.648 -27.288 1.00 86.50 662 CYS A C 1
ATOM 5307 O O . CYS A 1 662 ? 16.714 32.162 -26.210 1.00 86.50 662 CYS A O 1
ATOM 5309 N N . ARG A 1 663 ? 18.228 32.335 -27.857 1.00 88.06 663 ARG A N 1
ATOM 5310 C CA . ARG A 1 663 ? 19.259 31.470 -27.262 1.00 88.06 663 ARG A CA 1
ATOM 5311 C C . ARG A 1 663 ? 19.791 32.068 -25.963 1.00 88.06 663 ARG A C 1
ATOM 5313 O O . ARG A 1 663 ? 19.836 31.370 -24.954 1.00 88.06 663 ARG A O 1
ATOM 5320 N N . ASN A 1 664 ? 20.139 33.354 -25.964 1.00 86.12 664 ASN A N 1
ATOM 5321 C CA . ASN A 1 664 ? 20.629 34.033 -24.766 1.00 86.12 664 ASN A CA 1
ATOM 5322 C C . ASN A 1 664 ? 19.569 34.044 -23.662 1.00 86.12 664 ASN A C 1
ATOM 5324 O O . ASN A 1 664 ? 19.872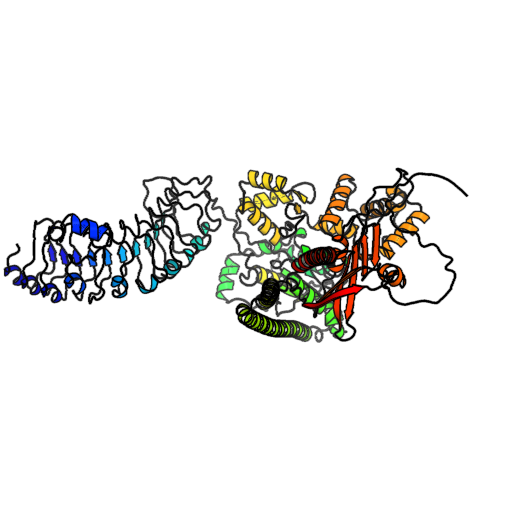 33.637 -22.546 1.00 86.12 664 ASN A O 1
ATOM 5328 N N . ARG A 1 665 ? 18.317 34.409 -23.975 1.00 84.12 665 ARG A N 1
ATOM 5329 C CA . ARG A 1 665 ? 17.219 34.391 -22.990 1.00 84.12 665 ARG A CA 1
ATOM 5330 C C . ARG A 1 665 ? 16.958 32.996 -22.414 1.00 84.12 665 ARG A C 1
ATOM 5332 O O . ARG A 1 665 ? 16.713 32.879 -21.216 1.00 84.12 665 ARG A O 1
ATOM 5339 N N . MET A 1 666 ? 17.052 31.943 -23.226 1.00 85.12 666 MET A N 1
ATOM 5340 C CA . MET A 1 666 ? 16.906 30.567 -22.746 1.00 85.12 666 MET A CA 1
ATOM 5341 C C . MET A 1 666 ? 18.040 30.168 -21.795 1.00 85.12 666 MET A C 1
ATOM 5343 O O . MET A 1 666 ? 17.773 29.606 -20.738 1.00 85.12 666 MET A O 1
ATOM 5347 N N . LEU A 1 667 ? 19.292 30.473 -22.145 1.00 83.88 667 LEU A N 1
ATOM 5348 C CA . LEU A 1 667 ? 20.458 30.085 -21.346 1.00 83.88 667 LEU A CA 1
ATOM 5349 C C . LEU A 1 667 ? 20.617 30.909 -20.059 1.00 83.88 667 LEU A C 1
ATOM 5351 O O . LEU A 1 667 ? 21.196 30.410 -19.097 1.00 83.88 667 LEU A O 1
ATOM 5355 N N . THR A 1 668 ? 20.130 32.155 -20.026 1.00 81.31 668 THR A N 1
ATOM 5356 C CA . THR A 1 668 ? 20.228 33.023 -18.839 1.00 81.31 668 THR A CA 1
ATOM 5357 C C . THR A 1 668 ? 18.984 32.969 -17.957 1.00 81.31 668 THR A C 1
ATOM 5359 O O . THR A 1 668 ? 19.095 32.910 -16.734 1.00 81.31 668 THR A O 1
ATOM 5362 N N . HIS A 1 669 ? 17.795 33.000 -18.559 1.00 80.50 669 HIS A N 1
ATOM 5363 C CA . HIS A 1 669 ? 16.519 33.149 -17.854 1.00 80.50 669 HIS A CA 1
ATOM 5364 C C . HIS A 1 669 ? 15.623 31.909 -17.950 1.00 80.50 669 HIS A C 1
ATOM 5366 O O . HIS A 1 669 ? 14.513 31.928 -17.428 1.00 80.50 669 HIS A O 1
ATOM 5372 N N . GLY A 1 670 ? 16.052 30.843 -18.633 1.00 84.62 670 GLY A N 1
ATOM 5373 C CA . GLY A 1 670 ? 15.209 29.670 -18.875 1.00 84.62 670 GLY A CA 1
ATOM 5374 C C . GLY A 1 670 ? 13.980 29.958 -19.745 1.00 84.62 670 GLY A C 1
ATOM 5375 O O . GLY A 1 670 ? 13.063 29.139 -19.795 1.00 84.62 670 GLY A O 1
ATOM 5376 N N . GLU A 1 671 ? 13.929 31.114 -20.414 1.00 86.44 671 GLU A N 1
ATOM 5377 C CA . GLU A 1 671 ? 12.798 31.548 -21.236 1.00 86.44 671 GLU A CA 1
ATOM 5378 C C . GLU A 1 671 ? 12.820 30.865 -22.605 1.00 86.44 671 GLU A C 1
ATOM 5380 O O . GLU A 1 671 ? 13.778 30.995 -23.368 1.00 86.44 671 GLU A O 1
ATOM 5385 N N . ILE A 1 672 ? 11.732 30.182 -22.960 1.00 85.75 672 ILE A N 1
ATOM 5386 C CA . ILE A 1 672 ? 11.602 29.507 -24.254 1.00 85.75 672 ILE A CA 1
ATOM 5387 C C . ILE A 1 672 ? 10.492 30.174 -25.063 1.00 85.75 672 ILE A C 1
ATOM 5389 O O . ILE A 1 672 ? 9.337 30.221 -24.636 1.00 85.75 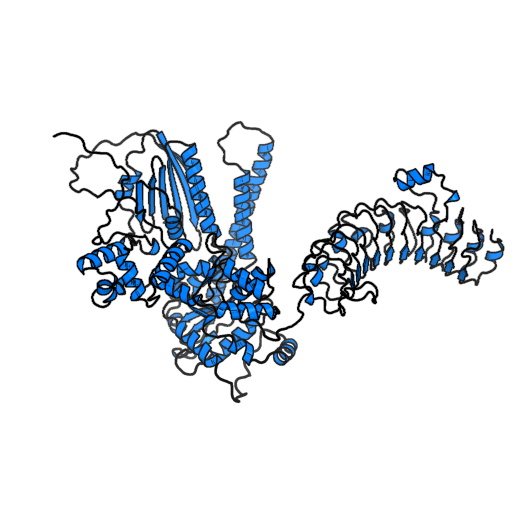672 ILE A O 1
ATOM 5393 N N . SER A 1 673 ? 10.826 30.662 -26.261 1.00 85.25 673 SER A N 1
ATOM 5394 C CA . SER A 1 673 ? 9.852 31.187 -27.223 1.00 85.25 673 SER A CA 1
ATOM 5395 C C . SER A 1 673 ? 9.185 30.072 -28.028 1.00 85.25 673 SER A C 1
ATOM 5397 O O . SER A 1 673 ? 9.728 28.977 -28.202 1.00 85.25 673 SER A O 1
ATOM 5399 N N . ARG A 1 674 ? 8.004 30.354 -28.590 1.00 80.50 674 ARG A N 1
ATOM 5400 C CA . ARG A 1 674 ? 7.273 29.378 -29.415 1.00 80.50 674 ARG A CA 1
ATOM 5401 C C . ARG A 1 674 ? 8.095 28.913 -30.622 1.00 80.50 674 ARG A C 1
ATOM 5403 O O . ARG A 1 674 ? 8.075 27.735 -30.963 1.00 80.50 674 ARG A O 1
ATOM 5410 N N . GLN A 1 675 ? 8.800 29.831 -31.276 1.00 82.56 675 GLN A N 1
ATOM 5411 C CA . GLN A 1 675 ? 9.622 29.567 -32.455 1.00 82.56 675 GLN A CA 1
ATOM 5412 C C . GLN A 1 675 ? 10.829 28.684 -32.119 1.00 82.56 675 GLN A C 1
ATOM 5414 O O . GLN A 1 675 ? 11.120 27.742 -32.859 1.00 82.56 675 GLN A O 1
ATOM 5419 N N . LEU A 1 676 ? 11.494 28.960 -30.992 1.00 84.19 676 LEU A N 1
ATOM 5420 C CA . LEU A 1 676 ? 12.643 28.182 -30.532 1.00 84.19 676 LEU A CA 1
ATOM 5421 C C . LEU A 1 676 ? 12.225 26.756 -30.148 1.00 84.19 676 LEU A C 1
ATOM 5423 O O . LEU A 1 676 ? 12.847 25.790 -30.589 1.00 84.19 676 LEU A O 1
ATOM 5427 N N . LEU A 1 677 ? 11.108 26.625 -29.423 1.00 81.12 677 LEU A N 1
ATOM 5428 C CA . LEU A 1 677 ? 10.536 25.336 -29.029 1.00 81.12 677 LEU A CA 1
ATOM 5429 C C . LEU A 1 677 ? 10.174 24.460 -30.241 1.00 81.12 677 LEU A C 1
ATOM 5431 O O . LEU A 1 677 ? 10.476 23.269 -30.262 1.00 81.12 677 LEU A O 1
ATOM 5435 N N . LEU A 1 678 ? 9.572 25.049 -31.283 1.00 77.94 678 LEU A N 1
ATOM 5436 C CA . LEU A 1 678 ? 9.247 24.336 -32.525 1.00 77.94 678 LEU A CA 1
ATOM 5437 C C . LEU A 1 678 ? 10.497 23.845 -33.269 1.00 77.94 678 LEU A C 1
ATOM 5439 O O . LEU A 1 678 ? 10.474 22.756 -33.843 1.00 77.94 678 LEU A O 1
ATOM 5443 N N . GLY A 1 679 ? 11.580 24.628 -33.261 1.00 79.88 679 GLY A N 1
ATOM 5444 C CA . GLY A 1 679 ? 12.860 24.209 -33.831 1.00 79.88 679 GLY A CA 1
ATOM 5445 C C . GLY A 1 679 ? 13.484 23.038 -33.065 1.00 79.88 679 GLY A C 1
ATOM 5446 O O . GLY A 1 679 ? 13.905 22.060 -33.692 1.00 79.88 679 GLY A O 1
ATOM 5447 N N . LEU A 1 680 ? 13.473 23.097 -31.727 1.00 79.19 680 LEU A N 1
ATOM 5448 C CA . LEU A 1 680 ? 13.988 22.037 -30.850 1.00 79.19 680 LEU A CA 1
ATOM 5449 C C . LEU A 1 680 ? 13.235 20.714 -31.043 1.00 79.19 680 LEU A C 1
ATOM 5451 O O . LEU A 1 680 ? 13.863 19.684 -31.282 1.00 79.19 680 LEU A O 1
ATOM 5455 N N . TRP A 1 681 ? 11.899 20.743 -31.023 1.00 75.19 681 TRP A N 1
ATOM 5456 C CA . TRP A 1 681 ? 11.064 19.541 -31.164 1.00 75.19 681 TRP A CA 1
ATOM 5457 C C . TRP A 1 681 ? 11.124 18.863 -32.531 1.00 75.19 681 TRP A C 1
ATOM 5459 O O . TRP A 1 681 ? 10.760 17.695 -32.643 1.00 75.19 681 TRP A O 1
ATOM 5469 N N . TYR A 1 682 ? 11.533 19.580 -33.578 1.00 73.50 682 TYR A N 1
ATOM 5470 C CA . TYR A 1 682 ? 11.742 18.961 -34.884 1.00 73.50 682 TYR A CA 1
ATOM 5471 C C . TYR A 1 682 ? 13.153 18.388 -35.033 1.00 73.50 682 TYR A C 1
ATOM 5473 O O . TYR A 1 682 ? 13.341 17.382 -35.713 1.00 73.50 682 TYR A O 1
ATOM 5481 N N . TYR A 1 683 ? 14.147 19.033 -34.418 1.00 70.38 683 TYR A N 1
ATOM 5482 C CA . TYR A 1 683 ? 15.535 18.577 -34.458 1.00 70.38 683 TYR A CA 1
ATOM 5483 C C . TYR A 1 683 ? 15.760 17.324 -33.618 1.00 70.38 683 TYR A C 1
ATOM 5485 O O . TYR A 1 683 ? 16.394 16.376 -34.074 1.00 70.38 683 TYR A O 1
ATOM 5493 N N . LEU A 1 684 ? 15.206 17.309 -32.408 1.00 65.88 684 LEU A N 1
ATOM 5494 C CA . LEU A 1 684 ? 15.112 16.121 -31.574 1.00 65.88 684 LEU A CA 1
ATOM 5495 C C . LEU A 1 684 ? 13.870 15.382 -32.079 1.00 65.88 684 LEU A C 1
ATOM 5497 O O . LEU A 1 684 ? 12.789 15.906 -31.843 1.00 65.88 684 LEU A O 1
ATOM 5501 N N . PRO A 1 685 ? 13.983 14.267 -32.831 1.00 57.59 685 PRO A N 1
ATOM 5502 C CA . PRO A 1 685 ? 12.922 13.695 -33.674 1.00 57.59 685 PRO A CA 1
ATOM 5503 C C . PRO A 1 685 ? 11.759 13.115 -32.849 1.00 57.59 685 PRO A C 1
ATOM 5505 O O . PRO A 1 685 ? 11.525 11.910 -32.806 1.00 57.59 685 PRO A O 1
ATOM 5508 N N . PHE A 1 686 ? 11.025 13.993 -32.175 1.00 57.44 686 PHE A N 1
ATOM 5509 C CA . PHE A 1 686 ? 10.008 13.672 -31.193 1.00 57.44 686 PHE A CA 1
ATOM 5510 C C . PHE A 1 686 ? 8.643 13.465 -31.864 1.00 57.44 686 PHE A C 1
ATOM 5512 O O . PHE A 1 686 ? 7.920 12.526 -31.532 1.00 57.44 686 PHE A O 1
ATOM 5519 N N . SER A 1 687 ? 8.296 14.316 -32.838 1.00 53.31 687 SER A N 1
ATOM 5520 C CA . SER A 1 687 ? 7.070 14.204 -33.635 1.00 53.31 687 SER A CA 1
ATOM 5521 C C . SER A 1 687 ? 7.090 15.148 -34.844 1.00 53.31 687 SER A C 1
ATOM 5523 O O . SER A 1 687 ? 7.441 16.319 -34.718 1.00 53.31 687 SER A O 1
ATOM 5525 N N . THR A 1 688 ? 6.629 14.679 -36.008 1.00 51.03 688 THR A N 1
ATOM 5526 C CA . THR A 1 688 ? 6.303 15.532 -37.172 1.00 51.03 688 THR A CA 1
ATOM 5527 C C . THR A 1 688 ? 4.865 16.074 -37.139 1.00 51.03 688 THR A C 1
ATOM 5529 O O . THR A 1 688 ? 4.483 16.879 -37.989 1.00 51.03 688 THR A O 1
ATOM 5532 N N . ASP A 1 689 ? 4.065 15.654 -36.156 1.00 58.09 689 ASP A N 1
ATOM 5533 C CA . ASP A 1 689 ? 2.644 15.956 -35.998 1.00 58.09 689 ASP A CA 1
ATOM 5534 C C . ASP A 1 689 ? 2.408 17.090 -34.981 1.00 58.09 689 ASP A C 1
ATOM 5536 O O . ASP A 1 689 ? 2.845 17.018 -33.826 1.00 58.09 689 ASP A O 1
ATOM 5540 N N . ARG A 1 690 ? 1.686 18.135 -35.412 1.00 59.03 690 ARG A N 1
ATOM 5541 C CA . ARG A 1 690 ? 1.366 19.329 -34.610 1.00 59.03 690 ARG A CA 1
ATOM 5542 C C . ARG A 1 690 ? 0.459 19.024 -33.420 1.00 59.03 690 ARG A C 1
ATOM 5544 O O . ARG A 1 690 ? 0.564 19.730 -32.417 1.00 59.03 690 ARG A O 1
ATOM 5551 N N . GLU A 1 691 ? -0.399 18.008 -33.505 1.00 57.44 691 GLU A N 1
ATOM 5552 C CA . GLU A 1 691 ? -1.269 17.629 -32.383 1.00 57.44 691 GLU A CA 1
ATOM 5553 C C . GLU A 1 691 ? -0.449 17.091 -31.202 1.00 57.44 691 GLU A C 1
ATOM 5555 O O . GLU A 1 691 ? -0.728 17.415 -30.049 1.00 57.44 691 GLU A O 1
ATOM 5560 N N . GLN A 1 692 ? 0.641 16.366 -31.470 1.00 58.38 692 GLN A N 1
ATOM 5561 C CA . GLN A 1 692 ? 1.512 15.825 -30.421 1.00 58.38 692 GLN A CA 1
ATOM 5562 C C . GLN A 1 692 ? 2.305 16.913 -29.682 1.00 58.38 692 GLN A C 1
ATOM 5564 O O . GLN A 1 692 ? 2.601 16.743 -28.503 1.00 58.38 692 GLN A O 1
ATOM 5569 N N . LEU A 1 693 ? 2.592 18.050 -30.328 1.00 62.50 693 LEU A N 1
ATOM 5570 C CA . LEU A 1 693 ? 3.302 19.177 -29.707 1.00 62.50 693 LEU A CA 1
ATOM 5571 C C . LEU A 1 693 ? 2.449 19.876 -28.638 1.00 62.50 693 LEU A C 1
ATOM 5573 O O . LEU A 1 693 ? 2.949 20.195 -27.562 1.00 62.50 693 LEU A O 1
ATOM 5577 N N . ALA A 1 694 ? 1.151 20.063 -28.898 1.00 64.81 694 ALA A N 1
ATOM 5578 C CA . ALA A 1 694 ? 0.217 20.608 -27.908 1.00 64.81 694 ALA A CA 1
ATOM 5579 C C . ALA A 1 694 ? 0.042 19.660 -26.708 1.00 64.81 694 ALA A C 1
ATOM 5581 O O . ALA A 1 694 ? -0.061 20.095 -25.564 1.00 64.81 694 ALA A O 1
ATOM 5582 N N . VAL A 1 695 ? 0.068 18.350 -26.956 1.00 66.25 695 VAL A N 1
ATOM 5583 C CA . VAL A 1 695 ? -0.013 17.338 -25.898 1.00 66.25 695 VAL A CA 1
ATOM 5584 C C . VAL A 1 695 ? 1.252 17.323 -25.033 1.00 66.25 695 VAL A C 1
ATOM 5586 O O . VAL A 1 695 ? 1.143 17.200 -23.815 1.00 66.25 695 VAL A O 1
ATOM 5589 N N . THR A 1 696 ? 2.439 17.462 -25.628 1.00 67.19 696 THR A N 1
ATOM 5590 C CA . THR A 1 696 ? 3.707 17.554 -24.882 1.00 67.19 696 THR A CA 1
ATOM 5591 C C . THR A 1 696 ? 3.800 18.838 -24.078 1.00 67.19 696 THR A C 1
ATOM 5593 O O . THR A 1 696 ? 4.258 18.809 -22.942 1.00 67.19 696 THR A O 1
ATOM 5596 N N . TYR A 1 697 ? 3.298 19.943 -24.623 1.00 70.06 697 TYR A N 1
ATOM 5597 C CA . TYR A 1 697 ? 3.185 21.210 -23.909 1.00 70.06 697 TYR A CA 1
ATOM 5598 C C . TYR A 1 697 ? 2.388 21.084 -22.598 1.00 70.06 697 TYR A C 1
ATOM 5600 O O . TYR A 1 697 ? 2.878 21.493 -21.547 1.00 70.06 697 TYR A O 1
ATOM 5608 N N . GLU A 1 698 ? 1.207 20.454 -22.627 1.00 73.44 698 GLU A N 1
ATOM 5609 C CA . GLU A 1 698 ? 0.431 20.200 -21.401 1.00 73.44 698 GLU A CA 1
ATOM 5610 C C . GLU A 1 698 ? 1.147 19.221 -20.458 1.00 73.44 698 GLU A C 1
ATOM 5612 O O . GLU A 1 698 ? 1.136 19.418 -19.247 1.00 73.44 698 GLU A O 1
ATOM 5617 N N . LEU A 1 699 ? 1.855 18.217 -20.991 1.00 74.94 699 LEU A N 1
ATOM 5618 C CA . LEU A 1 699 ? 2.624 17.282 -20.165 1.00 74.94 699 LEU A CA 1
ATOM 5619 C C . LEU A 1 699 ? 3.738 17.975 -19.372 1.00 74.94 699 LEU A C 1
ATOM 5621 O O . LEU A 1 699 ? 3.898 17.679 -18.196 1.00 74.94 699 LEU A O 1
ATOM 5625 N N . ILE A 1 700 ? 4.479 18.913 -19.964 1.00 77.00 700 ILE A N 1
ATOM 5626 C CA . ILE A 1 700 ? 5.533 19.674 -19.260 1.00 77.00 700 ILE A CA 1
ATOM 5627 C C . ILE A 1 700 ? 4.957 20.410 -18.046 1.00 77.00 700 ILE A C 1
ATOM 5629 O O . ILE A 1 700 ? 5.560 20.418 -16.972 1.00 77.00 700 ILE A O 1
ATOM 5633 N N . LYS A 1 701 ? 3.778 21.012 -18.218 1.00 76.88 701 LYS A N 1
ATOM 5634 C CA . LYS A 1 701 ? 3.052 21.713 -17.155 1.00 76.88 701 LYS A CA 1
ATOM 5635 C C . LYS A 1 701 ? 2.515 20.743 -16.104 1.00 76.88 701 LYS A C 1
ATOM 5637 O O . LYS A 1 701 ? 2.530 21.053 -14.911 1.00 76.88 701 LYS A O 1
ATOM 5642 N N . ASP A 1 702 ? 2.033 19.580 -16.531 1.00 79.12 702 ASP A N 1
ATOM 5643 C CA . ASP A 1 702 ? 1.550 18.544 -15.625 1.00 79.12 702 ASP A CA 1
ATOM 5644 C C . ASP A 1 702 ? 2.684 17.943 -14.790 1.00 79.12 702 ASP A C 1
ATOM 5646 O O . ASP A 1 702 ? 2.464 17.682 -13.615 1.00 79.12 702 ASP A O 1
ATOM 5650 N N . PHE A 1 703 ? 3.886 17.793 -15.357 1.00 79.00 703 PHE A N 1
ATOM 5651 C CA . PHE A 1 703 ? 5.108 17.365 -14.661 1.00 79.00 703 PHE A CA 1
ATOM 5652 C C . PHE A 1 703 ? 5.808 18.489 -13.878 1.00 79.00 703 PHE A C 1
ATOM 5654 O O . PHE A 1 703 ? 6.857 18.245 -13.289 1.00 79.00 703 PHE A O 1
ATOM 5661 N N . GLU A 1 704 ? 5.254 19.708 -13.857 1.00 83.25 704 GLU A N 1
ATOM 5662 C CA . GLU A 1 704 ? 5.809 20.845 -13.102 1.00 83.25 704 GLU A CA 1
ATOM 5663 C C . GLU A 1 704 ? 7.256 21.191 -13.506 1.00 83.25 704 GLU A C 1
ATOM 5665 O O . GLU A 1 704 ? 8.086 21.573 -12.683 1.00 83.25 704 GLU A O 1
ATOM 5670 N N . LEU A 1 705 ? 7.566 21.044 -14.797 1.00 81.81 705 LEU A N 1
ATOM 5671 C CA . LEU A 1 705 ? 8.897 21.319 -15.356 1.00 81.81 705 LEU A CA 1
ATOM 5672 C C . LEU A 1 705 ? 9.057 22.770 -15.813 1.00 81.81 705 LEU A C 1
ATOM 5674 O O . LEU A 1 705 ? 10.171 23.287 -15.875 1.00 81.81 705 LEU A O 1
ATOM 5678 N N . ALA A 1 706 ? 7.942 23.408 -16.165 1.00 85.12 706 ALA A N 1
ATOM 5679 C CA . ALA A 1 706 ? 7.884 24.774 -16.660 1.00 85.12 706 ALA A CA 1
ATOM 5680 C C . ALA A 1 706 ? 6.572 25.440 -16.235 1.00 85.12 706 ALA A C 1
ATOM 5682 O O . ALA A 1 706 ? 5.558 24.762 -16.042 1.00 85.12 706 ALA A O 1
ATOM 5683 N N . TYR A 1 707 ? 6.573 26.770 -16.155 1.00 84.50 707 TYR A N 1
ATOM 5684 C CA . TYR A 1 707 ? 5.355 27.565 -15.988 1.00 84.50 707 TYR A CA 1
ATOM 5685 C C . TYR A 1 707 ? 5.123 28.480 -17.192 1.00 84.50 707 TYR A C 1
ATOM 5687 O O . TYR A 1 707 ? 6.045 28.826 -17.933 1.00 84.50 707 TYR A O 1
ATOM 5695 N N . LEU A 1 708 ? 3.859 28.851 -17.400 1.00 80.88 708 LEU A N 1
ATOM 5696 C CA . LEU A 1 708 ? 3.438 29.661 -18.540 1.00 80.88 708 LEU A CA 1
ATOM 5697 C C . LEU A 1 708 ? 3.471 31.145 -18.210 1.00 80.88 708 LEU A C 1
ATOM 5699 O O . LEU A 1 708 ? 3.065 31.549 -17.119 1.00 80.88 708 LEU A O 1
ATOM 5703 N N . ILE A 1 709 ? 3.885 31.940 -19.192 1.00 78.19 709 ILE A N 1
ATOM 5704 C CA . ILE A 1 709 ? 3.818 33.398 -19.128 1.00 78.19 709 ILE A CA 1
ATOM 5705 C C . ILE A 1 709 ? 2.418 33.825 -19.620 1.00 78.19 709 ILE A C 1
ATOM 5707 O O . ILE A 1 709 ? 2.035 33.435 -20.728 1.00 78.19 709 ILE A O 1
ATOM 5711 N N . PRO A 1 710 ? 1.618 34.570 -18.825 1.00 68.62 710 PRO A N 1
ATOM 5712 C CA . PRO A 1 710 ? 0.296 35.046 -19.243 1.00 68.62 710 PRO A CA 1
ATOM 5713 C C . PRO A 1 710 ? 0.375 35.907 -20.515 1.00 68.62 710 PRO A C 1
ATOM 5715 O O . PRO A 1 710 ? 1.127 36.872 -20.568 1.00 68.62 710 PRO A O 1
ATOM 5718 N N . GLN A 1 711 ? -0.404 35.570 -21.550 1.00 62.47 711 GLN A N 1
ATOM 5719 C CA . GLN A 1 711 ? -0.325 36.204 -22.881 1.00 62.47 711 GLN A CA 1
ATOM 5720 C C . GLN A 1 711 ? -1.365 37.320 -23.118 1.00 62.47 711 GLN A C 1
ATOM 5722 O O . GLN A 1 711 ? -1.727 37.587 -24.262 1.00 62.47 711 GLN A O 1
ATOM 5727 N N . SER A 1 712 ? -1.916 37.941 -22.073 1.00 50.72 712 SER A N 1
ATOM 5728 C CA . SER A 1 712 ? -3.161 38.718 -22.190 1.00 50.72 712 SER A CA 1
ATOM 5729 C C . SER A 1 712 ? -3.082 40.076 -22.907 1.00 50.72 712 SER A C 1
ATOM 5731 O O . SER A 1 712 ? -4.144 40.642 -23.124 1.00 50.72 712 SER A O 1
ATOM 5733 N N . ASP A 1 713 ? -1.921 40.573 -23.355 1.00 44.91 713 ASP A N 1
ATOM 5734 C CA . ASP A 1 713 ? -1.816 41.932 -23.937 1.00 44.91 713 ASP A CA 1
ATOM 5735 C C . ASP A 1 713 ? -0.872 42.083 -25.153 1.00 44.91 713 ASP A C 1
ATOM 5737 O O . ASP A 1 713 ? -0.256 43.134 -25.335 1.00 44.91 713 ASP A O 1
ATOM 5741 N N . LEU A 1 714 ? -0.733 41.076 -26.027 1.00 43.66 714 LEU A N 1
ATOM 5742 C CA . LEU A 1 714 ? 0.201 41.170 -27.167 1.00 43.66 714 LEU A CA 1
ATOM 5743 C C . LEU A 1 714 ? -0.498 41.197 -28.542 1.00 43.66 714 LEU A C 1
ATOM 5745 O O . LEU A 1 714 ? -1.382 40.377 -28.816 1.00 43.66 714 LEU A O 1
ATOM 5749 N N . PRO A 1 715 ? -0.140 42.149 -29.435 1.00 40.06 715 PRO A N 1
ATOM 5750 C CA . PRO A 1 715 ? -0.731 42.250 -30.763 1.00 40.06 715 PRO A CA 1
ATOM 5751 C C . PRO A 1 715 ? -0.373 41.025 -31.610 1.00 40.06 715 PRO A C 1
ATOM 5753 O O . PRO A 1 715 ? 0.724 40.484 -31.540 1.00 40.06 715 PRO A O 1
ATOM 5756 N N . THR A 1 716 ? -1.300 40.628 -32.481 1.00 44.53 716 THR A N 1
ATOM 5757 C CA . THR A 1 716 ? -1.295 39.430 -33.348 1.00 44.53 716 THR A CA 1
ATOM 5758 C C . THR A 1 716 ? -0.240 39.464 -34.475 1.00 44.53 716 THR A C 1
ATOM 5760 O O . THR A 1 716 ? -0.448 38.944 -35.575 1.00 44.53 716 THR A O 1
ATOM 5763 N N . SER A 1 717 ? 0.899 40.111 -34.239 1.00 48.38 717 SER A N 1
ATOM 5764 C CA . SER A 1 717 ? 1.986 40.276 -35.191 1.00 48.38 717 SER A CA 1
ATOM 5765 C C . SER A 1 717 ? 2.885 39.036 -35.198 1.00 48.38 717 SER A C 1
ATOM 5767 O O . SER A 1 717 ? 3.497 38.681 -34.197 1.00 48.38 717 SER A O 1
ATOM 5769 N N . LYS A 1 718 ? 2.996 38.364 -36.349 1.00 48.81 718 LYS A N 1
ATOM 5770 C CA . LYS A 1 718 ? 3.778 37.125 -36.556 1.00 48.81 718 LYS A CA 1
ATOM 5771 C C . LYS A 1 718 ? 5.308 37.287 -36.414 1.00 48.81 718 LYS A C 1
ATOM 5773 O O . LYS A 1 718 ? 6.033 36.353 -36.749 1.00 48.81 718 LYS A O 1
ATOM 5778 N N . THR A 1 719 ? 5.806 38.446 -35.986 1.00 50.50 719 THR A N 1
ATOM 5779 C CA . THR A 1 719 ? 7.217 38.853 -36.113 1.00 50.50 719 THR A CA 1
ATOM 5780 C C . THR A 1 719 ? 8.019 38.911 -34.810 1.00 50.50 719 THR A C 1
ATOM 5782 O O . THR A 1 719 ? 9.215 39.176 -34.892 1.00 50.50 719 THR A O 1
ATOM 5785 N N . TYR A 1 720 ? 7.439 38.625 -33.638 1.00 56.84 720 TYR A N 1
ATOM 5786 C CA . TYR A 1 720 ? 8.157 38.705 -32.354 1.00 56.84 720 TYR A CA 1
ATOM 5787 C C . TYR A 1 720 ? 8.502 37.328 -31.745 1.00 56.84 720 TYR A C 1
ATOM 5789 O O . TYR A 1 720 ? 7.675 36.414 -31.710 1.00 56.84 720 TYR A O 1
ATOM 5797 N N . CYS A 1 721 ? 9.751 37.178 -31.277 1.00 65.94 721 CYS A N 1
ATOM 5798 C CA . CYS A 1 721 ? 10.270 36.011 -30.540 1.00 65.94 721 CYS A CA 1
ATOM 5799 C C . CYS A 1 721 ? 9.915 36.159 -29.047 1.00 65.94 721 CYS A C 1
ATOM 5801 O O . CYS A 1 721 ? 10.775 36.372 -28.195 1.00 65.94 721 CYS A O 1
ATOM 5803 N N . GLU A 1 722 ? 8.619 36.157 -28.740 1.00 72.81 722 GLU A N 1
ATOM 5804 C CA . GLU A 1 722 ? 8.121 36.327 -27.371 1.00 72.81 722 GLU A CA 1
ATOM 5805 C C . GLU A 1 722 ? 8.283 35.048 -26.542 1.00 72.81 722 GLU A C 1
ATOM 5807 O O . GLU A 1 722 ? 8.082 33.941 -27.064 1.00 72.81 722 GLU A O 1
ATOM 5812 N N . PRO A 1 723 ? 8.642 35.176 -25.252 1.00 75.31 723 PRO A N 1
ATOM 5813 C CA . PRO A 1 723 ? 8.777 34.034 -24.368 1.00 75.31 723 PRO A CA 1
ATOM 5814 C C . PRO A 1 723 ? 7.390 33.441 -24.080 1.00 75.31 723 PRO A C 1
ATOM 5816 O O . PRO A 1 723 ? 6.435 34.140 -23.752 1.00 75.31 723 PRO A O 1
ATOM 5819 N N . LEU A 1 724 ? 7.269 32.127 -24.250 1.00 79.75 724 LEU A N 1
ATOM 5820 C CA . LEU A 1 724 ? 6.029 31.371 -24.061 1.00 79.75 724 LEU A CA 1
ATOM 5821 C C . LEU A 1 724 ? 5.959 30.773 -22.651 1.00 79.75 724 LEU A C 1
ATOM 5823 O O . LEU A 1 724 ? 4.906 30.754 -22.014 1.00 79.75 724 LEU A O 1
ATOM 5827 N N . MET A 1 725 ? 7.089 30.251 -22.188 1.00 84.06 725 MET A N 1
ATOM 5828 C CA . MET A 1 725 ? 7.222 29.560 -20.913 1.00 84.06 725 MET A CA 1
ATOM 5829 C C . MET A 1 725 ? 8.604 29.803 -20.325 1.00 84.06 725 MET A C 1
ATOM 5831 O O . MET A 1 725 ? 9.544 30.136 -21.052 1.00 84.06 725 MET A O 1
ATOM 5835 N N . VAL A 1 726 ? 8.721 29.563 -19.027 1.00 85.88 726 VAL A N 1
ATOM 5836 C CA . VAL A 1 726 ? 10.001 29.539 -18.322 1.00 85.88 726 VAL A CA 1
ATOM 5837 C C . VAL A 1 726 ? 10.230 28.142 -17.774 1.00 85.88 726 VAL A C 1
ATOM 5839 O O . VAL A 1 726 ? 9.337 27.566 -17.149 1.00 85.88 726 VAL A O 1
ATOM 5842 N N . VAL A 1 727 ? 11.427 27.613 -18.007 1.00 86.25 727 VAL A N 1
ATOM 5843 C CA . VAL A 1 727 ? 11.926 26.354 -17.450 1.00 86.25 727 VAL A CA 1
ATOM 5844 C C . VAL A 1 727 ? 12.923 26.710 -16.341 1.00 86.25 727 VAL A C 1
ATOM 5846 O O . VAL A 1 727 ? 14.075 27.020 -16.655 1.00 86.25 727 VAL A O 1
ATOM 5849 N N . PRO A 1 728 ? 12.524 26.681 -15.050 1.00 85.81 728 PRO A N 1
ATOM 5850 C CA . PRO A 1 728 ? 13.368 27.161 -13.948 1.00 85.81 728 PRO A CA 1
ATOM 5851 C C . PRO A 1 728 ? 14.734 26.466 -13.856 1.00 85.81 728 PRO A C 1
ATOM 5853 O O . PRO A 1 728 ? 15.702 27.057 -13.397 1.00 85.81 728 PRO A O 1
ATOM 5856 N N . TRP A 1 729 ? 14.827 25.237 -14.365 1.00 80.44 729 TRP A N 1
ATOM 5857 C CA . TRP A 1 729 ? 16.047 24.430 -14.429 1.00 80.44 729 TRP A CA 1
ATOM 5858 C C . TRP A 1 729 ? 17.196 25.052 -15.232 1.00 80.44 729 TRP A C 1
ATOM 5860 O O . TRP A 1 729 ? 18.346 24.689 -15.013 1.00 80.44 729 TRP A O 1
ATOM 5870 N N . TYR A 1 730 ? 16.900 25.959 -16.166 1.00 79.75 730 TYR A N 1
ATOM 5871 C CA . TYR A 1 730 ? 17.908 26.645 -16.983 1.00 79.75 730 TYR A CA 1
ATOM 5872 C C . TYR A 1 730 ? 18.234 28.058 -16.506 1.00 79.75 730 TYR A C 1
ATOM 5874 O O . TYR A 1 730 ? 19.026 28.756 -17.138 1.00 79.75 730 TYR A O 1
ATOM 5882 N N . VAL A 1 731 ? 17.632 28.500 -15.403 1.00 81.44 731 VAL A N 1
ATOM 5883 C CA . VAL A 1 731 ? 17.927 29.811 -14.830 1.00 81.44 731 VAL A CA 1
ATOM 5884 C C . VAL A 1 731 ? 19.314 29.745 -14.189 1.00 81.44 731 VAL A C 1
ATOM 5886 O O . VAL A 1 731 ? 19.483 29.188 -13.110 1.00 81.44 731 VAL A O 1
ATOM 5889 N N . SER A 1 732 ? 20.311 30.306 -14.873 1.00 69.38 732 SER A N 1
ATOM 5890 C CA . SER A 1 732 ? 21.736 30.197 -14.520 1.00 69.38 732 SER A CA 1
ATOM 5891 C C . SER A 1 732 ? 22.308 31.443 -13.834 1.00 69.38 732 SER A C 1
ATOM 5893 O O . SER A 1 732 ? 23.502 31.516 -13.553 1.00 69.38 732 SER A O 1
ATOM 5895 N N . ILE A 1 733 ? 21.482 32.460 -13.568 1.00 63.97 733 ILE A N 1
ATOM 5896 C CA . ILE A 1 733 ? 21.935 33.688 -12.903 1.00 63.97 733 ILE A CA 1
ATOM 5897 C C . ILE A 1 733 ? 22.128 33.390 -11.410 1.00 63.97 733 ILE A C 1
ATOM 5899 O O . ILE A 1 733 ? 21.177 33.429 -10.625 1.00 63.97 733 ILE A O 1
ATOM 5903 N N . ASP A 1 734 ? 23.372 33.060 -11.053 1.00 53.16 734 ASP A N 1
ATOM 5904 C CA . ASP A 1 734 ? 23.789 32.612 -9.718 1.00 53.16 734 ASP A CA 1
ATOM 5905 C C . ASP A 1 734 ? 23.810 33.723 -8.658 1.00 53.16 734 ASP A C 1
ATOM 5907 O O . ASP A 1 734 ? 23.642 33.448 -7.467 1.00 53.16 734 ASP A O 1
ATOM 5911 N N . SER A 1 735 ? 24.000 34.985 -9.054 1.00 54.34 735 SER A N 1
ATOM 5912 C CA . SER A 1 735 ? 23.987 36.114 -8.125 1.00 54.34 735 SER A CA 1
ATOM 5913 C C . SER A 1 735 ? 22.566 36.640 -7.936 1.00 54.34 735 SER A C 1
ATOM 5915 O O . SER A 1 735 ? 21.941 37.121 -8.880 1.00 54.34 735 SER A O 1
ATOM 5917 N N . THR A 1 736 ? 22.064 36.620 -6.694 1.00 55.28 736 THR A N 1
ATOM 5918 C CA . THR A 1 736 ? 21.012 37.561 -6.277 1.00 55.28 736 THR A CA 1
ATOM 5919 C C . THR A 1 736 ? 21.498 38.957 -6.652 1.00 55.28 736 THR A C 1
ATOM 5921 O O . THR A 1 736 ? 22.523 39.383 -6.108 1.00 55.28 736 THR A O 1
ATOM 5924 N N . PRO A 1 737 ? 20.853 39.663 -7.591 1.00 58.22 737 PRO A N 1
ATOM 5925 C CA . PRO A 1 737 ? 21.330 40.973 -7.986 1.00 58.22 737 PRO A CA 1
ATOM 5926 C C . PRO A 1 737 ? 21.245 41.910 -6.785 1.00 58.22 737 PRO A C 1
ATOM 5928 O O . PRO A 1 737 ? 20.325 41.784 -5.976 1.00 58.22 737 PRO A O 1
ATOM 5931 N N . SER A 1 738 ? 22.117 42.917 -6.728 1.00 56.53 738 SER A N 1
ATOM 5932 C CA . SER A 1 738 ? 21.895 44.121 -5.909 1.00 56.53 738 SER A CA 1
ATOM 5933 C C . SER A 1 738 ? 20.488 44.704 -6.112 1.00 56.53 738 SER A C 1
ATOM 5935 O O . SER A 1 738 ? 19.937 45.365 -5.241 1.00 56.53 738 SER A O 1
ATOM 5937 N N . ASP A 1 739 ? 19.865 44.405 -7.251 1.00 55.91 739 ASP A N 1
ATOM 5938 C CA . ASP A 1 739 ? 18.509 44.815 -7.580 1.00 55.91 739 ASP A CA 1
ATOM 5939 C C . ASP A 1 739 ? 17.444 44.171 -6.686 1.00 55.91 739 ASP A C 1
ATOM 5941 O O . ASP A 1 739 ? 16.381 44.761 -6.519 1.00 55.91 739 ASP A O 1
ATOM 5945 N N . ILE A 1 740 ? 17.680 43.004 -6.069 1.00 67.75 740 ILE A N 1
ATOM 5946 C CA . ILE A 1 740 ? 16.682 42.450 -5.144 1.00 67.75 740 ILE A CA 1
ATOM 5947 C C . ILE A 1 740 ? 16.558 43.297 -3.882 1.00 67.75 740 ILE A C 1
ATOM 5949 O O . ILE A 1 740 ? 15.454 43.436 -3.366 1.00 67.75 740 ILE A O 1
ATOM 5953 N N . GLU A 1 741 ? 17.649 43.927 -3.439 1.00 65.75 741 GLU A N 1
ATOM 5954 C CA . GLU A 1 741 ? 17.596 44.959 -2.403 1.00 65.75 741 GLU A CA 1
ATOM 5955 C C . GLU A 1 741 ? 16.768 46.149 -2.911 1.00 65.75 741 GLU A C 1
ATOM 5957 O O . GLU A 1 741 ? 15.964 46.699 -2.180 1.00 65.75 741 GLU A O 1
ATOM 5962 N N . ILE A 1 742 ? 16.787 46.481 -4.204 1.00 66.81 742 ILE A N 1
ATOM 5963 C CA . ILE A 1 742 ? 15.899 47.522 -4.754 1.00 66.81 742 ILE A CA 1
ATOM 5964 C C . ILE A 1 742 ? 14.413 47.115 -4.676 1.00 66.81 742 ILE A C 1
ATOM 5966 O O . ILE A 1 742 ? 13.573 47.946 -4.333 1.00 66.81 742 ILE A O 1
ATOM 5970 N N . TYR A 1 743 ? 14.050 45.868 -4.989 1.00 70.94 743 TYR A N 1
ATOM 5971 C CA . TYR A 1 743 ? 12.642 45.425 -4.988 1.00 70.94 743 TYR A CA 1
ATOM 5972 C C . TYR A 1 743 ? 12.117 45.042 -3.596 1.00 70.94 743 TYR A C 1
ATOM 5974 O O . TYR A 1 743 ? 10.937 45.253 -3.294 1.00 70.94 743 TYR A O 1
ATOM 5982 N N . TRP A 1 744 ? 12.981 44.492 -2.744 1.00 76.44 744 TRP A N 1
ATOM 5983 C CA . TRP A 1 744 ? 12.658 44.079 -1.381 1.00 76.44 744 TRP A CA 1
ATOM 5984 C C . TRP A 1 744 ? 12.923 45.194 -0.354 1.00 76.44 744 TRP A C 1
ATOM 5986 O O . TRP A 1 744 ? 12.141 45.300 0.579 1.00 76.44 744 TRP A O 1
ATOM 5996 N N . ASP A 1 745 ? 13.914 46.081 -0.515 1.00 65.75 745 ASP A N 1
ATOM 5997 C CA . ASP A 1 745 ? 14.167 47.225 0.397 1.00 65.75 745 ASP A CA 1
ATOM 5998 C C . ASP A 1 745 ? 13.528 48.550 -0.034 1.00 65.75 745 ASP A C 1
ATOM 6000 O O . ASP A 1 745 ? 13.606 49.512 0.735 1.00 65.75 745 ASP A O 1
ATOM 6004 N N . ARG A 1 746 ? 12.852 48.643 -1.196 1.00 56.97 746 ARG A N 1
ATOM 6005 C CA . ARG A 1 746 ? 11.981 49.799 -1.512 1.00 56.97 746 ARG A CA 1
ATOM 6006 C C . ARG A 1 746 ? 11.069 50.033 -0.311 1.00 56.97 746 ARG A C 1
ATOM 6008 O O . ARG A 1 746 ? 10.215 49.191 -0.041 1.00 56.97 746 ARG A O 1
ATOM 6015 N N . ALA A 1 747 ? 11.366 51.120 0.414 1.00 49.38 747 ALA A N 1
ATOM 6016 C CA . ALA A 1 747 ? 11.012 51.362 1.809 1.00 49.38 747 ALA A CA 1
ATOM 6017 C C . ALA A 1 747 ? 9.701 50.678 2.162 1.00 49.38 747 ALA A C 1
ATOM 6019 O O . ALA A 1 747 ? 8.667 51.060 1.620 1.00 49.38 747 ALA A O 1
ATOM 6020 N N . ALA A 1 748 ? 9.788 49.637 2.998 1.00 52.72 748 ALA A N 1
ATOM 6021 C CA . ALA A 1 748 ? 8.641 48.898 3.491 1.00 52.72 748 ALA A CA 1
ATOM 6022 C C . ALA A 1 748 ? 7.496 49.873 3.750 1.00 52.72 748 ALA A C 1
ATOM 6024 O O . ALA A 1 748 ? 7.612 50.714 4.642 1.00 52.72 748 ALA A O 1
ATOM 6025 N N . GLU A 1 749 ? 6.466 49.821 2.903 1.00 57.03 749 GLU A N 1
ATOM 6026 C CA . GLU A 1 749 ? 5.365 50.770 2.987 1.00 57.03 749 GLU A CA 1
ATOM 6027 C C . GLU A 1 749 ? 4.854 50.759 4.427 1.00 57.03 749 GLU A C 1
ATOM 6029 O O . GLU A 1 749 ? 4.657 49.686 5.014 1.00 57.03 749 GLU A O 1
ATOM 6034 N N . ASP A 1 750 ? 4.753 51.946 5.029 1.00 54.75 750 ASP A N 1
ATOM 6035 C CA . ASP A 1 750 ? 4.478 52.075 6.455 1.00 54.75 750 ASP A CA 1
ATOM 6036 C C . ASP A 1 750 ? 3.187 51.317 6.795 1.00 54.75 750 ASP A C 1
ATOM 6038 O O . ASP A 1 750 ? 2.115 51.599 6.259 1.00 54.75 750 ASP A O 1
ATOM 6042 N N . GLY A 1 751 ? 3.304 50.291 7.644 1.00 61.88 751 GLY A N 1
ATOM 6043 C CA . GLY A 1 751 ? 2.195 49.404 8.001 1.00 61.88 751 GLY A CA 1
ATOM 6044 C C . GLY A 1 751 ? 2.285 47.959 7.498 1.00 61.88 751 GLY A C 1
ATOM 6045 O O . GLY A 1 751 ? 1.574 47.118 8.059 1.00 61.88 751 GLY A O 1
ATOM 6046 N N . MET A 1 752 ? 3.173 47.618 6.553 1.00 71.06 752 MET A N 1
ATOM 6047 C CA . MET A 1 752 ? 3.325 46.224 6.107 1.00 71.06 752 MET A CA 1
ATOM 6048 C C . MET A 1 752 ? 3.838 45.291 7.218 1.00 71.06 752 MET A C 1
ATOM 6050 O O . MET A 1 752 ? 4.698 45.625 8.046 1.00 71.06 752 MET A O 1
ATOM 6054 N N . ARG A 1 753 ? 3.298 44.072 7.228 1.00 76.31 753 ARG A N 1
ATOM 6055 C CA . ARG A 1 753 ? 3.691 42.974 8.115 1.00 76.31 753 ARG A CA 1
ATOM 6056 C C . ARG A 1 753 ? 4.556 41.996 7.350 1.00 76.31 753 ARG A C 1
ATOM 6058 O O . ARG A 1 753 ? 4.121 41.472 6.328 1.00 76.31 753 ARG A O 1
ATOM 6065 N N . GLU A 1 754 ? 5.748 41.734 7.873 1.00 83.50 754 GLU A N 1
ATOM 6066 C CA . GLU A 1 754 ? 6.645 40.713 7.347 1.00 83.50 754 GLU A CA 1
ATOM 6067 C C . GLU A 1 754 ? 6.535 39.446 8.187 1.00 83.50 754 GLU A C 1
ATOM 6069 O O . GLU A 1 754 ? 6.592 39.500 9.421 1.00 83.50 754 GLU A O 1
ATOM 6074 N N . MET A 1 755 ? 6.388 38.308 7.516 1.00 81.50 755 MET A N 1
ATOM 6075 C CA . MET A 1 755 ? 6.513 36.997 8.137 1.00 81.50 755 MET A CA 1
ATOM 6076 C C . MET A 1 755 ? 7.501 36.132 7.378 1.00 81.50 755 MET A C 1
ATOM 6078 O O . MET A 1 755 ? 7.616 36.222 6.157 1.00 81.50 755 MET A O 1
ATOM 6082 N N . GLU A 1 756 ? 8.179 35.271 8.120 1.00 85.62 756 GLU A N 1
ATOM 6083 C CA . GLU A 1 756 ? 9.234 34.418 7.602 1.00 85.62 756 GLU A CA 1
ATOM 6084 C C . GLU A 1 756 ? 9.176 33.026 8.220 1.00 85.62 756 GLU A C 1
ATOM 6086 O O . GLU A 1 756 ? 8.903 32.881 9.414 1.00 85.62 756 GLU A O 1
ATOM 6091 N N . ILE A 1 757 ? 9.508 32.020 7.412 1.00 86.00 757 ILE A N 1
ATOM 6092 C CA . ILE A 1 757 ? 9.819 30.664 7.857 1.00 86.00 757 ILE A CA 1
ATOM 6093 C C . ILE A 1 757 ? 11.091 30.161 7.165 1.00 86.00 757 ILE A C 1
ATOM 6095 O O . ILE A 1 757 ? 11.258 30.333 5.954 1.00 86.00 757 ILE A O 1
ATOM 6099 N N . VAL A 1 758 ? 11.983 29.528 7.931 1.00 87.19 758 VAL A N 1
ATOM 6100 C CA . VAL A 1 758 ? 13.236 28.956 7.416 1.00 87.19 758 VAL A CA 1
ATOM 6101 C C . VAL A 1 758 ? 13.271 27.452 7.664 1.00 87.19 758 VAL A C 1
ATOM 6103 O O . VAL A 1 758 ? 13.184 26.998 8.809 1.00 87.19 758 VAL A O 1
ATOM 6106 N N . TYR A 1 759 ? 13.431 26.687 6.588 1.00 90.25 759 TYR A N 1
ATOM 6107 C CA . TYR A 1 759 ? 13.632 25.241 6.597 1.00 90.25 759 TYR A CA 1
ATOM 6108 C C . TYR A 1 759 ? 15.115 24.920 6.429 1.00 90.25 759 TYR A C 1
ATOM 6110 O O . TYR A 1 759 ? 15.775 25.556 5.612 1.00 90.25 759 TYR A O 1
ATOM 6118 N N . THR A 1 760 ? 15.611 23.916 7.151 1.00 89.25 760 THR A N 1
ATOM 6119 C CA . THR A 1 760 ? 16.944 23.323 6.953 1.00 89.25 760 THR A CA 1
ATOM 6120 C C . THR A 1 760 ? 16.827 21.883 6.465 1.00 89.25 760 THR A C 1
ATOM 6122 O O . THR A 1 760 ? 15.938 21.140 6.906 1.00 89.25 760 THR A O 1
ATOM 6125 N N . PHE A 1 761 ? 17.745 21.507 5.580 1.00 90.19 761 PHE A N 1
ATOM 6126 C CA . PHE A 1 761 ? 17.932 20.180 5.010 1.00 90.19 761 PHE A CA 1
ATOM 6127 C C . PHE A 1 761 ? 19.315 19.663 5.434 1.00 90.19 761 PHE A C 1
ATOM 6129 O O . PHE A 1 761 ? 20.321 20.024 4.824 1.00 90.19 761 PHE A O 1
ATOM 6136 N N . PRO A 1 762 ? 19.381 18.846 6.499 1.00 81.62 762 PRO A N 1
ATOM 6137 C CA . PRO A 1 762 ? 20.637 18.487 7.156 1.00 81.62 762 PRO A CA 1
ATOM 6138 C C . PRO A 1 762 ? 21.455 17.396 6.448 1.00 81.62 762 PRO A C 1
ATOM 6140 O O . PRO A 1 762 ? 22.547 17.071 6.902 1.00 81.62 762 PRO A O 1
ATOM 6143 N N . HIS A 1 763 ? 20.924 16.786 5.387 1.00 80.75 763 HIS A N 1
ATOM 6144 C CA . HIS A 1 763 ? 21.599 15.724 4.642 1.00 80.75 763 HIS A CA 1
ATOM 6145 C C . HIS A 1 763 ? 21.558 16.019 3.138 1.00 80.75 763 HIS A C 1
ATOM 6147 O O . HIS A 1 763 ? 22.234 16.935 2.682 1.00 80.75 763 HIS A O 1
ATOM 6153 N N . THR A 1 764 ? 20.744 15.301 2.367 1.00 82.81 764 THR A N 1
ATOM 6154 C CA . THR A 1 764 ? 20.623 15.500 0.919 1.00 82.81 764 THR A CA 1
ATOM 6155 C C . THR A 1 764 ? 19.446 16.418 0.602 1.00 82.81 764 THR A C 1
ATOM 6157 O O . THR A 1 764 ? 18.311 16.152 1.004 1.00 82.81 764 THR A O 1
ATOM 6160 N N . PHE A 1 765 ? 19.702 17.496 -0.139 1.00 86.25 765 PHE A N 1
ATOM 6161 C CA . PHE A 1 765 ? 18.652 18.326 -0.725 1.00 86.25 765 PHE A CA 1
ATOM 6162 C C . PHE A 1 765 ? 18.314 17.778 -2.119 1.00 86.25 765 PHE A C 1
ATOM 6164 O O . PHE A 1 765 ? 19.206 17.752 -2.968 1.00 86.25 765 PHE A O 1
ATOM 6171 N N . PRO A 1 766 ? 17.072 17.325 -2.373 1.00 82.12 766 PRO A N 1
ATOM 6172 C CA . PRO A 1 766 ? 16.703 16.838 -3.694 1.00 82.12 766 PRO A CA 1
ATOM 6173 C C . PRO A 1 766 ? 16.860 17.937 -4.740 1.00 82.12 766 PRO A C 1
ATOM 6175 O O . PRO A 1 766 ? 16.420 19.070 -4.550 1.00 82.12 766 PRO A O 1
ATOM 6178 N N . GLU A 1 767 ? 17.447 17.596 -5.877 1.00 79.81 767 GLU A N 1
ATOM 6179 C CA . GLU A 1 767 ? 17.455 18.497 -7.023 1.00 79.81 767 GLU A CA 1
ATOM 6180 C C . GLU A 1 767 ? 16.031 18.606 -7.591 1.00 79.81 767 GLU A C 1
ATOM 6182 O O . GLU A 1 767 ? 15.281 17.629 -7.622 1.00 79.81 767 GLU A O 1
ATOM 6187 N N . GLY A 1 768 ? 15.618 19.805 -8.000 1.00 81.44 768 GLY A N 1
ATOM 6188 C CA . GLY A 1 768 ? 14.318 20.026 -8.630 1.00 81.44 768 GLY A CA 1
ATOM 6189 C C . GLY A 1 768 ? 13.174 20.456 -7.737 1.00 81.44 768 GLY A C 1
ATOM 6190 O O . GLY A 1 768 ? 12.185 20.983 -8.244 1.00 81.44 768 GLY A O 1
ATOM 6191 N N . ILE A 1 769 ? 13.255 20.265 -6.417 1.00 85.88 769 ILE A N 1
ATOM 6192 C CA . ILE A 1 769 ? 12.144 20.673 -5.539 1.00 85.88 769 ILE A CA 1
ATOM 6193 C C . ILE A 1 769 ? 12.013 22.199 -5.437 1.00 85.88 769 ILE A C 1
ATOM 6195 O O . ILE A 1 769 ? 10.903 22.705 -5.269 1.00 85.88 769 ILE A O 1
ATOM 6199 N N . PHE A 1 770 ? 13.116 22.943 -5.577 1.00 88.25 770 PHE A N 1
ATOM 6200 C CA . PHE A 1 770 ? 13.095 24.409 -5.591 1.00 88.25 770 PHE A CA 1
ATOM 6201 C C . PHE A 1 770 ? 12.502 24.938 -6.904 1.00 88.25 770 PHE A C 1
ATOM 6203 O O . PHE A 1 770 ? 11.673 25.846 -6.917 1.00 88.25 770 PHE A O 1
ATOM 6210 N N . GLU A 1 771 ? 12.865 24.304 -8.010 1.00 87.69 771 GLU A N 1
ATOM 6211 C CA . GLU A 1 771 ? 12.394 24.593 -9.358 1.00 87.69 771 GLU A CA 1
ATOM 6212 C C . GLU A 1 771 ? 10.889 24.295 -9.464 1.00 87.69 771 GLU A C 1
ATOM 6214 O O . GLU A 1 771 ? 10.121 25.120 -9.961 1.00 87.69 771 GLU A O 1
ATOM 6219 N N . ARG A 1 772 ? 10.427 23.182 -8.877 1.00 86.38 772 ARG A N 1
ATOM 6220 C CA . ARG A 1 772 ? 8.994 22.870 -8.745 1.00 86.38 772 ARG A CA 1
ATOM 6221 C C . ARG A 1 772 ? 8.250 23.915 -7.920 1.00 86.38 772 ARG A C 1
ATOM 6223 O O . ARG A 1 772 ? 7.154 24.310 -8.316 1.00 86.38 772 ARG A O 1
ATOM 6230 N N . MET A 1 773 ? 8.847 24.427 -6.839 1.00 88.81 773 MET A N 1
ATOM 6231 C CA . MET A 1 773 ? 8.273 25.551 -6.090 1.00 88.81 773 MET A CA 1
ATOM 6232 C C . MET A 1 773 ? 8.080 26.769 -7.002 1.00 88.81 773 MET A C 1
ATOM 6234 O O . MET A 1 773 ? 6.977 27.306 -7.046 1.00 88.81 773 MET A O 1
ATOM 6238 N N . SER A 1 774 ? 9.077 27.144 -7.813 1.00 88.00 774 SER A N 1
ATOM 6239 C CA . SER A 1 774 ? 8.920 28.210 -8.823 1.00 88.00 774 SER A CA 1
ATOM 6240 C C . SER A 1 774 ? 7.742 27.943 -9.776 1.00 88.00 774 SER A C 1
ATOM 6242 O O . SER A 1 774 ? 6.930 28.844 -10.017 1.00 88.00 774 SER A O 1
ATOM 6244 N N . THR A 1 775 ? 7.578 26.712 -10.274 1.00 87.00 775 THR A N 1
ATOM 6245 C CA . THR A 1 775 ? 6.463 26.399 -11.189 1.00 87.00 775 THR A CA 1
ATOM 6246 C C . THR A 1 775 ? 5.081 26.457 -10.531 1.00 87.00 775 THR A C 1
ATOM 6248 O O . THR A 1 775 ? 4.120 26.874 -11.177 1.00 87.00 775 THR A O 1
ATOM 6251 N N . GLN A 1 776 ? 4.965 26.080 -9.251 1.00 85.38 776 GLN A N 1
ATOM 6252 C CA . GLN A 1 776 ? 3.693 26.078 -8.519 1.00 85.38 776 GLN A CA 1
ATOM 6253 C C . GLN A 1 776 ? 3.288 27.466 -8.007 1.00 85.38 776 GLN A C 1
ATOM 6255 O O . GLN A 1 776 ? 2.110 27.695 -7.726 1.00 85.38 776 GLN A O 1
ATOM 6260 N N . LEU A 1 777 ? 4.221 28.421 -7.938 1.00 83.94 777 LEU A N 1
ATOM 6261 C CA . LEU A 1 777 ? 3.955 29.825 -7.601 1.00 83.94 777 LEU A CA 1
ATOM 6262 C C . LEU A 1 777 ? 3.311 30.602 -8.765 1.00 83.94 777 LEU A C 1
ATOM 6264 O O . LEU A 1 777 ? 3.688 31.732 -9.079 1.00 83.94 777 LEU A O 1
ATOM 6268 N N . GLN A 1 778 ? 2.331 29.993 -9.429 1.00 65.81 778 GLN A N 1
ATOM 6269 C CA . GLN A 1 778 ? 1.614 30.600 -10.540 1.00 65.81 778 GLN A CA 1
ATOM 6270 C C . GLN A 1 778 ? 0.502 31.509 -9.996 1.00 65.81 778 GLN A C 1
ATOM 6272 O O . GLN A 1 778 ? -0.577 31.049 -9.628 1.00 65.81 778 GLN A O 1
ATOM 6277 N N . GLN A 1 779 ? 0.798 32.805 -9.906 1.00 59.97 779 GLN A N 1
ATOM 6278 C CA . GLN A 1 779 ? -0.136 33.858 -9.495 1.00 59.97 779 GLN A CA 1
ATOM 6279 C C . GLN A 1 779 ? -0.245 34.910 -10.604 1.00 59.97 779 GLN A C 1
ATOM 6281 O O . GLN A 1 779 ? 0.699 35.076 -11.379 1.00 59.97 779 GLN A O 1
ATOM 6286 N N . ASP A 1 780 ? -1.374 35.625 -10.657 1.00 62.06 780 ASP A N 1
ATOM 6287 C CA . ASP A 1 780 ? -1.528 36.874 -11.416 1.00 62.06 780 ASP A CA 1
ATOM 6288 C C . ASP A 1 780 ? -0.588 37.928 -10.801 1.00 62.06 780 ASP A C 1
ATOM 6290 O O . ASP A 1 780 ? -0.983 38.716 -9.941 1.00 62.06 780 ASP A O 1
ATOM 6294 N N . ALA A 1 781 ? 0.695 37.837 -11.145 1.00 71.00 781 ALA A N 1
ATOM 6295 C CA . ALA A 1 781 ? 1.755 38.672 -10.606 1.00 71.00 781 ALA A CA 1
ATOM 6296 C C . ALA A 1 781 ? 1.922 39.929 -11.459 1.00 71.00 781 ALA A C 1
ATOM 6298 O O . ALA A 1 781 ? 2.060 39.838 -12.679 1.00 71.00 781 ALA A O 1
ATOM 6299 N N . ASP A 1 782 ? 1.973 41.082 -10.797 1.00 75.31 782 ASP A N 1
ATOM 6300 C CA . ASP A 1 782 ? 2.336 42.353 -11.421 1.00 75.31 782 ASP A CA 1
ATOM 6301 C C . ASP A 1 782 ? 3.845 42.390 -11.703 1.00 75.31 782 ASP A C 1
ATOM 6303 O O . ASP A 1 782 ? 4.296 42.920 -12.712 1.00 75.31 782 ASP A O 1
ATOM 6307 N N . ILE A 1 783 ? 4.663 41.798 -10.826 1.00 81.06 783 ILE A N 1
ATOM 6308 C CA . ILE A 1 783 ? 6.103 41.640 -11.055 1.00 81.06 783 ILE A CA 1
ATOM 6309 C C . ILE A 1 783 ? 6.525 40.240 -10.622 1.00 81.06 783 ILE A C 1
ATOM 6311 O O . ILE A 1 783 ? 6.210 39.793 -9.520 1.00 81.06 783 ILE A O 1
ATOM 6315 N N . ARG A 1 784 ? 7.283 39.552 -11.479 1.00 85.38 784 ARG A N 1
ATOM 6316 C CA . ARG A 1 784 ? 7.915 38.267 -11.170 1.00 85.38 784 ARG A CA 1
ATOM 6317 C C . ARG A 1 784 ? 9.356 38.248 -11.663 1.00 85.38 784 ARG A C 1
ATOM 6319 O O . ARG A 1 784 ? 9.612 38.585 -12.819 1.00 85.38 784 ARG A O 1
ATOM 6326 N N . LEU A 1 785 ? 10.272 37.848 -10.786 1.00 82.69 785 LEU A N 1
ATOM 6327 C CA . LEU A 1 785 ? 11.700 37.723 -11.067 1.00 82.69 785 LEU A CA 1
ATOM 6328 C C . LEU A 1 785 ? 12.215 36.399 -10.491 1.00 82.69 785 LEU A C 1
ATOM 6330 O O . LEU A 1 785 ? 12.097 36.151 -9.289 1.00 82.69 785 LEU A O 1
ATOM 6334 N N . ASP A 1 786 ? 12.809 35.578 -11.352 1.00 81.62 786 ASP A N 1
ATOM 6335 C CA . ASP A 1 786 ? 13.331 34.257 -11.008 1.00 81.62 786 ASP A CA 1
ATOM 6336 C C . ASP A 1 786 ? 14.856 34.240 -11.238 1.00 81.62 786 ASP A C 1
ATOM 6338 O O . ASP A 1 786 ? 15.353 34.644 -12.293 1.00 81.62 786 ASP A O 1
ATOM 6342 N N . TRP A 1 787 ? 15.589 33.759 -10.236 1.00 85.38 787 TRP A N 1
ATOM 6343 C CA . TRP A 1 787 ? 17.033 33.499 -10.231 1.00 85.38 787 TRP A CA 1
ATOM 6344 C C . TRP A 1 787 ? 17.297 32.053 -9.807 1.00 85.38 787 TRP A C 1
ATOM 6346 O O . TRP A 1 787 ? 16.417 31.407 -9.234 1.00 85.38 787 TRP A O 1
ATOM 6356 N N . ALA A 1 788 ? 18.529 31.568 -9.994 1.00 81.19 788 ALA A N 1
ATOM 6357 C CA . ALA A 1 788 ? 18.895 30.174 -9.710 1.00 81.19 788 ALA A CA 1
ATOM 6358 C C . ALA A 1 788 ? 18.560 29.739 -8.268 1.00 81.19 788 ALA A C 1
ATOM 6360 O O . ALA A 1 788 ? 18.221 28.589 -8.000 1.00 81.19 788 ALA A O 1
ATOM 6361 N N . ASN A 1 789 ? 18.645 30.678 -7.322 1.00 86.25 789 ASN A N 1
ATOM 6362 C CA . ASN A 1 789 ? 18.455 30.430 -5.894 1.00 86.25 789 ASN A CA 1
ATOM 6363 C C . ASN A 1 789 ? 17.412 31.351 -5.250 1.00 86.25 789 ASN A C 1
ATOM 6365 O O . ASN A 1 789 ? 17.289 31.371 -4.024 1.00 86.25 789 ASN A O 1
ATOM 6369 N N . THR A 1 790 ? 16.703 32.177 -6.023 1.00 88.38 790 THR A N 1
ATOM 6370 C CA . THR A 1 790 ? 15.780 33.179 -5.470 1.00 88.38 790 THR A CA 1
ATOM 6371 C C . THR A 1 790 ? 14.582 33.411 -6.377 1.00 88.38 790 THR A C 1
ATOM 6373 O O . THR A 1 790 ? 14.737 33.535 -7.584 1.00 88.38 790 THR A O 1
ATOM 6376 N N . ILE A 1 791 ? 13.391 33.505 -5.792 1.00 89.00 791 ILE A N 1
ATOM 6377 C CA . ILE A 1 791 ? 12.138 33.790 -6.498 1.00 89.00 791 ILE A CA 1
ATOM 6378 C C . ILE A 1 791 ? 11.484 34.989 -5.816 1.00 89.00 791 ILE A C 1
ATOM 6380 O O . ILE A 1 791 ? 11.249 34.953 -4.605 1.00 89.00 791 ILE A O 1
ATOM 6384 N N . TYR A 1 792 ? 11.181 36.030 -6.586 1.00 88.75 792 TYR A N 1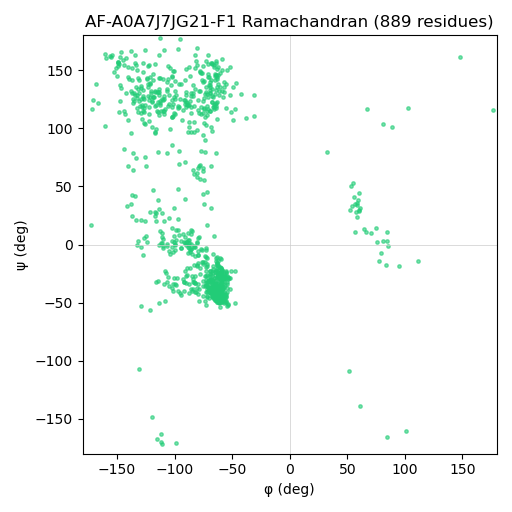
ATOM 6385 C CA . TYR A 1 792 ? 10.471 37.219 -6.124 1.00 88.75 792 TYR A CA 1
ATOM 6386 C C . TYR A 1 792 ? 9.174 37.412 -6.905 1.00 88.75 792 TYR A C 1
ATOM 6388 O O . TYR A 1 792 ? 9.169 37.383 -8.137 1.00 88.75 792 TYR A O 1
ATOM 6396 N N . ILE A 1 793 ? 8.076 37.623 -6.179 1.00 89.06 793 ILE A N 1
ATOM 6397 C CA . ILE A 1 793 ? 6.744 37.833 -6.754 1.00 89.06 793 ILE A CA 1
ATOM 6398 C C . ILE A 1 793 ? 6.049 38.978 -6.020 1.00 89.06 793 ILE A C 1
ATOM 6400 O O . ILE A 1 793 ? 5.953 38.966 -4.790 1.00 89.06 793 ILE A O 1
ATOM 6404 N N . GLU A 1 794 ? 5.516 39.926 -6.781 1.00 86.69 794 GLU A N 1
ATOM 6405 C CA . GLU A 1 794 ? 4.671 41.024 -6.317 1.00 86.69 794 GLU A CA 1
ATOM 6406 C C . GLU A 1 794 ? 3.315 40.953 -7.027 1.00 86.69 794 GLU A C 1
ATOM 6408 O O . GLU A 1 794 ? 3.245 40.860 -8.254 1.00 86.69 794 GLU A O 1
ATOM 6413 N N . ALA A 1 795 ? 2.239 40.959 -6.244 1.00 84.50 795 ALA A N 1
ATOM 6414 C CA . ALA A 1 795 ? 0.866 40.947 -6.735 1.00 84.50 795 ALA A CA 1
ATOM 6415 C C . ALA A 1 795 ? -0.004 41.812 -5.817 1.00 84.50 795 ALA A C 1
ATOM 6417 O O . ALA A 1 795 ? -0.212 41.460 -4.649 1.00 84.50 795 ALA A O 1
ATOM 6418 N N . LYS A 1 796 ? -0.538 42.923 -6.333 1.00 80.12 796 LYS A N 1
ATOM 6419 C CA . LYS A 1 796 ? -1.355 43.887 -5.574 1.00 80.12 796 LYS A CA 1
ATOM 6420 C C . LYS A 1 796 ? -0.670 44.334 -4.270 1.00 80.12 796 LYS A C 1
ATOM 6422 O O . LYS A 1 796 ? 0.303 45.073 -4.306 1.00 80.12 796 LYS A O 1
ATOM 6427 N N . ASP A 1 797 ? -1.173 43.890 -3.117 1.00 77.38 797 ASP A N 1
ATOM 6428 C CA . ASP A 1 797 ? -0.702 44.227 -1.768 1.00 77.38 797 ASP A CA 1
ATOM 6429 C C . ASP A 1 797 ? 0.152 43.113 -1.122 1.00 77.38 797 ASP A C 1
ATOM 6431 O O . ASP A 1 797 ? 0.369 43.104 0.096 1.00 77.38 797 ASP A O 1
ATOM 6435 N N . LYS A 1 798 ? 0.604 42.133 -1.915 1.00 84.88 798 LYS A N 1
ATOM 6436 C CA . LYS A 1 798 ? 1.360 40.959 -1.459 1.00 84.88 798 LYS A CA 1
ATOM 6437 C C . LYS A 1 798 ? 2.722 40.890 -2.131 1.00 84.88 798 LYS A C 1
ATOM 6439 O O . LYS A 1 798 ? 2.822 40.939 -3.354 1.00 84.88 798 LYS A O 1
ATOM 6444 N N . LYS A 1 799 ? 3.761 40.672 -1.323 1.00 88.44 799 LYS A N 1
ATOM 6445 C CA . LYS A 1 799 ? 5.119 40.375 -1.797 1.00 88.44 799 LYS A CA 1
ATOM 6446 C C . LYS A 1 799 ? 5.574 39.035 -1.247 1.00 88.44 799 LYS A C 1
ATOM 6448 O O . LYS A 1 799 ? 5.356 38.742 -0.071 1.00 88.44 799 LYS A O 1
ATOM 6453 N N . THR A 1 800 ? 6.216 38.241 -2.092 1.00 90.88 800 THR A N 1
ATOM 6454 C CA . THR A 1 800 ? 6.748 36.918 -1.759 1.00 90.88 800 THR A CA 1
ATOM 6455 C C . THR A 1 800 ? 8.209 36.852 -2.159 1.00 90.88 800 THR A C 1
ATOM 6457 O O . THR A 1 800 ? 8.556 37.228 -3.278 1.00 90.88 800 THR A O 1
ATOM 6460 N N . LEU A 1 801 ? 9.047 36.350 -1.259 1.00 90.75 801 LEU A N 1
ATOM 6461 C CA . LEU A 1 801 ? 10.454 36.076 -1.513 1.00 90.75 801 LEU A CA 1
ATOM 6462 C C . LEU A 1 801 ? 10.780 34.663 -1.039 1.00 90.75 801 LEU A C 1
ATOM 6464 O O . LEU A 1 801 ? 10.575 34.332 0.128 1.00 90.75 801 LEU A O 1
ATOM 6468 N N . VAL A 1 802 ? 11.292 33.832 -1.940 1.00 91.75 802 VAL A N 1
ATOM 6469 C CA . VAL A 1 802 ? 11.754 32.475 -1.629 1.00 91.75 802 VAL A CA 1
ATOM 6470 C C . VAL A 1 802 ? 13.235 32.383 -1.959 1.00 91.75 802 VAL A C 1
ATOM 6472 O O . VAL A 1 802 ? 13.622 32.715 -3.075 1.00 91.75 802 VAL A O 1
ATOM 6475 N N . ARG A 1 803 ? 14.067 31.946 -1.011 1.00 90.81 803 ARG A N 1
ATOM 6476 C CA . ARG A 1 803 ? 15.528 31.856 -1.171 1.00 90.81 803 ARG A CA 1
ATOM 6477 C C . ARG A 1 803 ? 16.054 30.486 -0.773 1.00 90.81 803 ARG A C 1
ATOM 6479 O O . ARG A 1 803 ? 15.699 29.987 0.291 1.00 90.81 803 ARG A O 1
ATOM 6486 N N . ARG A 1 804 ? 16.934 29.916 -1.595 1.00 90.88 804 ARG A N 1
ATOM 6487 C CA . ARG A 1 804 ? 17.761 28.743 -1.281 1.00 90.88 804 ARG A CA 1
ATOM 6488 C C . ARG A 1 804 ? 19.188 29.213 -1.022 1.00 90.88 804 ARG A C 1
ATOM 6490 O O . ARG A 1 804 ? 19.746 29.936 -1.837 1.00 90.88 804 ARG A O 1
ATOM 6497 N N . PHE A 1 805 ? 19.792 28.818 0.091 1.00 88.31 805 PHE A N 1
ATOM 6498 C CA . PHE A 1 805 ? 21.184 29.166 0.384 1.00 88.31 805 PHE A CA 1
ATOM 6499 C C . PHE A 1 805 ? 21.852 28.109 1.257 1.00 88.31 805 PHE A C 1
ATOM 6501 O O . PHE A 1 805 ? 21.194 27.430 2.041 1.00 88.31 805 PHE A O 1
ATOM 6508 N N . VAL A 1 806 ? 23.170 27.980 1.134 1.00 87.38 806 VAL A N 1
ATOM 6509 C CA . VAL A 1 806 ? 23.965 27.091 1.988 1.00 87.38 806 VAL A CA 1
ATOM 6510 C C . VAL A 1 806 ? 24.345 27.838 3.261 1.00 87.38 806 VAL A C 1
ATOM 6512 O O . VAL A 1 806 ? 24.849 28.964 3.213 1.00 87.38 806 VAL A O 1
ATOM 6515 N N . ASN A 1 807 ? 24.117 27.222 4.417 1.00 83.00 807 ASN A N 1
ATOM 6516 C CA . ASN A 1 807 ? 24.589 27.755 5.683 1.00 83.00 807 ASN A CA 1
ATOM 6517 C C . ASN A 1 807 ? 26.110 27.588 5.776 1.00 83.00 807 ASN A C 1
ATOM 6519 O O . ASN A 1 807 ? 26.611 26.473 5.881 1.00 83.00 807 ASN A O 1
ATOM 6523 N N . GLN A 1 808 ? 26.846 28.699 5.804 1.00 80.94 808 GLN A N 1
ATOM 6524 C CA . GLN A 1 808 ? 28.314 28.700 5.850 1.00 80.94 808 GLN A CA 1
ATOM 6525 C C . GLN A 1 808 ? 28.904 27.973 7.072 1.00 80.94 808 GLN A C 1
ATOM 6527 O O . GLN A 1 808 ? 30.052 27.548 7.029 1.00 80.94 808 GLN A O 1
ATOM 6532 N N . THR A 1 809 ? 28.140 27.834 8.163 1.00 79.12 809 THR A N 1
ATOM 6533 C CA . THR A 1 809 ? 28.620 27.201 9.405 1.00 79.12 809 THR A CA 1
ATOM 6534 C C . THR A 1 809 ? 28.339 25.701 9.471 1.00 79.12 809 THR A C 1
ATOM 6536 O O . THR A 1 809 ? 29.188 24.948 9.938 1.00 79.12 809 THR A O 1
ATOM 6539 N N . SER A 1 810 ? 27.167 25.256 9.008 1.00 78.75 810 SER A N 1
ATOM 6540 C CA . SER A 1 810 ? 26.740 23.851 9.083 1.00 78.75 810 SER A CA 1
ATOM 6541 C C . SER A 1 810 ? 26.842 23.100 7.753 1.00 78.75 810 SER A C 1
ATOM 6543 O O . SER A 1 810 ? 26.663 21.889 7.738 1.00 78.75 810 SER A O 1
ATOM 6545 N N . SER A 1 811 ? 27.127 23.793 6.643 1.00 81.38 811 SER A N 1
ATOM 6546 C CA . SER A 1 811 ? 27.042 23.275 5.263 1.00 81.38 811 SER A CA 1
ATOM 6547 C C . SER A 1 811 ? 25.663 22.716 4.876 1.00 81.38 811 SER A C 1
ATOM 6549 O O . SER A 1 811 ? 25.513 22.112 3.820 1.00 81.38 811 SER A O 1
ATOM 6551 N N . GLU A 1 812 ? 24.641 22.940 5.706 1.00 86.75 812 GLU A N 1
ATOM 6552 C CA . GLU A 1 812 ? 23.264 22.533 5.434 1.00 86.75 812 GLU A CA 1
ATOM 6553 C C . GLU A 1 812 ? 22.621 23.476 4.417 1.00 86.75 812 GLU A C 1
ATOM 6555 O O . GLU A 1 812 ? 22.886 24.684 4.402 1.00 86.75 812 GLU A O 1
ATOM 6560 N N . ILE A 1 813 ? 21.724 22.939 3.596 1.00 89.94 813 ILE A N 1
ATOM 6561 C CA . ILE A 1 813 ? 20.945 23.750 2.662 1.00 89.94 813 ILE A CA 1
ATOM 6562 C C . ILE A 1 813 ? 19.719 24.284 3.395 1.00 89.94 813 ILE A C 1
ATOM 6564 O O . ILE A 1 813 ? 18.955 23.524 3.988 1.00 89.94 813 ILE A O 1
ATOM 6568 N N . ASN A 1 814 ? 19.513 25.594 3.323 1.00 91.38 814 ASN A N 1
ATOM 6569 C CA . ASN A 1 814 ? 18.355 26.271 3.879 1.00 91.38 814 ASN A CA 1
ATOM 6570 C C . ASN A 1 814 ? 17.444 26.787 2.769 1.00 91.38 814 ASN A C 1
ATOM 6572 O O . ASN A 1 814 ? 17.909 27.301 1.749 1.00 91.38 814 ASN A O 1
ATOM 6576 N N . VAL A 1 815 ? 16.137 26.701 3.007 1.00 92.44 815 VAL A N 1
ATOM 6577 C CA . VAL A 1 815 ? 15.113 27.359 2.192 1.00 92.44 815 VAL A CA 1
ATOM 6578 C C . VAL A 1 815 ? 14.332 28.318 3.076 1.00 92.44 815 VAL A C 1
ATOM 6580 O O . VAL A 1 815 ? 13.773 27.926 4.096 1.00 92.44 815 VAL A O 1
ATOM 6583 N N . GLN A 1 816 ? 14.294 29.582 2.688 1.00 91.56 816 GLN A N 1
ATOM 6584 C CA . GLN A 1 816 ? 13.632 30.664 3.403 1.00 91.56 816 GLN A CA 1
ATOM 6585 C C . GLN A 1 816 ? 12.460 31.163 2.571 1.00 91.56 816 GLN A C 1
ATOM 6587 O O . GLN A 1 816 ? 12.624 31.469 1.392 1.00 91.56 816 GLN A O 1
ATOM 6592 N N . ILE A 1 817 ? 11.286 31.247 3.191 1.00 91.31 817 ILE A N 1
ATOM 6593 C CA . ILE A 1 817 ? 10.078 31.814 2.590 1.00 91.31 817 ILE A CA 1
ATOM 6594 C C . ILE A 1 817 ? 9.691 33.036 3.413 1.00 91.31 817 ILE A C 1
ATOM 6596 O O . ILE A 1 817 ? 9.397 32.919 4.604 1.00 91.31 817 ILE A O 1
ATOM 6600 N N . GLN A 1 818 ? 9.676 34.194 2.765 1.00 89.69 818 GLN A N 1
ATOM 6601 C CA . GLN A 1 818 ? 9.282 35.471 3.340 1.00 89.69 818 GLN A CA 1
ATOM 6602 C C . GLN A 1 818 ? 8.075 36.035 2.601 1.00 89.69 818 GLN A C 1
ATOM 6604 O O . GLN A 1 818 ? 7.972 35.958 1.374 1.00 89.69 818 GLN A O 1
ATOM 6609 N N . VAL A 1 819 ? 7.170 36.641 3.360 1.00 89.44 819 VAL A N 1
ATOM 6610 C CA . VAL A 1 819 ? 5.989 37.313 2.827 1.00 89.44 819 VAL A CA 1
ATOM 6611 C C . VAL A 1 819 ? 5.832 38.688 3.445 1.00 89.44 819 VAL A C 1
ATOM 6613 O O . VAL A 1 819 ? 6.077 38.868 4.639 1.00 89.44 819 VAL A O 1
ATOM 6616 N N . ARG A 1 820 ? 5.371 39.647 2.644 1.00 87.81 820 ARG A N 1
ATOM 6617 C CA . ARG A 1 820 ? 4.894 40.943 3.128 1.00 87.81 820 ARG A CA 1
ATOM 6618 C C . ARG A 1 820 ? 3.469 41.177 2.671 1.00 87.81 820 ARG A C 1
ATOM 6620 O O . ARG A 1 820 ? 3.138 40.921 1.514 1.00 87.81 820 ARG A O 1
ATOM 6627 N N . ASN A 1 821 ? 2.637 41.651 3.589 1.00 84.25 821 ASN A N 1
ATOM 6628 C CA . ASN A 1 821 ? 1.271 42.057 3.291 1.00 84.25 821 ASN A CA 1
ATOM 6629 C C . ASN A 1 821 ? 0.866 43.274 4.131 1.00 84.25 821 ASN A C 1
ATOM 6631 O O . ASN A 1 821 ? 1.401 43.491 5.222 1.00 84.25 821 ASN A O 1
ATOM 6635 N N . SER A 1 822 ? -0.086 44.049 3.617 1.00 81.62 822 SER A N 1
ATOM 6636 C CA . SER A 1 822 ? -0.688 45.195 4.307 1.00 81.62 822 SER A CA 1
ATOM 6637 C C . SER A 1 822 ? -1.364 44.801 5.637 1.00 81.62 822 SER A C 1
ATOM 6639 O O . SER A 1 822 ? -1.281 45.534 6.625 1.00 81.62 822 SER A O 1
ATOM 6641 N N . GLU A 1 823 ? -1.951 43.602 5.716 1.00 78.50 823 GLU A N 1
ATOM 6642 C CA . GLU A 1 823 ? -2.639 43.072 6.893 1.00 78.50 823 GLU A CA 1
ATOM 6643 C C . GLU A 1 823 ? -1.909 41.875 7.524 1.00 78.50 823 GLU A C 1
ATOM 6645 O O . GLU A 1 823 ? -1.416 40.970 6.850 1.00 78.50 823 GLU A O 1
ATOM 6650 N N . LEU A 1 824 ? -1.923 41.784 8.862 1.00 75.44 824 LEU A N 1
ATOM 6651 C CA . LEU A 1 824 ? -1.348 40.631 9.574 1.00 75.44 824 LEU A CA 1
ATOM 6652 C C . LEU A 1 824 ? -2.065 39.325 9.207 1.00 75.44 824 LEU A C 1
ATOM 6654 O O . LEU A 1 824 ? -1.424 38.299 9.003 1.00 75.44 824 LEU A O 1
ATOM 6658 N N . ARG A 1 825 ? -3.399 39.366 9.114 1.00 75.31 825 ARG A N 1
ATOM 6659 C CA . ARG A 1 825 ? -4.211 38.198 8.756 1.00 75.31 825 ARG A CA 1
ATOM 6660 C C . ARG A 1 825 ? -3.916 37.740 7.327 1.00 75.31 825 ARG A C 1
ATOM 6662 O O . ARG A 1 825 ? -3.796 36.537 7.106 1.00 75.31 825 ARG A O 1
ATOM 6669 N N . GLY A 1 826 ? -3.743 38.684 6.400 1.00 78.62 826 GLY A N 1
ATOM 6670 C CA . GLY A 1 826 ? -3.330 38.410 5.026 1.00 78.62 826 GLY A CA 1
ATOM 6671 C C . GLY A 1 826 ? -1.932 37.792 4.951 1.00 78.62 826 GLY A C 1
ATOM 6672 O O . GLY A 1 826 ? -1.762 36.779 4.275 1.00 78.62 826 GLY A O 1
ATOM 6673 N N . ALA A 1 827 ? -0.963 38.313 5.715 1.00 78.50 827 ALA A N 1
ATOM 6674 C CA . ALA A 1 827 ? 0.386 37.743 5.804 1.00 78.50 827 ALA A CA 1
ATOM 6675 C C . ALA A 1 827 ? 0.381 36.296 6.334 1.00 78.50 827 ALA A C 1
ATOM 6677 O O . ALA A 1 827 ? 1.011 35.428 5.733 1.00 78.50 827 ALA A O 1
ATOM 6678 N N . VAL A 1 828 ? -0.375 36.011 7.407 1.00 76.38 828 VAL A N 1
ATOM 6679 C CA . VAL A 1 828 ? -0.510 34.646 7.960 1.00 76.38 828 VAL A CA 1
ATOM 6680 C C . VAL A 1 828 ? -1.127 33.697 6.936 1.00 76.38 828 VAL A C 1
ATOM 6682 O O . VAL A 1 828 ? -0.615 32.601 6.728 1.00 76.38 828 VAL A O 1
ATOM 6685 N N . GLN A 1 829 ? -2.223 34.105 6.290 1.00 81.38 829 GLN A N 1
ATOM 6686 C CA . GLN A 1 829 ? -2.907 33.272 5.298 1.00 81.38 829 GLN A CA 1
ATOM 6687 C C . GLN A 1 829 ? -2.021 32.994 4.081 1.00 81.38 829 GLN A C 1
ATOM 6689 O O . GLN A 1 829 ? -1.972 31.859 3.613 1.00 81.38 829 GLN A O 1
ATOM 6694 N N . HIS A 1 830 ? -1.297 34.005 3.597 1.00 85.75 830 HIS A N 1
ATOM 6695 C CA . HIS A 1 830 ? -0.389 33.866 2.459 1.00 85.75 830 HIS A CA 1
ATOM 6696 C C . HIS A 1 830 ? 0.802 32.963 2.795 1.00 85.75 830 HIS A C 1
ATOM 6698 O O . HIS A 1 830 ? 1.100 32.035 2.045 1.00 85.75 830 HIS A O 1
ATOM 6704 N N . LEU A 1 831 ? 1.428 33.147 3.964 1.00 84.88 831 LEU A N 1
ATOM 6705 C CA . LEU A 1 831 ? 2.509 32.266 4.414 1.00 84.88 831 LEU A CA 1
ATOM 6706 C C . LEU A 1 831 ? 2.026 30.824 4.609 1.00 84.88 831 LEU A C 1
ATOM 6708 O O . LEU A 1 831 ? 2.735 29.895 4.235 1.00 84.88 831 LEU A O 1
ATOM 6712 N N . ALA A 1 832 ? 0.821 30.624 5.152 1.00 79.69 832 ALA A N 1
ATOM 6713 C CA . ALA A 1 832 ? 0.232 29.297 5.316 1.00 79.69 832 ALA A CA 1
ATOM 6714 C C . ALA A 1 832 ? -0.027 28.606 3.964 1.00 79.69 832 ALA A C 1
ATOM 6716 O O . ALA A 1 832 ? 0.229 27.411 3.834 1.00 79.69 832 ALA A O 1
ATOM 6717 N N . GLN A 1 833 ? -0.473 29.349 2.944 1.00 85.75 833 GLN A N 1
ATOM 6718 C CA . GLN A 1 833 ? -0.625 28.827 1.581 1.00 85.75 833 GLN A CA 1
ATOM 6719 C C . GLN A 1 833 ? 0.722 28.387 0.994 1.00 85.75 833 GLN A C 1
ATOM 6721 O O . GLN A 1 833 ? 0.836 27.266 0.502 1.00 85.75 833 GLN A O 1
ATOM 6726 N N . LEU A 1 834 ? 1.756 29.228 1.101 1.00 88.06 834 LEU A N 1
ATOM 6727 C CA . LEU A 1 834 ? 3.105 28.903 0.624 1.00 88.06 834 LEU A CA 1
ATOM 6728 C C . LEU A 1 834 ? 3.727 27.731 1.390 1.00 88.06 834 LEU A C 1
ATOM 6730 O O . LEU A 1 834 ? 4.357 26.867 0.785 1.00 88.06 834 LEU A O 1
ATOM 6734 N N . HIS A 1 835 ? 3.518 27.674 2.707 1.00 86.56 835 HIS A N 1
ATOM 6735 C CA . HIS A 1 835 ? 3.907 26.538 3.536 1.00 86.56 835 HIS A CA 1
ATOM 6736 C C . HIS A 1 835 ? 3.234 25.260 3.040 1.00 86.56 835 HIS A C 1
ATOM 6738 O O . HIS A 1 835 ? 3.921 24.271 2.818 1.00 86.56 835 HIS A O 1
ATOM 6744 N N . GLN A 1 836 ? 1.922 25.275 2.793 1.00 84.50 836 GLN A N 1
ATOM 6745 C CA . GLN A 1 836 ? 1.208 24.092 2.313 1.00 84.50 836 GLN A CA 1
ATOM 6746 C C . GLN A 1 836 ? 1.713 23.621 0.943 1.00 84.50 836 GLN A C 1
ATOM 6748 O O . GLN A 1 836 ? 1.900 22.420 0.754 1.00 84.50 836 GLN A O 1
ATOM 6753 N N . ILE A 1 837 ? 1.968 24.545 0.008 1.00 87.62 837 ILE A N 1
ATOM 6754 C CA . ILE A 1 837 ? 2.584 24.238 -1.294 1.00 87.62 837 ILE A CA 1
ATOM 6755 C C . ILE A 1 837 ? 3.936 23.551 -1.077 1.00 87.62 837 ILE A C 1
ATOM 6757 O O . ILE A 1 837 ? 4.171 22.463 -1.601 1.00 87.62 837 ILE A O 1
ATOM 6761 N N . TRP A 1 838 ? 4.789 24.140 -0.238 1.00 89.50 838 TRP A N 1
ATOM 6762 C CA . TRP A 1 838 ? 6.103 23.589 0.071 1.00 89.50 838 TRP A CA 1
ATOM 6763 C C . TRP A 1 838 ? 6.007 22.195 0.698 1.00 89.50 838 TRP A C 1
ATOM 6765 O O . TRP A 1 838 ? 6.628 21.263 0.199 1.00 89.50 838 TRP A O 1
ATOM 6775 N N . ILE A 1 839 ? 5.168 22.001 1.719 1.00 85.06 839 ILE A N 1
ATOM 6776 C CA . ILE A 1 839 ? 4.974 20.691 2.358 1.00 85.06 839 ILE A CA 1
ATOM 6777 C C . ILE A 1 839 ? 4.432 19.651 1.373 1.00 85.06 839 ILE A C 1
ATOM 6779 O O . ILE A 1 839 ? 4.857 18.499 1.437 1.00 85.06 839 ILE A O 1
ATOM 6783 N N . ASN A 1 840 ? 3.557 20.026 0.438 1.00 84.19 840 ASN A N 1
ATOM 6784 C CA . ASN A 1 840 ? 3.078 19.111 -0.602 1.00 84.19 840 ASN A CA 1
ATOM 6785 C C . ASN A 1 840 ? 4.210 18.690 -1.556 1.00 84.19 840 ASN A C 1
ATOM 6787 O O . ASN A 1 840 ? 4.298 17.516 -1.920 1.00 84.19 840 ASN A O 1
ATOM 6791 N N . ILE A 1 841 ? 5.099 19.620 -1.930 1.00 86.25 841 ILE A N 1
ATOM 6792 C CA . ILE A 1 841 ? 6.297 19.316 -2.727 1.00 86.25 841 ILE A CA 1
ATOM 6793 C C . ILE A 1 841 ? 7.216 18.373 -1.944 1.00 86.25 841 ILE A C 1
ATOM 6795 O O . ILE A 1 841 ? 7.591 17.324 -2.464 1.00 86.25 841 ILE A O 1
ATOM 6799 N N . LEU A 1 842 ? 7.524 18.676 -0.680 1.00 86.56 842 LEU A N 1
ATOM 6800 C CA . LEU A 1 842 ? 8.367 17.810 0.153 1.00 86.56 842 LEU A CA 1
ATOM 6801 C C . LEU A 1 842 ? 7.726 16.430 0.367 1.00 86.56 842 LEU A C 1
ATOM 6803 O O . LEU A 1 842 ? 8.404 15.415 0.277 1.00 86.56 842 LEU A O 1
ATOM 6807 N N . GLY A 1 843 ? 6.409 16.366 0.570 1.00 81.94 843 GLY A N 1
ATOM 6808 C CA . GLY A 1 843 ? 5.663 15.116 0.744 1.00 81.94 843 GLY A CA 1
ATOM 6809 C C . GLY A 1 843 ? 5.697 14.189 -0.474 1.00 81.94 843 GLY A C 1
ATOM 6810 O O . GLY A 1 843 ? 5.412 13.002 -0.345 1.00 81.94 843 GLY A O 1
ATOM 6811 N N . SER A 1 844 ? 6.082 14.703 -1.644 1.00 80.25 844 SER A N 1
ATOM 6812 C CA . SER A 1 844 ? 6.277 13.900 -2.853 1.00 80.25 844 SER A CA 1
ATOM 6813 C C . SER A 1 844 ? 7.648 13.208 -2.937 1.00 80.25 844 SER A C 1
ATOM 6815 O O . SER A 1 844 ? 7.892 12.467 -3.889 1.00 80.25 844 SER A O 1
ATOM 6817 N N . VAL A 1 845 ? 8.522 13.424 -1.944 1.00 86.50 845 VAL A N 1
ATOM 6818 C CA . VAL A 1 845 ? 9.844 12.798 -1.811 1.00 86.50 845 VAL A CA 1
ATOM 6819 C C . VAL A 1 845 ? 9.891 12.007 -0.492 1.00 86.50 845 VAL A C 1
ATOM 6821 O O . VAL A 1 845 ? 10.050 12.605 0.569 1.00 86.50 845 VAL A O 1
ATOM 6824 N N . PRO A 1 846 ? 9.734 10.671 -0.511 1.00 84.12 846 PRO A N 1
ATOM 6825 C CA . PRO A 1 846 ? 9.526 9.879 0.707 1.00 84.12 846 PRO A CA 1
ATOM 6826 C C . PRO A 1 846 ? 10.658 9.953 1.743 1.00 84.12 846 PRO A C 1
ATOM 6828 O O . PRO A 1 846 ? 10.394 9.941 2.943 1.00 84.12 846 PRO A O 1
ATOM 6831 N N . GLY A 1 847 ? 11.911 10.017 1.291 1.00 85.50 847 GLY A N 1
ATOM 6832 C CA . GLY A 1 847 ? 13.108 10.005 2.134 1.00 85.50 847 GLY A CA 1
ATOM 6833 C C . GLY A 1 847 ? 13.615 11.373 2.569 1.00 85.50 847 GLY A C 1
ATOM 6834 O O . GLY A 1 847 ? 14.691 11.460 3.162 1.00 85.50 847 GLY A O 1
ATOM 6835 N N . ILE A 1 848 ? 12.887 12.452 2.269 1.00 87.75 848 ILE A N 1
ATOM 6836 C CA . ILE A 1 848 ? 13.365 13.802 2.559 1.00 87.75 848 ILE A CA 1
ATOM 6837 C C . ILE A 1 848 ? 13.303 14.117 4.052 1.00 87.75 848 ILE A C 1
ATOM 6839 O O . ILE A 1 848 ? 12.272 13.976 4.714 1.00 87.75 848 ILE A O 1
ATOM 6843 N N . ILE A 1 849 ? 14.418 14.612 4.581 1.00 86.00 849 ILE A N 1
ATOM 6844 C CA . ILE A 1 849 ? 14.535 15.027 5.976 1.00 86.00 849 ILE A CA 1
ATOM 6845 C C . ILE A 1 849 ? 14.676 16.542 6.010 1.00 86.00 849 ILE A C 1
ATOM 6847 O O . ILE A 1 849 ? 15.570 17.104 5.382 1.00 86.00 849 ILE A O 1
ATOM 6851 N N . TRP A 1 850 ? 13.806 17.204 6.767 1.00 87.25 850 TRP A N 1
ATOM 6852 C CA . TRP A 1 850 ? 13.820 18.655 6.915 1.00 87.25 850 TRP A CA 1
ATOM 6853 C C . TRP A 1 850 ? 13.316 19.083 8.289 1.00 87.25 850 TRP A C 1
ATOM 6855 O O . TRP A 1 850 ? 12.562 18.366 8.955 1.00 87.25 850 TRP A O 1
ATOM 6865 N N . LYS A 1 851 ? 13.731 20.275 8.722 1.00 82.56 851 LYS A N 1
ATOM 6866 C CA . LYS A 1 851 ? 13.319 20.881 9.996 1.00 82.56 851 LYS A CA 1
ATOM 6867 C C . LYS A 1 851 ? 13.016 22.357 9.802 1.00 82.56 851 LYS A C 1
ATOM 6869 O O . LYS A 1 851 ? 13.617 23.002 8.952 1.00 82.56 851 LYS A O 1
ATOM 6874 N N . ILE A 1 852 ? 12.129 22.904 10.627 1.00 81.12 852 ILE A N 1
ATOM 6875 C CA . ILE A 1 852 ? 11.942 24.356 10.725 1.00 81.12 852 ILE A CA 1
ATOM 6876 C C . ILE A 1 852 ? 12.970 24.881 11.730 1.00 81.12 852 ILE A C 1
ATOM 6878 O O . ILE A 1 852 ? 12.939 24.482 12.897 1.00 81.12 852 ILE A O 1
ATOM 6882 N N . LEU A 1 853 ? 13.876 25.751 11.278 1.00 77.12 853 LEU A N 1
ATOM 6883 C CA . LEU A 1 853 ? 14.857 26.412 12.143 1.00 77.12 853 LEU A CA 1
ATOM 6884 C C . LEU A 1 853 ? 14.180 27.472 13.012 1.00 77.12 853 LEU A C 1
ATOM 6886 O O . LEU A 1 853 ? 14.344 27.474 14.229 1.00 77.12 853 LEU A O 1
ATOM 6890 N N . HIS A 1 854 ? 13.416 28.367 12.385 1.00 74.81 854 HIS A N 1
ATOM 6891 C CA . HIS A 1 854 ? 12.656 29.413 13.063 1.00 74.81 854 HIS A CA 1
ATOM 6892 C C . HIS A 1 854 ? 11.540 29.963 12.166 1.00 74.81 854 HIS A C 1
ATOM 6894 O O . HIS A 1 854 ? 11.546 29.777 10.946 1.00 74.81 854 HIS A O 1
ATOM 6900 N N . TYR A 1 855 ? 10.599 30.666 12.795 1.00 75.94 855 TYR A N 1
ATOM 6901 C CA . TYR A 1 855 ? 9.635 31.543 12.141 1.00 75.94 855 TYR A CA 1
ATOM 6902 C C . TYR A 1 855 ? 9.622 32.893 12.867 1.00 75.94 855 TYR A C 1
ATOM 6904 O O . TYR A 1 855 ? 9.754 32.934 14.093 1.00 75.94 855 TYR A O 1
ATOM 6912 N N . THR A 1 856 ? 9.495 34.001 12.137 1.00 73.06 856 THR A N 1
ATOM 6913 C CA . THR A 1 856 ? 9.439 35.346 12.737 1.00 73.06 856 THR A CA 1
ATOM 6914 C C . THR A 1 856 ? 8.297 36.174 12.158 1.00 73.06 856 THR A C 1
ATOM 6916 O O . THR A 1 856 ? 7.900 35.987 11.011 1.00 73.06 856 THR A O 1
ATOM 6919 N N . ALA A 1 857 ? 7.750 37.085 12.970 1.00 65.00 857 ALA A N 1
ATOM 6920 C CA . ALA A 1 857 ? 6.778 38.090 12.547 1.00 65.00 857 ALA A CA 1
ATOM 6921 C C . ALA A 1 857 ? 7.288 39.477 12.957 1.00 65.00 857 ALA A C 1
ATOM 6923 O O . ALA A 1 857 ? 7.505 39.734 14.144 1.00 65.00 857 ALA A O 1
ATOM 6924 N N . LYS A 1 858 ? 7.493 40.369 11.985 1.00 64.75 858 LYS A N 1
ATOM 6925 C CA . LYS A 1 858 ? 8.011 41.729 12.196 1.00 64.75 858 LYS A CA 1
ATOM 6926 C C . LYS A 1 858 ? 7.009 42.766 11.681 1.00 64.75 858 LYS A C 1
ATOM 6928 O O . LYS A 1 858 ? 6.400 42.598 10.626 1.00 64.75 858 LYS A O 1
ATOM 6933 N N . LYS A 1 859 ? 6.827 43.856 12.435 1.00 51.25 859 LYS A N 1
ATOM 6934 C CA . LYS A 1 859 ? 6.166 45.074 11.939 1.00 51.25 859 LYS A CA 1
ATOM 6935 C C . LYS A 1 859 ? 7.243 45.980 11.358 1.00 51.25 859 LYS A C 1
ATOM 6937 O O . LYS A 1 859 ? 8.190 46.296 12.076 1.00 51.25 859 LYS A O 1
ATOM 6942 N N . LEU A 1 860 ? 7.102 46.378 10.100 1.00 52.66 860 LEU A N 1
ATOM 6943 C CA . LEU A 1 860 ? 8.026 47.322 9.484 1.00 52.66 860 LEU A CA 1
ATOM 6944 C C . LEU A 1 860 ? 7.574 48.746 9.842 1.00 52.66 860 LEU A C 1
ATOM 6946 O O . LEU A 1 860 ? 6.388 49.063 9.749 1.00 52.66 860 LEU A O 1
ATOM 6950 N N . HIS A 1 861 ? 8.508 49.561 10.329 1.00 44.47 861 HIS A N 1
ATOM 6951 C CA . HIS A 1 861 ? 8.320 50.986 10.591 1.00 44.47 861 HIS A CA 1
ATOM 6952 C C . HIS A 1 861 ? 9.222 51.759 9.636 1.00 44.47 861 HIS A C 1
ATOM 6954 O O . HIS A 1 861 ? 10.406 51.437 9.521 1.00 44.47 861 HIS A O 1
ATOM 6960 N N . ALA A 1 862 ? 8.668 52.762 8.959 1.00 38.81 862 ALA A N 1
ATOM 6961 C CA . ALA A 1 862 ? 9.441 53.637 8.095 1.00 38.81 862 ALA A CA 1
ATOM 6962 C C . ALA A 1 862 ? 10.293 54.585 8.953 1.00 38.81 862 ALA A C 1
ATOM 6964 O O . ALA A 1 862 ? 9.836 55.664 9.307 1.00 38.81 862 ALA A O 1
ATOM 6965 N N . ASP A 1 863 ? 11.521 54.196 9.305 1.00 31.44 863 ASP A N 1
ATOM 6966 C CA . ASP A 1 863 ? 12.486 55.155 9.841 1.00 31.44 863 ASP A CA 1
ATOM 6967 C C . ASP A 1 863 ? 13.944 54.833 9.475 1.00 31.44 863 ASP A C 1
ATOM 6969 O O . ASP A 1 863 ? 14.494 53.795 9.841 1.00 31.44 863 ASP A O 1
ATOM 6973 N N . LYS A 1 864 ? 14.556 55.847 8.841 1.00 32.19 864 LYS A N 1
ATOM 6974 C CA . LYS A 1 864 ? 15.976 56.084 8.506 1.00 32.19 864 LYS A CA 1
ATOM 6975 C C . LYS A 1 864 ? 16.558 55.385 7.269 1.00 32.19 864 LYS A C 1
ATOM 6977 O O . LYS A 1 864 ? 17.064 54.276 7.355 1.00 32.19 864 LYS A O 1
ATOM 6982 N N . LEU A 1 865 ? 16.723 56.167 6.195 1.00 29.00 865 LEU A N 1
ATOM 6983 C CA . LEU A 1 865 ? 18.044 56.706 5.814 1.00 29.00 865 LEU A CA 1
ATOM 6984 C C . LEU A 1 865 ? 17.922 57.826 4.762 1.00 29.00 865 LEU A C 1
ATOM 6986 O O . LEU A 1 865 ? 17.402 57.639 3.669 1.00 29.00 865 LEU A O 1
ATOM 6990 N N . TYR A 1 866 ? 18.439 59.003 5.123 1.00 32.09 866 TYR A N 1
ATOM 6991 C CA . TYR A 1 866 ? 18.796 60.083 4.205 1.00 32.09 866 TYR A CA 1
ATOM 6992 C C . TYR A 1 866 ? 20.241 59.887 3.716 1.00 32.09 866 TYR A C 1
ATOM 6994 O O . TYR A 1 866 ? 21.100 59.423 4.465 1.00 32.09 866 TYR A O 1
ATOM 7002 N N . SER A 1 867 ? 20.493 60.413 2.514 1.00 30.30 867 SER A N 1
ATOM 7003 C CA . SER A 1 867 ? 21.779 60.711 1.857 1.00 30.30 867 SER A CA 1
ATOM 7004 C C . SER A 1 867 ? 22.434 59.604 1.016 1.00 30.30 867 SER A C 1
ATOM 7006 O O . SER A 1 867 ? 23.133 58.737 1.517 1.00 30.30 867 SER A O 1
ATOM 7008 N N . ALA A 1 868 ? 22.282 59.716 -0.307 1.00 27.44 868 ALA A N 1
ATOM 7009 C CA . ALA A 1 868 ? 23.380 60.070 -1.212 1.00 27.44 868 ALA A CA 1
ATOM 7010 C C . ALA A 1 868 ? 22.819 60.318 -2.624 1.00 27.44 868 ALA A C 1
ATOM 7012 O O . ALA A 1 868 ? 22.267 59.429 -3.262 1.00 27.44 868 ALA A O 1
ATOM 7013 N N . ASN A 1 869 ? 22.966 61.552 -3.110 1.00 34.22 869 ASN A N 1
ATOM 7014 C CA . ASN A 1 869 ? 22.732 61.911 -4.505 1.00 34.22 869 ASN A CA 1
ATOM 7015 C C . ASN A 1 869 ? 23.727 61.169 -5.409 1.00 34.22 869 ASN A C 1
ATOM 7017 O O . ASN A 1 869 ? 24.929 61.386 -5.289 1.00 34.22 869 ASN A O 1
ATOM 7021 N N . THR A 1 870 ? 23.233 60.389 -6.368 1.00 27.00 870 THR A N 1
ATOM 7022 C CA . THR A 1 870 ? 23.918 60.120 -7.646 1.00 27.00 870 THR A CA 1
ATOM 7023 C C . THR A 1 870 ? 22.861 59.956 -8.747 1.00 27.00 870 THR A C 1
ATOM 7025 O O . THR A 1 870 ? 21.840 59.312 -8.509 1.00 27.00 870 THR A O 1
ATOM 7028 N N . PRO A 1 871 ? 23.031 60.567 -9.935 1.00 29.16 871 PRO A N 1
ATOM 7029 C CA . PRO A 1 871 ? 22.033 60.492 -10.995 1.00 29.16 871 PRO A CA 1
ATOM 7030 C C . PRO A 1 871 ? 22.138 59.142 -11.719 1.00 29.16 871 PRO A C 1
ATOM 7032 O O . PRO A 1 871 ? 23.125 58.868 -12.397 1.00 29.16 871 PRO A O 1
ATOM 7035 N N . LEU A 1 872 ? 21.114 58.297 -11.586 1.00 27.67 872 LEU A N 1
ATOM 7036 C CA . LEU A 1 872 ? 20.969 57.064 -12.361 1.00 27.67 872 LEU A CA 1
ATOM 7037 C C . LEU A 1 872 ? 20.409 57.387 -13.752 1.00 27.67 872 LEU A C 1
ATOM 7039 O O . LEU A 1 872 ? 19.204 57.535 -13.945 1.00 27.67 872 LEU A O 1
ATOM 7043 N N . SER A 1 873 ? 21.305 57.475 -14.733 1.00 30.84 873 SER A N 1
ATOM 7044 C CA . SER A 1 873 ? 20.985 57.248 -16.140 1.00 30.84 873 SER A CA 1
ATOM 7045 C C . SER A 1 873 ? 21.091 55.750 -16.439 1.00 30.84 873 SER A C 1
ATOM 7047 O O . SER A 1 873 ? 22.188 55.253 -16.668 1.00 30.84 873 SER A O 1
ATOM 7049 N N . ALA A 1 874 ? 19.969 55.038 -16.408 1.00 27.70 874 ALA A N 1
ATOM 7050 C CA . ALA A 1 874 ? 19.703 53.821 -17.181 1.00 27.70 874 ALA A CA 1
ATOM 7051 C C . ALA A 1 874 ? 18.330 53.305 -16.749 1.00 27.70 874 ALA A C 1
ATOM 7053 O O . ALA A 1 874 ? 18.134 52.942 -15.596 1.00 27.70 874 ALA A O 1
ATOM 7054 N N . THR A 1 875 ? 17.374 53.301 -17.666 1.00 26.48 875 THR A N 1
ATOM 7055 C CA . THR A 1 875 ? 16.061 52.673 -17.501 1.00 26.48 875 THR A CA 1
ATOM 7056 C C . THR A 1 875 ? 16.186 51.147 -17.540 1.00 26.48 875 THR A C 1
ATOM 7058 O O . THR A 1 875 ? 16.560 50.628 -18.594 1.00 26.48 875 THR A O 1
ATOM 7061 N N . PRO A 1 876 ? 15.809 50.403 -16.483 1.00 27.36 876 PRO A N 1
ATOM 7062 C CA . PRO A 1 876 ? 15.490 48.987 -16.587 1.00 27.36 876 PRO A CA 1
ATOM 7063 C C . PRO A 1 876 ? 13.983 48.848 -16.847 1.00 27.36 876 PRO A C 1
ATOM 7065 O O . PRO A 1 876 ? 13.151 49.380 -16.113 1.00 27.36 876 PRO A O 1
ATOM 7068 N N . SER A 1 877 ? 13.629 48.157 -17.926 1.00 30.95 877 SER A N 1
ATOM 7069 C CA . SER A 1 877 ? 12.250 47.903 -18.348 1.00 30.95 877 SER A CA 1
ATOM 7070 C C . SER A 1 877 ? 11.489 47.050 -17.320 1.00 30.95 877 SER A C 1
ATOM 7072 O O . SER A 1 877 ? 11.871 45.903 -17.075 1.00 30.95 877 SER A O 1
ATOM 7074 N N . ALA A 1 878 ? 10.401 47.587 -16.757 1.00 29.53 878 ALA A N 1
ATOM 7075 C CA . ALA A 1 878 ? 9.406 46.831 -15.992 1.00 29.53 878 ALA A CA 1
ATOM 7076 C C . ALA A 1 878 ? 8.837 45.690 -16.855 1.00 29.53 878 ALA A C 1
ATOM 7078 O O . ALA A 1 878 ? 8.508 45.922 -18.018 1.00 29.53 878 ALA A O 1
ATOM 7079 N N . ARG A 1 879 ? 8.781 44.457 -16.325 1.00 53.16 879 ARG A N 1
ATOM 7080 C CA . ARG A 1 879 ? 8.616 43.266 -17.176 1.00 53.16 879 ARG A CA 1
ATOM 7081 C C . ARG A 1 879 ? 7.180 42.831 -17.482 1.00 53.16 879 ARG A C 1
ATOM 7083 O O . ARG A 1 879 ? 7.057 42.223 -18.527 1.00 53.16 879 ARG A O 1
ATOM 7090 N N . TYR A 1 880 ? 6.129 43.203 -16.736 1.00 42.78 880 TYR A N 1
ATOM 7091 C CA . TYR A 1 880 ? 4.715 43.069 -17.167 1.00 42.78 880 TYR A CA 1
ATOM 7092 C C . TYR A 1 880 ? 3.791 43.991 -16.338 1.00 42.78 880 TYR A C 1
ATOM 7094 O O . TYR A 1 880 ? 3.471 43.661 -15.211 1.00 42.78 880 TYR A O 1
ATOM 7102 N N . SER A 1 881 ? 3.339 45.145 -16.850 1.00 30.31 881 SER A N 1
ATOM 7103 C CA . SER A 1 881 ? 2.341 45.982 -16.145 1.00 30.31 881 SER A CA 1
ATOM 7104 C C . SER A 1 881 ? 0.943 45.797 -16.736 1.00 30.31 881 SER A C 1
ATOM 7106 O O . SER A 1 881 ? 0.737 46.113 -17.908 1.00 30.31 881 SER A O 1
ATOM 7108 N N . SER A 1 882 ? -0.029 45.365 -15.931 1.00 32.91 882 SER A N 1
ATOM 7109 C CA . SER A 1 882 ? -1.440 45.280 -16.332 1.00 32.91 882 SER A CA 1
ATOM 7110 C C . SER A 1 882 ? -2.199 46.578 -16.009 1.00 32.91 882 SER A C 1
ATOM 7112 O O . SER A 1 882 ? -3.034 46.637 -15.113 1.00 32.91 882 SER A O 1
ATOM 7114 N N . THR A 1 883 ? -1.927 47.667 -16.733 1.00 28.47 883 THR A N 1
ATOM 7115 C CA . THR A 1 883 ? -2.772 48.876 -16.653 1.00 28.47 883 THR A CA 1
ATOM 7116 C C . THR A 1 883 ? -3.030 49.490 -18.025 1.00 28.47 883 THR A C 1
ATOM 7118 O O . THR A 1 883 ? -2.279 50.313 -18.542 1.00 28.47 883 THR A O 1
ATOM 7121 N N . ALA A 1 884 ? -4.178 49.128 -18.599 1.00 30.61 884 ALA A N 1
ATOM 7122 C CA . ALA A 1 884 ? -4.831 49.921 -19.625 1.00 30.61 884 ALA A CA 1
ATOM 7123 C C . ALA A 1 884 ? -5.480 51.152 -18.970 1.00 30.61 884 ALA A C 1
ATOM 7125 O O . ALA A 1 884 ? -6.548 51.051 -18.369 1.00 30.61 884 ALA A O 1
ATOM 7126 N N . THR A 1 885 ? -4.870 52.327 -19.123 1.00 26.05 885 THR A N 1
ATOM 7127 C CA . THR A 1 885 ? -5.584 53.603 -18.979 1.00 26.05 885 THR A CA 1
ATOM 7128 C C . THR A 1 885 ? -5.228 54.547 -20.118 1.00 26.05 885 THR A C 1
ATOM 7130 O O . THR A 1 885 ? -4.070 54.764 -20.459 1.00 26.05 885 THR A O 1
ATOM 7133 N N . SER A 1 886 ? -6.298 55.049 -20.721 1.00 26.47 886 SER A N 1
ATOM 7134 C CA . SER A 1 886 ? -6.417 55.904 -21.892 1.00 26.47 886 SER A CA 1
ATOM 7135 C C . SER A 1 886 ? -5.572 57.178 -21.877 1.00 26.47 886 SER A C 1
ATOM 7137 O O . SER A 1 886 ? -5.355 57.791 -20.837 1.00 26.47 886 SER A O 1
ATOM 7139 N N . GLN A 1 887 ? -5.240 57.629 -23.090 1.00 28.52 887 GLN A N 1
ATOM 7140 C CA . GLN A 1 887 ? -4.925 59.014 -23.446 1.00 28.52 887 GLN A CA 1
ATOM 7141 C C . GLN A 1 887 ? -5.686 60.049 -22.595 1.00 28.52 887 GLN A C 1
ATOM 7143 O O . GLN A 1 887 ? -6.914 60.024 -22.583 1.00 28.52 887 GLN A O 1
ATOM 7148 N N . MET A 1 888 ? -4.976 61.021 -22.008 1.00 22.64 888 MET A N 1
ATOM 7149 C CA . MET A 1 888 ? -5.305 62.449 -22.138 1.00 22.64 888 MET A CA 1
ATOM 7150 C C . MET A 1 888 ? -4.215 63.369 -21.550 1.00 22.64 888 MET A C 1
ATOM 7152 O O . MET A 1 888 ? -3.896 63.320 -20.370 1.00 22.64 888 MET A O 1
ATOM 7156 N N . SER A 1 889 ? -3.750 64.264 -22.427 1.00 25.33 889 SER A N 1
ATOM 7157 C CA . SER A 1 889 ? -3.353 65.664 -22.207 1.00 25.33 889 SER A CA 1
ATOM 7158 C C . SER A 1 889 ? -2.122 66.047 -21.362 1.00 25.33 889 SER A C 1
ATOM 7160 O O . SER A 1 889 ? -2.157 66.032 -20.138 1.00 25.33 889 SER A O 1
ATOM 7162 N N . ASN A 1 890 ? -1.191 66.667 -22.100 1.00 26.56 890 ASN A N 1
ATOM 7163 C CA . ASN A 1 890 ? -0.577 67.989 -21.888 1.00 26.56 890 ASN A CA 1
ATOM 7164 C C . ASN A 1 890 ? 0.847 68.100 -21.306 1.00 26.56 890 ASN A C 1
ATOM 7166 O O . ASN A 1 890 ? 1.070 67.900 -20.116 1.00 26.56 890 ASN A O 1
ATOM 7170 N N . ILE A 1 891 ? 1.677 68.681 -22.193 1.00 28.05 891 ILE A N 1
ATOM 7171 C CA . ILE A 1 891 ? 2.995 69.334 -22.076 1.00 28.05 891 ILE A CA 1
ATOM 7172 C C . ILE A 1 891 ? 4.199 68.408 -22.220 1.00 28.05 891 ILE A C 1
ATOM 7174 O O . ILE A 1 891 ? 4.461 67.593 -21.313 1.00 28.05 891 ILE A O 1
#

Solvent-accessible surface area (backbone atoms only — not comparable to full-atom values): 48344 Å² total; per-residue (Å²): 110,62,65,57,70,58,23,72,42,41,81,39,40,70,47,81,50,54,60,65,68,43,37,43,58,43,56,38,57,32,47,19,46,48,26,28,36,42,34,40,28,67,19,50,30,66,55,76,44,78,43,53,42,59,20,61,44,27,28,36,44,38,50,26,38,53,30,28,45,86,75,48,54,77,66,56,48,51,32,29,60,70,62,77,46,75,52,72,62,64,68,69,51,79,40,42,19,44,45,24,26,36,42,40,49,36,36,40,61,41,44,51,56,63,76,72,61,58,32,51,33,29,35,42,36,42,25,50,27,27,27,62,48,82,50,72,25,42,47,60,36,72,58,28,30,35,42,31,50,20,45,25,52,27,47,48,60,63,56,63,41,40,70,38,42,77,51,29,27,36,44,36,43,27,44,32,49,30,65,57,56,38,76,27,62,31,63,36,50,62,24,29,35,42,34,44,24,39,35,36,62,82,49,76,54,53,26,52,23,53,52,25,28,35,40,36,41,29,51,25,61,37,52,68,63,55,66,41,54,31,60,19,52,58,25,33,22,42,34,41,28,40,26,50,28,51,60,73,47,90,53,52,76,52,27,70,47,40,78,40,80,42,71,67,98,85,69,76,93,57,10,38,31,48,30,71,31,68,53,84,74,81,85,78,91,52,85,55,95,68,76,50,53,74,12,36,36,40,37,29,42,62,88,28,46,62,73,50,44,54,51,50,52,50,51,58,54,70,54,82,85,74,89,75,84,83,80,78,85,84,84,85,90,89,74,58,77,66,60,50,57,59,48,60,74,72,48,70,75,63,62,69,41,66,57,58,44,80,80,31,56,44,85,57,39,43,46,72,48,32,56,67,43,43,74,76,70,62,53,47,76,24,48,31,38,44,27,25,43,40,47,59,38,72,76,37,67,87,47,45,48,75,45,47,47,53,60,53,54,49,38,45,27,58,30,53,38,21,37,35,39,44,33,29,24,46,46,77,76,47,54,88,85,61,68,73,56,62,68,57,51,51,52,52,50,49,54,52,52,50,53,51,53,49,46,53,52,50,42,51,54,48,51,54,50,49,52,54,50,50,56,50,52,63,61,46,76,78,53,94,76,93,66,98,77,69,77,59,68,65,62,54,48,53,52,52,51,49,53,44,50,47,45,48,50,49,68,78,28,52,68,46,66,49,86,73,68,37,57,21,25,72,85,67,87,52,43,44,47,68,58,42,52,52,53,50,52,55,48,46,68,30,56,88,80,27,62,66,36,74,56,82,54,52,59,50,47,56,52,44,52,55,54,54,57,68,47,82,81,42,61,42,48,49,67,62,50,48,54,49,21,57,75,52,75,32,58,74,68,58,38,52,52,48,49,51,51,35,29,50,34,33,61,26,44,60,45,69,90,36,93,78,42,46,53,38,40,22,43,34,48,67,60,52,52,53,50,48,47,47,73,50,45,76,58,46,77,72,67,71,33,71,84,85,35,57,37,34,47,74,68,22,62,40,52,74,68,58,42,53,53,49,50,48,38,25,58,46,57,12,28,40,23,63,40,59,50,50,12,39,34,55,67,45,85,67,54,98,49,73,72,58,52,59,53,50,55,52,45,38,50,66,70,40,57,33,32,76,54,86,76,89,85,70,79,94,62,96,81,69,89,52,65,45,32,33,28,55,86,38,23,59,44,74,66,82,53,78,58,51,51,55,73,68,55,52,69,56,57,76,58,29,22,38,38,38,42,32,36,38,22,83,73,73,73,71,73,56,61,66,40,32,49,61,32,68,67,77,65,89,51,49,40,76,49,78,39,54,42,37,40,40,40,32,34,97,68,38,38,41,40,38,38,52,48,68,38,90,88,77,72,26,44,32,42,36,44,38,33,36,12,66,40,66,69,55,27,53,54,50,48,50,51,53,46,51,54,49,52,54,57,52,67,68,34,75,46,63,58,74,45,75,77,52,70,52,79,46,79,47,73,78,75,87,84,86,90,79,94,72,88,84,88,73,88,78,81,82,89,48,82,93,72,95,74,78,92,80,88,88,136

Organism: Bugula neritina (NCBI:txid10212)